Protein 3UB1 (pdb70)

Solvent-accessible surface area: 66032 Å² total

Secondary structure (DSSP, 8-state):
-HHHHHHHHHHHHHHHHT-B-TT-HHHHHHHHTTTS-HHHHH---S--EEEEEEEEEEEEEEETTEEEEEEEEEEEEEEEPTT---TT--EEEEEEEEEEEEEEE------B-S----PPP-PPP-------SEEP--HHHHHHHHHHHHHHHHHHHHS-HHHHHTTBPTT-------S--EEEEEEEEEEEEEETTEEEEEEEEEEEETTEEEEEEEEEEEEEETTEEEE---EE-SSS----/-HHHHHHHHHHHHHHHHHT-B-GGGHHHHHHHHTTTS-HHHHH---S--EEEEEEEEEEEEEEETTEEEEEEEEEEEEEEEPTT-TTS-GGG--EEEEEEEEEEEEEEE------B-S----PPP-PPP-------SEEP--HHHHHHHHHHHHHHHHHHHHS-HHHHHTTBPTT-------S--EEEEEEEEEEEEEETTEEEEEEEEEEEETTEEEEEEEEEEEEEETTEEEE---EE-SSS----/-HHHHHHHHHHHHHHHHT-B-GGGHHHHHHHHTTTS-HHHHH---S-EEEEEEEEEEEEEEEETTEEEEEEEEEEEEEEEPTT-TTS-GGG--EEEEEEEEEEEEEEE------B-S----PPP-PPP-------SEEP--HHHHHHHHHHHHHHHHHHHHS-HHHHHTTBPTT-------S-SEEEEEEEEEEEEEETTEEEEEEEEEEEETTEEEEEEEEEEEEEETTEEEE---EE-SSS----/-HHHHHHHHHHHHHHHHT-B-TT-THHHHHHHTTTS-HHHHH---S--EEEEEEEEEEEEEEETTEEEEEEEEEEEEEEEPTT-TTS-GGG--EEEEEEEEEEEEEEE------B-S----PPP-PPP-------SEE---HHHHHHHHHHHHHHHHHHHHS-HHHHHTTB-TT-------S--EEEEEEEEEEEE-SSSEEEEEEEEEEEETTEEEEEEEEEEEEEETTEEEE---EE-SSS------/-HHHHHHHHHHHHHHHHHT-B-TT-HHHHHHHHTTTS-HHHHH---S--EEEEEEEEEEEEEEETTEEEEEEEEEEEEEEEPTT-TTS-GGG--EEEEEEEEEEEEEEE------B-S----PPP-PPP-------SEE---HHHHHHHHHHHHHHHHHHHHS-HHHHHTTB-TT-------S--EEEEEEEEEEEEEETTEEEEEEEEEEEETTEEEEEEEEEEEEEETTEEEEEEEEE-SSS----/-HHHHHHHHHHHHHHHHT-B-TT-HHHHHHHHHTTS-HHHHH---S-EEEEEEEEEEEEEEEETTEEEEEEEEEEEEEEEPTT-TTS-GGG--EEEEEEEEEEEEEEE------B-S----PPP-PPP--------EE---HHHHHHHHHHHHHHHHHHHHS-HHHHHTTBPTT-------S--EEEEEEEEEEEEEETTEEEEEEEEEEEETTEEEEEEEEEEEEEETTEEEE---EE-SSS----

Organism: Clostridium perfringens (NCBI:txid1502)

B-factor: mean 24.68, std 10.39, range [9.15, 70.81]

Radius of gyration: 41.48 Å; Cα contacts (8 Å, |Δi|>4): 3274; chains: 6; bounding box: 149×89×86 Å

InterPro domains:
  IPR024735 Conjugative transposon protein TcpC [PF12642] (112-342)
  IPR035628 TcpC, C-terminal [cd16428] (247-342)

Nearest PDB structures (foldseek):
  3ub1-assembly2_F  TM=9.972E-01  e=3.181E-44  Clostridium perfringens
  3ub1-assembly1_A  TM=9.830E-01  e=9.923E-44  Clostridium perfringens
  7pkw-assembly1_A  TM=6.945E-01  e=3.559E-10  Streptococcus thermophilus
  4bl3-assembly2_B  TM=5.599E-01  e=5.205E-02  Staphylococcus aureus
  3zg0-assembly1_A  TM=5.448E-01  e=6.465E-02  Staphylococcus aureus subsp. aureus Mu50

Sequence (1483 aa):
SLETQAFSFAEEFAWDYFSRYPPSSDDTQDFVRRITKYTTEQLANENNGTYSDVIYTSAFYFEKYSENQVNVSVKARVRVYTPKAGQEQDQLQYDTNLVDYYLEVPIVFDKDNAVDALPVTAPPEKAYFKNKEFSGTSENDADKTKKITDSVSQFFKAYYEQNQTQIDYFLVDGADIKGAGQKKFSFNKIDRINIYKLSDKEFLAIVDLNVDSFGNAIKQGFNLTVVQEGDKFLVKTLEPRTSNIDLNSSLETQAFSFAEEFAWDYFSRYPSDTQDFVRRITTKYTTEQLANENNGTYSDVIYTSAFYFEKYSENQVNVSVKARVRVYTPKAGQEQTPQDQLQYDTNLVDYYLEVPIVFDKDNAVDALPVTAPPEKAYFKNKEFSGTSENDADKTKKITDSVSQFFKAYYEQNQTQIDYFLVDGADIKGAGQKFSFNKIDRINIYKLSDKEFLAIVDLNVDSFGNAIKQGFNLTVVQEGDDKFLVKTLEPRTSNIDLNSLETQQAFSSFAEEFAWDYFSRYPSDTQDFVRRITKYTTEQLANENNGTYSDVIYTSAFYFEKYSENQVNVSVKARVRVYTPKAGQEQTPQDQLQYDTNLVDYYLEVPIIVVFDKDNAVDALPVTAPPEKAYFKNKEFSGTSENDADKTKKITDSVSQFFKAYYEQNQTQIDYFLVDGADIKGAGQKFSSFNKIDRINIYKLSDKEFLAIVDLNVDSFGNAIKQGFNLTVVQEGDKFLVKTLEPRTSNIDLNSLETQAFSFAEEFAWDYFSRYPSDTQDFVRRITTKYTTEQLANENNGTYSDVIYTSAFYFEKYSENQVNVSVKARVRVYTPKAGQEQTPQDQLQYDTNLVDYYLEVPIVFDKDNAVDALPVTAPPEKAYFKNKEFSGTSENDADKTKKITDSVSQFFKAYYEQNQTQIDYFLVDGADIKGAGQKFSFNKIDRINIYKLSDKEFLAIVDDLNVDSFGNAIKQGFNLTVVQEGDKFLVKTLEPRTSNIDLNNKSSLETQQAFSFAEEFAWDYFSRYPSDTQDFVRRITKYTTEQLANENNGTYSDVIYTSAFYFEKYSENQVNVSVKARVRVYTPKAGQEQTPQDQLQYDTNLVDYYLEVPIVFDKDNAVDALPVTAPPEKAYFKNKEFSGTSENDADKTKKITDSVSQFFKAYYEQNQTQIDYFLVDGADIKGAGQKFSFNKIDRINIYKLSDKEFLAIVDLNVDSFGNAIKQGFNLTVVQEGDKFLVKTLEPRTSNIDLNSLETQAFSFAEEFAWDYFSRYPSDTQDFVRRITKYTTEQLANENNGTYSDVIYTSAFYFEKYSENQVNVSVKARVRVYTPKAGQEQTPQDQLQYDTNLVDYYLEVPIVFDKDNAVDALPVTAPPEKAYFKNKEFSGTSENDADKTKKITDSVSQFFKAYYEQNQTQQIDYFLVDGADIKGAGQKFSFNKIDRINIYKLSDKEFLAIVDLNVDSFGNAIKQGFNLTVVQEGDKFLVKTLEPRTSNIDLN

Structure (mmCIF, N/CA/C/O backbone):
data_3UB1
#
_entry.id   3UB1
#
_cell.length_a   121.495
_cell.length_b   121.842
_cell.length_c   125.526
_cell.angle_alpha   90.00
_cell.angle_beta   90.00
_cell.angle_gamma   90.00
#
_symmetry.space_group_name_H-M   'P 21 21 21'
#
loop_
_entity.id
_entity.type
_entity.pdbx_description
1 polymer 'ORF13-like protein'
2 non-polymer DI(HYDROXYETHYL)ETHER
3 water water
#
loop_
_atom_site.group_PDB
_atom_site.id
_atom_site.type_symbol
_atom_site.label_atom_id
_atom_site.label_alt_id
_atom_site.label_comp_id
_atom_site.label_asym_id
_atom_site.label_entity_id
_atom_site.label_seq_id
_atom_site.pdbx_PDB_ins_code
_atom_site.Cartn_x
_atom_site.Cartn_y
_atom_site.Cartn_z
_atom_site.occupancy
_atom_site.B_iso_or_equiv
_atom_site.auth_seq_id
_atom_site.auth_comp_id
_atom_site.auth_asym_id
_atom_site.auth_atom_id
_atom_site.pdbx_PDB_model_num
ATOM 1 N N . SER A 1 6 ? -1.573 71.464 -6.343 1.00 32.73 104 SER A N 1
ATOM 2 C CA . SER A 1 6 ? -1.502 72.499 -5.272 1.00 30.63 104 SER A CA 1
ATOM 3 C C . SER A 1 6 ? -0.084 72.620 -4.741 1.00 28.82 104 SER A C 1
ATOM 4 O O . SER A 1 6 ? 0.528 71.656 -4.234 1.00 26.82 104 SER A O 1
ATOM 7 N N . LEU A 1 7 ? 0.414 73.834 -4.866 1.00 27.03 105 LEU A N 1
ATOM 8 C CA . LEU A 1 7 ? 1.726 74.202 -4.387 1.00 25.60 105 LEU A CA 1
ATOM 9 C C . LEU A 1 7 ? 1.870 73.985 -2.868 1.00 23.98 105 LEU A C 1
ATOM 10 O O . LEU A 1 7 ? 2.840 73.373 -2.418 1.00 23.33 105 LEU A O 1
ATOM 15 N N . GLU A 1 8 ? 0.915 74.484 -2.083 1.00 23.14 106 GLU A N 1
ATOM 16 C CA . GLU A 1 8 ? 1.028 74.371 -0.619 1.00 21.56 106 GLU A CA 1
ATOM 17 C C . GLU A 1 8 ? 1.014 72.893 -0.210 1.00 20.12 106 GLU A C 1
ATOM 18 O O . GLU A 1 8 ? 1.801 72.487 0.631 1.00 18.99 106 GLU A O 1
ATOM 24 N N . THR A 1 9 ? 0.090 72.117 -0.779 1.00 18.91 107 THR A N 1
ATOM 25 C CA . THR A 1 9 ? -0.040 70.684 -0.476 1.00 18.59 107 THR A CA 1
ATOM 26 C C . THR A 1 9 ? 1.273 69.935 -0.729 1.00 18.27 107 THR A C 1
ATOM 27 O O . THR A 1 9 ? 1.737 69.139 0.128 1.00 16.94 107 THR A O 1
ATOM 31 N N . GLN A 1 10 ? 1.859 70.174 -1.896 1.00 17.50 108 GLN A N 1
ATOM 32 C CA . GLN A 1 10 ? 3.090 69.494 -2.234 1.00 18.93 108 GLN A CA 1
ATOM 33 C C . GLN A 1 10 ? 4.278 70.014 -1.457 1.00 17.36 108 GLN A C 1
ATOM 34 O O . GLN A 1 10 ? 5.145 69.211 -1.088 1.00 17.46 108 GLN A O 1
ATOM 40 N N . ALA A 1 11 ? 4.312 71.324 -1.210 1.00 16.62 109 ALA A N 1
ATOM 41 C CA . ALA A 1 11 ? 5.377 71.920 -0.390 1.00 16.21 109 ALA A CA 1
ATOM 42 C C . ALA A 1 11 ? 5.353 71.366 1.019 1.00 15.14 109 ALA A C 1
ATOM 43 O O . ALA A 1 11 ? 6.411 71.129 1.599 1.00 15.42 109 ALA A O 1
ATOM 45 N N . PHE A 1 12 ? 4.154 71.153 1.568 1.00 15.12 110 PHE A N 1
ATOM 46 C CA . PHE A 1 12 ? 4.029 70.594 2.914 1.00 14.53 110 PHE A CA 1
ATOM 47 C C . PHE A 1 12 ? 4.649 69.201 2.984 1.00 14.19 110 PHE A C 1
ATOM 48 O O . PHE A 1 12 ? 5.432 68.916 3.883 1.00 12.53 110 PHE A O 1
ATOM 56 N N . SER A 1 13 ? 4.323 68.339 2.009 1.00 14.76 111 SER A N 1
ATOM 57 C CA . SER A 1 13 ? 4.881 66.971 2.003 1.00 14.41 111 SER A CA 1
ATOM 58 C C . SER A 1 13 ? 6.395 66.984 1.826 1.00 13.98 111 SER A C 1
ATOM 59 O O . SER A 1 13 ? 7.113 66.271 2.521 1.00 14.09 111 SER A O 1
ATOM 62 N N . PHE A 1 14 ? 6.874 67.807 0.911 1.00 13.16 112 PHE A N 1
ATOM 63 C CA . PHE A 1 14 ? 8.325 67.953 0.707 1.00 13.22 112 PHE A CA 1
ATOM 64 C C . PHE A 1 14 ? 9.037 68.427 1.990 1.00 12.14 112 PHE A C 1
ATOM 65 O O . PHE A 1 14 ? 10.042 67.835 2.410 1.00 11.14 112 PHE A O 1
ATOM 73 N N . ALA A 1 15 ? 8.497 69.469 2.631 1.00 12.25 113 ALA A N 1
ATOM 74 C CA . ALA A 1 15 ? 9.129 69.980 3.853 1.00 11.99 113 ALA A CA 1
ATOM 75 C C . ALA A 1 15 ? 9.122 68.921 4.976 1.00 12.81 113 ALA A C 1
ATOM 76 O O . ALA A 1 15 ? 10.077 68.832 5.743 1.00 12.70 113 ALA A O 1
ATOM 78 N N . GLU A 1 16 ? 8.053 68.121 5.048 1.00 12.73 114 GLU A N 1
ATOM 79 C CA . GLU A 1 16 ? 7.937 67.061 6.054 1.00 13.55 114 GLU A CA 1
ATOM 80 C C . GLU A 1 16 ? 8.975 65.981 5.813 1.00 13.78 114 GLU A C 1
ATOM 81 O O . GLU A 1 16 ? 9.649 65.538 6.757 1.00 14.46 114 GLU A O 1
ATOM 87 N N . GLU A 1 17 ? 9.127 65.595 4.554 1.00 14.45 115 GLU A N 1
ATOM 88 C CA . GLU A 1 17 ? 10.126 64.584 4.174 1.00 14.02 115 GLU A CA 1
ATOM 89 C C . GLU A 1 17 ? 11.537 65.080 4.512 1.00 13.97 115 GLU A C 1
ATOM 90 O O . GLU A 1 17 ? 12.340 64.357 5.118 1.00 14.76 115 GLU A O 1
ATOM 96 N N . PHE A 1 18 ? 11.829 66.304 4.101 1.00 12.43 116 PHE A N 1
ATOM 97 C CA . PHE A 1 18 ? 13.118 66.913 4.355 1.00 12.32 116 PHE A CA 1
ATOM 98 C C . PHE A 1 18 ? 13.375 66.963 5.861 1.00 13.41 116 PHE A C 1
ATOM 99 O O . PHE A 1 18 ? 14.464 66.609 6.314 1.00 12.43 116 PHE A O 1
ATOM 107 N N . ALA A 1 19 ? 12.371 67.407 6.628 1.00 12.58 117 ALA A N 1
ATOM 108 C CA . ALA A 1 19 ? 12.542 67.536 8.084 1.00 13.72 117 ALA A CA 1
ATOM 109 C C . ALA A 1 19 ? 12.849 66.213 8.757 1.00 14.35 117 ALA A C 1
ATOM 110 O O . ALA A 1 19 ? 13.616 66.173 9.749 1.00 13.82 117 ALA A O 1
ATOM 112 N N . TRP A 1 20 ? 12.264 65.120 8.238 1.00 13.76 118 TRP A N 1
ATOM 113 C CA . TRP A 1 20 ? 12.539 63.795 8.758 1.00 14.56 118 TRP A CA 1
ATOM 114 C C . TRP A 1 20 ? 14.054 63.506 8.699 1.00 15.05 118 TRP A C 1
ATOM 115 O O . TRP A 1 20 ? 14.660 63.050 9.687 1.00 15.08 118 TRP A O 1
ATOM 126 N N . ASP A 1 21 ? 14.672 63.822 7.561 1.00 13.54 119 ASP A N 1
ATOM 127 C CA . ASP A 1 21 ? 16.101 63.612 7.425 1.00 13.50 119 ASP A CA 1
ATOM 128 C C . ASP A 1 21 ? 16.930 64.641 8.180 1.00 13.26 119 ASP A C 1
ATOM 129 O O . ASP A 1 21 ? 17.973 64.316 8.759 1.00 13.87 119 ASP A O 1
ATOM 134 N N . TYR A 1 22 ? 16.434 65.873 8.211 1.00 12.35 120 TYR A N 1
ATOM 135 C CA . TYR A 1 22 ? 17.151 66.961 8.900 1.00 12.36 120 TYR A CA 1
ATOM 136 C C . TYR A 1 22 ? 17.345 66.643 10.386 1.00 12.98 120 TYR A C 1
ATOM 137 O O . TYR A 1 22 ? 18.370 67.041 10.985 1.00 12.90 120 TYR A O 1
ATOM 146 N N . PHE A 1 23 ? 16.367 65.962 10.995 1.00 13.26 121 PHE A N 1
ATOM 147 C CA . PHE A 1 23 ? 16.460 65.646 12.430 1.00 13.89 121 PHE A CA 1
ATOM 148 C C . PHE A 1 23 ? 16.878 64.211 12.738 1.00 15.02 121 PHE A C 1
ATOM 149 O O . PHE A 1 23 ? 16.747 63.755 13.884 1.00 15.15 121 PHE A O 1
ATOM 157 N N . SER A 1 24 ? 17.344 63.498 11.712 1.00 14.94 122 SER A N 1
ATOM 158 C CA . SER A 1 24 ? 17.859 62.143 11.865 1.00 15.72 122 SER A CA 1
ATOM 159 C C . SER A 1 24 ? 19.360 62.244 11.721 1.00 15.80 122 SER A C 1
ATOM 160 O O . SER A 1 24 ? 19.862 62.439 10.610 1.00 15.18 122 SER A O 1
ATOM 163 N N . ARG A 1 25 ? 20.067 62.149 12.841 1.00 16.11 123 ARG A N 1
ATOM 164 C CA . ARG A 1 25 ? 21.508 62.448 12.870 1.00 16.68 123 ARG A CA 1
ATOM 165 C C . ARG A 1 25 ? 22.258 61.396 13.650 1.00 17.50 123 ARG A C 1
ATOM 166 O O . ARG A 1 25 ? 21.853 61.034 14.761 1.00 17.55 123 ARG A O 1
ATOM 174 N N . TYR A 1 26 ? 23.365 60.923 13.078 1.00 17.38 124 TYR A N 1
ATOM 175 C CA . TYR A 1 26 ? 24.152 59.848 13.684 1.00 20.33 124 TYR A CA 1
ATOM 176 C C . TYR A 1 26 ? 25.665 60.243 13.717 1.00 20.28 124 TYR A C 1
ATOM 177 O O . TYR A 1 26 ? 26.343 60.229 12.667 1.00 20.90 124 TYR A O 1
ATOM 186 N N A PRO A 1 27 ? 26.166 60.586 14.922 0.50 20.92 125 PRO A N 1
ATOM 187 N N B PRO A 1 27 ? 26.216 60.638 14.896 0.50 20.93 125 PRO A N 1
ATOM 188 C CA A PRO A 1 27 ? 27.578 60.810 15.097 0.50 21.50 125 PRO A CA 1
ATOM 189 C CA B PRO A 1 27 ? 27.498 61.397 14.950 0.50 21.05 125 PRO A CA 1
ATOM 190 C C A PRO A 1 27 ? 28.356 59.556 14.702 0.50 22.37 125 PRO A C 1
ATOM 191 C C B PRO A 1 27 ? 28.811 60.679 14.594 0.50 22.19 125 PRO A C 1
ATOM 192 O O A PRO A 1 27 ? 29.514 59.676 14.350 0.50 23.45 125 PRO A O 1
ATOM 193 O O B PRO A 1 27 ? 29.828 61.336 14.331 0.50 22.69 125 PRO A O 1
ATOM 200 N N A SER A 1 28 ? 27.729 58.372 14.705 0.50 22.86 126 SER A N 1
ATOM 201 N N B SER A 1 28 ? 28.800 59.355 14.598 0.50 23.21 126 SER A N 1
ATOM 202 C CA A SER A 1 28 ? 28.472 57.170 14.260 0.50 23.69 126 SER A CA 1
ATOM 203 C CA B SER A 1 28 ? 30.006 58.583 14.281 0.50 24.98 126 SER A CA 1
ATOM 204 C C A SER A 1 28 ? 28.813 57.242 12.769 0.50 23.79 126 SER A C 1
ATOM 205 C C B SER A 1 28 ? 30.177 58.388 12.770 0.50 24.47 126 SER A C 1
ATOM 206 O O A SER A 1 28 ? 29.587 56.428 12.271 0.50 24.32 126 SER A O 1
ATOM 207 O O B SER A 1 28 ? 31.215 57.905 12.312 0.50 25.01 126 SER A O 1
ATOM 212 N N A ASP A 1 29 ? 28.261 58.239 12.069 0.50 22.93 127 ASP A N 1
ATOM 213 N N B ASP A 1 29 ? 29.145 58.772 12.016 0.50 23.52 127 ASP A N 1
ATOM 214 C CA A ASP A 1 29 ? 28.663 58.519 10.673 0.50 23.18 127 ASP A CA 1
ATOM 215 C CA B ASP A 1 29 ? 29.072 58.607 10.544 0.50 23.45 127 ASP A CA 1
ATOM 216 C C A ASP A 1 29 ? 28.037 59.804 10.109 0.50 21.97 127 ASP A C 1
ATOM 217 C C B ASP A 1 29 ? 28.207 59.745 10.031 0.50 22.23 127 ASP A C 1
ATOM 218 O O A ASP A 1 29 ? 26.938 59.733 9.541 0.50 21.63 127 ASP A O 1
ATOM 219 O O B ASP A 1 29 ? 27.108 59.523 9.500 0.50 21.82 127 ASP A O 1
ATOM 228 N N . THR A 1 30 ? 28.715 60.955 10.209 1.00 22.04 128 THR A N 1
ATOM 229 C CA . THR A 1 30 ? 28.045 62.211 9.793 1.00 21.99 128 THR A CA 1
ATOM 230 C C . THR A 1 30 ? 27.799 62.286 8.291 1.00 20.41 128 THR A C 1
ATOM 231 O O . THR A 1 30 ? 26.892 62.979 7.871 1.00 18.57 128 THR A O 1
ATOM 235 N N . GLN A 1 31 ? 28.574 61.554 7.479 1.00 20.59 129 GLN A N 1
ATOM 236 C CA . GLN A 1 31 ? 28.268 61.481 6.031 1.00 20.62 129 GLN A CA 1
ATOM 237 C C . GLN A 1 31 ? 26.933 60.821 5.689 1.00 19.58 129 GLN A C 1
ATOM 238 O O . GLN A 1 31 ? 26.391 61.059 4.606 1.00 18.98 129 GLN A O 1
ATOM 244 N N . ASP A 1 32 ? 26.389 60.003 6.590 1.00 18.86 130 ASP A N 1
ATOM 245 C CA . ASP A 1 32 ? 25.074 59.429 6.334 1.00 19.31 130 ASP A CA 1
ATOM 246 C C . ASP A 1 32 ? 24.041 60.557 6.191 1.00 17.16 130 ASP A C 1
ATOM 247 O O . ASP A 1 32 ? 23.167 60.522 5.324 1.00 16.28 130 ASP A O 1
ATOM 252 N N . PHE A 1 33 ? 24.139 61.553 7.056 1.00 16.13 131 PHE A N 1
ATOM 253 C CA . PHE A 1 33 ? 23.229 62.710 6.965 1.00 14.73 131 PHE A CA 1
ATOM 254 C C . PHE A 1 33 ? 23.411 63.415 5.607 1.00 14.24 131 PHE A C 1
ATOM 255 O O . PHE A 1 33 ? 22.431 63.771 4.930 1.00 14.27 131 PHE A O 1
ATOM 263 N N . VAL A 1 34 ? 24.664 63.603 5.200 1.00 15.12 132 VAL A N 1
ATOM 264 C CA . VAL A 1 34 ? 24.940 64.257 3.924 1.00 15.61 132 VAL A CA 1
ATOM 265 C C . VAL A 1 34 ? 24.320 63.459 2.759 1.00 16.34 132 VAL A C 1
ATOM 266 O O . VAL A 1 34 ? 23.659 64.044 1.905 1.00 15.57 132 VAL A O 1
ATOM 270 N N . ARG A 1 35 ? 24.520 62.140 2.725 1.00 17.15 133 ARG A N 1
ATOM 271 C CA . ARG A 1 35 ? 23.858 61.305 1.691 1.00 18.08 133 ARG A CA 1
ATOM 272 C C . ARG A 1 35 ? 22.364 61.500 1.663 1.00 17.55 133 ARG A C 1
ATOM 273 O O . ARG A 1 35 ? 21.773 61.708 0.597 1.00 17.20 133 ARG A O 1
ATOM 281 N N . ARG A 1 36 ? 21.737 61.424 2.840 1.00 15.92 134 ARG A N 1
ATOM 282 C CA . ARG A 1 36 ? 20.287 61.516 2.900 1.00 15.78 134 ARG A CA 1
ATOM 283 C C . ARG A 1 36 ? 19.782 62.917 2.535 1.00 15.30 134 ARG A C 1
ATOM 284 O O . ARG A 1 36 ? 18.801 63.054 1.791 1.00 14.96 134 ARG A O 1
ATOM 292 N N . ILE A 1 37 ? 20.449 63.954 3.045 1.00 14.16 135 ILE A N 1
ATOM 293 C CA . ILE A 1 37 ? 19.973 65.345 2.846 1.00 14.86 135 ILE A CA 1
ATOM 294 C C . ILE A 1 37 ? 20.180 65.839 1.416 1.00 14.52 135 ILE A C 1
ATOM 295 O O . ILE A 1 37 ? 19.414 66.689 0.901 1.00 13.11 135 ILE A O 1
ATOM 300 N N . THR A 1 38 ? 21.174 65.250 0.742 1.00 14.41 136 THR A N 1
ATOM 301 C CA . THR A 1 38 ? 21.472 65.612 -0.649 1.00 16.16 136 THR A CA 1
ATOM 302 C C . THR A 1 38 ? 20.310 65.201 -1.584 1.00 16.26 136 THR A C 1
ATOM 303 O O . THR A 1 38 ? 20.239 65.659 -2.709 1.00 17.65 136 THR A O 1
ATOM 307 N N . LYS A 1 39 ? 19.392 64.364 -1.110 1.00 16.01 137 LYS A N 1
ATOM 308 C CA . LYS A 1 39 ? 18.175 64.069 -1.901 1.00 16.22 137 LYS A CA 1
ATOM 309 C C . LYS A 1 39 ? 17.311 65.331 -2.056 1.00 16.03 137 LYS A C 1
ATOM 310 O O . LYS A 1 39 ? 16.494 65.398 -2.972 1.00 16.64 137 LYS A O 1
ATOM 316 N N . TYR A 1 40 ? 17.546 66.337 -1.199 1.00 14.50 138 TYR A N 1
ATOM 317 C CA . TYR A 1 40 ? 16.672 67.535 -1.098 1.00 14.47 138 TYR A CA 1
ATOM 318 C C . TYR A 1 40 ? 17.355 68.842 -1.443 1.00 14.43 138 TYR A C 1
ATOM 319 O O . TYR A 1 40 ? 16.680 69.856 -1.685 1.00 14.32 138 TYR A O 1
ATOM 328 N N . THR A 1 41 ? 18.681 68.852 -1.405 1.00 15.48 139 THR A N 1
ATOM 329 C CA . THR A 1 41 ? 19.421 70.102 -1.492 1.00 16.15 139 THR A CA 1
ATOM 330 C C . THR A 1 41 ? 20.835 69.804 -2.035 1.00 17.66 139 THR A C 1
ATOM 331 O O . THR A 1 41 ? 21.173 68.646 -2.306 1.00 18.59 139 THR A O 1
ATOM 335 N N . THR A 1 42 ? 21.641 70.850 -2.185 1.00 17.65 140 THR A N 1
ATOM 336 C CA . THR A 1 42 ? 23.009 70.735 -2.708 1.00 18.70 140 THR A CA 1
ATOM 337 C C . THR A 1 42 ? 23.946 70.136 -1.655 1.00 18.89 140 THR A C 1
ATOM 338 O O . THR A 1 42 ? 23.668 70.188 -0.453 1.00 17.76 140 THR A O 1
ATOM 342 N N . GLU A 1 43 ? 25.065 69.589 -2.124 1.00 19.86 141 GLU A N 1
ATOM 343 C CA . GLU A 1 43 ? 26.132 69.101 -1.242 1.00 20.69 141 GLU A CA 1
ATOM 344 C C . GLU A 1 43 ? 26.623 70.178 -0.295 1.00 20.21 141 GLU A C 1
ATOM 345 O O . GLU A 1 43 ? 26.875 69.897 0.882 1.00 21.51 141 GLU A O 1
ATOM 347 N N . GLN A 1 44 ? 26.767 71.399 -0.816 1.00 20.08 142 GLN A N 1
ATOM 348 C CA . GLN A 1 44 ? 27.277 72.545 -0.070 1.00 19.70 142 GLN A CA 1
ATOM 349 C C . GLN A 1 44 ? 26.337 72.854 1.086 1.00 18.29 142 GLN A C 1
ATOM 350 O O . GLN A 1 44 ? 26.778 72.929 2.233 1.00 16.77 142 GLN A O 1
ATOM 354 N N . LEU A 1 45 ? 25.039 72.971 0.798 1.00 16.12 143 LEU A N 1
ATOM 355 C CA . LEU A 1 45 ? 24.063 73.185 1.886 1.00 15.82 143 LEU A CA 1
ATOM 356 C C . LEU A 1 45 ? 23.965 71.995 2.857 1.00 15.84 143 LEU A C 1
ATOM 357 O O . LEU A 1 45 ? 23.826 72.200 4.069 1.00 15.42 143 LEU A O 1
ATOM 362 N N . ALA A 1 46 ? 24.076 70.757 2.354 1.00 15.55 144 ALA A N 1
ATOM 363 C CA . ALA A 1 46 ? 23.974 69.567 3.217 1.00 16.41 144 ALA A CA 1
ATOM 364 C C . ALA A 1 46 ? 25.091 69.625 4.257 1.00 16.96 144 ALA A C 1
ATOM 365 O O . ALA A 1 46 ? 24.850 69.447 5.449 1.00 16.01 144 ALA A O 1
ATOM 367 N N . ASN A 1 47 ? 26.295 69.952 3.798 1.00 17.91 145 ASN A N 1
ATOM 368 C CA . ASN A 1 47 ? 27.432 70.097 4.699 1.00 19.82 145 ASN A CA 1
ATOM 369 C C . ASN A 1 47 ? 27.252 71.206 5.726 1.00 19.45 145 ASN A C 1
ATOM 370 O O . ASN A 1 47 ? 27.583 71.033 6.906 1.00 19.71 145 ASN A O 1
ATOM 375 N N . GLU A 1 48 ? 26.707 72.336 5.283 1.00 18.39 146 GLU A N 1
ATOM 376 C CA . GLU A 1 48 ? 26.501 73.457 6.188 1.00 18.44 146 GLU A CA 1
ATOM 377 C C .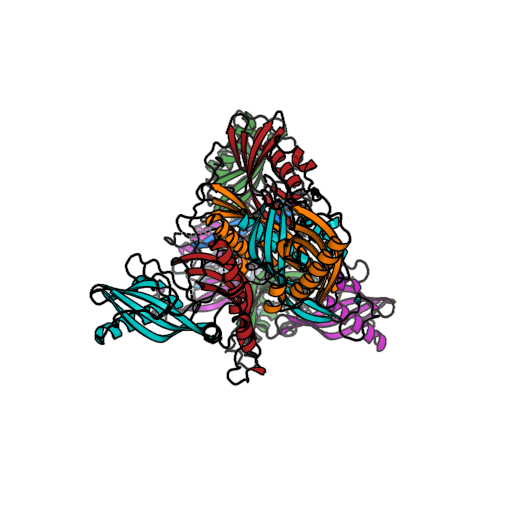 GLU A 1 48 ? 25.507 73.107 7.289 1.00 17.19 146 GLU A C 1
ATOM 378 O O . GLU A 1 48 ? 25.619 73.604 8.410 1.00 17.91 146 GLU A O 1
ATOM 392 N N . ASN A 1 50 ? 24.999 70.163 8.674 1.00 17.65 148 ASN A N 1
ATOM 393 C CA . ASN A 1 50 ? 25.356 69.010 9.485 1.00 18.40 148 ASN A CA 1
ATOM 394 C C . ASN A 1 50 ? 26.013 69.423 10.796 1.00 18.19 148 ASN A C 1
ATOM 395 O O . ASN A 1 50 ? 26.489 70.558 10.956 1.00 17.53 148 ASN A O 1
ATOM 400 N N . ASN A 1 51 ? 25.981 68.518 11.758 1.00 17.71 149 ASN A N 1
ATOM 401 C CA . ASN A 1 51 ? 26.595 68.786 13.055 1.00 18.01 149 ASN A CA 1
ATOM 402 C C . ASN A 1 51 ? 26.784 67.504 13.825 1.00 18.49 149 ASN A C 1
ATOM 403 O O . ASN A 1 51 ? 26.598 66.418 13.260 1.00 18.55 149 ASN A O 1
ATOM 408 N N . GLY A 1 52 ? 27.167 67.610 15.099 1.00 18.37 150 GLY A N 1
ATOM 409 C CA . GLY A 1 52 ? 27.491 66.425 15.888 1.00 18.76 150 GLY A CA 1
ATOM 410 C C . GLY A 1 52 ? 26.356 65.852 16.727 1.00 18.80 150 GLY A C 1
ATOM 411 O O . GLY A 1 52 ? 26.602 65.046 17.629 1.00 19.27 150 GLY A O 1
ATOM 412 N N . THR A 1 53 ? 25.123 66.274 16.448 1.00 17.04 151 THR A N 1
ATOM 413 C CA . THR A 1 53 ? 23.953 65.793 17.194 1.00 17.57 151 THR A CA 1
ATOM 414 C C . THR A 1 53 ? 23.632 64.325 16.926 1.00 17.36 151 THR A C 1
ATOM 415 O O . THR A 1 53 ? 23.898 63.826 15.846 1.00 17.35 151 THR A O 1
ATOM 419 N N . TYR A 1 54 ? 23.050 63.670 17.927 1.00 17.40 152 TYR A N 1
ATOM 420 C CA . TYR A 1 54 ? 22.513 62.327 17.810 1.00 18.64 152 TYR A CA 1
ATOM 421 C C . TYR A 1 54 ? 21.025 62.440 18.078 1.00 18.67 152 TYR A C 1
ATOM 422 O O . TYR A 1 54 ? 20.605 62.806 19.194 1.00 18.25 152 TYR A O 1
ATOM 431 N N . SER A 1 55 ? 20.230 62.188 17.039 1.00 18.35 153 SER A N 1
ATOM 432 C CA . SER A 1 55 ? 18.782 62.366 17.130 1.00 18.67 153 SER A CA 1
ATOM 433 C C . SER A 1 55 ? 18.025 61.498 16.133 1.00 18.36 153 SER A C 1
ATOM 434 O O . SER A 1 55 ? 18.541 61.154 15.057 1.00 18.29 153 SER A O 1
ATOM 437 N N . ASP A 1 56 ? 16.791 61.141 16.493 1.00 18.65 154 ASP A N 1
ATOM 438 C CA . ASP A 1 56 ? 15.890 60.464 15.555 1.00 18.75 154 ASP A CA 1
ATOM 439 C C . ASP A 1 56 ? 14.484 60.999 15.704 1.00 18.05 154 ASP A C 1
ATOM 440 O O . ASP A 1 56 ? 14.215 61.813 16.601 1.00 18.17 154 ASP A O 1
ATOM 445 N N . VAL A 1 57 ? 13.586 60.567 14.830 1.00 16.94 155 VAL A N 1
ATOM 446 C CA . VAL A 1 57 ? 12.349 61.324 14.614 1.00 16.43 155 VAL A CA 1
ATOM 447 C C . VAL A 1 57 ? 11.133 60.507 15.039 1.00 18.38 155 VAL A C 1
ATOM 448 O O . VAL A 1 57 ? 11.053 59.300 14.749 1.00 17.84 155 VAL A O 1
ATOM 452 N N . ILE A 1 58 ? 10.210 61.176 15.732 1.00 18.57 156 ILE A N 1
ATOM 453 C CA . ILE A 1 58 ? 8.896 60.618 16.071 1.00 19.80 156 ILE A CA 1
ATOM 454 C C . ILE A 1 58 ? 7.831 61.015 15.020 1.00 19.69 156 ILE A C 1
ATOM 455 O O . ILE A 1 58 ? 7.103 60.158 14.526 1.00 21.02 156 ILE A O 1
ATOM 460 N N . TYR A 1 59 ? 7.744 62.294 14.665 1.00 17.86 157 TYR A N 1
ATOM 461 C CA . TYR A 1 59 ? 6.913 62.757 13.539 1.00 18.20 157 TYR A CA 1
ATOM 462 C C . TYR A 1 59 ? 7.375 64.100 12.959 1.00 16.69 157 TYR A C 1
ATOM 463 O O . TYR A 1 59 ? 8.109 64.831 13.600 1.00 16.76 157 TYR A O 1
ATOM 472 N N . THR A 1 60 ? 6.976 64.399 11.733 1.00 16.17 158 THR A N 1
ATOM 473 C CA . THR A 1 60 ? 7.126 65.753 11.206 1.00 16.54 158 THR A CA 1
ATOM 474 C C . THR A 1 60 ? 5.797 66.177 10.631 1.00 17.22 158 THR A C 1
ATOM 475 O O . THR A 1 60 ? 5.096 65.382 9.983 1.00 19.02 158 THR A O 1
ATOM 479 N N . SER A 1 61 ? 5.443 67.430 10.860 1.00 15.93 159 SER A N 1
ATOM 480 C CA . SER A 1 61 ? 4.119 67.923 10.516 1.00 16.21 159 SER A CA 1
ATOM 481 C C . SER A 1 61 ? 4.226 69.361 10.079 1.00 15.76 159 SER A C 1
ATOM 482 O O . SER A 1 61 ? 4.550 70.246 10.887 1.00 15.67 159 SER A O 1
ATOM 485 N N . ALA A 1 62 ? 3.961 69.616 8.794 1.00 15.64 160 ALA A N 1
ATOM 486 C CA . ALA A 1 62 ? 4.015 70.985 8.281 1.00 15.31 160 ALA A CA 1
ATOM 487 C C . ALA A 1 62 ? 2.790 71.733 8.753 1.00 16.06 160 ALA A C 1
ATOM 488 O O . ALA A 1 62 ? 1.655 71.245 8.611 1.00 17.16 160 ALA A O 1
ATOM 490 N N . PHE A 1 63 ? 3.032 72.905 9.336 1.00 15.68 161 PHE A N 1
ATOM 491 C CA . PHE A 1 63 ? 1.949 73.657 9.959 1.00 16.56 161 PHE A CA 1
ATOM 492 C C . PHE A 1 63 ? 1.684 75.049 9.422 1.00 17.25 161 PHE A C 1
ATOM 493 O O . PHE A 1 63 ? 0.637 75.613 9.722 1.00 18.10 161 PHE A O 1
ATOM 501 N N . TYR A 1 64 ? 2.601 75.615 8.639 1.00 17.21 162 TYR A N 1
ATOM 502 C CA . TYR A 1 64 ? 2.411 76.984 8.181 1.00 18.87 162 TYR A CA 1
ATOM 503 C C . TYR A 1 64 ? 3.113 77.184 6.863 1.00 18.33 162 TYR A C 1
ATOM 504 O O . TYR A 1 64 ? 4.229 76.665 6.658 1.00 16.56 162 TYR A O 1
ATOM 513 N N . PHE A 1 65 ? 2.428 77.902 5.968 1.00 18.88 163 PHE A N 1
ATOM 514 C CA . PHE A 1 65 ? 2.893 78.197 4.605 1.00 19.11 163 PHE A CA 1
ATOM 515 C C . PHE A 1 65 ? 3.050 79.696 4.335 1.00 19.76 163 PHE A C 1
ATOM 516 O O . PHE A 1 65 ? 2.130 80.485 4.617 1.00 20.13 163 PHE A O 1
ATOM 524 N N . GLU A 1 66 ? 4.184 80.091 3.758 1.00 19.24 164 GLU A N 1
ATOM 525 C CA . GLU A 1 66 ? 4.414 81.479 3.327 1.00 20.71 164 GLU A CA 1
ATOM 526 C C . GLU A 1 66 ? 4.905 81.458 1.887 1.00 20.27 164 GLU A C 1
ATOM 527 O O . GLU A 1 66 ? 5.889 80.780 1.584 1.00 19.67 164 GLU A O 1
ATOM 533 N N . LYS A 1 67 ? 4.213 82.160 0.992 1.00 20.94 165 LYS A N 1
ATOM 534 C CA . LYS A 1 67 ? 4.735 82.357 -0.362 1.00 21.66 165 LYS A CA 1
ATOM 535 C C . LYS A 1 67 ? 5.790 83.480 -0.294 1.00 21.62 165 LYS A C 1
ATOM 536 O O . LYS A 1 67 ? 5.490 84.577 0.167 1.00 22.37 165 LYS A O 1
ATOM 542 N N . TYR A 1 68 ? 7.013 83.212 -0.752 1.00 19.25 166 TYR A N 1
ATOM 543 C CA . TYR A 1 68 ? 8.102 84.195 -0.622 1.00 18.38 166 TYR A CA 1
ATOM 544 C C . TYR A 1 68 ? 8.363 84.945 -1.928 1.00 19.29 166 TYR A C 1
ATOM 545 O O . TYR A 1 68 ? 8.588 86.160 -1.917 1.00 19.71 166 TYR A O 1
ATOM 554 N N . SER A 1 69 ? 8.339 84.236 -3.052 1.00 19.93 167 SER A N 1
ATOM 555 C CA . SER A 1 69 ? 8.443 84.854 -4.374 1.00 21.05 167 SER A CA 1
ATOM 556 C C . SER A 1 69 ? 7.662 83.998 -5.364 1.00 22.27 167 SER A C 1
ATOM 557 O O . SER A 1 69 ? 7.002 83.032 -4.957 1.00 22.08 167 SER A O 1
ATOM 560 N N . GLU A 1 70 ? 7.759 84.325 -6.659 1.00 22.41 168 GLU A N 1
ATOM 561 C CA . GLU A 1 70 ? 7.054 83.556 -7.688 1.00 23.55 168 GLU A CA 1
ATOM 562 C C . GLU A 1 70 ? 7.517 82.099 -7.754 1.00 22.44 168 GLU A C 1
ATOM 563 O O . GLU A 1 70 ? 6.739 81.241 -8.181 1.00 23.27 168 GLU A O 1
ATOM 566 N N . ASN A 1 71 ? 8.738 81.804 -7.296 1.00 20.82 169 ASN A N 1
ATOM 567 C CA . ASN A 1 71 ? 9.175 80.413 -7.254 1.00 20.33 169 ASN A CA 1
ATOM 568 C C . ASN A 1 71 ? 9.773 79.943 -5.917 1.00 18.35 169 ASN A C 1
ATOM 569 O O . ASN A 1 71 ? 10.536 78.967 -5.906 1.00 18.38 169 ASN A O 1
ATOM 574 N N . GLN A 1 72 ? 9.441 80.618 -4.806 1.00 16.99 170 GLN A N 1
ATOM 575 C CA . GLN A 1 72 ? 10.027 80.261 -3.507 1.00 15.60 170 GLN A CA 1
ATOM 576 C C . GLN A 1 72 ? 8.948 80.344 -2.437 1.00 15.20 170 GLN A C 1
ATOM 577 O O . GLN A 1 72 ? 8.099 81.224 -2.483 1.00 15.94 170 GLN A O 1
ATOM 583 N N . VAL A 1 73 ? 8.977 79.394 -1.507 1.00 14.87 171 VAL A N 1
ATOM 584 C CA . VAL A 1 73 ? 8.042 79.376 -0.380 1.00 14.30 171 VAL A CA 1
ATOM 585 C C . VAL A 1 73 ? 8.842 79.054 0.886 1.00 14.22 171 VAL A C 1
ATOM 586 O O . VAL A 1 73 ? 10.014 78.607 0.816 1.00 14.06 171 VAL A O 1
ATOM 590 N N . ASN A 1 74 ? 8.229 79.318 2.034 1.00 13.95 172 ASN A N 1
ATOM 591 C CA . ASN A 1 74 ? 8.785 78.891 3.306 1.00 14.30 172 ASN A CA 1
ATOM 592 C C . ASN A 1 74 ? 7.704 78.081 3.995 1.00 14.50 172 ASN A C 1
ATOM 593 O O . ASN A 1 74 ? 6.568 78.544 4.127 1.00 15.59 172 ASN A O 1
ATOM 598 N N . VAL A 1 75 ? 8.063 76.884 4.431 1.00 13.63 173 VAL A N 1
ATOM 599 C CA . VAL A 1 75 ? 7.103 76.000 5.097 1.00 14.05 173 VAL A CA 1
ATOM 600 C C . VAL A 1 75 ? 7.615 75.730 6.514 1.00 13.64 173 VAL A C 1
ATOM 601 O O . VAL A 1 75 ? 8.720 75.259 6.678 1.00 14.41 173 VAL A O 1
ATOM 605 N N . SER A 1 76 ? 6.814 76.023 7.533 1.00 13.78 174 SER A N 1
ATOM 606 C CA . SER A 1 76 ? 7.240 75.750 8.895 1.00 14.01 174 SER A CA 1
ATOM 607 C C . SER A 1 76 ? 6.727 74.376 9.301 1.00 14.01 174 SER A C 1
ATOM 608 O O . SER A 1 76 ? 5.598 74.031 8.995 1.00 14.50 174 SER A O 1
ATOM 611 N N . VAL A 1 77 ? 7.591 73.597 9.951 1.00 13.42 175 VAL A N 1
ATOM 612 C CA . VAL A 1 77 ? 7.333 72.178 10.215 1.00 13.03 175 VAL A CA 1
ATOM 613 C C . VAL A 1 77 ? 7.559 71.928 11.689 1.00 12.57 175 VAL A C 1
ATOM 614 O O . VAL A 1 77 ? 8.568 72.350 12.246 1.00 13.84 175 VAL A O 1
ATOM 618 N N . LYS A 1 78 ? 6.628 71.230 12.328 1.00 12.69 176 LYS A N 1
ATOM 619 C CA . LYS A 1 78 ? 6.820 70.828 13.697 1.00 13.43 176 LYS A CA 1
ATOM 620 C C . LYS A 1 78 ? 7.384 69.412 13.655 1.00 14.32 176 LYS A C 1
ATOM 621 O O . LYS A 1 78 ? 6.812 68.525 12.994 1.00 16.27 176 LYS A O 1
ATOM 627 N N . ALA A 1 79 ? 8.503 69.198 14.333 1.00 14.77 177 ALA A N 1
ATOM 628 C CA . ALA A 1 79 ? 9.099 67.867 14.415 1.00 15.15 177 ALA A CA 1
ATOM 629 C C . ALA A 1 79 ? 9.241 67.445 15.847 1.00 15.89 177 ALA A C 1
ATOM 630 O O . ALA A 1 79 ? 9.894 68.132 16.648 1.00 15.81 177 ALA A O 1
ATOM 632 N N . ARG A 1 80 ? 8.605 66.322 16.183 1.00 16.51 178 ARG A N 1
ATOM 633 C CA . ARG A 1 80 ? 8.822 65.680 17.465 1.00 17.23 178 ARG A CA 1
ATOM 634 C C . ARG A 1 80 ? 10.006 64.708 17.315 1.00 18.24 178 ARG A C 1
ATOM 635 O O . ARG A 1 80 ? 10.017 63.849 16.429 1.00 18.28 178 ARG A O 1
ATOM 643 N N . VAL A 1 81 ? 11.008 64.878 18.175 1.00 18.43 179 VAL A N 1
ATOM 644 C CA . VAL A 1 81 ? 12.322 64.304 17.984 1.00 20.22 179 VAL A CA 1
ATOM 645 C C . VAL A 1 81 ? 12.820 63.787 19.320 1.00 21.45 179 VAL A C 1
ATOM 646 O O . VAL A 1 81 ? 12.410 64.302 20.357 1.00 24.00 179 VAL A O 1
ATOM 650 N N . ARG A 1 82 ? 13.635 62.733 19.291 1.00 21.20 180 ARG A N 1
ATOM 651 C CA . ARG A 1 82 ? 14.441 62.328 20.439 1.00 22.33 180 ARG A CA 1
ATOM 652 C C . ARG A 1 82 ? 15.866 62.767 20.223 1.00 22.20 180 ARG A C 1
ATOM 653 O O . ARG A 1 82 ? 16.471 62.425 19.200 1.00 21.95 180 ARG A O 1
ATOM 661 N N . VAL A 1 83 ? 16.390 63.562 21.153 1.00 21.93 181 VAL A N 1
ATOM 662 C CA . VAL A 1 83 ? 17.776 64.011 21.095 1.00 21.90 181 VAL A CA 1
ATOM 663 C C . VAL A 1 83 ? 18.525 63.300 22.199 1.00 22.72 181 VAL A C 1
ATOM 664 O O . VAL A 1 83 ? 18.118 63.330 23.376 1.00 23.27 181 VAL A O 1
ATOM 668 N N . TYR A 1 84 ? 19.616 62.643 21.823 1.00 22.63 182 TYR A N 1
ATOM 669 C CA . TYR A 1 84 ? 20.396 61.847 22.771 1.00 24.62 182 TYR A CA 1
ATOM 670 C C . TYR A 1 84 ? 21.610 62.631 23.192 1.00 25.45 182 TYR A C 1
ATOM 671 O O . TYR A 1 84 ? 22.420 63.010 22.359 1.00 24.66 182 TYR A O 1
ATOM 680 N N . THR A 1 85 ? 21.724 62.881 24.489 1.00 26.95 183 THR A N 1
ATOM 681 C CA . THR A 1 85 ? 22.866 63.612 25.029 1.00 29.03 183 THR A CA 1
ATOM 682 C C . THR A 1 85 ? 23.701 62.668 25.873 1.00 31.46 183 THR A C 1
ATOM 683 O O . THR A 1 85 ? 23.151 61.858 26.622 1.00 31.69 183 THR A O 1
ATOM 687 N N . PRO A 1 86 ? 25.038 62.762 25.758 1.00 33.52 184 PRO A N 1
ATOM 688 C CA . PRO A 1 86 ? 25.887 61.856 26.511 1.00 35.91 184 PRO A CA 1
ATOM 689 C C . PRO A 1 86 ? 25.631 62.019 28.007 1.00 38.12 184 PRO A C 1
ATOM 690 O O . PRO A 1 86 ? 25.468 63.151 28.486 1.00 37.98 184 PRO A O 1
ATOM 694 N N . LYS A 1 87 ? 25.535 60.888 28.706 1.00 40.30 185 LYS A N 1
ATOM 695 C CA . LYS A 1 87 ? 25.438 60.861 30.168 1.00 43.07 185 LYS A CA 1
ATOM 696 C C . LYS A 1 87 ? 26.642 61.539 30.789 1.00 44.88 185 LYS A C 1
ATOM 697 O O . LYS A 1 87 ? 27.741 61.549 30.202 1.00 44.98 185 LYS A O 1
ATOM 703 N N . ALA A 1 88 ? 26.412 62.096 31.976 1.00 46.50 186 ALA A N 1
ATOM 704 C CA . ALA A 1 88 ? 27.406 62.834 32.743 1.00 48.73 186 ALA A CA 1
ATOM 705 C C . ALA A 1 88 ? 28.650 62.001 33.049 1.00 50.88 186 ALA A C 1
ATOM 706 O O . ALA A 1 88 ? 28.562 60.787 33.233 1.00 51.72 186 ALA A O 1
ATOM 708 N N . GLY A 1 89 ? 29.805 62.663 33.089 1.00 52.39 187 GLY A N 1
ATOM 709 C CA . GLY A 1 89 ? 31.041 62.041 33.582 1.00 55.13 187 GLY A CA 1
ATOM 710 C C . GLY A 1 89 ? 31.798 61.187 32.579 1.00 56.02 187 GLY A C 1
ATOM 711 O O . GLY A 1 89 ? 32.713 60.449 32.946 1.00 57.56 187 GLY A O 1
ATOM 712 N N . GLN A 1 90 ? 31.416 61.284 31.309 1.00 55.04 188 GLN A N 1
ATOM 713 C CA . GLN A 1 90 ? 32.125 60.587 30.241 1.00 55.78 188 GLN A CA 1
ATOM 714 C C . GLN A 1 90 ? 33.065 61.570 29.536 1.00 56.17 188 GLN A C 1
ATOM 715 O O . GLN A 1 90 ? 33.277 61.488 28.319 1.00 55.51 188 GLN A O 1
ATOM 721 N N . GLU A 1 91 ? 33.615 62.499 30.317 1.00 57.73 189 GLU A N 1
ATOM 722 C CA . GLU A 1 91 ? 34.529 63.521 29.819 1.00 58.07 189 GLU A CA 1
ATOM 723 C C . GLU A 1 91 ? 35.945 62.959 29.718 1.00 59.79 189 GLU A C 1
ATOM 724 O O . GLU A 1 91 ? 36.198 62.020 28.956 1.00 60.12 189 GLU A O 1
ATOM 726 N N . GLN A 1 95 ? 34.089 57.810 22.055 1.00 55.59 193 GLN A N 1
ATOM 727 C CA . GLN A 1 95 ? 32.889 58.236 21.330 1.00 53.82 193 GLN A CA 1
ATOM 728 C C . GLN A 1 95 ? 32.006 57.040 20.959 1.00 53.50 193 GLN A C 1
ATOM 729 O O . GLN A 1 95 ? 30.777 57.112 21.045 1.00 52.18 193 GLN A O 1
ATOM 731 N N . ASP A 1 96 ? 32.654 55.940 20.579 1.00 54.40 194 ASP A N 1
ATOM 732 C CA . ASP A 1 96 ? 31.981 54.701 20.187 1.00 54.22 194 ASP A CA 1
ATOM 733 C C . ASP A 1 96 ? 31.302 53.977 21.359 1.00 54.81 194 ASP A C 1
ATOM 734 O O . ASP A 1 96 ? 30.455 53.107 21.144 1.00 55.23 194 ASP A O 1
ATOM 736 N N . GLN A 1 97 ? 31.674 54.323 22.589 1.00 54.78 195 GLN A N 1
ATOM 737 C CA . GLN A 1 97 ? 31.137 53.630 23.763 1.00 54.99 195 GLN A CA 1
ATOM 738 C C . GLN A 1 97 ? 30.256 54.511 24.651 1.00 53.41 195 GLN A C 1
ATOM 739 O O . GLN A 1 97 ? 29.916 54.133 25.777 1.00 53.99 195 GLN A O 1
ATOM 745 N N . LEU A 1 98 ? 29.875 55.677 24.138 1.00 50.64 196 LEU A N 1
ATOM 746 C CA . LEU A 1 98 ? 29.096 56.620 24.919 1.00 48.92 196 LEU A CA 1
ATOM 747 C C . LEU A 1 98 ? 27.702 56.110 25.271 1.00 47.84 196 LEU A C 1
ATOM 748 O O . LEU A 1 98 ? 27.025 55.474 24.459 1.00 47.22 196 LEU A O 1
ATOM 753 N N . GLN A 1 99 ? 27.301 56.405 26.502 1.00 47.30 197 GLN A N 1
ATOM 754 C CA . GLN A 1 99 ? 25.961 56.137 27.009 1.00 46.18 197 GLN A CA 1
ATOM 755 C C . GLN A 1 99 ? 25.173 57.440 26.985 1.00 43.30 197 GLN A C 1
ATOM 756 O O . GLN A 1 99 ? 25.724 58.495 27.308 1.00 43.01 197 GLN A O 1
ATOM 762 N N . TYR A 1 100 ? 23.896 57.368 26.619 1.00 40.70 198 TYR A N 1
ATOM 763 C CA . TYR A 1 100 ? 23.097 58.572 26.396 1.00 38.15 198 TYR A CA 1
ATOM 764 C C . TYR A 1 100 ? 21.843 58.681 27.240 1.00 37.66 198 TYR A C 1
ATOM 765 O O . TYR A 1 100 ? 21.217 57.674 27.569 1.00 38.73 198 TYR A O 1
ATOM 774 N N . ASP A 1 101 ? 21.477 59.919 27.560 1.00 35.93 199 ASP A N 1
ATOM 775 C CA . ASP A 1 101 ? 20.143 60.247 28.028 1.00 34.78 199 ASP A CA 1
ATOM 776 C C . ASP A 1 101 ? 19.263 60.610 26.833 1.00 32.47 199 ASP A C 1
ATOM 777 O O . ASP A 1 101 ? 19.744 61.175 25.838 1.00 30.93 199 ASP A O 1
ATOM 782 N N . THR A 1 102 ? 17.980 60.280 26.932 1.00 31.31 200 THR A N 1
ATOM 783 C CA . THR A 1 102 ? 17.001 60.639 25.909 1.00 29.72 200 THR A CA 1
ATOM 784 C C . THR A 1 102 ? 16.227 61.914 26.275 1.00 28.96 200 THR A C 1
ATOM 785 O O . THR A 1 102 ? 15.607 61.991 27.340 1.00 29.37 200 THR A O 1
ATOM 789 N N . ASN A 1 103 ? 16.273 62.902 25.383 1.00 26.75 201 ASN A N 1
ATOM 790 C CA . ASN A 1 103 ? 15.487 64.125 25.512 1.00 26.77 201 ASN A CA 1
ATOM 791 C C . ASN A 1 103 ? 14.366 64.160 24.479 1.00 25.88 201 ASN A C 1
ATOM 792 O O . ASN A 1 103 ? 14.615 64.040 23.285 1.00 25.51 201 ASN A O 1
ATOM 797 N N . LEU A 1 104 ? 13.131 64.307 24.939 1.00 25.86 202 LEU A N 1
ATOM 798 C CA . LEU A 1 104 ? 12.001 64.455 24.031 1.00 24.75 202 LEU A CA 1
ATOM 799 C C . LEU A 1 104 ? 11.784 65.924 23.741 1.00 23.61 202 LEU A C 1
ATOM 800 O O . LEU A 1 104 ? 11.532 66.694 24.659 1.00 23.76 202 LEU A O 1
ATOM 805 N N . VAL A 1 105 ? 11.884 66.303 22.470 1.00 22.13 203 VAL A N 1
ATOM 806 C CA . VAL A 1 105 ? 11.874 67.704 22.025 1.00 22.05 203 VAL A CA 1
ATOM 807 C C . VAL A 1 105 ? 10.889 67.932 20.884 1.00 20.74 203 VAL A C 1
ATOM 808 O O . VAL A 1 105 ? 10.847 67.142 19.939 1.00 21.07 203 VAL A O 1
ATOM 812 N N . ASP A 1 106 ? 10.138 69.034 20.936 1.00 19.61 204 ASP A N 1
ATOM 813 C CA . ASP A 1 106 ? 9.410 69.502 19.762 1.00 18.47 204 ASP A CA 1
ATOM 814 C C . ASP A 1 106 ? 10.168 70.680 19.160 1.00 17.61 204 ASP A C 1
ATOM 815 O O . ASP A 1 106 ? 10.362 71.704 19.828 1.00 18.24 204 ASP A O 1
ATOM 820 N N . TYR A 1 107 ? 10.562 70.532 17.903 1.00 15.80 205 TYR A N 1
ATOM 821 C CA . TYR A 1 107 ? 11.239 71.604 17.176 1.00 15.78 205 TYR A CA 1
ATOM 822 C C . TYR A 1 107 ? 10.287 72.230 16.152 1.00 14.98 205 TYR A C 1
ATOM 823 O O . TYR A 1 107 ? 9.379 71.568 15.636 1.00 15.78 205 TYR A O 1
ATOM 832 N N . TYR A 1 108 ? 10.559 73.485 15.806 1.00 14.33 206 TYR A N 1
ATOM 833 C CA . TYR A 1 108 ? 9.757 74.230 14.823 1.00 13.80 206 TYR A CA 1
ATOM 834 C C . TYR A 1 108 ? 10.750 74.773 13.822 1.00 13.71 206 TYR A C 1
ATOM 835 O O . TYR A 1 108 ? 11.580 75.629 14.160 1.00 14.88 206 TYR A O 1
ATOM 844 N N . LEU A 1 109 ? 10.704 74.215 12.621 1.00 13.97 207 LEU A N 1
ATOM 845 C CA . LEU A 1 109 ? 11.775 74.406 11.640 1.00 13.48 207 LEU A CA 1
ATOM 846 C C . LEU A 1 109 ? 11.180 75.055 10.407 1.00 14.13 207 LEU A C 1
ATOM 847 O O . LEU A 1 109 ? 10.225 74.509 9.832 1.00 14.93 207 LEU A O 1
ATOM 852 N N . GLU A 1 110 ? 11.718 76.226 10.022 1.00 12.91 208 GLU A N 1
ATOM 853 C CA . GLU A 1 110 ? 11.252 76.925 8.822 1.00 12.97 208 GLU A CA 1
ATOM 854 C C . GLU A 1 110 ? 12.115 76.495 7.643 1.00 12.69 208 GLU A C 1
ATOM 855 O O . GLU A 1 110 ? 13.337 76.727 7.637 1.00 12.86 208 GLU A O 1
ATOM 861 N N . VAL A 1 111 ? 11.470 75.876 6.655 1.00 12.44 209 VAL A N 1
ATOM 862 C CA . VAL A 1 111 ? 12.157 75.231 5.509 1.00 12.63 209 VAL A CA 1
ATOM 863 C C . VAL A 1 111 ? 11.993 76.075 4.227 1.00 13.14 209 VAL A C 1
ATOM 864 O O . VAL A 1 111 ? 10.890 76.217 3.697 1.00 14.00 209 VAL A O 1
ATOM 868 N N . PRO A 1 112 ? 13.094 76.676 3.727 1.00 13.83 210 PRO A N 1
ATOM 869 C CA . PRO A 1 112 ? 13.029 77.449 2.498 1.00 14.20 210 PRO A CA 1
ATOM 870 C C . PRO A 1 112 ? 13.130 76.526 1.282 1.00 14.42 210 PRO A C 1
ATOM 871 O O . PRO A 1 112 ? 14.056 75.687 1.193 1.00 13.97 210 PRO A O 1
ATOM 875 N N . ILE A 1 113 ? 12.153 76.656 0.392 1.00 14.26 211 ILE A N 1
ATOM 876 C CA . ILE A 1 113 ? 11.988 75.762 -0.731 1.00 14.27 211 ILE A CA 1
ATOM 877 C C . ILE A 1 113 ? 11.869 76.571 -2.027 1.00 15.14 211 ILE A C 1
ATOM 878 O O . ILE A 1 113 ? 11.121 77.559 -2.089 1.00 14.75 211 ILE A O 1
ATOM 883 N N . VAL A 1 114 ? 12.634 76.158 -3.044 1.00 14.47 212 VAL A N 1
ATOM 884 C CA . VAL A 1 114 ? 12.524 76.705 -4.396 1.00 15.99 212 VAL A CA 1
ATOM 885 C C . VAL A 1 114 ? 11.864 75.665 -5.307 1.00 16.37 212 VAL A C 1
ATOM 886 O O . VAL A 1 114 ? 12.027 74.461 -5.109 1.00 15.30 212 VAL A O 1
ATOM 890 N N . PHE A 1 115 ? 11.113 76.119 -6.298 1.00 17.52 213 PHE A N 1
ATOM 891 C CA . PHE A 1 115 ? 10.534 75.169 -7.228 1.00 18.95 213 PHE A CA 1
ATOM 892 C C . PHE A 1 115 ? 10.750 75.643 -8.657 1.00 19.89 213 PHE A C 1
ATOM 893 O O . PHE A 1 115 ? 10.943 76.851 -8.898 1.00 20.41 213 PHE A O 1
ATOM 901 N N . ASP A 1 116 ? 10.782 74.702 -9.592 1.00 19.95 214 ASP A N 1
ATOM 902 C CA . ASP A 1 116 ? 10.922 75.036 -11.026 1.00 21.29 214 ASP A CA 1
ATOM 903 C C . ASP A 1 116 ? 9.573 74.957 -11.764 1.00 22.87 214 ASP A C 1
ATOM 904 O O . ASP A 1 116 ? 8.521 74.741 -11.138 1.00 22.51 214 ASP A O 1
ATOM 909 N N . LYS A 1 117 ? 9.602 75.156 -13.081 1.00 24.64 215 LYS A N 1
ATOM 910 C CA . LYS A 1 117 ? 8.379 75.195 -13.884 1.00 27.49 215 LYS A CA 1
ATOM 911 C C . LYS A 1 117 ? 7.640 73.854 -13.931 1.00 27.98 215 LYS A C 1
ATOM 912 O O . LYS A 1 117 ? 6.453 73.815 -14.281 1.00 28.91 215 LYS A O 1
ATOM 918 N N . ASP A 1 118 ? 8.345 72.766 -13.591 1.00 27.31 216 ASP A N 1
ATOM 919 C CA . ASP A 1 118 ? 7.749 71.423 -13.519 1.00 27.91 216 ASP A CA 1
ATOM 920 C C . ASP A 1 118 ? 7.331 71.021 -12.100 1.00 26.66 216 ASP A C 1
ATOM 921 O O . ASP A 1 118 ? 6.948 69.873 -11.854 1.00 26.14 216 ASP A O 1
ATOM 934 N N . ASN A 1 120 ? 9.269 70.657 -9.634 1.00 21.35 218 ASN A N 1
ATOM 935 C CA . ASN A 1 120 ? 10.361 69.997 -8.891 1.00 19.47 218 ASN A CA 1
ATOM 936 C C . ASN A 1 120 ? 10.800 70.947 -7.785 1.00 17.82 218 ASN A C 1
ATOM 937 O O . ASN A 1 120 ? 10.749 72.170 -7.963 1.00 17.45 218 ASN A O 1
ATOM 955 N N . ALA A 1 122 ? 13.550 71.995 -4.334 1.00 13.56 220 ALA A N 1
ATOM 956 C CA . ALA A 1 122 ? 14.781 71.817 -3.570 1.00 13.23 220 ALA A CA 1
ATOM 957 C C . ALA A 1 122 ? 14.732 72.754 -2.365 1.00 13.05 220 ALA A C 1
ATOM 958 O O . ALA A 1 122 ? 14.070 73.803 -2.391 1.00 14.24 220 ALA A O 1
ATOM 960 N N . VAL A 1 123 ? 15.404 72.364 -1.284 1.00 12.98 221 VAL A N 1
ATOM 961 C CA . VAL A 1 123 ? 15.641 73.293 -0.182 1.00 12.90 221 VAL A CA 1
ATOM 962 C C . VAL A 1 123 ? 16.758 74.221 -0.670 1.00 13.53 221 VAL A C 1
ATOM 963 O O . VAL A 1 123 ? 17.839 73.734 -1.048 1.00 14.67 221 VAL A O 1
ATOM 967 N N . ASP A 1 124 ? 16.496 75.542 -0.696 1.00 13.09 222 ASP A N 1
ATOM 968 C CA . ASP A 1 124 ? 17.441 76.484 -1.327 1.00 14.31 222 ASP A CA 1
ATOM 969 C C . ASP A 1 124 ? 18.261 77.336 -0.360 1.00 13.26 222 ASP A C 1
ATOM 970 O O . ASP A 1 124 ? 18.992 78.266 -0.778 1.00 14.72 222 ASP A O 1
ATOM 975 N N . ALA A 1 125 ? 18.160 77.028 0.932 1.00 13.56 223 ALA A N 1
ATOM 976 C CA . ALA A 1 125 ? 18.918 77.770 1.973 1.00 12.84 223 ALA A CA 1
ATOM 977 C C . ALA A 1 125 ? 18.906 76.975 3.283 1.00 11.97 223 ALA A C 1
ATOM 978 O O . ALA A 1 125 ? 18.194 75.989 3.411 1.00 13.27 223 ALA A O 1
ATOM 980 N N . LEU A 1 126 ? 19.678 77.426 4.264 1.00 11.71 224 LEU A N 1
ATOM 981 C CA . LEU A 1 126 ? 19.601 76.816 5.588 1.00 12.94 224 LEU A CA 1
ATOM 982 C C . LEU A 1 126 ? 18.198 76.982 6.164 1.00 12.70 224 LEU A C 1
ATOM 983 O O . LEU A 1 126 ? 17.650 78.091 6.149 1.00 12.99 224 LEU A O 1
ATOM 988 N N . PRO A 1 127 ? 17.626 75.886 6.689 1.00 12.53 225 PRO A N 1
ATOM 989 C CA . PRO A 1 127 ? 16.393 76.045 7.498 1.00 12.74 225 PRO A CA 1
ATOM 990 C C . PRO A 1 127 ? 16.757 76.677 8.837 1.00 13.25 225 PRO A C 1
ATOM 991 O O . PRO A 1 127 ? 17.924 76.574 9.273 1.00 13.67 225 PRO A O 1
ATOM 995 N N . VAL A 1 128 ? 15.792 77.360 9.459 1.00 13.38 226 VAL A N 1
ATOM 996 C CA . VAL A 1 128 ? 16.054 78.068 10.717 1.00 13.25 226 VAL A CA 1
ATOM 997 C C . VAL A 1 128 ? 14.988 77.672 11.731 1.00 13.32 226 VAL A C 1
ATOM 998 O O . VAL A 1 128 ? 13.868 77.265 11.367 1.00 14.26 226 VAL A O 1
ATOM 1010 N N . THR A 1 130 ? 12.146 78.470 14.199 1.00 13.70 228 THR A N 1
ATOM 1011 C CA . THR A 1 130 ? 11.129 79.498 14.060 1.00 14.52 228 THR A CA 1
ATOM 1012 C C . THR A 1 130 ? 10.112 79.405 15.221 1.00 15.21 228 THR A C 1
ATOM 1013 O O . THR A 1 130 ? 10.311 78.602 16.151 1.00 14.68 228 THR A O 1
ATOM 1017 N N . ALA A 1 131 ? 9.092 80.273 15.196 1.00 15.46 229 ALA A N 1
ATOM 1018 C CA . ALA A 1 131 ? 8.107 80.344 16.261 1.00 17.02 229 ALA A CA 1
ATOM 1019 C C . ALA A 1 131 ? 7.163 79.129 16.254 1.00 17.76 229 ALA A C 1
ATOM 1020 O O . ALA A 1 131 ? 6.771 78.651 15.202 1.00 17.24 229 ALA A O 1
ATOM 1022 N N . PRO A 1 132 ? 6.825 78.622 17.443 1.00 19.40 230 PRO A N 1
ATOM 1023 C CA . PRO A 1 132 ? 5.780 77.584 17.521 1.00 20.51 230 PRO A CA 1
ATOM 1024 C C . PRO A 1 132 ? 4.425 78.179 17.139 1.00 21.76 230 PRO A C 1
ATOM 1025 O O . PRO A 1 132 ? 4.273 79.393 17.180 1.00 22.40 230 PRO A O 1
ATOM 1029 N N . PRO A 1 133 ? 3.450 77.334 16.767 1.00 19.40 231 PRO A N 1
ATOM 1030 C CA . PRO A 1 133 ? 2.063 77.807 16.629 1.00 20.18 231 PRO A CA 1
ATOM 1031 C C . PRO A 1 133 ? 1.599 78.499 17.921 1.00 20.02 231 PRO A C 1
ATOM 1032 O O . PRO A 1 133 ? 2.118 78.192 19.002 1.00 19.98 231 PRO A O 1
ATOM 1036 N N . GLU A 1 134 ? 0.651 79.431 17.804 1.00 19.95 232 GLU A N 1
ATOM 1037 C CA . GLU A 1 134 ? 0.087 80.153 18.946 1.00 20.97 232 GLU A CA 1
ATOM 1038 C C . GLU A 1 134 ? -1.373 79.755 19.016 1.00 20.61 232 GLU A C 1
ATOM 1039 O O . GLU A 1 134 ? -2.036 79.717 17.984 1.00 20.40 232 GLU A O 1
ATOM 1041 N N . LYS A 1 135 ? -1.867 79.410 20.202 1.00 20.80 233 LYS A N 1
ATOM 1042 C CA . LYS A 1 135 ? -3.261 78.992 20.346 1.00 21.99 233 LYS A CA 1
ATOM 1043 C C . LYS A 1 135 ? -4.175 80.178 20.148 1.00 22.93 233 LYS A C 1
ATOM 1044 O O . LYS A 1 135 ? -3.880 81.265 20.665 1.00 24.60 233 LYS A O 1
ATOM 1050 N N . ALA A 1 136 ? -5.283 79.971 19.439 1.00 22.68 234 ALA A N 1
ATOM 1051 C CA . ALA A 1 136 ? -6.386 80.949 19.381 1.00 23.99 234 ALA A CA 1
ATOM 1052 C C . ALA A 1 136 ? -7.100 81.040 20.726 1.00 24.81 234 ALA A C 1
ATOM 1053 O O . ALA A 1 136 ? -7.225 80.042 21.424 1.00 24.53 234 ALA A O 1
ATOM 1055 N N . TYR A 1 137 ? -7.589 82.231 21.066 1.00 26.83 235 TYR A N 1
ATOM 1056 C CA . TYR A 1 137 ? -8.470 82.405 22.211 1.00 28.89 235 TYR A CA 1
ATOM 1057 C C . TYR A 1 137 ? -9.895 82.450 21.669 1.00 29.60 235 TYR A C 1
ATOM 1058 O O . TYR A 1 137 ? -10.116 82.930 20.560 1.00 30.28 235 TYR A O 1
ATOM 1067 N N . PHE A 1 138 ? -10.856 81.939 22.435 1.00 29.91 236 PHE A N 1
ATOM 1068 C CA . PHE A 1 138 ? -12.270 82.097 22.101 1.00 30.71 236 PHE A CA 1
ATOM 1069 C C . PHE A 1 138 ? -13.062 82.247 23.401 1.00 31.10 236 PHE A C 1
ATOM 1070 O O . PHE A 1 138 ? -12.743 81.600 24.397 1.00 29.74 236 PHE A O 1
ATOM 1078 N N . LYS A 1 139 ? -14.064 83.115 23.392 1.00 32.09 237 LYS A N 1
ATOM 1079 C CA . LYS A 1 139 ? -14.998 83.220 24.505 1.00 33.21 237 LYS A CA 1
ATOM 1080 C C . LYS A 1 139 ? -16.112 82.202 24.267 1.00 32.89 237 LYS A C 1
ATOM 1081 O O . LYS A 1 139 ? -16.720 82.179 23.199 1.00 33.13 237 LYS A O 1
ATOM 1084 N N . ASN A 1 140 ? -16.373 81.355 25.255 1.00 32.64 238 ASN A N 1
ATOM 1085 C CA . ASN A 1 140 ? -17.464 80.382 25.152 1.00 32.92 238 ASN A CA 1
ATOM 1086 C C . ASN A 1 140 ? -18.840 81.050 25.008 1.00 33.72 238 ASN A C 1
ATOM 1087 O O . ASN A 1 140 ? -19.128 82.057 25.678 1.00 34.39 238 ASN A O 1
ATOM 1092 N N . LYS A 1 141 ? -19.685 80.502 24.135 1.00 32.83 239 LYS A N 1
ATOM 1093 C CA . LYS A 1 141 ? -21.024 81.064 23.940 1.00 34.02 239 LYS A CA 1
ATOM 1094 C C . LYS A 1 141 ? -22.070 79.979 24.087 1.00 33.09 239 LYS A C 1
ATOM 1095 O O . LYS A 1 141 ? -22.277 79.187 23.165 1.00 32.03 239 LYS A O 1
ATOM 1101 N N . GLU A 1 142 ? -22.753 79.937 25.234 1.00 33.52 240 GLU A N 1
ATOM 1102 C CA . GLU A 1 142 ? -23.803 78.926 25.406 1.00 33.20 240 GLU A CA 1
ATOM 1103 C C . GLU A 1 142 ? -24.887 79.166 24.365 1.00 33.47 240 GLU A C 1
ATOM 1104 O O . GLU A 1 142 ? -25.074 80.296 23.905 1.00 33.79 240 GLU A O 1
ATOM 1110 N N . PHE A 1 143 ? -25.597 78.113 23.984 1.00 32.96 241 PHE A N 1
ATOM 1111 C CA . PHE A 1 143 ? -26.611 78.234 22.950 1.00 34.01 241 PHE A CA 1
ATOM 1112 C C . PHE A 1 143 ? -27.685 79.205 23.393 1.00 36.57 241 PHE A C 1
ATOM 1113 O O . PHE A 1 143 ? -28.184 79.102 24.504 1.00 36.66 241 PHE A O 1
ATOM 1121 N N . SER A 1 144 ? -28.013 80.149 22.519 1.00 38.72 242 SER A N 1
ATOM 1122 C CA . SER A 1 144 ? -29.074 81.102 22.788 1.00 41.97 242 SER A CA 1
ATOM 1123 C C . SER A 1 144 ? -30.301 80.627 22.027 1.00 43.58 242 SER A C 1
ATOM 1124 O O . SER A 1 144 ? -30.355 80.684 20.796 1.00 44.84 242 SER A O 1
ATOM 1127 N N . GLY A 1 145 ? -31.275 80.128 22.760 1.00 44.85 243 GLY A N 1
ATOM 1128 C CA . GLY A 1 145 ? -32.459 79.572 22.137 1.00 45.97 243 GLY A CA 1
ATOM 1129 C C . GLY A 1 145 ? -33.457 79.296 23.219 1.00 47.00 243 GLY A C 1
ATOM 1130 O O . GLY A 1 145 ? -33.156 79.433 24.407 1.00 47.31 243 GLY A O 1
ATOM 1131 N N . THR A 1 146 ? -34.651 78.907 22.808 1.00 47.92 244 THR A N 1
ATOM 1132 C CA . THR A 1 146 ? -35.725 78.698 23.744 1.00 48.71 244 THR A CA 1
ATOM 1133 C C . THR A 1 146 ? -35.788 77.243 24.143 1.00 47.40 244 THR A C 1
ATOM 1134 O O . THR A 1 146 ? -36.016 76.364 23.311 1.00 47.20 244 THR A O 1
ATOM 1138 N N . SER A 1 147 ? -35.590 77.009 25.431 1.00 46.99 245 SER A N 1
ATOM 1139 C CA . SER A 1 147 ? -35.694 75.690 26.027 1.00 46.83 245 SER A CA 1
ATOM 1140 C C . SER A 1 147 ? -37.063 75.094 25.748 1.00 48.01 245 SER A C 1
ATOM 1141 O O . SER A 1 147 ? -38.080 75.786 25.878 1.00 49.26 245 SER A O 1
ATOM 1144 N N . GLU A 1 148 ? -37.093 73.824 25.344 1.00 47.45 246 GLU A N 1
ATOM 1145 C CA . GLU A 1 148 ? -38.358 73.102 25.184 1.00 48.49 246 GLU A CA 1
ATOM 1146 C C . GLU A 1 148 ? -38.950 72.824 26.565 1.00 49.05 246 GLU A C 1
ATOM 1147 O O . GLU A 1 148 ? -38.286 72.265 27.436 1.00 48.65 246 GLU A O 1
ATOM 1153 N N . ASN A 1 149 ? -40.199 73.225 26.754 1.00 50.46 247 ASN A N 1
ATOM 1154 C CA . ASN A 1 149 ? -40.797 73.272 28.083 1.00 50.80 247 ASN A CA 1
ATOM 1155 C C . ASN A 1 149 ? -41.803 72.164 28.360 1.00 51.22 247 ASN A C 1
ATOM 1156 O O . ASN A 1 149 ? -42.150 71.921 29.515 1.00 52.19 247 ASN A O 1
ATOM 1158 N N . ASP A 1 150 ? -42.276 71.494 27.312 1.00 50.66 248 ASP A N 1
ATOM 1159 C CA . ASP A 1 150 ? -43.207 70.387 27.496 1.00 50.36 248 ASP A CA 1
ATOM 1160 C C . ASP A 1 150 ? -42.475 69.148 27.995 1.00 48.57 248 ASP A C 1
ATOM 1161 O O . ASP A 1 150 ? -41.531 68.687 27.355 1.00 46.87 248 ASP A O 1
ATOM 1166 N N . ALA A 1 151 ? -42.928 68.598 29.121 1.00 47.89 249 ALA A N 1
ATOM 1167 C CA . ALA A 1 151 ? -42.254 67.454 29.746 1.00 46.40 249 ALA A CA 1
ATOM 1168 C C . ALA A 1 151 ? -42.413 66.162 28.957 1.00 45.80 249 ALA A C 1
ATOM 1169 O O . ALA A 1 151 ? -41.482 65.348 28.899 1.00 44.72 249 ALA A O 1
ATOM 1171 N N . ASP A 1 152 ? -43.592 65.967 28.365 1.00 46.38 250 ASP A N 1
ATOM 1172 C CA . ASP A 1 152 ? -43.833 64.808 27.515 1.00 46.10 250 ASP A CA 1
ATOM 1173 C C . ASP A 1 152 ? -42.894 64.806 26.306 1.00 44.51 250 ASP A C 1
ATOM 1174 O O . ASP A 1 152 ? -42.252 63.792 26.028 1.00 44.08 250 ASP A O 1
ATOM 1176 N N . LYS A 1 153 ? -42.810 65.936 25.599 1.00 44.53 251 LYS A N 1
ATOM 1177 C CA . LYS A 1 153 ? -41.932 66.053 24.425 1.00 43.84 251 LYS A CA 1
ATOM 1178 C C . LYS A 1 153 ? -40.484 65.867 24.809 1.00 41.58 251 LYS A C 1
ATOM 1179 O O . LYS A 1 153 ? -39.740 65.187 24.109 1.00 40.48 251 LYS A O 1
ATOM 1185 N N . THR A 1 154 ? -40.085 66.482 25.919 1.00 41.16 252 THR A N 1
ATOM 1186 C CA . THR A 1 154 ? -38.693 66.393 26.382 1.00 39.57 252 THR A CA 1
ATOM 1187 C C . THR A 1 154 ? -38.252 64.946 26.606 1.00 38.89 252 THR A C 1
ATOM 1188 O O . THR A 1 154 ? -37.168 64.536 26.154 1.00 37.21 252 THR A O 1
ATOM 1192 N N . LYS A 1 155 ? -39.094 64.179 27.297 1.00 39.63 253 LYS A N 1
ATOM 1193 C CA . LYS A 1 155 ? -38.840 62.759 27.545 1.00 39.60 253 LYS A CA 1
ATOM 1194 C C . LYS A 1 155 ? -38.797 61.937 26.248 1.00 38.93 253 LYS A C 1
ATOM 1195 O O . LYS A 1 155 ? -37.920 61.082 26.082 1.00 37.88 253 LYS A O 1
ATOM 1201 N N . LYS A 1 156 ? -39.739 62.190 25.339 1.00 39.24 254 LYS A N 1
ATOM 1202 C CA . LYS A 1 156 ? -39.776 61.467 24.069 1.00 39.19 254 LYS A CA 1
ATOM 1203 C C . LYS A 1 156 ? -38.507 61.743 23.263 1.00 37.44 254 LYS A C 1
ATOM 1204 O O . LYS A 1 156 ? -37.864 60.803 22.772 1.00 36.91 254 LYS A O 1
ATOM 1208 N N . ILE A 1 157 ? -38.146 63.025 23.140 1.00 36.32 255 ILE A N 1
ATOM 1209 C CA . ILE A 1 157 ? -36.930 63.412 22.420 1.00 34.88 255 ILE A CA 1
ATOM 1210 C C . ILE A 1 157 ? -35.723 62.782 23.088 1.00 33.33 255 ILE A C 1
ATOM 1211 O O . ILE A 1 157 ? -34.854 62.242 22.403 1.00 32.87 255 ILE A O 1
ATOM 1216 N N . THR A 1 158 ? -35.673 62.828 24.421 1.00 32.59 256 THR A N 1
ATOM 1217 C CA . THR A 1 158 ? -34.535 62.274 25.165 1.00 31.68 256 THR A CA 1
ATOM 1218 C C . THR A 1 158 ? -34.353 60.771 24.920 1.00 31.80 256 THR A C 1
ATOM 1219 O O . THR A 1 158 ? -33.235 60.319 24.635 1.00 30.77 256 THR A O 1
ATOM 1223 N N . ASP A 1 159 ? -35.443 60.004 24.996 1.00 32.71 257 ASP A N 1
ATOM 1224 C CA . ASP A 1 159 ? -35.360 58.560 24.755 1.00 33.21 257 ASP A CA 1
ATOM 1225 C C . ASP A 1 159 ? -34.952 58.235 23.307 1.00 32.27 257 ASP A C 1
ATOM 1226 O O . ASP A 1 159 ? -34.198 57.289 23.080 1.00 32.13 257 ASP A O 1
ATOM 1231 N N . SER A 1 160 ? -35.447 59.020 22.349 1.00 31.61 258 SER A N 1
ATOM 1232 C CA . SER A 1 160 ? -35.090 58.875 20.939 1.00 31.07 258 SER A CA 1
ATOM 1233 C C . SER A 1 160 ? -33.597 59.135 20.702 1.00 29.97 258 SER A C 1
ATOM 1234 O O . SER A 1 160 ? -32.913 58.358 20.036 1.00 29.92 258 SER A O 1
ATOM 1237 N N . VAL A 1 161 ? -33.102 60.228 21.269 1.00 28.97 259 VAL A N 1
ATOM 1238 C CA . VAL A 1 161 ? -31.681 60.568 21.188 1.00 28.19 259 VAL A CA 1
ATOM 1239 C C . VAL A 1 161 ? -30.804 59.500 21.847 1.00 27.83 259 VAL A C 1
ATOM 1240 O O . VAL A 1 161 ? -29.761 59.116 21.297 1.00 26.57 259 VAL A O 1
ATOM 1244 N N . SER A 1 162 ? -31.236 59.004 23.005 1.00 28.29 260 SER A N 1
ATOM 1245 C CA . SER A 1 162 ? -30.509 57.946 23.716 1.00 28.88 260 SER A CA 1
ATOM 1246 C C . SER A 1 162 ? -30.428 56.647 22.908 1.00 29.01 260 SER A C 1
ATOM 1247 O O . SER A 1 162 ? -29.369 56.018 22.835 1.00 28.29 260 SER A O 1
ATOM 1250 N N . GLN A 1 163 ? -31.558 56.225 22.340 1.00 29.03 261 GLN A N 1
ATOM 1251 C CA . GLN A 1 163 ? -31.587 55.034 21.491 1.00 29.13 261 GLN A CA 1
ATOM 1252 C C . GLN A 1 163 ? -30.741 55.234 20.229 1.00 28.13 261 GLN A C 1
ATOM 1253 O O . GLN A 1 163 ? -29.989 54.338 19.813 1.00 27.62 261 GLN A O 1
ATOM 1256 N N . PHE A 1 164 ? -30.864 56.411 19.620 1.00 27.56 262 PHE A N 1
ATOM 1257 C CA . PHE A 1 164 ? -29.984 56.759 18.511 1.00 26.44 262 PHE A CA 1
ATOM 1258 C C . PHE A 1 164 ? -28.491 56.567 18.882 1.00 24.82 262 PHE A C 1
ATOM 1259 O O . PHE A 1 164 ? -27.744 55.936 18.136 1.00 24.12 262 PHE A O 1
ATOM 1267 N N . PHE A 1 165 ? -28.051 57.101 20.021 1.00 24.76 263 PHE A N 1
ATOM 1268 C CA . PHE A 1 165 ? -26.611 56.969 20.344 1.00 23.11 263 PHE A CA 1
ATOM 1269 C C . PHE A 1 165 ? -26.170 55.550 20.601 1.00 23.46 263 PHE A C 1
ATOM 1270 O O . PHE A 1 165 ? -25.053 55.186 20.248 1.00 22.18 263 PHE A O 1
ATOM 1278 N N . LYS A 1 166 ? -27.049 54.734 21.189 1.00 23.86 264 LYS A N 1
ATOM 1279 C CA . LYS A 1 166 ? -26.733 53.318 21.333 1.00 24.61 264 LYS A CA 1
ATOM 1280 C C . LYS A 1 166 ? -26.467 52.681 19.968 1.00 24.63 264 LYS A C 1
ATOM 1281 O O . LYS A 1 166 ? -25.504 51.924 19.803 1.00 24.88 264 LYS A O 1
ATOM 1287 N N . ALA A 1 167 ? -27.304 53.004 18.988 1.00 24.74 265 ALA A N 1
ATOM 1288 C CA . ALA A 1 167 ? -27.146 52.464 17.645 1.00 25.38 265 ALA A CA 1
ATOM 1289 C C . ALA A 1 167 ? -25.914 53.055 16.962 1.00 24.52 265 ALA A C 1
ATOM 1290 O O . ALA A 1 167 ? -25.148 52.323 16.351 1.00 24.96 265 ALA A O 1
ATOM 1292 N N . TYR A 1 168 ? -25.720 54.369 17.105 1.00 23.77 266 TYR A N 1
ATOM 1293 C CA . TYR A 1 168 ? -24.553 55.055 16.522 1.00 22.62 266 TYR A CA 1
ATOM 1294 C C . TYR A 1 168 ? -23.223 54.392 16.925 1.00 22.47 266 TYR A C 1
ATOM 1295 O O . TYR A 1 168 ? -22.339 54.161 16.093 1.00 21.91 266 TYR A O 1
ATOM 1304 N N . TYR A 1 169 ? -23.098 54.085 18.207 1.00 21.92 267 TYR A N 1
ATOM 1305 C CA . TYR A 1 169 ? -21.873 53.512 18.747 1.00 22.24 267 TYR A CA 1
ATOM 1306 C C . TYR A 1 169 ? -21.730 51.988 18.571 1.00 23.17 267 TYR A C 1
ATOM 1307 O O . TYR A 1 169 ? -20.604 51.472 18.481 1.00 22.74 267 TYR A O 1
ATOM 1316 N N . GLU A 1 170 ? -22.860 51.274 18.511 1.00 23.99 268 GLU A N 1
ATOM 1317 C CA . GLU A 1 170 ? -22.835 49.812 18.627 1.00 25.76 268 GLU A CA 1
ATOM 1318 C C . GLU A 1 170 ? -23.402 49.035 17.426 1.00 27.22 268 GLU A C 1
ATOM 1319 O O . GLU A 1 170 ? -23.103 47.847 17.260 1.00 28.55 268 GLU A O 1
ATOM 1325 N N . GLN A 1 171 ? -24.234 49.680 16.613 1.00 28.00 269 GLN A N 1
ATOM 1326 C CA . GLN A 1 171 ? -25.027 48.941 15.618 1.00 29.14 269 GLN A CA 1
ATOM 1327 C C . GLN A 1 171 ? -24.667 49.294 14.178 1.00 29.23 269 GLN A C 1
ATOM 1328 O O . GLN A 1 171 ? -23.945 50.256 13.938 1.00 28.20 269 GLN A O 1
ATOM 1334 N N . ASN A 1 172 ? -25.182 48.514 13.226 1.00 30.59 270 ASN A N 1
ATOM 1335 C CA . ASN A 1 172 ? -24.845 48.717 11.814 1.00 31.29 270 ASN A CA 1
ATOM 1336 C C . ASN A 1 172 ? -25.660 49.856 11.195 1.00 31.22 270 ASN A C 1
ATOM 1337 O O . ASN A 1 172 ? -26.581 50.372 11.833 1.00 30.89 270 ASN A O 1
ATOM 1342 N N . GLN A 1 173 ? -25.304 50.248 9.971 1.00 31.26 271 GLN A N 1
ATOM 1343 C CA . GLN A 1 173 ? -25.946 51.386 9.318 1.00 32.29 271 GLN A CA 1
ATOM 1344 C C . GLN A 1 173 ? -27.434 51.142 9.096 1.00 33.59 271 GLN A C 1
ATOM 1345 O O . GLN A 1 173 ? -28.248 52.054 9.269 1.00 33.80 271 GLN A O 1
ATOM 1351 N N . THR A 1 174 ? -27.783 49.910 8.738 1.00 35.21 272 THR A N 1
ATOM 1352 C CA . THR A 1 174 ? -29.189 49.541 8.555 1.00 37.07 272 THR A CA 1
ATOM 1353 C C . THR A 1 174 ? -30.018 49.876 9.794 1.00 36.98 272 THR A C 1
ATOM 1354 O O . THR A 1 174 ? -31.061 50.530 9.689 1.00 37.96 272 THR A O 1
ATOM 1358 N N . GLN A 1 175 ? -29.533 49.455 10.963 1.00 36.26 273 GLN A N 1
ATOM 1359 C CA . GLN A 1 175 ? -30.190 49.749 12.241 1.00 36.25 273 GLN A CA 1
ATOM 1360 C C . GLN A 1 175 ? -30.219 51.249 12.561 1.00 35.06 273 GLN A C 1
ATOM 1361 O O . GLN A 1 175 ? -31.234 51.776 13.044 1.00 34.54 273 GLN A O 1
ATOM 1367 N N . ILE A 1 176 ? -29.107 51.932 12.278 1.00 32.93 274 ILE A N 1
ATOM 1368 C CA . ILE A 1 176 ? -28.991 53.369 12.521 1.00 31.59 274 ILE A CA 1
ATOM 1369 C C . ILE A 1 176 ? -30.004 54.165 11.696 1.00 32.79 274 ILE A C 1
ATOM 1370 O O . ILE A 1 176 ? -30.629 55.085 12.213 1.00 32.59 274 ILE A O 1
ATOM 1375 N N . ASP A 1 177 ? -30.172 53.798 10.427 1.00 34.36 275 ASP A N 1
ATOM 1376 C CA . ASP A 1 177 ? -30.992 54.588 9.502 1.00 36.07 275 ASP A CA 1
ATOM 1377 C C . ASP A 1 177 ? -32.448 54.717 9.933 1.00 37.87 275 ASP A C 1
ATOM 1378 O O . ASP A 1 177 ? -33.125 55.668 9.531 1.00 38.65 275 ASP A O 1
ATOM 1383 N N . TYR A 1 178 ? -32.919 53.773 10.746 1.00 38.34 276 TYR A N 1
ATOM 1384 C CA . TYR A 1 178 ? -34.293 53.831 11.260 1.00 40.13 276 TYR A CA 1
ATOM 1385 C C . TYR A 1 178 ? -34.499 55.006 12.208 1.00 39.67 276 TYR A C 1
ATOM 1386 O O . TYR A 1 178 ? -35.633 55.422 12.423 1.00 39.93 276 TYR A O 1
ATOM 1395 N N . PHE A 1 179 ? -33.402 55.545 12.757 1.00 38.51 277 PHE A N 1
ATOM 1396 C CA . PHE A 1 179 ? -33.468 56.700 13.661 1.00 38.26 277 PHE A CA 1
ATOM 1397 C C . PHE A 1 179 ? -33.381 58.051 12.946 1.00 38.44 277 PHE A C 1
ATOM 1398 O O . PHE A 1 179 ? -33.578 59.095 13.579 1.00 38.54 277 PHE A O 1
ATOM 1406 N N . LEU A 1 180 ? -33.075 58.031 11.648 1.00 38.87 278 LEU A N 1
ATOM 1407 C CA . LEU A 1 180 ? -32.754 59.247 10.888 1.00 39.20 278 LEU A CA 1
ATOM 1408 C C . LEU A 1 180 ? -33.884 59.764 9.985 1.00 41.50 278 LEU A C 1
ATOM 1409 O O . LEU A 1 180 ? -34.741 58.994 9.540 1.00 42.33 278 LEU A O 1
ATOM 1414 N N . VAL A 1 181 ? -33.855 61.072 9.710 1.00 42.25 279 VAL A N 1
ATOM 1415 C CA . VAL A 1 181 ? -34.668 61.681 8.647 1.00 44.53 279 VAL A CA 1
ATOM 1416 C C . VAL A 1 181 ? -34.217 61.089 7.303 1.00 45.51 279 VAL A C 1
ATOM 1417 O O . VAL A 1 181 ? -33.070 60.671 7.171 1.00 43.85 279 VAL A O 1
ATOM 1421 N N . ASP A 1 182 ? -35.124 61.017 6.323 1.00 47.87 280 ASP A N 1
ATOM 1422 C CA . ASP A 1 182 ? -34.773 60.527 4.993 1.00 49.37 280 ASP A CA 1
ATOM 1423 C C . ASP A 1 182 ? -33.634 61.363 4.423 1.00 49.54 280 ASP A C 1
ATOM 1424 O O . ASP A 1 182 ? -33.685 62.596 4.449 1.00 49.90 280 ASP A O 1
ATOM 1426 N N . GLY A 1 183 ? -32.588 60.689 3.951 1.00 49.72 281 GLY A N 1
ATOM 1427 C CA . GLY A 1 183 ? -31.445 61.355 3.320 1.00 49.85 281 GLY A CA 1
ATOM 1428 C C . GLY A 1 183 ? -30.469 62.048 4.255 1.00 48.87 281 GLY A C 1
ATOM 1429 O O . GLY A 1 183 ? -29.514 62.692 3.792 1.00 49.12 281 GLY A O 1
ATOM 1430 N N . ALA A 1 184 ? -30.699 61.934 5.564 1.00 48.17 282 ALA A N 1
ATOM 1431 C CA . ALA A 1 184 ? -29.753 62.436 6.553 1.00 46.33 282 ALA A CA 1
ATOM 1432 C C . ALA A 1 184 ? -28.557 61.516 6.488 1.00 45.33 282 ALA A C 1
ATOM 1433 O O . ALA A 1 184 ? -28.663 60.317 6.747 1.00 46.10 282 ALA A O 1
ATOM 1435 N N . ASP A 1 185 ? -27.427 62.069 6.097 1.00 43.60 283 ASP A N 1
ATOM 1436 C CA . ASP A 1 185 ? -26.263 61.251 5.859 1.00 42.48 283 ASP A CA 1
ATOM 1437 C C . ASP A 1 185 ? -25.430 61.214 7.141 1.00 39.30 283 ASP A C 1
ATOM 1438 O O . ASP A 1 185 ? -24.500 62.001 7.318 1.00 40.10 283 ASP A O 1
ATOM 1443 N N . ILE A 1 186 ? -25.799 60.314 8.050 1.00 37.07 284 ILE A N 1
ATOM 1444 C CA . ILE A 1 186 ? -25.105 60.171 9.329 1.00 33.47 284 ILE A CA 1
ATOM 1445 C C . ILE A 1 186 ? -24.634 58.737 9.513 1.00 32.28 284 ILE A C 1
ATOM 1446 O O . ILE A 1 186 ? -25.417 57.858 9.879 1.00 32.92 284 ILE A O 1
ATOM 1451 N N . LYS A 1 187 ? -23.348 58.512 9.247 1.00 29.51 285 LYS A N 1
ATOM 1452 C CA . LYS A 1 187 ? -22.749 57.186 9.347 1.00 28.13 285 LYS A CA 1
ATOM 1453 C C . LYS A 1 187 ? -22.312 56.895 10.790 1.00 26.83 285 LYS A C 1
ATOM 1454 O O . LYS A 1 187 ? -21.807 57.792 11.480 1.00 25.91 285 LYS A O 1
ATOM 1457 N N . GLY A 1 188 ? -22.495 55.649 11.226 1.00 25.87 286 GLY A N 1
ATOM 1458 C CA . GLY A 1 188 ? -22.132 55.224 12.580 1.00 25.05 286 GLY A CA 1
ATOM 1459 C C . GLY A 1 188 ? -20.635 55.183 12.870 1.00 24.50 286 GLY A C 1
ATOM 1460 O O . GLY A 1 188 ? -19.797 55.274 11.958 1.00 23.33 286 GLY A O 1
ATOM 1461 N N . ALA A 1 189 ? -20.311 55.007 14.150 1.00 23.96 287 ALA A N 1
ATOM 1462 C CA . ALA A 1 189 ? -18.940 55.014 14.617 1.00 24.88 287 ALA A CA 1
ATOM 1463 C C . ALA A 1 189 ? -18.233 53.678 14.401 1.00 26.52 287 ALA A C 1
ATOM 1464 O O . ALA A 1 189 ? -17.180 53.448 14.980 1.00 28.15 287 ALA A O 1
ATOM 1466 N N . GLY A 1 190 ? -18.806 52.792 13.589 1.00 28.04 288 GLY A N 1
ATOM 1467 C CA . GLY A 1 190 ? -18.161 51.523 13.255 1.00 29.68 288 GLY A CA 1
ATOM 1468 C C . GLY A 1 190 ? -18.298 50.401 14.266 1.00 30.52 288 GLY A C 1
ATOM 1469 O O . GLY A 1 190 ? -17.472 49.486 14.281 1.00 31.55 288 GLY A O 1
ATOM 1470 N N . GLN A 1 191 ? -19.329 50.476 15.106 1.00 30.54 289 GLN A N 1
ATOM 1471 C CA . GLN A 1 191 ? -19.639 49.446 16.106 1.00 30.87 289 GLN A CA 1
ATOM 1472 C C . GLN A 1 191 ? -18.431 49.086 16.951 1.00 30.38 289 GLN A C 1
ATOM 1473 O O . GLN A 1 191 ? -18.144 47.914 17.134 1.00 32.63 289 GLN A O 1
ATOM 1479 N N . LYS A 1 192 ? -17.731 50.084 17.480 1.00 29.09 290 LYS A N 1
ATOM 1480 C CA A LYS A 1 192 ? -16.483 49.859 18.187 0.50 28.01 290 LYS A CA 1
ATOM 1481 C CA B LYS A 1 192 ? -16.516 49.792 18.224 0.50 28.21 290 LYS A CA 1
ATOM 1482 C C . LYS A 1 192 ? -16.504 50.387 19.626 1.00 27.19 290 LYS A C 1
ATOM 1483 O O . LYS A 1 192 ? -15.471 50.430 20.263 1.00 27.48 290 LYS A O 1
ATOM 1494 N N . PHE A 1 193 ? -17.668 50.808 20.127 1.00 26.62 291 PHE A N 1
ATOM 1495 C CA . PHE A 1 193 ? -17.720 51.392 21.474 1.00 25.04 291 PHE A CA 1
ATOM 1496 C C . PHE A 1 193 ? -18.942 50.893 22.205 1.00 25.86 291 PHE A C 1
ATOM 1497 O O . PHE A 1 193 ? -19.919 50.541 21.569 1.00 27.12 291 PHE A O 1
ATOM 1505 N N . SER A 1 194 ? -18.880 50.861 23.531 1.00 25.25 292 SER A N 1
ATOM 1506 C CA . SER A 1 194 ? -20.069 50.495 24.321 1.00 26.34 292 SER A CA 1
ATOM 1507 C C . SER A 1 194 ? -20.682 51.767 24.843 1.00 25.57 292 SER A C 1
ATOM 1508 O O . SER A 1 194 ? -20.011 52.518 25.549 1.00 25.09 292 SER A O 1
ATOM 1511 N N . PHE A 1 195 ? -21.939 52.033 24.492 1.00 25.80 293 PHE A N 1
ATOM 1512 C CA . PHE A 1 195 ? -22.551 53.299 24.900 1.00 26.37 293 PHE A CA 1
ATOM 1513 C C . PHE A 1 195 ? -22.942 53.172 26.360 1.00 27.37 293 PHE A C 1
ATOM 1514 O O . PHE A 1 195 ? -23.626 52.220 26.729 1.00 28.77 293 PHE A O 1
ATOM 1522 N N . ASN A 1 196 ? -22.485 54.106 27.193 1.00 27.57 294 ASN A N 1
ATOM 1523 C CA . ASN A 1 196 ? -22.864 54.101 28.612 1.00 28.20 294 ASN A CA 1
ATOM 1524 C C . ASN A 1 196 ? -24.176 54.843 28.868 1.00 28.76 294 ASN A C 1
ATOM 1525 O O . ASN A 1 196 ? -25.243 54.215 29.012 1.00 30.12 294 ASN A O 1
ATOM 1530 N N . LYS A 1 197 ? -24.124 56.168 28.895 1.00 28.00 295 LYS A N 1
ATOM 1531 C CA . LYS A 1 197 ? -25.346 56.943 29.036 1.00 28.71 295 LYS A CA 1
ATOM 1532 C C . LYS A 1 197 ? -25.160 58.388 28.610 1.00 27.71 295 LYS A C 1
ATOM 1533 O O . LYS A 1 197 ? -24.035 58.869 28.457 1.00 27.21 295 LYS A O 1
ATOM 1539 N N . ILE A 1 198 ? -26.290 59.069 28.442 1.00 27.73 296 ILE A N 1
ATOM 1540 C CA . ILE A 1 198 ? -26.304 60.516 28.377 1.00 27.31 296 ILE A CA 1
ATOM 1541 C C . ILE A 1 198 ? -26.064 61.035 29.790 1.00 27.65 296 ILE A C 1
ATOM 1542 O O . ILE A 1 198 ? -26.753 60.634 30.725 1.00 28.19 296 ILE A O 1
ATOM 1547 N N . ASP A 1 199 ? -25.095 61.932 29.936 1.00 27.68 297 ASP A N 1
ATOM 1548 C CA . ASP A 1 199 ? -24.813 62.583 31.221 1.00 28.34 297 ASP A CA 1
ATOM 1549 C C . ASP A 1 199 ? -25.549 63.915 31.392 1.00 28.76 297 ASP A C 1
ATOM 1550 O O . ASP A 1 199 ? -25.899 64.294 32.512 1.00 29.75 297 ASP A O 1
ATOM 1555 N N . ARG A 1 200 ? -25.774 64.625 30.290 1.00 28.22 298 ARG A N 1
ATOM 1556 C CA . ARG A 1 200 ? -26.440 65.923 30.328 1.00 28.44 298 ARG A CA 1
ATOM 1557 C C . ARG A 1 200 ? -27.161 66.112 29.005 1.00 27.91 298 ARG A C 1
ATOM 1558 O O . ARG A 1 200 ? -26.603 65.833 27.940 1.00 26.56 298 ARG A O 1
ATOM 1562 N N . ILE A 1 201 ? -28.411 66.563 29.061 1.00 27.57 299 ILE A N 1
ATOM 1563 C CA . ILE A 1 201 ? -29.117 66.886 27.833 1.00 28.31 299 ILE A CA 1
ATOM 1564 C C . ILE A 1 201 ? -29.952 68.154 27.988 1.00 29.80 299 ILE A C 1
ATOM 1565 O O . ILE A 1 201 ? -30.720 68.290 28.945 1.00 31.28 299 ILE A O 1
ATOM 1570 N N . ASN A 1 202 ? -29.792 69.094 27.064 1.00 29.47 300 ASN A N 1
ATOM 1571 C CA . ASN A 1 202 ? -30.704 70.241 27.037 1.00 31.22 300 ASN A CA 1
ATOM 1572 C C . ASN A 1 202 ? -31.363 70.372 25.681 1.00 31.45 300 ASN A C 1
ATOM 1573 O O . ASN A 1 202 ? -30.689 70.325 24.635 1.00 30.28 300 ASN A O 1
ATOM 1578 N N . ILE A 1 203 ? -32.689 70.515 25.699 1.00 31.80 301 ILE A N 1
ATOM 1579 C CA . ILE A 1 203 ? -33.471 70.523 24.472 1.00 32.97 301 ILE A CA 1
ATOM 1580 C C . ILE A 1 203 ? -34.081 71.900 24.216 1.00 34.21 301 ILE A C 1
ATOM 1581 O O . ILE A 1 203 ? -34.632 72.525 25.120 1.00 35.32 301 ILE A O 1
ATOM 1586 N N . TYR A 1 204 ? -33.961 72.361 22.973 1.00 34.49 302 TYR A N 1
ATOM 1587 C CA . TYR A 1 204 ? -34.476 73.663 22.546 1.00 35.93 302 TYR A CA 1
ATOM 1588 C C . TYR A 1 204 ? -35.431 73.485 21.373 1.00 37.03 302 TYR A C 1
ATOM 1589 O O . TYR A 1 204 ? -35.197 72.646 20.498 1.00 35.94 302 TYR A O 1
ATOM 1598 N N . LYS A 1 205 ? -36.509 74.270 21.366 1.00 38.93 303 LYS A N 1
ATOM 1599 C CA . LYS A 1 205 ? -37.441 74.289 20.241 1.00 40.60 303 LYS A CA 1
ATOM 1600 C C . LYS A 1 205 ? -36.948 75.291 19.209 1.00 41.36 303 LYS A C 1
ATOM 1601 O O . LYS A 1 205 ? -36.765 76.475 19.518 1.00 41.93 303 LYS A O 1
ATOM 1603 N N . LEU A 1 206 ? -36.732 74.817 17.988 1.00 41.55 304 LEU A N 1
ATOM 1604 C CA . LEU A 1 206 ? -36.219 75.668 16.914 1.00 42.55 304 LEU A CA 1
ATOM 1605 C C . LEU A 1 206 ? -37.363 76.250 16.102 1.00 45.26 304 LEU A C 1
ATOM 1606 O O . LEU A 1 206 ? -37.345 77.421 15.719 1.00 46.11 304 LEU A O 1
ATOM 1611 N N . SER A 1 207 ? -38.354 75.406 15.851 1.00 46.68 305 SER A N 1
ATOM 1612 C CA . SER A 1 207 ? -39.547 75.769 15.119 1.00 49.36 305 SER A CA 1
ATOM 1613 C C . SER A 1 207 ? -40.593 74.739 15.487 1.00 50.12 305 SER A C 1
ATOM 1614 O O . SER A 1 207 ? -40.318 73.826 16.265 1.00 49.25 305 SER A O 1
ATOM 1617 N N . ASP A 1 208 ? -41.786 74.887 14.920 1.00 52.36 306 ASP A N 1
ATOM 1618 C CA . ASP A 1 208 ? -42.911 73.992 15.175 1.00 53.67 306 ASP A CA 1
ATOM 1619 C C . ASP A 1 208 ? -42.520 72.509 15.300 1.00 51.87 306 ASP A C 1
ATOM 1620 O O . ASP A 1 208 ? -42.890 71.853 16.277 1.00 52.25 306 ASP A O 1
ATOM 1625 N N . LYS A 1 209 ? -41.772 71.990 14.330 1.00 50.11 307 LYS A N 1
ATOM 1626 C CA . LYS A 1 209 ? -41.465 70.560 14.305 1.00 48.18 307 LYS A CA 1
ATOM 1627 C C . LYS A 1 209 ? -39.990 70.212 14.548 1.00 45.51 307 LYS A C 1
ATOM 1628 O O . LYS A 1 209 ? -39.634 69.025 14.564 1.00 44.77 307 LYS A O 1
ATOM 1630 N N . GLU A 1 210 ? -39.139 71.224 14.729 1.00 43.55 308 GLU A N 1
ATOM 1631 C CA . GLU A 1 210 ? -37.695 70.976 14.869 1.00 40.60 308 GLU A CA 1
ATOM 1632 C C . GLU A 1 210 ? -37.125 71.439 16.205 1.00 38.88 308 GLU A C 1
ATOM 1633 O O . GLU A 1 210 ? -37.518 72.468 16.743 1.00 39.21 308 GLU A O 1
ATOM 1635 N N . PHE A 1 211 ? -36.172 70.659 16.710 1.00 36.95 309 PHE A N 1
ATOM 1636 C CA . PHE A 1 211 ? -35.623 70.814 18.050 1.00 35.19 309 PHE A CA 1
ATOM 1637 C C . PHE A 1 211 ? -34.119 70.624 17.984 1.00 33.13 309 PHE A C 1
ATOM 1638 O O . PHE A 1 211 ? -33.622 69.887 17.120 1.00 32.85 309 PHE A O 1
ATOM 1646 N N . LEU A 1 212 ? -33.402 71.273 18.895 1.00 31.70 310 LEU A N 1
ATOM 1647 C CA . LEU A 1 212 ? -31.971 71.002 19.075 1.00 30.46 310 LEU A CA 1
ATOM 1648 C C . LEU A 1 212 ? -31.731 70.333 20.420 1.00 29.93 310 LEU A C 1
ATOM 1649 O O . LEU A 1 212 ? -32.157 70.843 21.469 1.00 30.79 310 LEU A O 1
ATOM 1654 N N . ALA A 1 213 ? -31.063 69.183 20.379 1.00 28.45 311 ALA A N 1
ATOM 1655 C CA . ALA A 1 213 ? -30.654 68.491 21.583 1.00 28.02 311 ALA A CA 1
ATOM 1656 C C . ALA A 1 213 ? -29.151 68.705 21.747 1.00 26.87 311 ALA A C 1
ATOM 1657 O O . ALA A 1 213 ? -28.374 68.414 20.828 1.00 26.59 311 ALA A O 1
ATOM 1659 N N . ILE A 1 214 ? -28.761 69.261 22.889 1.00 26.52 312 ILE A N 1
ATOM 1660 C CA . ILE A 1 214 ? -27.336 69.456 23.216 1.00 25.94 312 ILE A CA 1
ATOM 1661 C C . ILE A 1 214 ? -26.988 68.440 24.287 1.00 25.51 312 ILE A C 1
ATOM 1662 O O . ILE A 1 214 ? -27.595 68.416 25.370 1.00 26.12 312 ILE A O 1
ATOM 1667 N N . VAL A 1 215 ? -26.010 67.593 23.975 1.00 24.85 313 VAL A N 1
ATOM 1668 C CA . VAL A 1 215 ? -25.820 66.342 24.705 1.00 25.16 313 VAL A CA 1
ATOM 1669 C C . VAL A 1 215 ? -24.374 66.101 25.094 1.00 24.55 313 VAL A C 1
ATOM 1670 O O . VAL A 1 215 ? -23.476 66.240 24.250 1.00 23.85 313 VAL A O 1
ATOM 1674 N N . ASP A 1 216 ? -24.177 65.760 26.368 1.00 24.35 314 ASP A N 1
ATOM 1675 C CA . ASP A 1 216 ? -22.918 65.206 26.880 1.00 23.65 314 ASP A CA 1
ATOM 1676 C C . ASP A 1 216 ? -23.153 63.769 27.276 1.00 23.19 314 ASP A C 1
ATOM 1677 O O . ASP A 1 216 ? -24.130 63.446 27.936 1.00 23.62 314 ASP A O 1
ATOM 1682 N N . LEU A 1 217 ? -22.253 62.893 26.865 1.00 22.06 315 LEU A N 1
ATOM 1683 C CA . LEU A 1 217 ? -22.444 61.467 27.081 1.00 21.59 315 LEU A CA 1
ATOM 1684 C C . LEU A 1 217 ? -21.080 60.840 27.232 1.00 21.89 315 LEU A C 1
ATOM 1685 O O . LEU A 1 217 ? -20.060 61.495 26.973 1.00 21.43 315 LEU A O 1
ATOM 1690 N N . ASN A 1 218 ? -21.034 59.591 27.673 1.00 21.96 316 ASN A N 1
ATOM 1691 C CA . ASN A 1 218 ? -19.757 58.887 27.678 1.00 22.24 316 ASN A CA 1
ATOM 1692 C C . ASN A 1 218 ? -19.928 57.489 27.134 1.00 22.18 316 ASN A C 1
ATOM 1693 O O . ASN A 1 218 ? -21.014 56.914 27.216 1.00 21.86 316 ASN A O 1
ATOM 1698 N N . VAL A 1 219 ? -18.861 56.982 26.510 1.00 21.13 317 VAL A N 1
ATOM 1699 C CA . VAL A 1 219 ? -18.829 55.627 25.978 1.00 21.97 317 VAL A CA 1
ATOM 1700 C C . VAL A 1 219 ? -17.573 54.931 26.489 1.00 22.59 317 VAL A C 1
ATOM 1701 O O . VAL A 1 219 ? -16.617 55.599 26.904 1.00 23.11 317 VAL A O 1
ATOM 1705 N N . ASP A 1 220 ? -17.575 53.602 26.471 1.00 23.06 318 ASP A N 1
ATOM 1706 C CA . ASP A 1 220 ? -16.393 52.849 26.841 1.00 24.36 318 ASP A CA 1
ATOM 1707 C C . ASP A 1 220 ? -15.600 52.369 25.617 1.00 23.68 318 ASP A C 1
ATOM 1708 O O . ASP A 1 220 ? -16.182 51.956 24.616 1.00 23.97 318 ASP A O 1
ATOM 1713 N N . SER A 1 221 ? -14.282 52.430 25.716 1.00 22.88 319 SER A N 1
ATOM 1714 C CA . SER A 1 221 ? -13.397 51.820 24.716 1.00 22.66 319 SER A CA 1
ATOM 1715 C C . SER A 1 221 ? -12.333 51.113 25.521 1.00 22.72 319 SER A C 1
ATOM 1716 O O . SER A 1 221 ? -11.648 51.738 26.338 1.00 22.92 319 SER A O 1
ATOM 1719 N N . PHE A 1 222 ? -12.226 49.802 25.325 1.00 22.99 320 PHE A N 1
ATOM 1720 C CA . PHE A 1 222 ? -11.206 48.994 25.994 1.00 23.57 320 PHE A CA 1
ATOM 1721 C C . PHE A 1 222 ? -11.175 49.219 27.511 1.00 24.12 320 PHE A C 1
ATOM 1722 O O . PHE A 1 222 ? -10.114 49.315 28.119 1.00 24.23 320 PHE A O 1
ATOM 1730 N N . GLY A 1 223 ? -12.366 49.307 28.115 1.00 24.95 321 GLY A N 1
ATOM 1731 C CA . GLY A 1 223 ? -12.477 49.376 29.579 1.00 25.76 321 GLY A CA 1
ATOM 1732 C C . GLY A 1 223 ? -12.391 50.749 30.216 1.00 25.96 321 GLY A C 1
ATOM 1733 O O . GLY A 1 223 ? -12.509 50.870 31.438 1.00 26.76 321 GLY A O 1
ATOM 1734 N N . ASN A 1 224 ? -12.179 51.794 29.412 1.00 23.92 322 ASN A N 1
ATOM 1735 C CA . ASN A 1 224 ? -12.152 53.159 29.956 1.00 23.61 322 ASN A CA 1
ATOM 1736 C C . ASN A 1 224 ? -13.187 54.071 29.324 1.00 22.63 322 ASN A C 1
ATOM 1737 O O . ASN A 1 224 ? -13.437 53.989 28.127 1.00 22.39 322 ASN A O 1
ATOM 1742 N N . ALA A 1 225 ? -13.754 54.963 30.134 1.00 22.40 323 ALA A N 1
ATOM 1743 C CA . ALA A 1 225 ? -14.766 55.902 29.640 1.00 22.21 323 ALA A CA 1
ATOM 1744 C C . ALA A 1 225 ? -14.145 57.101 28.952 1.00 21.79 323 ALA A C 1
ATOM 1745 O O . ALA A 1 225 ? -13.108 57.624 29.386 1.00 20.86 323 ALA A O 1
ATOM 1747 N N . ILE A 1 226 ? -14.799 57.507 27.862 1.00 21.64 324 ILE A N 1
ATOM 1748 C CA . ILE A 1 226 ? -14.397 58.639 27.053 1.00 23.52 324 ILE A CA 1
ATOM 1749 C C . ILE A 1 226 ? -15.614 59.536 26.978 1.00 22.51 324 ILE A C 1
ATOM 1750 O O . ILE A 1 226 ? -16.706 59.071 26.648 1.00 22.70 324 ILE A O 1
ATOM 1755 N N . LYS A 1 227 ? -15.429 60.804 27.328 1.00 21.84 325 LYS A N 1
ATOM 1756 C CA . LYS A 1 227 ? -16.483 61.813 27.226 1.00 21.65 325 LYS A CA 1
ATOM 1757 C C . LYS A 1 227 ? -16.686 62.273 25.790 1.00 20.22 325 LYS A C 1
ATOM 1758 O O . LYS A 1 227 ? -15.727 62.379 25.024 1.00 19.59 325 LYS A O 1
ATOM 1764 N N . GLN A 1 228 ? -17.937 62.576 25.435 1.00 19.64 326 GLN A N 1
ATOM 1765 C CA . GLN A 1 228 ? -18.269 63.046 24.089 1.00 18.12 326 GLN A CA 1
ATOM 1766 C C . GLN A 1 228 ? -19.284 64.167 24.265 1.00 19.40 326 GLN A C 1
ATOM 1767 O O . GLN A 1 228 ? -20.037 64.185 25.254 1.00 21.20 326 GLN A O 1
ATOM 1773 N N . GLY A 1 229 ? -19.328 65.075 23.304 1.00 18.78 327 GLY A N 1
ATOM 1774 C CA . GLY A 1 229 ? -20.322 66.158 23.305 1.00 19.07 327 GLY A CA 1
ATOM 1775 C C . GLY A 1 229 ? -20.818 66.423 21.901 1.00 19.60 327 GLY A C 1
ATOM 1776 O O . GLY A 1 229 ? -20.030 66.486 20.949 1.00 18.79 327 GLY A O 1
ATOM 1777 N N . PHE A 1 230 ? -22.131 66.549 21.758 1.00 20.03 328 PHE A N 1
ATOM 1778 C CA . PHE A 1 230 ? -22.747 66.710 20.435 1.00 20.45 328 PHE A CA 1
ATOM 1779 C C . PHE A 1 230 ? -23.913 67.683 20.511 1.00 21.75 328 PHE A C 1
ATOM 1780 O O . PHE A 1 230 ? -24.468 67.900 21.583 1.00 22.55 328 PHE A O 1
ATOM 1788 N N . ASN A 1 231 ? -24.308 68.230 19.363 1.00 21.88 329 ASN A N 1
ATOM 1789 C CA . ASN A 1 231 ? -25.647 68.804 19.212 1.00 23.53 329 ASN A CA 1
ATOM 1790 C C . ASN A 1 231 ? -26.299 68.114 18.029 1.00 24.42 329 ASN A C 1
ATOM 1791 O O . ASN A 1 231 ? -25.624 67.772 17.040 1.00 23.59 329 ASN A O 1
ATOM 1796 N N . LEU A 1 232 ? -27.602 67.888 18.139 1.00 25.23 330 LEU A N 1
ATOM 1797 C CA . LEU A 1 232 ? -28.355 67.202 17.097 1.00 26.60 330 LEU A CA 1
ATOM 1798 C C . LEU A 1 232 ? -29.636 67.962 16.809 1.00 28.07 330 LEU A C 1
ATOM 1799 O O . LEU A 1 232 ? -30.357 68.322 17.731 1.00 28.70 330 LEU A O 1
ATOM 1804 N N . THR A 1 233 ? -29.905 68.212 15.533 1.00 29.14 331 THR A N 1
ATOM 1805 C CA . THR A 1 233 ? -31.208 68.709 15.135 1.00 31.65 331 THR A CA 1
ATOM 1806 C C . THR A 1 233 ? -32.132 67.496 15.020 1.00 32.52 331 THR A C 1
ATOM 1807 O O . THR A 1 233 ? -31.803 66.520 14.354 1.00 31.99 331 THR A O 1
ATOM 1811 N N . VAL A 1 234 ? -33.282 67.576 15.687 1.00 34.28 332 VAL A N 1
ATOM 1812 C CA . VAL A 1 234 ? -34.236 66.474 15.766 1.00 36.08 332 VAL A CA 1
ATOM 1813 C C . VAL A 1 234 ? -35.577 66.962 15.192 1.00 38.32 332 VAL A C 1
ATOM 1814 O O . VAL A 1 234 ? -36.016 68.080 15.481 1.00 38.56 332 VAL A O 1
ATOM 1818 N N . VAL A 1 235 ? -36.202 66.132 14.359 1.00 40.05 333 VAL A N 1
ATOM 1819 C CA . VAL A 1 235 ? -37.438 66.516 13.667 1.00 43.23 333 VAL A CA 1
ATOM 1820 C C . VAL A 1 235 ? -38.606 65.660 14.154 1.00 44.98 333 VAL A C 1
ATOM 1821 O O . VAL A 1 235 ? -38.513 64.433 14.193 1.00 44.77 333 VAL A O 1
ATOM 1825 N N . GLN A 1 236 ? -39.693 66.316 14.549 1.00 47.02 334 GLN A N 1
ATOM 1826 C CA . GLN A 1 236 ? -40.912 65.597 14.900 1.00 49.37 334 GLN A CA 1
ATOM 1827 C C . GLN A 1 236 ? -41.622 65.182 13.615 1.00 51.61 334 GLN A C 1
ATOM 1828 O O . GLN A 1 236 ? -41.915 66.020 12.761 1.00 52.24 334 GLN A O 1
ATOM 1834 N N . GLU A 1 237 ? -41.858 63.881 13.481 1.00 52.84 335 GLU A N 1
ATOM 1835 C CA . GLU A 1 237 ? -42.611 63.330 12.368 1.00 55.79 335 GLU A CA 1
ATOM 1836 C C . GLU A 1 237 ? -43.542 62.258 12.919 1.00 56.82 335 GLU A C 1
ATOM 1837 O O . GLU A 1 237 ? -43.088 61.193 13.347 1.00 56.29 335 GLU A O 1
ATOM 1843 N N . GLY A 1 238 ? -44.839 62.554 12.919 1.00 59.00 336 GLY A N 1
ATOM 1844 C CA . GLY A 1 238 ? -45.836 61.666 13.501 1.00 60.17 336 GLY A CA 1
ATOM 1845 C C . GLY A 1 238 ? -45.583 61.481 14.985 1.00 59.17 336 GLY A C 1
ATOM 1846 O O . GLY A 1 238 ? -45.474 62.462 15.729 1.00 58.75 336 GLY A O 1
ATOM 1847 N N . ASP A 1 239 ? -45.477 60.220 15.407 1.00 58.78 337 ASP A N 1
ATOM 1848 C CA . ASP A 1 239 ? -45.213 59.874 16.805 1.00 57.49 337 ASP A CA 1
ATOM 1849 C C . ASP A 1 239 ? -43.707 59.836 17.094 1.00 55.35 337 ASP A C 1
ATOM 1850 O O . ASP A 1 239 ? -43.288 59.686 18.249 1.00 54.87 337 ASP A O 1
ATOM 1852 N N . LYS A 1 240 ? -42.905 60.002 16.041 1.00 53.87 338 LYS A N 1
ATOM 1853 C CA . LYS A 1 240 ? -41.460 59.846 16.124 1.00 51.22 338 LYS A CA 1
ATOM 1854 C C . LYS A 1 240 ? -40.686 61.170 16.149 1.00 49.58 338 LYS A C 1
ATOM 1855 O O . LYS A 1 240 ? -41.169 62.215 15.703 1.00 50.31 338 LYS A O 1
ATOM 1857 N N . PHE A 1 241 ? -39.480 61.105 16.696 1.00 46.93 339 PHE A N 1
ATOM 1858 C CA . PHE A 1 241 ? -38.525 62.203 16.631 1.00 45.00 339 PHE A CA 1
ATOM 1859 C C . PHE A 1 241 ? -37.279 61.657 15.966 1.00 42.90 339 PHE A C 1
ATOM 1860 O O . PHE A 1 241 ? -36.609 60.779 16.511 1.00 42.41 339 PHE A O 1
ATOM 1868 N N . LEU A 1 242 ? -36.992 62.150 14.768 1.00 41.87 340 LEU A N 1
ATOM 1869 C CA . LEU A 1 242 ? -35.912 61.588 13.961 1.00 40.05 340 LEU A CA 1
ATOM 1870 C C . LEU A 1 242 ? -34.701 62.509 13.917 1.00 38.20 340 LEU A C 1
ATOM 1871 O O . LEU A 1 242 ? -34.832 63.730 13.933 1.00 38.27 340 LEU A O 1
ATOM 1876 N N . VAL A 1 243 ? -33.518 61.914 13.862 1.00 36.45 341 VAL A N 1
ATOM 1877 C CA . VAL A 1 243 ? -32.288 62.701 13.890 1.00 34.37 341 VAL A CA 1
ATOM 1878 C C . VAL A 1 243 ? -31.985 63.259 12.501 1.00 34.32 341 VAL A C 1
ATOM 1879 O O . VAL A 1 243 ? -31.923 62.515 11.523 1.00 34.83 341 VAL A O 1
ATOM 1883 N N . LYS A 1 244 ? -31.814 64.574 12.423 1.00 34.08 342 LYS A N 1
ATOM 1884 C CA . LYS A 1 244 ? -31.533 65.246 11.156 1.00 34.47 342 LYS A CA 1
ATOM 1885 C C . LYS A 1 244 ? -30.045 65.546 10.975 1.00 32.95 342 LYS A C 1
ATOM 1886 O O . LYS A 1 244 ? -29.521 65.446 9.860 1.00 32.82 342 LYS A O 1
ATOM 1892 N N . THR A 1 245 ? -29.384 65.949 12.058 1.00 31.47 343 THR A N 1
ATOM 1893 C CA . THR A 1 245 ? -27.955 66.292 12.025 1.00 30.11 343 THR A CA 1
ATOM 1894 C C . THR A 1 245 ? -27.217 65.707 13.219 1.00 28.58 343 THR A C 1
ATOM 1895 O O . THR A 1 245 ? -27.815 65.448 14.273 1.00 29.12 343 THR A O 1
ATOM 1899 N N . LEU A 1 246 ? -25.911 65.526 13.070 1.00 26.69 344 LEU A N 1
ATOM 1900 C CA . LEU A 1 246 ? -25.074 65.171 14.202 1.00 25.67 344 LEU A CA 1
ATOM 1901 C C . LEU A 1 246 ? -23.744 65.921 14.128 1.00 24.72 344 LEU A C 1
ATOM 1902 O O . LEU A 1 246 ? -22.907 65.641 13.252 1.00 25.45 344 LEU A O 1
ATOM 1907 N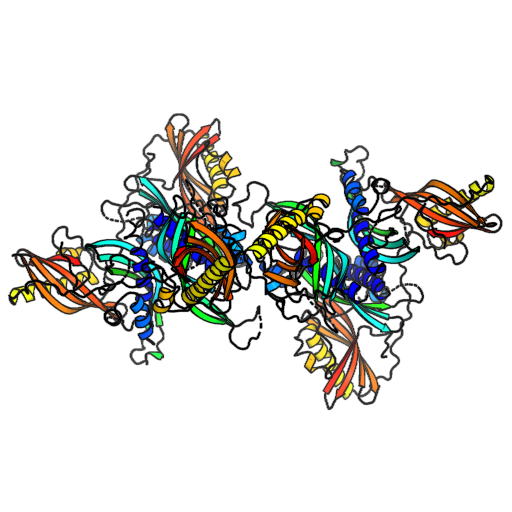 N . GLU A 1 247 ? -23.543 66.850 15.064 1.00 24.06 345 GLU A N 1
ATOM 1908 C CA . GLU A 1 247 ? -22.358 67.709 15.066 1.00 22.21 345 GLU A CA 1
ATOM 1909 C C . GLU A 1 247 ? -21.668 67.661 16.436 1.00 21.14 345 GLU A C 1
ATOM 1910 O O . GLU A 1 247 ? -22.324 67.488 17.469 1.00 20.73 345 GLU A O 1
ATOM 1916 N N . PRO A 1 248 ? -20.341 67.841 16.457 1.00 19.39 346 PRO A N 1
ATOM 1917 C CA . PRO A 1 248 ? -19.703 68.102 17.752 1.00 19.30 346 PRO A CA 1
ATOM 1918 C C . PRO A 1 248 ? -20.059 69.521 18.202 1.00 19.53 346 PRO A C 1
ATOM 1919 O O . PRO A 1 248 ? -20.716 70.258 17.440 1.00 19.36 346 PRO A O 1
ATOM 1923 N N . ARG A 1 249 ? -19.579 69.877 19.400 1.00 19.03 347 ARG A N 1
ATOM 1924 C CA . ARG A 1 249 ? -19.807 71.155 20.102 1.00 19.15 347 ARG A CA 1
ATOM 1925 C C . ARG A 1 249 ? -21.108 71.176 20.899 1.00 20.25 347 ARG A C 1
ATOM 1926 O O . ARG A 1 249 ? -22.149 70.715 20.435 1.00 20.92 347 ARG A O 1
ATOM 1934 N N . THR A 1 250 ? -21.018 71.707 22.106 1.00 20.98 348 THR A N 1
ATOM 1935 C CA . THR A 1 250 ? -22.206 71.865 22.964 1.00 21.72 348 THR A CA 1
ATOM 1936 C C . THR A 1 250 ? -22.397 73.345 23.323 1.00 22.71 348 THR A C 1
ATOM 1937 O O . THR A 1 250 ? -23.257 73.703 24.144 1.00 23.57 348 THR A O 1
ATOM 1941 N N . SER A 1 251 ? -21.565 74.186 22.715 1.00 22.91 349 SER A N 1
ATOM 1942 C CA . SER A 1 251 ? -21.633 75.652 22.805 1.00 23.73 349 SER A CA 1
ATOM 1943 C C . SER A 1 251 ? -20.901 76.176 21.579 1.00 23.79 349 SER A C 1
ATOM 1944 O O . SER A 1 251 ? -20.330 75.389 20.834 1.00 23.27 349 SER A O 1
ATOM 1947 N N . ASN A 1 252 ? -20.936 77.492 21.355 1.00 24.69 350 ASN A N 1
ATOM 1948 C CA . ASN A 1 252 ? -20.338 78.076 20.166 1.00 25.76 350 ASN A CA 1
ATOM 1949 C C . ASN A 1 252 ? -20.958 77.447 18.928 1.00 25.82 350 ASN A C 1
ATOM 1950 O O . ASN A 1 252 ? -20.280 77.128 17.946 1.00 25.56 350 ASN A O 1
ATOM 1955 N N . ILE A 1 253 ? -22.264 77.257 19.005 1.00 27.16 351 ILE A N 1
ATOM 1956 C CA . ILE A 1 253 ? -23.013 76.553 17.974 1.00 27.82 351 ILE A CA 1
ATOM 1957 C C . ILE A 1 253 ? -23.463 77.483 16.848 1.00 30.01 351 ILE A C 1
ATOM 1958 O O . ILE A 1 253 ? -23.798 78.641 17.089 1.00 30.76 351 ILE A O 1
ATOM 1963 N N . ASP A 1 254 ? -23.414 76.981 15.614 1.00 30.97 352 ASP A N 1
ATOM 1964 C CA . ASP A 1 254 ? -23.881 77.727 14.451 1.00 33.57 352 ASP A CA 1
ATOM 1965 C C . ASP A 1 254 ? -24.733 76.801 13.575 1.00 34.49 352 ASP A C 1
ATOM 1966 O O . ASP A 1 254 ? -24.230 75.848 12.980 1.00 33.71 352 ASP A O 1
ATOM 1971 N N . LEU A 1 255 ? -26.028 77.087 13.502 1.00 36.47 353 LEU A N 1
ATOM 1972 C CA . LEU A 1 255 ? -26.979 76.206 12.817 1.00 38.01 353 LEU A CA 1
ATOM 1973 C C . LEU A 1 255 ? -27.204 76.541 11.337 1.00 40.43 353 LEU A C 1
ATOM 1974 O O . LEU A 1 255 ? -27.956 75.844 10.657 1.00 41.33 353 LEU A O 1
ATOM 1979 N N . ASN A 1 256 ? -26.534 77.581 10.840 1.00 42.28 354 ASN A N 1
ATOM 1980 C CA . ASN A 1 256 ? -26.708 78.048 9.454 1.00 45.08 354 ASN A CA 1
ATOM 1981 C C . ASN A 1 256 ? -25.995 77.205 8.387 1.00 44.92 354 ASN A C 1
ATOM 1982 O O . ASN A 1 256 ? -25.041 76.463 8.681 1.00 44.31 354 ASN A O 1
ATOM 1987 N N . SER B 1 5 ? 65.067 65.452 12.823 1.00 32.66 103 SER B N 1
ATOM 1988 C CA . SER B 1 5 ? 66.191 64.429 12.788 1.00 33.13 103 SER B CA 1
ATOM 1989 C C . SER B 1 5 ? 65.542 63.057 12.910 1.00 32.21 103 SER B C 1
ATOM 1990 O O . SER B 1 5 ? 64.941 62.588 11.947 1.00 30.82 103 SER B O 1
ATOM 1992 N N . SER B 1 6 ? 65.607 62.441 14.096 1.00 31.37 104 SER B N 1
ATOM 1993 C CA . SER B 1 6 ? 64.655 61.378 14.402 1.00 29.76 104 SER B CA 1
ATOM 1994 C C . SER B 1 6 ? 63.218 61.929 14.310 1.00 26.75 104 SER B C 1
ATOM 1995 O O . SER B 1 6 ? 62.311 61.209 13.901 1.00 24.98 104 SER B O 1
ATOM 1998 N N . LEU B 1 7 ? 63.023 63.208 14.657 1.00 25.15 105 LEU B N 1
ATOM 1999 C CA . LEU B 1 7 ? 61.700 63.839 14.517 1.00 22.86 105 LEU B CA 1
ATOM 2000 C C . LEU B 1 7 ? 61.254 63.856 13.057 1.00 21.65 105 LEU B C 1
ATOM 2001 O O . LEU B 1 7 ? 60.151 63.434 12.743 1.00 20.02 105 LEU B O 1
ATOM 2006 N N . GLU B 1 8 ? 62.097 64.371 12.168 1.00 20.43 106 GLU B N 1
ATOM 2007 C CA . GLU B 1 8 ? 61.738 64.385 10.752 1.00 19.53 106 GLU B CA 1
ATOM 2008 C C . GLU B 1 8 ? 61.472 62.963 10.234 1.00 18.04 106 GLU B C 1
ATOM 2009 O O . GLU B 1 8 ? 60.450 62.706 9.563 1.00 16.32 106 GLU B O 1
ATOM 2015 N N . THR B 1 9 ? 62.378 62.037 10.556 1.00 17.91 107 THR B N 1
ATOM 2016 C CA . THR B 1 9 ? 62.242 60.662 10.093 1.00 17.67 107 THR B CA 1
ATOM 2017 C C . THR B 1 9 ? 60.907 60.053 10.541 1.00 17.32 107 THR B C 1
ATOM 2018 O O . THR B 1 9 ? 60.215 59.395 9.756 1.00 18.08 107 THR B O 1
ATOM 2022 N N . GLN B 1 10 ? 60.531 60.263 11.791 1.00 17.48 108 GLN B N 1
ATOM 2023 C CA . GLN B 1 10 ? 59.334 59.600 12.291 1.00 17.74 108 GLN B CA 1
ATOM 2024 C C . GLN B 1 10 ? 58.077 60.311 11.810 1.00 16.83 108 GLN B C 1
ATOM 2025 O O . GLN B 1 10 ? 57.038 59.674 11.553 1.00 15.93 108 GLN B O 1
ATOM 2031 N N . ALA B 1 11 ? 58.180 61.632 11.687 1.00 16.07 109 ALA B N 1
ATOM 2032 C CA . ALA B 1 11 ? 57.042 62.423 11.204 1.00 15.70 109 ALA B CA 1
ATOM 2033 C C . ALA B 1 11 ? 56.762 62.099 9.739 1.00 15.24 109 ALA B C 1
ATOM 2034 O O . ALA B 1 11 ? 55.610 62.110 9.300 1.00 14.90 109 ALA B O 1
ATOM 2036 N N . PHE B 1 12 ? 57.808 61.795 8.968 1.00 14.50 110 PHE B N 1
ATOM 2037 C CA . PHE B 1 12 ? 57.624 61.340 7.589 1.00 14.80 110 PHE B CA 1
ATOM 2038 C C . PHE B 1 12 ? 56.801 60.043 7.552 1.00 14.72 110 PHE B C 1
ATOM 2039 O O . PHE B 1 12 ? 55.829 59.943 6.798 1.00 13.26 110 PHE B O 1
ATOM 2047 N N . SER B 1 13 ? 57.181 59.049 8.365 1.00 15.06 111 SER B N 1
ATOM 2048 C CA . SER B 1 13 ? 56.411 57.805 8.382 1.00 15.25 111 SER B CA 1
ATOM 2049 C C . SER B 1 13 ? 54.975 57.998 8.833 1.00 14.56 111 SER B C 1
ATOM 2050 O O . SER B 1 13 ? 54.044 57.416 8.224 1.00 14.19 111 SER B O 1
ATOM 2053 N N . PHE B 1 14 ? 54.789 58.838 9.844 1.00 14.16 112 PHE B N 1
ATOM 2054 C CA . PHE B 1 14 ? 53.439 59.069 10.403 1.00 13.89 112 PHE B CA 1
ATOM 2055 C C . PHE B 1 14 ? 52.570 59.719 9.328 1.00 13.75 112 PHE B C 1
ATOM 2056 O O . PHE B 1 14 ? 51.434 59.284 9.062 1.00 12.72 112 PHE B O 1
ATOM 2064 N N . ALA B 1 15 ? 53.127 60.725 8.659 1.00 13.45 113 ALA B N 1
ATOM 2065 C CA . ALA B 1 15 ? 52.353 61.437 7.640 1.00 13.24 113 ALA B CA 1
ATOM 2066 C C . ALA B 1 15 ? 52.021 60.528 6.469 1.00 12.80 113 ALA B C 1
ATOM 2067 O O . ALA B 1 15 ? 50.929 60.657 5.888 1.00 13.10 113 ALA B O 1
ATOM 2069 N N . GLU B 1 16 ? 52.941 59.631 6.102 1.00 12.54 114 GLU B N 1
ATOM 2070 C CA . GLU B 1 16 ? 52.652 58.673 5.018 1.00 12.74 114 GLU B CA 1
ATOM 2071 C C . GLU B 1 16 ? 51.537 57.721 5.398 1.00 13.66 114 GLU B C 1
ATOM 2072 O O . GLU B 1 16 ? 50.688 57.418 4.560 1.00 13.31 114 GLU B O 1
ATOM 2078 N N . GLU B 1 17 ? 51.554 57.241 6.641 1.00 13.43 115 GLU B N 1
ATOM 2079 C CA . GLU B 1 17 ? 50.518 56.291 7.110 1.00 13.01 115 GLU B CA 1
ATOM 2080 C C . GLU B 1 17 ? 49.164 56.989 7.134 1.00 13.19 115 GLU B C 1
ATOM 2081 O O . GLU B 1 17 ? 48.159 56.442 6.662 1.00 13.38 115 GLU B O 1
ATOM 2087 N N . PHE B 1 18 ? 49.151 58.202 7.660 1.00 12.17 116 PHE B N 1
ATOM 2088 C CA . PHE B 1 18 ? 47.941 59.017 7.703 1.00 12.57 116 PHE B CA 1
ATOM 2089 C C . PHE B 1 18 ? 47.412 59.256 6.282 1.00 12.69 116 PHE B C 1
ATOM 2090 O O . PHE B 1 18 ? 46.231 59.064 6.038 1.00 12.35 116 PHE B O 1
ATOM 2098 N N . ALA B 1 19 ? 48.299 59.636 5.347 1.00 12.78 117 ALA B N 1
ATOM 2099 C CA . ALA B 1 19 ? 47.877 59.956 3.992 1.00 13.41 117 ALA B CA 1
ATOM 2100 C C . ALA B 1 19 ? 47.279 58.749 3.312 1.00 13.90 117 ALA B C 1
ATOM 2101 O O . ALA B 1 19 ? 46.353 58.880 2.509 1.00 13.39 117 ALA B O 1
ATOM 2103 N N . TRP B 1 20 ? 47.809 57.569 3.624 1.00 13.97 118 TRP B N 1
ATOM 2104 C CA . TRP B 1 20 ? 47.292 56.352 3.052 1.00 14.39 118 TRP B CA 1
ATOM 2105 C C . TRP B 1 20 ? 45.813 56.214 3.401 1.00 14.56 118 TRP B C 1
ATOM 2106 O O . TRP B 1 20 ? 44.973 55.947 2.525 1.00 14.39 118 TRP B O 1
ATOM 2117 N N . ASP B 1 21 ? 45.495 56.391 4.681 1.00 13.06 119 ASP B N 1
ATOM 2118 C CA . ASP B 1 21 ? 44.084 56.388 5.070 1.00 13.00 119 ASP B CA 1
ATOM 2119 C C . ASP B 1 21 ? 43.274 57.578 4.576 1.00 12.47 119 ASP B C 1
ATOM 2120 O O . ASP B 1 21 ? 42.113 57.431 4.218 1.00 12.56 119 ASP B O 1
ATOM 2125 N N . TYR B 1 22 ? 43.897 58.752 4.514 1.00 12.17 120 TYR B N 1
ATOM 2126 C CA . TYR B 1 22 ? 43.171 59.940 4.079 1.00 11.91 120 TYR B CA 1
ATOM 2127 C C . TYR B 1 22 ? 42.653 59.823 2.648 1.00 11.73 120 TYR B C 1
ATOM 2128 O O . TYR B 1 22 ? 41.585 60.362 2.325 1.00 11.45 120 TYR B O 1
ATOM 2137 N N . PHE B 1 23 ? 43.430 59.149 1.790 1.00 11.95 121 PHE B N 1
ATOM 2138 C CA . PHE B 1 23 ? 43.045 58.944 0.386 1.00 12.40 121 PHE B CA 1
ATOM 2139 C C . PHE B 1 23 ? 42.380 57.591 0.055 1.00 13.29 121 PHE B C 1
ATOM 2140 O O . PHE B 1 23 ? 42.158 57.271 -1.133 1.00 13.48 121 PHE B O 1
ATOM 2148 N N . SER B 1 24 ? 42.070 56.823 1.096 1.00 13.61 122 SER B N 1
ATOM 2149 C CA . SER B 1 24 ? 41.341 55.557 0.958 1.00 13.80 122 SER B CA 1
ATOM 2150 C C . SER B 1 24 ? 39.897 55.806 1.411 1.00 13.76 122 SER B C 1
ATOM 2151 O O . SER B 1 24 ? 39.638 55.968 2.601 1.00 12.54 122 SER B O 1
ATOM 2154 N N . ARG B 1 25 ? 38.972 55.902 0.452 1.00 14.14 123 ARG B N 1
ATOM 2155 C CA . ARG B 1 25 ? 37.594 56.302 0.755 1.00 14.19 123 ARG B CA 1
ATOM 2156 C C . ARG B 1 25 ? 36.609 55.460 -0.034 1.00 15.42 123 ARG B C 1
ATOM 2157 O O . ARG B 1 25 ? 36.806 55.260 -1.233 1.00 15.32 123 ARG B O 1
ATOM 2165 N N . TYR B 1 26 ? 35.549 54.994 0.632 1.00 16.54 124 TYR B N 1
ATOM 2166 C CA . TYR B 1 26 ? 34.537 54.092 0.031 1.00 18.87 124 TYR B CA 1
ATOM 2167 C C . TYR B 1 26 ? 33.186 54.671 0.380 1.00 18.78 124 TYR B C 1
ATOM 2168 O O . TYR B 1 26 ? 32.793 54.608 1.544 1.00 18.43 124 TYR B O 1
ATOM 2177 N N . PRO B 1 27 ? 32.477 55.254 -0.604 1.00 19.37 125 PRO B N 1
ATOM 2178 C CA . PRO B 1 27 ? 31.251 55.960 -0.242 1.00 20.81 125 PRO B CA 1
ATOM 2179 C C . PRO B 1 27 ? 30.151 55.043 0.272 1.00 22.03 125 PRO B C 1
ATOM 2180 O O . PRO B 1 27 ? 29.236 55.531 0.926 1.00 23.95 125 PRO B O 1
ATOM 2184 N N . SER B 1 28 ? 30.252 53.746 -0.012 1.00 22.93 126 SER B N 1
ATOM 2185 C CA . SER B 1 28 ? 29.317 52.719 0.510 1.00 24.43 126 SER B CA 1
ATOM 2186 C C . SER B 1 28 ? 29.560 52.380 1.977 1.00 23.93 126 SER B C 1
ATOM 2187 O O . SER B 1 28 ? 28.749 51.663 2.595 1.00 24.36 126 SER B O 1
ATOM 2190 N N . ASP B 1 29 ? 30.663 52.887 2.525 1.00 21.80 127 ASP B N 1
ATOM 2191 C CA . ASP B 1 29 ? 31.040 52.640 3.919 1.00 21.79 127 ASP B CA 1
ATOM 2192 C C . ASP B 1 29 ? 31.827 53.849 4.439 1.00 19.45 127 ASP B C 1
ATOM 2193 O O . ASP B 1 29 ? 33.022 53.788 4.688 1.00 18.39 127 ASP B O 1
ATOM 2198 N N . THR B 1 30 ? 31.129 54.976 4.606 1.00 18.31 128 THR B N 1
ATOM 2199 C CA . THR B 1 30 ? 31.808 56.187 5.047 1.00 16.82 128 THR B CA 1
ATOM 2200 C C . THR B 1 30 ? 32.225 56.099 6.501 1.00 16.78 128 THR B C 1
ATOM 2201 O O . THR B 1 30 ? 33.135 56.803 6.944 1.00 16.63 128 THR B O 1
ATOM 2205 N N . GLN B 1 31 ? 31.559 55.224 7.265 1.00 16.95 129 GLN B N 1
ATOM 2206 C CA . GLN B 1 31 ? 31.938 55.032 8.651 1.00 17.20 129 GLN B CA 1
ATOM 2207 C C . GLN B 1 31 ? 33.343 54.412 8.764 1.00 16.52 129 GLN B C 1
ATOM 2208 O O . GLN B 1 31 ? 34.062 54.673 9.738 1.00 17.02 129 GLN B O 1
ATOM 2214 N N . ASP B 1 32 ? 33.763 53.653 7.753 1.00 16.14 130 ASP B N 1
ATOM 2215 C CA . ASP B 1 32 ? 35.075 52.954 7.800 1.00 17.53 130 ASP B CA 1
ATOM 2216 C C . ASP B 1 32 ? 36.206 54.003 7.803 1.00 16.36 130 ASP B C 1
ATOM 2217 O O . ASP B 1 32 ? 37.257 53.854 8.475 1.00 15.09 130 ASP B O 1
ATOM 2222 N N . PHE B 1 33 ? 36.007 55.054 7.005 1.00 15.39 131 PHE B N 1
ATOM 2223 C CA . PHE B 1 33 ? 36.992 56.158 6.947 1.00 14.69 131 PHE B CA 1
ATOM 2224 C C . PHE B 1 33 ? 37.142 56.779 8.327 1.00 14.78 131 PHE B C 1
ATOM 2225 O O . PHE B 1 33 ? 38.262 57.038 8.786 1.00 13.56 131 PHE B O 1
ATOM 2233 N N . VAL B 1 34 ? 36.004 57.067 8.981 1.00 14.90 132 VAL B N 1
ATOM 2234 C CA . VAL B 1 34 ? 36.067 57.631 10.320 1.00 15.47 132 VAL B CA 1
ATOM 2235 C C . VAL B 1 34 ? 36.823 56.712 11.298 1.00 15.53 132 VAL B C 1
ATOM 2236 O O . VAL B 1 34 ? 37.677 57.169 12.050 1.00 15.42 132 VAL B O 1
ATOM 2240 N N . ARG B 1 35 ? 36.528 55.414 11.279 1.00 15.57 133 ARG B N 1
ATOM 2241 C CA . ARG B 1 35 ? 37.227 54.465 12.140 1.00 16.56 133 ARG B CA 1
ATOM 2242 C C . ARG B 1 35 ? 38.751 54.484 11.885 1.00 15.46 133 ARG B C 1
ATOM 2243 O O . ARG B 1 35 ? 39.558 54.542 12.821 1.00 16.62 133 ARG B O 1
ATOM 2251 N N . ARG B 1 36 ? 39.138 54.453 10.622 1.00 14.02 134 ARG B N 1
ATOM 2252 C CA . ARG B 1 36 ? 40.575 54.410 10.284 1.00 13.56 134 ARG B CA 1
ATOM 2253 C C . ARG B 1 36 ? 41.264 55.724 10.629 1.00 13.24 134 ARG B C 1
ATOM 2254 O O . ARG B 1 36 ? 42.381 55.725 11.162 1.00 14.16 134 ARG B O 1
ATOM 2262 N N . ILE B 1 37 ? 40.588 56.843 10.359 1.00 12.49 135 ILE B N 1
ATOM 2263 C CA . ILE B 1 37 ? 41.242 58.162 10.567 1.00 13.67 135 ILE B CA 1
ATOM 2264 C C . ILE B 1 37 ? 41.351 58.537 12.040 1.00 13.76 135 ILE B C 1
ATOM 2265 O O . ILE B 1 37 ? 42.292 59.274 12.452 1.00 13.87 135 ILE B O 1
ATOM 2270 N N . THR B 1 38 ? 40.414 58.054 12.845 1.00 14.04 136 THR B N 1
ATOM 2271 C CA A THR B 1 38 ? 40.492 58.345 14.285 0.50 15.49 136 THR B CA 1
ATOM 2272 C CA B THR B 1 38 ? 40.453 58.306 14.291 0.50 15.58 136 THR B CA 1
ATOM 2273 C C . THR B 1 38 ? 41.691 57.654 14.938 1.00 15.52 136 THR B C 1
ATOM 2274 O O . THR B 1 38 ? 42.041 57.949 16.084 1.00 16.53 136 THR B O 1
ATOM 2281 N N . LYS B 1 39 ? 42.360 56.772 14.200 1.00 15.77 137 LYS B N 1
ATOM 2282 C CA . LYS B 1 39 ? 43.644 56.244 14.695 1.00 16.30 137 LYS B CA 1
ATOM 2283 C C . LYS B 1 39 ? 44.689 57.362 14.799 1.00 16.82 137 LYS B C 1
ATOM 2284 O O . LYS B 1 39 ? 45.643 57.219 15.563 1.00 17.54 137 LYS B O 1
ATOM 2290 N N . TYR B 1 40 ? 44.491 58.461 14.059 1.00 15.66 138 TYR B N 1
ATOM 2291 C CA . TYR B 1 40 ? 45.489 59.564 13.958 1.00 15.54 138 TYR B CA 1
ATOM 2292 C C . TYR B 1 40 ? 45.041 60.883 14.546 1.00 16.14 138 TYR B C 1
ATOM 2293 O O . TYR B 1 40 ? 45.873 61.793 14.769 1.00 16.73 138 TYR B O 1
ATOM 2302 N N . THR B 1 41 ? 43.732 61.028 14.749 1.00 15.56 139 THR B N 1
ATOM 2303 C CA . THR B 1 41 ? 43.159 62.334 15.086 1.00 15.88 139 THR B CA 1
ATOM 2304 C C . THR B 1 41 ? 41.833 62.183 15.868 1.00 16.68 139 THR B C 1
ATOM 2305 O O . THR B 1 41 ? 41.390 61.067 16.169 1.00 16.71 139 THR B O 1
ATOM 2309 N N . THR B 1 42 ? 41.187 63.303 16.186 1.00 18.27 140 THR B N 1
ATOM 2310 C CA . THR B 1 42 ? 39.957 63.270 16.959 1.00 19.21 140 THR B CA 1
ATOM 2311 C C . THR B 1 42 ? 38.806 62.828 16.058 1.00 19.57 140 THR B C 1
ATOM 2312 O O . THR B 1 42 ? 38.871 62.947 14.825 1.00 16.62 140 THR B O 1
ATOM 2316 N N . GLU B 1 43 ? 37.732 62.328 16.665 1.00 21.69 141 GLU B N 1
ATOM 2317 C CA . GLU B 1 43 ? 36.566 61.964 15.871 1.00 23.00 141 GLU B CA 1
ATOM 2318 C C . GLU B 1 43 ? 35.976 63.168 15.150 1.00 21.90 141 GLU B C 1
ATOM 2319 O O . GLU B 1 43 ? 35.521 63.036 14.020 1.00 22.01 141 GLU B O 1
ATOM 2325 N N . GLN B 1 44 ? 35.990 64.332 15.796 1.00 21.91 142 GLN B N 1
ATOM 2326 C CA . GLN B 1 44 ? 35.481 65.578 15.182 1.00 20.73 142 GLN B CA 1
ATOM 2327 C C . GLN B 1 44 ? 36.260 65.883 13.888 1.00 19.75 142 GLN B C 1
ATOM 2328 O O . GLN B 1 44 ? 35.645 66.129 12.830 1.00 18.39 142 GLN B O 1
ATOM 2331 N N . LEU B 1 45 ? 37.591 65.844 13.977 1.00 17.57 143 LEU B N 1
ATOM 2332 C CA . LEU B 1 45 ? 38.422 66.084 12.787 1.00 17.47 143 LEU B CA 1
ATOM 2333 C C . LEU B 1 45 ? 38.239 64.998 11.736 1.00 15.76 143 LEU B C 1
ATOM 2334 O O . LEU B 1 45 ? 38.169 65.309 10.536 1.00 14.73 143 LEU B O 1
ATOM 2339 N N . ALA B 1 46 ? 38.151 63.729 12.165 1.00 15.62 144 ALA B N 1
ATOM 2340 C CA . ALA B 1 46 ? 37.952 62.639 11.194 1.00 15.28 144 ALA B CA 1
ATOM 2341 C C . ALA B 1 46 ? 36.660 62.861 10.398 1.00 15.77 144 ALA B C 1
ATOM 2342 O O . ALA B 1 46 ? 36.630 62.735 9.173 1.00 13.89 144 ALA B O 1
ATOM 2344 N N . ASN B 1 47 ? 35.594 63.220 11.093 1.00 15.92 145 ASN B N 1
ATOM 2345 C CA . ASN B 1 47 ? 34.333 63.508 10.376 1.00 16.34 145 ASN B CA 1
ATOM 2346 C C . ASN B 1 47 ? 34.453 64.698 9.425 1.00 15.84 145 ASN B C 1
ATOM 2347 O O . ASN B 1 47 ? 33.938 64.658 8.293 1.00 15.56 145 ASN B O 1
ATOM 2352 N N . GLU B 1 48 ? 35.177 65.731 9.844 1.00 15.24 146 GLU B N 1
ATOM 2353 C CA . GLU B 1 48 ? 35.342 66.929 9.026 1.00 16.24 146 GLU B CA 1
ATOM 2354 C C . GLU B 1 48 ? 36.069 66.614 7.729 1.00 15.37 146 GLU B C 1
ATOM 2355 O O . GLU B 1 48 ? 35.813 67.239 6.704 1.00 15.90 146 GLU B O 1
ATOM 2369 N N . ASN B 1 50 ? 35.949 63.769 6.053 1.00 12.97 148 ASN B N 1
ATOM 2370 C CA . ASN B 1 50 ? 35.268 62.765 5.239 1.00 13.22 148 ASN B CA 1
ATOM 2371 C C . ASN B 1 50 ? 34.417 63.420 4.142 1.00 13.64 148 ASN B C 1
ATOM 2372 O O . ASN B 1 50 ? 34.058 64.610 4.243 1.00 14.45 148 ASN B O 1
ATOM 2377 N N . ASN B 1 51 ? 34.113 62.667 3.094 1.00 13.34 149 ASN B N 1
ATOM 2378 C CA . ASN B 1 51 ? 33.215 63.135 2.036 1.00 14.11 149 ASN B CA 1
ATOM 2379 C C . ASN B 1 51 ? 32.728 61.952 1.218 1.00 14.85 149 ASN B C 1
ATOM 2380 O O . ASN B 1 51 ? 32.870 60.821 1.660 1.00 13.92 149 ASN B O 1
ATOM 2385 N N . GLY B 1 52 ? 32.165 62.216 0.034 1.00 15.21 150 GLY B N 1
ATOM 2386 C CA . GLY B 1 52 ? 31.582 61.154 -0.769 1.00 15.80 150 GLY B CA 1
ATOM 2387 C C . GLY B 1 52 ? 32.508 60.571 -1.837 1.00 16.02 150 GLY B C 1
ATOM 2388 O O . GLY B 1 52 ? 32.042 59.857 -2.722 1.00 15.74 150 GLY B O 1
ATOM 2389 N N . THR B 1 53 ? 33.810 60.853 -1.752 1.00 14.71 151 THR B N 1
ATOM 2390 C CA . THR B 1 53 ? 34.791 60.373 -2.754 1.00 14.90 151 THR B CA 1
ATOM 2391 C C . THR B 1 53 ? 34.971 58.853 -2.709 1.00 15.85 151 THR B C 1
ATOM 2392 O O . THR B 1 53 ? 34.904 58.239 -1.642 1.00 15.95 151 THR B O 1
ATOM 2396 N N . TYR B 1 54 ? 35.194 58.257 -3.877 1.00 15.38 152 TYR B N 1
ATOM 2397 C CA . TYR B 1 54 ? 35.643 56.871 -3.970 1.00 16.02 152 TYR B CA 1
ATOM 2398 C C . TYR B 1 54 ? 37.089 56.906 -4.456 1.00 16.34 152 TYR B C 1
ATOM 2399 O O . TYR B 1 54 ? 37.353 57.334 -5.567 1.00 15.76 152 TYR B O 1
ATOM 2408 N N . SER B 1 55 ? 38.048 56.542 -3.609 1.00 15.91 153 SER B N 1
ATOM 2409 C CA . SER B 1 55 ? 39.455 56.569 -4.049 1.00 15.97 153 SER B CA 1
ATOM 2410 C C . SER B 1 55 ? 40.267 55.509 -3.355 1.00 15.20 153 SER B C 1
ATOM 2411 O O . SER B 1 55 ? 39.903 55.035 -2.269 1.00 15.08 153 SER B O 1
ATOM 2414 N N . ASP B 1 56 ? 41.364 55.103 -3.992 1.00 15.33 154 ASP B N 1
ATOM 2415 C CA . ASP B 1 56 ? 42.314 54.238 -3.299 1.00 16.03 154 ASP B CA 1
ATOM 2416 C C . ASP B 1 56 ? 43.758 54.611 -3.636 1.00 15.72 154 ASP B C 1
ATOM 2417 O O . ASP B 1 56 ? 43.983 55.496 -4.445 1.00 15.72 154 ASP B O 1
ATOM 2422 N N . VAL B 1 57 ? 44.724 53.956 -2.996 1.00 15.12 155 VAL B N 1
ATOM 2423 C CA . VAL B 1 57 ? 46.073 54.483 -2.950 1.00 14.53 155 VAL B CA 1
ATOM 2424 C C . VAL B 1 57 ? 47.080 53.570 -3.641 1.00 16.40 155 VAL B C 1
ATOM 2425 O O . VAL B 1 57 ? 47.035 52.345 -3.477 1.00 16.04 155 VAL B O 1
ATOM 2429 N N . ILE B 1 58 ? 47.975 54.194 -4.413 1.00 17.42 156 ILE B N 1
ATOM 2430 C CA . ILE B 1 58 ? 49.100 53.488 -5.051 1.00 18.27 156 ILE B CA 1
ATOM 2431 C C . ILE B 1 58 ? 50.365 53.660 -4.229 1.00 18.45 156 ILE B C 1
ATOM 2432 O O . ILE B 1 58 ? 51.047 52.664 -3.936 1.00 19.51 156 ILE B O 1
ATOM 2437 N N . TYR B 1 59 ? 50.708 54.903 -3.875 1.00 17.44 157 TYR B N 1
ATOM 2438 C CA . TYR B 1 59 ? 51.769 55.145 -2.907 1.00 18.21 157 TYR B CA 1
ATOM 2439 C C . TYR B 1 59 ? 51.606 56.447 -2.141 1.00 17.45 157 TYR B C 1
ATOM 2440 O O . TYR B 1 59 ? 50.843 57.337 -2.562 1.00 16.10 157 TYR B O 1
ATOM 2449 N N . THR B 1 60 ? 52.283 56.532 -0.998 1.00 16.51 158 THR B N 1
ATOM 2450 C CA . THR B 1 60 ? 52.425 57.806 -0.289 1.00 16.19 158 THR B CA 1
ATOM 2451 C C . THR B 1 60 ? 53.867 57.987 0.087 1.00 16.73 158 THR B C 1
ATOM 2452 O O . THR B 1 60 ? 54.569 57.018 0.502 1.00 18.87 158 THR B O 1
ATOM 2456 N N . SER B 1 61 ? 54.327 59.212 -0.041 1.00 14.73 159 SER B N 1
ATOM 2457 C CA . SER B 1 61 ? 55.748 59.510 0.104 1.00 14.65 159 SER B CA 1
ATOM 2458 C C . SER B 1 61 ? 55.919 60.911 0.666 1.00 14.29 159 SER B C 1
ATOM 2459 O O . SER B 1 61 ? 55.603 61.894 0.019 1.00 14.58 159 SER B O 1
ATOM 2462 N N . ALA B 1 62 ? 56.430 61.005 1.897 1.00 14.92 160 ALA B N 1
ATOM 2463 C CA . ALA B 1 62 ? 56.692 62.304 2.499 1.00 14.55 160 ALA B CA 1
ATOM 2464 C C . ALA B 1 62 ? 57.888 62.951 1.826 1.00 15.41 160 ALA B C 1
ATOM 2465 O O . ALA B 1 62 ? 58.937 62.310 1.653 1.00 16.54 160 ALA B O 1
ATOM 2467 N N . PHE B 1 63 ? 57.750 64.212 1.431 1.00 14.84 161 PHE B N 1
ATOM 2468 C CA . PHE B 1 63 ? 58.857 64.866 0.686 1.00 16.21 161 PHE B CA 1
ATOM 2469 C C . PHE B 1 63 ? 59.407 66.148 1.297 1.00 16.69 161 PHE B C 1
ATOM 2470 O O . PHE B 1 63 ? 60.504 66.576 0.937 1.00 18.21 161 PHE B O 1
ATOM 2478 N N . TYR B 1 64 ? 58.673 66.768 2.221 1.00 16.42 162 TYR B N 1
ATOM 2479 C CA . TYR B 1 64 ? 59.115 68.050 2.763 1.00 17.99 162 TYR B CA 1
ATOM 2480 C C . TYR B 1 64 ? 58.689 68.203 4.228 1.00 17.73 162 TYR B C 1
ATOM 2481 O O . TYR B 1 64 ? 57.587 67.781 4.612 1.00 15.71 162 TYR B O 1
ATOM 2490 N N . PHE B 1 65 ? 59.594 68.770 5.027 1.00 18.04 163 PHE B N 1
ATOM 2491 C CA . PHE B 1 65 ? 59.406 68.958 6.481 1.00 18.46 163 PHE B CA 1
ATOM 2492 C C . PHE B 1 65 ? 59.522 70.416 6.890 1.00 19.38 163 PHE B C 1
ATOM 2493 O O . PHE B 1 65 ? 60.483 71.093 6.493 1.00 19.61 163 PHE B O 1
ATOM 2501 N N . GLU B 1 66 ? 58.589 70.889 7.732 1.00 19.27 164 GLU B N 1
ATOM 2502 C CA . GLU B 1 66 ? 58.642 72.262 8.298 1.00 20.99 164 GLU B CA 1
ATOM 2503 C C . GLU B 1 66 ? 58.410 72.179 9.811 1.00 20.86 164 GLU B C 1
ATOM 2504 O O . GLU B 1 66 ? 57.427 71.597 10.235 1.00 20.57 164 GLU B O 1
ATOM 2510 N N . LYS B 1 67 ? 59.307 72.729 10.636 1.00 20.83 165 LYS B N 1
ATOM 2511 C CA . LYS B 1 67 ? 59.016 72.814 12.064 1.00 21.46 165 LYS B CA 1
ATOM 2512 C C . LYS B 1 67 ? 58.195 74.086 12.283 1.00 21.29 165 LYS B C 1
ATOM 2513 O O . LYS B 1 67 ? 58.654 75.173 11.960 1.00 21.71 165 LYS B O 1
ATOM 2519 N N . TYR B 1 68 ? 56.976 73.940 12.802 1.00 19.86 166 TYR B N 1
ATOM 2520 C CA . TYR B 1 68 ? 56.045 75.068 12.956 1.00 20.19 166 TYR B CA 1
ATOM 2521 C C . TYR B 1 68 ? 56.133 75.716 14.341 1.00 21.17 166 TYR B C 1
ATOM 2522 O O . TYR B 1 68 ? 56.136 76.948 14.461 1.00 23.06 166 TYR B O 1
ATOM 2531 N N . SER B 1 69 ? 56.213 74.893 15.377 1.00 21.62 167 SER B N 1
ATOM 2532 C CA . SER B 1 69 ? 56.405 75.361 16.754 1.00 23.15 167 SER B CA 1
ATOM 2533 C C . SER B 1 69 ? 57.159 74.278 17.518 1.00 23.32 167 SER B C 1
ATOM 2534 O O . SER B 1 69 ? 57.571 73.277 16.935 1.00 23.14 167 SER B O 1
ATOM 2537 N N . GLU B 1 70 ? 57.303 74.486 18.828 1.00 24.13 168 GLU B N 1
ATOM 2538 C CA . GLU B 1 70 ? 57.986 73.557 19.734 1.00 24.33 168 GLU B CA 1
ATOM 2539 C C . GLU B 1 70 ? 57.421 72.153 19.668 1.00 23.19 168 GLU B C 1
ATOM 2540 O O . GLU B 1 70 ? 58.157 71.181 19.803 1.00 23.42 168 GLU B O 1
ATOM 2542 N N . ASN B 1 71 ? 56.114 72.051 19.440 1.00 21.83 169 ASN B N 1
ATOM 2543 C CA . ASN B 1 71 ? 55.443 70.751 19.387 1.00 20.55 169 ASN B CA 1
ATOM 2544 C C . ASN B 1 71 ? 54.659 70.449 18.093 1.00 19.19 169 ASN B C 1
ATOM 2545 O O . ASN B 1 71 ? 53.845 69.533 18.079 1.00 19.15 169 ASN B O 1
ATOM 2550 N N . GLN B 1 72 ? 54.883 71.217 17.035 1.00 17.55 170 GLN B N 1
ATOM 2551 C CA . GLN B 1 72 ? 54.085 71.067 15.811 1.00 16.88 170 GLN B CA 1
ATOM 2552 C C . GLN B 1 72 ? 54.969 71.086 14.584 1.00 16.53 170 GLN B C 1
ATOM 2553 O O . GLN B 1 72 ? 55.897 71.886 14.490 1.00 17.55 170 GLN B O 1
ATOM 2559 N N . VAL B 1 73 ? 54.666 70.199 13.642 1.00 15.19 171 VAL B N 1
ATOM 2560 C CA . VAL B 1 73 ? 55.362 70.163 12.370 1.00 15.31 171 VAL B CA 1
ATOM 2561 C C . VAL B 1 73 ? 54.331 70.069 11.255 1.00 15.19 171 VAL B C 1
ATOM 2562 O O . VAL B 1 73 ? 53.157 69.748 11.493 1.00 15.59 171 VAL B O 1
ATOM 2566 N N . ASN B 1 74 ? 54.777 70.389 10.047 1.00 15.16 172 ASN B N 1
ATOM 2567 C CA . ASN B 1 74 ? 53.971 70.215 8.856 1.00 14.45 172 ASN B CA 1
ATOM 2568 C C . ASN B 1 74 ? 54.783 69.353 7.897 1.00 13.92 172 ASN B C 1
ATOM 2569 O O . ASN B 1 74 ? 55.909 69.691 7.600 1.00 14.91 172 ASN B O 1
ATOM 2574 N N . VAL B 1 75 ? 54.219 68.218 7.474 1.00 13.62 173 VAL B N 1
ATOM 2575 C CA . VAL B 1 75 ? 54.892 67.303 6.550 1.00 13.12 173 VAL B CA 1
ATOM 2576 C C . VAL B 1 75 ? 54.071 67.249 5.272 1.00 13.78 173 VAL B C 1
ATOM 2577 O O . VAL B 1 75 ? 52.876 66.944 5.307 1.00 13.49 173 VAL B O 1
ATOM 2581 N N . SER B 1 76 ? 54.727 67.538 4.151 1.00 13.43 174 SER B N 1
ATOM 2582 C CA . SER B 1 76 ? 54.098 67.460 2.832 1.00 14.09 174 SER B CA 1
ATOM 2583 C C . SER B 1 76 ? 54.342 66.084 2.243 1.00 14.55 174 SER B C 1
ATOM 2584 O O . SER B 1 76 ? 55.480 65.583 2.250 1.00 15.58 174 SER B O 1
ATOM 2587 N N . VAL B 1 77 ? 53.257 65.487 1.746 1.00 13.47 175 VAL B N 1
ATOM 2588 C CA . VAL B 1 77 ? 53.253 64.097 1.289 1.00 12.85 175 VAL B CA 1
ATOM 2589 C C . VAL B 1 77 ? 52.775 64.060 -0.133 1.00 13.53 175 VAL B C 1
ATOM 2590 O O . VAL B 1 77 ? 51.726 64.633 -0.471 1.00 13.75 175 VAL B O 1
ATOM 2594 N N . LYS B 1 78 ? 53.517 63.345 -0.968 1.00 13.29 176 LYS B N 1
ATOM 2595 C CA . LYS B 1 78 ? 53.040 63.054 -2.314 1.00 14.04 176 LYS B CA 1
ATOM 2596 C C . LYS B 1 78 ? 52.266 61.740 -2.301 1.00 14.77 176 LYS B C 1
ATOM 2597 O O . LYS B 1 78 ? 52.785 60.704 -1.847 1.00 15.81 176 LYS B O 1
ATOM 2603 N N . ALA B 1 79 ? 51.011 61.784 -2.752 1.00 14.53 177 ALA B N 1
ATOM 2604 C CA . ALA B 1 79 ? 50.186 60.575 -2.801 1.00 14.63 177 ALA B CA 1
ATOM 2605 C C . ALA B 1 79 ? 49.716 60.300 -4.195 1.00 14.61 177 ALA B C 1
ATOM 2606 O O . ALA B 1 79 ? 49.051 61.120 -4.796 1.00 15.14 177 ALA B O 1
ATOM 2608 N N . ARG B 1 80 ? 50.078 59.135 -4.722 1.00 15.04 178 ARG B N 1
ATOM 2609 C CA . ARG B 1 80 ? 49.572 58.722 -6.014 1.00 16.11 178 ARG B CA 1
ATOM 2610 C C . ARG B 1 80 ? 48.329 57.879 -5.766 1.00 15.76 178 ARG B C 1
ATOM 2611 O O . ARG B 1 80 ? 48.396 56.897 -5.022 1.00 16.46 178 ARG B O 1
ATOM 2619 N N . VAL B 1 81 ? 47.201 58.307 -6.338 1.00 15.27 179 VAL B N 1
ATOM 2620 C CA . VAL B 1 81 ? 45.857 57.844 -5.966 1.00 16.81 179 VAL B CA 1
ATOM 2621 C C . VAL B 1 81 ? 45.029 57.521 -7.195 1.00 17.69 179 VAL B C 1
ATOM 2622 O O . VAL B 1 81 ? 45.230 58.132 -8.232 1.00 20.17 179 VAL B O 1
ATOM 2626 N N . ARG B 1 82 ? 44.098 56.577 -7.080 1.00 16.88 180 ARG B N 1
ATOM 2627 C CA . ARG B 1 82 ? 43.072 56.386 -8.078 1.00 16.96 180 ARG B CA 1
ATOM 2628 C C . ARG B 1 82 ? 41.804 57.012 -7.564 1.00 16.86 180 ARG B C 1
ATOM 2629 O O . ARG B 1 82 ? 41.342 56.673 -6.472 1.00 17.19 180 ARG B O 1
ATOM 2637 N N . VAL B 1 83 ? 41.233 57.916 -8.338 1.00 16.88 181 VAL B N 1
ATOM 2638 C CA . VAL B 1 83 ? 39.962 58.524 -7.940 1.00 16.38 181 VAL B CA 1
ATOM 2639 C C . VAL B 1 83 ? 38.941 58.062 -8.960 1.00 17.73 181 VAL B C 1
ATOM 2640 O O . VAL B 1 83 ? 39.148 58.213 -10.189 1.00 17.46 181 VAL B O 1
ATOM 2644 N N . TYR B 1 84 ? 37.875 57.457 -8.452 1.00 17.46 182 TYR B N 1
ATOM 2645 C CA . TYR B 1 84 ? 36.852 56.837 -9.317 1.00 19.54 182 TYR B CA 1
ATOM 2646 C C . TYR B 1 84 ? 35.678 57.776 -9.481 1.00 19.88 182 TYR B C 1
ATOM 2647 O O . TYR B 1 84 ? 35.012 58.123 -8.509 1.00 19.68 182 TYR B O 1
ATOM 2656 N N . THR B 1 85 ? 35.418 58.199 -10.711 1.00 19.93 183 THR B N 1
ATOM 2657 C CA . THR B 1 85 ? 34.304 59.114 -10.957 1.00 20.12 183 THR B CA 1
ATOM 2658 C C . THR B 1 85 ? 33.206 58.376 -11.728 1.00 21.97 183 THR B C 1
ATOM 2659 O O . THR B 1 85 ? 33.520 57.584 -12.620 1.00 21.97 183 THR B O 1
ATOM 2663 N N . PRO B 1 86 ? 31.927 58.604 -11.369 1.00 22.75 184 PRO B N 1
ATOM 2664 C CA . PRO B 1 86 ? 30.846 57.938 -12.106 1.00 24.10 184 PRO B CA 1
ATOM 2665 C C . PRO B 1 86 ? 30.890 58.269 -13.600 1.00 25.52 184 PRO B C 1
ATOM 2666 O O . PRO B 1 86 ? 31.129 59.418 -13.984 1.00 25.47 184 PRO B O 1
ATOM 2670 N N . LYS B 1 87 ? 30.693 57.255 -14.431 1.00 26.42 185 LYS B N 1
ATOM 2671 C CA . LYS B 1 87 ? 30.508 57.452 -15.863 1.00 27.80 185 LYS B CA 1
ATOM 2672 C C . LYS B 1 87 ? 29.295 58.355 -16.130 1.00 28.49 185 LYS B C 1
ATOM 2673 O O . LYS B 1 87 ? 28.426 58.502 -15.277 1.00 27.24 185 LYS B O 1
ATOM 2679 N N . ALA B 1 88 ? 29.250 58.958 -17.315 1.00 29.10 186 ALA B N 1
ATOM 2680 C CA . ALA B 1 88 ? 28.139 59.809 -17.705 1.00 30.14 186 ALA B CA 1
ATOM 2681 C C . ALA B 1 88 ? 26.821 59.056 -17.562 1.00 30.89 186 ALA B C 1
ATOM 2682 O O . ALA B 1 88 ? 26.790 57.835 -17.684 1.00 31.85 186 ALA B O 1
ATOM 2684 N N . GLY B 1 89 ? 25.743 59.780 -17.279 1.00 31.00 187 GLY B N 1
ATOM 2685 C CA . GLY B 1 89 ? 24.406 59.187 -17.262 1.00 32.65 187 GLY B CA 1
ATOM 2686 C C . GLY B 1 89 ? 24.006 58.520 -15.957 1.00 33.33 187 GLY B C 1
ATOM 2687 O O . GLY B 1 89 ? 22.932 57.917 -15.867 1.00 33.70 187 GLY B O 1
ATOM 2688 N N . GLN B 1 90 ? 24.860 58.630 -14.939 1.00 33.07 188 GLN B N 1
ATOM 2689 C CA . GLN B 1 90 ? 24.587 57.954 -13.672 1.00 34.10 188 GLN B CA 1
ATOM 2690 C C . GLN B 1 90 ? 24.238 58.815 -12.471 1.00 34.03 188 GLN B C 1
ATOM 2691 O O . GLN B 1 90 ? 24.359 58.355 -11.330 1.00 33.48 188 GLN B O 1
ATOM 2697 N N . GLU B 1 91 ? 23.769 60.038 -12.723 1.00 35.08 189 GLU B N 1
ATOM 2698 C CA . GLU B 1 91 ? 23.462 61.009 -11.662 1.00 35.35 189 GLU B CA 1
ATOM 2699 C C . GLU B 1 91 ? 22.349 60.534 -10.729 1.00 35.62 189 GLU B C 1
ATOM 2700 O O . GLU B 1 91 ? 22.319 60.911 -9.556 1.00 35.62 189 GLU B O 1
ATOM 2706 N N . GLN B 1 92 ? 21.451 59.701 -11.250 1.00 35.65 190 GLN B N 1
ATOM 2707 C CA . GLN B 1 92 ? 20.357 59.148 -10.452 1.00 35.71 190 GLN B CA 1
ATOM 2708 C C . GLN B 1 92 ? 20.503 57.656 -10.164 1.00 34.23 190 GLN B C 1
ATOM 2709 O O . GLN B 1 92 ? 19.571 57.035 -9.692 1.00 35.70 190 GLN B O 1
ATOM 2715 N N . THR B 1 93 ? 21.668 57.085 -10.453 1.00 32.15 191 THR B N 1
ATOM 2716 C CA . THR B 1 93 ? 21.922 55.655 -10.257 1.00 30.17 191 THR B CA 1
ATOM 2717 C C . THR B 1 93 ? 22.305 55.356 -8.815 1.00 29.47 191 THR B C 1
ATOM 2718 O O . THR B 1 93 ? 23.131 56.072 -8.250 1.00 28.42 191 THR B O 1
ATOM 2722 N N . PRO B 1 94 ? 21.707 54.303 -8.208 1.00 29.96 192 PRO B N 1
ATOM 2723 C CA . PRO B 1 94 ? 22.047 53.898 -6.839 1.00 29.33 192 PRO B CA 1
ATOM 2724 C C . PRO B 1 94 ? 23.523 53.628 -6.687 1.00 29.42 192 PRO B C 1
ATOM 2725 O O . PRO B 1 94 ? 24.131 52.983 -7.543 1.00 28.18 192 PRO B O 1
ATOM 2729 N N . GLN B 1 95 ? 24.075 54.089 -5.568 1.00 29.38 193 GLN B N 1
ATOM 2730 C CA . GLN B 1 95 ? 25.490 53.936 -5.282 1.00 30.38 193 GLN B CA 1
ATOM 2731 C C . GLN B 1 95 ? 26.026 52.536 -5.621 1.00 30.60 193 GLN B C 1
ATOM 2732 O O . GLN B 1 95 ? 27.050 52.417 -6.278 1.00 30.77 193 GLN B O 1
ATOM 2738 N N . ASP B 1 96 ? 25.331 51.481 -5.203 1.00 31.44 194 ASP B N 1
ATOM 2739 C CA . ASP B 1 96 ? 25.868 50.125 -5.354 1.00 32.13 194 ASP B CA 1
ATOM 2740 C C . ASP B 1 96 ? 25.829 49.591 -6.788 1.00 32.32 194 ASP B C 1
ATOM 2741 O O . ASP B 1 96 ? 26.273 48.468 -7.063 1.00 33.55 194 ASP B O 1
ATOM 2746 N N . GLN B 1 97 ? 25.313 50.397 -7.705 1.00 30.85 195 GLN B N 1
ATOM 2747 C CA . GLN B 1 97 ? 25.303 50.020 -9.115 1.00 30.20 195 GLN B CA 1
ATOM 2748 C C . GLN B 1 97 ? 26.151 50.913 -10.010 1.00 29.14 195 GLN B C 1
ATOM 2749 O O . GLN B 1 97 ? 26.227 50.702 -11.219 1.00 29.26 195 GLN B O 1
ATOM 2755 N N . LEU B 1 98 ? 26.788 51.918 -9.422 1.00 27.93 196 LEU B N 1
ATOM 2756 C CA . LEU B 1 98 ? 27.570 52.877 -10.200 1.00 26.90 196 LEU B CA 1
ATOM 2757 C C . LEU B 1 98 ? 28.728 52.249 -10.965 1.00 27.72 196 LEU B C 1
ATOM 2758 O O . LEU B 1 98 ? 29.452 51.408 -10.432 1.00 28.06 196 LEU B O 1
ATOM 2763 N N . GLN B 1 99 ? 28.888 52.668 -12.221 1.00 28.14 197 GLN B N 1
ATOM 2764 C CA . GLN B 1 99 ? 30.034 52.289 -13.035 1.00 28.92 197 GLN B CA 1
ATOM 2765 C C . GLN B 1 99 ? 30.996 53.454 -13.026 1.00 27.27 197 GLN B C 1
ATOM 2766 O O . GLN B 1 99 ? 30.562 54.606 -13.113 1.00 26.79 197 GLN B O 1
ATOM 2772 N N . TYR B 1 100 ? 32.289 53.165 -12.919 1.00 26.12 198 TYR B N 1
ATOM 2773 C CA . TYR B 1 100 ? 33.276 54.235 -12.711 1.00 25.29 198 TYR B CA 1
ATOM 2774 C C . TYR B 1 100 ? 34.338 54.320 -13.795 1.00 25.16 198 TYR B C 1
ATOM 2775 O O . TYR B 1 100 ? 34.725 53.307 -14.378 1.00 25.84 198 TYR B O 1
ATOM 2784 N N . ASP B 1 101 ? 34.802 55.543 -14.051 1.00 24.45 199 ASP B N 1
ATOM 2785 C CA . ASP B 1 101 ? 36.067 55.771 -14.741 1.00 25.20 199 ASP B CA 1
ATOM 2786 C C . ASP B 1 101 ? 37.163 55.924 -13.705 1.00 23.92 199 ASP B C 1
ATOM 2787 O O . ASP B 1 101 ? 36.921 56.457 -12.621 1.00 24.09 199 ASP B O 1
ATOM 2792 N N . THR B 1 102 ? 38.364 55.447 -14.021 1.00 23.75 200 THR B N 1
ATOM 2793 C CA . THR B 1 102 ? 39.498 55.610 -13.127 1.00 23.37 200 THR B CA 1
ATOM 2794 C C . THR B 1 102 ? 40.309 56.840 -13.511 1.00 22.93 200 THR B C 1
ATOM 2795 O O . THR B 1 102 ? 40.722 56.974 -14.667 1.00 23.47 200 THR B O 1
ATOM 2799 N N . ASN B 1 103 ? 40.527 57.733 -12.548 1.00 21.38 201 ASN B N 1
ATOM 2800 C CA . ASN B 1 103 ? 41.439 58.860 -12.721 1.00 22.06 201 ASN B CA 1
ATOM 2801 C C . ASN B 1 103 ? 42.720 58.694 -11.908 1.00 22.29 201 ASN B C 1
ATOM 2802 O O . ASN B 1 103 ? 42.671 58.536 -10.685 1.00 21.97 201 ASN B O 1
ATOM 2807 N N . LEU B 1 104 ? 43.865 58.725 -12.590 1.00 22.04 202 LEU B N 1
ATOM 2808 C CA . LEU B 1 104 ? 45.142 58.615 -11.900 1.00 21.70 202 LEU B CA 1
ATOM 2809 C C . LEU B 1 104 ? 45.618 60.021 -11.541 1.00 21.24 202 LEU B C 1
ATOM 2810 O O . LEU B 1 104 ? 45.713 60.892 -12.401 1.00 21.15 202 LEU B O 1
ATOM 2815 N N . VAL B 1 105 ? 45.887 60.242 -10.252 1.00 19.85 203 VAL B N 1
ATOM 2816 C CA . VAL B 1 105 ? 46.165 61.575 -9.737 1.00 19.66 203 VAL B CA 1
ATOM 2817 C C . VAL B 1 105 ? 47.339 61.553 -8.764 1.00 17.83 203 VAL B C 1
ATOM 2818 O O . VAL B 1 105 ? 47.429 60.665 -7.908 1.00 16.87 203 VAL B O 1
ATOM 2822 N N . ASP B 1 106 ? 48.234 62.530 -8.898 1.00 16.25 204 ASP B N 1
ATOM 2823 C CA . ASP B 1 106 ? 49.200 62.801 -7.852 1.00 16.46 204 ASP B CA 1
ATOM 2824 C C . ASP B 1 106 ? 48.695 63.955 -7.012 1.00 15.81 204 ASP B C 1
ATOM 2825 O O . ASP B 1 106 ? 48.510 65.059 -7.545 1.00 15.37 204 ASP B O 1
ATOM 2830 N N . TYR B 1 107 ? 48.486 63.702 -5.719 1.00 15.26 205 TYR B N 1
ATOM 2831 C CA . TYR B 1 107 ? 48.099 64.761 -4.784 1.00 14.41 205 TYR B CA 1
ATOM 2832 C C . TYR B 1 107 ? 49.297 65.176 -3.930 1.00 14.19 205 TYR B C 1
ATOM 2833 O O . TYR B 1 107 ? 50.205 64.373 -3.699 1.00 14.89 205 TYR B O 1
ATOM 2842 N N . TYR B 1 108 ? 49.261 66.407 -3.420 1.00 12.95 206 TYR B N 1
ATOM 2843 C CA . TYR B 1 108 ? 50.325 66.916 -2.538 1.00 12.38 206 TYR B CA 1
ATOM 2844 C C . TYR B 1 108 ? 49.636 67.456 -1.308 1.00 12.71 206 TYR B C 1
ATOM 2845 O O . TYR B 1 108 ? 48.898 68.432 -1.380 1.00 11.76 206 TYR B O 1
ATOM 2854 N N . LEU B 1 109 ? 49.854 66.774 -0.195 1.00 12.52 207 LEU B N 1
ATOM 2855 C CA . LEU B 1 109 ? 49.033 66.961 0.996 1.00 11.73 207 LEU B CA 1
ATOM 2856 C C . LEU B 1 109 ? 49.907 67.405 2.133 1.00 12.82 207 LEU B C 1
ATOM 2857 O O . LEU B 1 109 ? 50.848 66.683 2.500 1.00 13.60 207 LEU B O 1
ATOM 2862 N N . GLU B 1 110 ? 49.595 68.590 2.681 1.00 11.67 208 GLU B N 1
ATOM 2863 C CA . GLU B 1 110 ? 50.366 69.099 3.811 1.00 12.70 208 GLU B CA 1
ATOM 2864 C C . GLU B 1 110 ? 49.682 68.617 5.094 1.00 12.94 208 GLU B C 1
ATOM 2865 O O . GLU B 1 110 ? 48.518 68.964 5.345 1.00 13.00 208 GLU B O 1
ATOM 2871 N N . VAL B 1 111 ? 50.389 67.813 5.878 1.00 12.27 209 VAL B N 1
ATOM 2872 C CA . VAL B 1 111 ? 49.829 67.186 7.090 1.00 13.08 209 VAL B CA 1
ATOM 2873 C C . VAL B 1 111 ? 50.332 67.863 8.355 1.00 13.32 209 VAL B C 1
ATOM 2874 O O . VAL B 1 111 ? 51.514 67.808 8.660 1.00 14.35 209 VAL B O 1
ATOM 2878 N N . PRO B 1 112 ? 49.434 68.509 9.121 1.00 13.28 210 PRO B N 1
ATOM 2879 C CA . PRO B 1 112 ? 49.842 69.146 10.372 1.00 13.19 210 PRO B CA 1
ATOM 2880 C C . PRO B 1 112 ? 49.836 68.132 11.497 1.00 13.45 210 PRO B C 1
ATOM 2881 O O . PRO B 1 112 ? 48.835 67.445 11.731 1.00 13.24 210 PRO B O 1
ATOM 2885 N N . ILE B 1 113 ? 50.963 68.050 12.186 1.00 14.26 211 ILE B N 1
ATOM 2886 C CA . ILE B 1 113 ? 51.198 67.020 13.185 1.00 14.03 211 ILE B CA 1
ATOM 2887 C C . ILE B 1 113 ? 51.630 67.678 14.485 1.00 15.38 211 ILE B C 1
ATOM 2888 O O . ILE B 1 113 ? 52.536 68.534 14.496 1.00 16.28 211 ILE B O 1
ATOM 2893 N N . VAL B 1 114 ? 50.978 67.269 15.568 1.00 15.83 212 VAL B N 1
ATOM 2894 C CA . VAL B 1 114 ? 51.424 67.614 16.920 1.00 17.07 212 VAL B CA 1
ATOM 2895 C C . VAL B 1 114 ? 52.225 66.431 17.486 1.00 17.56 212 VAL B C 1
ATOM 2896 O O . VAL B 1 114 ? 51.908 65.268 17.223 1.00 16.42 212 VAL B O 1
ATOM 2900 N N . PHE B 1 115 ? 53.275 66.722 18.253 1.00 17.94 213 PHE B N 1
ATOM 2901 C CA . PHE B 1 115 ? 54.033 65.634 18.877 1.00 19.28 213 PHE B CA 1
ATOM 2902 C C . PHE B 1 115 ? 54.340 65.965 20.340 1.00 20.46 213 PHE B C 1
ATOM 2903 O O . PHE B 1 115 ? 54.352 67.133 20.733 1.00 20.44 213 PHE B O 1
ATOM 2911 N N . ASP B 1 116 ? 54.580 64.934 21.137 1.00 20.63 214 ASP B N 1
ATOM 2912 C CA . ASP B 1 116 ? 54.818 65.149 22.567 1.00 22.05 214 ASP B CA 1
ATOM 2913 C C . ASP B 1 116 ? 56.225 64.746 23.005 1.00 23.52 214 ASP B C 1
ATOM 2914 O O . ASP B 1 116 ? 57.073 64.395 22.160 1.00 22.41 214 ASP B O 1
ATOM 2919 N N . LYS B 1 117 ? 56.500 64.857 24.303 1.00 25.15 215 LYS B N 1
ATOM 2920 C CA . LYS B 1 117 ? 57.844 64.539 24.807 1.00 28.04 215 LYS B CA 1
ATOM 2921 C C . LYS B 1 117 ? 58.291 63.108 24.455 1.00 28.20 215 LYS B C 1
ATOM 2922 O O . LYS B 1 117 ? 59.490 62.859 24.238 1.00 29.29 215 LYS B O 1
ATOM 2928 N N . ASP B 1 118 ? 57.335 62.176 24.391 1.00 28.09 216 ASP B N 1
ATOM 2929 C CA . ASP B 1 118 ? 57.624 60.782 24.029 1.00 28.30 216 ASP B CA 1
ATOM 2930 C C . ASP B 1 118 ? 57.584 60.562 22.521 1.00 27.46 216 ASP B C 1
ATOM 2931 O O . ASP B 1 118 ? 57.738 59.442 22.050 1.00 27.52 216 ASP B O 1
ATOM 2944 N N . ASN B 1 120 ? 55.077 60.731 20.656 1.00 22.44 218 ASN B N 1
ATOM 2945 C CA . ASN B 1 120 ? 53.749 60.335 20.174 1.00 20.94 218 ASN B CA 1
ATOM 2946 C C . ASN B 1 120 ? 53.231 61.440 19.267 1.00 19.92 218 ASN B C 1
ATOM 2947 O O . ASN B 1 120 ? 53.544 62.609 19.494 1.00 19.22 218 ASN B O 1
ATOM 2965 N N . ALA B 1 122 ? 49.878 63.077 16.632 1.00 15.64 220 ALA B N 1
ATOM 2966 C CA . ALA B 1 122 ? 48.490 63.132 16.171 1.00 15.55 220 ALA B CA 1
ATOM 2967 C C . ALA B 1 122 ? 48.430 64.177 15.076 1.00 14.64 220 ALA B C 1
ATOM 2968 O O . ALA B 1 122 ? 49.261 65.100 15.021 1.00 15.44 220 ALA B O 1
ATOM 2970 N N . VAL B 1 123 ? 47.448 64.039 14.197 1.00 13.99 221 VAL B N 1
ATOM 2971 C CA . VAL B 1 123 ? 47.167 65.083 13.216 1.00 13.61 221 VAL B CA 1
ATOM 2972 C C . VAL B 1 123 ? 46.253 66.077 13.929 1.00 15.02 221 VAL B C 1
ATOM 2973 O O . VAL B 1 123 ? 45.180 65.682 14.418 1.00 16.49 221 VAL B O 1
ATOM 2977 N N . ASP B 1 124 ? 46.689 67.336 14.038 1.00 14.53 222 ASP B N 1
ATOM 2978 C CA . ASP B 1 124 ? 45.993 68.282 14.915 1.00 15.01 222 ASP B CA 1
ATOM 2979 C C . ASP B 1 124 ? 45.139 69.296 14.177 1.00 14.55 222 ASP B C 1
ATOM 2980 O O . ASP B 1 124 ? 44.543 70.191 14.802 1.00 16.34 222 ASP B O 1
ATOM 2985 N N . ALA B 1 125 ? 45.035 69.170 12.856 1.00 13.89 223 ALA B N 1
ATOM 2986 C CA . ALA B 1 125 ? 44.217 70.110 12.055 1.00 14.05 223 ALA B CA 1
ATOM 2987 C C . ALA B 1 125 ? 43.884 69.464 10.721 1.00 13.09 223 ALA B C 1
ATOM 2988 O O . ALA B 1 125 ? 44.426 68.429 10.384 1.00 13.03 223 ALA B O 1
ATOM 2990 N N . LEU B 1 126 ? 42.999 70.080 9.950 1.00 13.05 224 LEU B N 1
ATOM 2991 C CA . LEU B 1 126 ? 42.729 69.575 8.614 1.00 13.28 224 LEU B CA 1
ATOM 2992 C C . LEU B 1 126 ? 44.008 69.671 7.785 1.00 12.75 224 LEU B C 1
ATOM 2993 O O . LEU B 1 126 ? 44.644 70.732 7.728 1.00 12.91 224 LEU B O 1
ATOM 2998 N N . PRO B 1 127 ? 44.375 68.579 7.123 1.00 13.38 225 PRO B N 1
ATOM 2999 C CA . PRO B 1 127 ? 45.456 68.687 6.138 1.00 13.34 225 PRO B CA 1
ATOM 3000 C C . PRO B 1 127 ? 44.972 69.462 4.891 1.00 13.78 225 PRO B C 1
ATOM 3001 O O . PRO B 1 127 ? 43.746 69.581 4.656 1.00 14.72 225 PRO B O 1
ATOM 3005 N N . VAL B 1 128 ? 45.900 70.047 4.154 1.00 13.04 226 VAL B N 1
ATOM 3006 C CA . VAL B 1 128 ? 45.500 70.918 3.035 1.00 13.16 226 VAL B CA 1
ATOM 3007 C C . VAL B 1 128 ? 46.298 70.553 1.804 1.00 13.75 226 VAL B C 1
ATOM 3008 O O . VAL B 1 128 ? 47.409 70.011 1.898 1.00 13.96 226 VAL B O 1
ATOM 3020 N N . THR B 1 130 ? 48.724 71.319 -1.147 1.00 13.67 228 THR B N 1
ATOM 3021 C CA . THR B 1 130 ? 49.897 72.185 -1.063 1.00 14.73 228 THR B CA 1
ATOM 3022 C C . THR B 1 130 ? 50.697 72.111 -2.354 1.00 15.63 228 THR B C 1
ATOM 3023 O O . THR B 1 130 ? 50.297 71.409 -3.262 1.00 16.47 228 THR B O 1
ATOM 3027 N N . ALA B 1 131 ? 51.788 72.873 -2.434 1.00 16.08 229 ALA B N 1
ATOM 3028 C CA . ALA B 1 131 ? 52.616 72.905 -3.640 1.00 18.37 229 ALA B CA 1
ATOM 3029 C C . ALA B 1 131 ? 53.371 71.599 -3.885 1.00 18.78 229 ALA B C 1
ATOM 3030 O O . ALA B 1 131 ? 53.827 70.954 -2.944 1.00 19.50 229 ALA B O 1
ATOM 3032 N N . PRO B 1 132 ? 53.505 71.200 -5.161 1.00 20.64 230 PRO B N 1
ATOM 3033 C CA . PRO B 1 132 ? 54.361 70.044 -5.453 1.00 21.09 230 PRO B CA 1
ATOM 3034 C C . PRO B 1 132 ? 55.855 70.376 -5.256 1.00 21.90 230 PRO B C 1
ATOM 3035 O O . PRO B 1 132 ? 56.207 71.559 -5.149 1.00 23.37 230 PRO B O 1
ATOM 3039 N N . PRO B 1 133 ? 56.735 69.355 -5.232 1.00 22.39 231 PRO B N 1
ATOM 3040 C CA . PRO B 1 133 ? 58.174 69.661 -5.237 1.00 22.79 231 PRO B CA 1
ATOM 3041 C C . PRO B 1 133 ? 58.550 70.482 -6.467 1.00 22.85 231 PRO B C 1
ATOM 3042 O O . PRO B 1 133 ? 57.844 70.431 -7.484 1.00 22.47 231 PRO B O 1
ATOM 3046 N N . GLU B 1 134 ? 59.640 71.246 -6.366 1.00 24.96 232 GLU B N 1
ATOM 3047 C CA . GLU B 1 134 ? 60.091 72.084 -7.461 1.00 25.33 232 GLU B CA 1
ATOM 3048 C C . GLU B 1 134 ? 61.481 71.564 -7.845 1.00 23.21 232 GLU B C 1
ATOM 3049 O O . GLU B 1 134 ? 62.313 71.370 -6.972 1.00 22.95 232 GLU B O 1
ATOM 3055 N N . LYS B 1 135 ? 61.717 71.296 -9.126 1.00 21.53 233 LYS B N 1
ATOM 3056 C CA . LYS B 1 135 ? 62.992 70.714 -9.545 1.00 21.01 233 LYS B CA 1
ATOM 3057 C C . LYS B 1 135 ? 64.138 71.692 -9.330 1.00 21.02 233 LYS B C 1
ATOM 3058 O O . LYS B 1 135 ? 63.988 72.889 -9.590 1.00 20.79 233 LYS B O 1
ATOM 3064 N N . ALA B 1 136 ? 65.286 71.186 -8.877 1.00 20.19 234 ALA B N 1
ATOM 3065 C CA . ALA B 1 136 ? 66.517 71.975 -8.862 1.00 22.20 234 ALA B CA 1
ATOM 3066 C C . ALA B 1 136 ? 66.969 72.181 -10.305 1.00 23.25 234 ALA B C 1
ATOM 3067 O O . ALA B 1 136 ? 66.767 71.321 -11.161 1.00 23.00 234 ALA B O 1
ATOM 3069 N N . TYR B 1 137 ? 67.539 73.348 -10.589 1.00 26.29 235 TYR B N 1
ATOM 3070 C CA . TYR B 1 137 ? 68.007 73.660 -11.937 1.00 28.09 235 TYR B CA 1
ATOM 3071 C C . TYR B 1 137 ? 69.497 73.381 -12.000 1.00 28.58 235 TYR B C 1
ATOM 3072 O O . TYR B 1 137 ? 70.231 73.761 -11.105 1.00 30.19 235 TYR B O 1
ATOM 3081 N N . PHE B 1 138 ? 69.938 72.712 -13.056 1.00 27.63 236 PHE B N 1
ATOM 3082 C CA . PHE B 1 138 ? 71.350 72.390 -13.244 1.00 27.67 236 PHE B CA 1
ATOM 3083 C C . PHE B 1 138 ? 71.660 72.446 -14.734 1.00 27.63 236 PHE B C 1
ATOM 3084 O O . PHE B 1 138 ? 70.777 72.204 -15.552 1.00 26.68 236 PHE B O 1
ATOM 3092 N N . LYS B 1 139 ? 72.890 72.835 -15.076 1.00 27.65 237 LYS B N 1
ATOM 3093 C CA . LYS B 1 139 ? 73.405 72.764 -16.442 1.00 26.98 237 LYS B CA 1
ATOM 3094 C C . LYS B 1 139 ? 74.693 71.928 -16.393 1.00 25.63 237 LYS B C 1
ATOM 3095 O O . LYS B 1 139 ? 75.492 72.082 -15.473 1.00 24.81 237 LYS B O 1
ATOM 3099 N N . ASN B 1 140 ? 74.882 71.029 -17.351 1.00 24.12 238 ASN B N 1
ATOM 3100 C CA . ASN B 1 140 ? 76.058 70.149 -17.332 1.00 23.69 238 ASN B CA 1
ATOM 3101 C C . ASN B 1 140 ? 77.351 70.925 -17.446 1.00 23.84 238 ASN B C 1
ATOM 3102 O O . ASN B 1 140 ? 77.447 71.839 -18.257 1.00 24.12 238 ASN B O 1
ATOM 3107 N N . LYS B 1 141 ? 78.327 70.563 -16.617 1.00 23.31 239 LYS B N 1
ATOM 3108 C CA . LYS B 1 141 ? 79.687 71.096 -16.701 1.00 24.13 239 LYS B CA 1
ATOM 3109 C C . LYS B 1 141 ? 80.549 69.913 -17.116 1.00 23.62 239 LYS B C 1
ATOM 3110 O O . LYS B 1 141 ? 80.671 68.922 -16.374 1.00 21.71 239 LYS B O 1
ATOM 3114 N N . GLU B 1 142 ? 81.130 69.996 -18.305 1.00 23.85 240 GLU B N 1
ATOM 3115 C CA . GLU B 1 142 ? 81.944 68.862 -18.770 1.00 23.96 240 GLU B CA 1
ATOM 3116 C C . GLU B 1 142 ? 83.211 68.806 -17.972 1.00 22.70 240 GLU B C 1
ATOM 3117 O O . GLU B 1 142 ? 83.704 69.823 -17.506 1.00 21.52 240 GLU B O 1
ATOM 3123 N N . PHE B 1 143 ? 83.766 67.611 -17.829 1.00 21.75 241 PHE B N 1
ATOM 3124 C CA . PHE B 1 143 ? 84.975 67.452 -17.053 1.00 21.90 241 PHE B CA 1
ATOM 3125 C C . PHE B 1 143 ? 86.111 68.287 -17.668 1.00 23.56 241 PHE B C 1
ATOM 3126 O O . PHE B 1 143 ? 86.339 68.242 -18.864 1.00 24.12 241 PHE B O 1
ATOM 3134 N N . SER B 1 144 ? 86.815 69.034 -16.843 1.00 25.43 242 SER B N 1
ATOM 3135 C CA . SER B 1 144 ? 87.788 70.011 -17.361 1.00 28.58 242 SER B CA 1
ATOM 3136 C C . SER B 1 144 ? 89.261 69.566 -17.316 1.00 29.27 242 SER B C 1
ATOM 3137 O O . SER B 1 144 ? 90.169 70.399 -17.402 1.00 31.32 242 SER B O 1
ATOM 3140 N N . GLY B 1 145 ? 89.503 68.269 -17.211 1.00 29.35 243 GLY B N 1
ATOM 3141 C CA . GLY B 1 145 ? 90.871 67.758 -17.155 1.00 29.25 243 GLY B CA 1
ATOM 3142 C C . GLY B 1 145 ? 91.506 67.664 -18.529 1.00 29.66 243 GLY B C 1
ATOM 3143 O O . GLY B 1 145 ? 90.923 68.089 -19.531 1.00 30.20 243 GLY B O 1
ATOM 3144 N N . THR B 1 146 ? 92.703 67.091 -18.574 1.00 28.98 244 THR B N 1
ATOM 3145 C CA . THR B 1 146 ? 93.472 66.950 -19.806 1.00 29.06 244 THR B CA 1
ATOM 3146 C C . THR B 1 146 ? 93.266 65.586 -20.464 1.00 27.97 244 THR B C 1
ATOM 3147 O O . THR B 1 146 ? 93.502 64.563 -19.828 1.00 26.08 244 THR B O 1
ATOM 3151 N N . SER B 1 147 ? 92.874 65.570 -21.736 1.00 27.60 245 SER B N 1
ATOM 3152 C CA . SER B 1 147 ? 92.698 64.304 -22.460 1.00 28.19 245 SER B CA 1
ATOM 3153 C C . SER B 1 147 ? 94.001 63.547 -22.583 1.00 28.51 245 SER B C 1
ATOM 3154 O O . SER B 1 147 ? 95.046 64.155 -22.776 1.00 28.11 245 SER B O 1
ATOM 3157 N N . GLU B 1 148 ? 93.934 62.228 -22.436 1.00 28.41 246 GLU B N 1
ATOM 3158 C CA . GLU B 1 148 ? 95.080 61.361 -22.663 1.00 29.97 246 GLU B CA 1
ATOM 3159 C C . GLU B 1 148 ? 95.388 61.320 -24.159 1.00 31.56 246 GLU B C 1
ATOM 3160 O O . GLU B 1 148 ? 94.506 61.071 -24.980 1.00 32.02 246 GLU B O 1
ATOM 3166 N N . ASN B 1 149 ? 96.660 61.572 -24.458 1.00 33.61 247 ASN B N 1
ATOM 3167 C CA . ASN B 1 149 ? 97.180 61.803 -25.804 1.00 34.85 247 ASN B CA 1
ATOM 3168 C C . ASN B 1 149 ? 97.550 60.522 -26.569 1.00 35.09 247 ASN B C 1
ATOM 3169 O O . ASN B 1 149 ? 97.330 60.412 -27.785 1.00 36.36 247 ASN B O 1
ATOM 3171 N N . ASP B 1 150 ? 98.102 59.562 -25.841 1.00 33.72 248 ASP B N 1
ATOM 3172 C CA . ASP B 1 150 ? 98.697 58.362 -26.399 1.00 32.71 248 ASP B CA 1
ATOM 3173 C C . ASP B 1 150 ? 97.610 57.376 -26.840 1.00 31.49 248 ASP B C 1
ATOM 3174 O O . ASP B 1 150 ? 96.871 56.851 -26.000 1.00 29.81 248 ASP B O 1
ATOM 3179 N N . ALA B 1 151 ? 97.510 57.128 -28.149 1.00 30.75 249 ALA B N 1
ATOM 3180 C CA . ALA B 1 151 ? 96.472 56.230 -28.698 1.00 30.23 249 ALA B CA 1
ATOM 3181 C C . ALA B 1 151 ? 96.600 54.788 -28.207 1.00 29.99 249 ALA B C 1
ATOM 3182 O O . ALA B 1 151 ? 95.596 54.105 -28.007 1.00 28.79 249 ALA B O 1
ATOM 3184 N N . ASP B 1 152 ? 97.836 54.324 -28.015 1.00 30.45 250 ASP B N 1
ATOM 3185 C CA . ASP B 1 152 ? 98.054 52.974 -27.513 1.00 30.83 250 ASP B CA 1
ATOM 3186 C C . ASP B 1 152 ? 97.502 52.809 -26.102 1.00 29.26 250 ASP B C 1
ATOM 3187 O O . ASP B 1 152 ? 96.829 51.825 -25.803 1.00 27.97 250 ASP B O 1
ATOM 3192 N N . LYS B 1 153 ? 97.804 53.781 -25.247 1.00 28.64 251 LYS B N 1
ATOM 3193 C CA . LYS B 1 153 ? 97.320 53.794 -23.887 1.00 28.60 251 LYS B CA 1
ATOM 3194 C C . LYS B 1 153 ? 95.808 53.908 -23.873 1.00 26.91 251 LYS B C 1
ATOM 3195 O O . LYS B 1 153 ? 95.131 53.229 -23.104 1.00 27.03 251 LYS B O 1
ATOM 3201 N N . THR B 1 154 ? 95.273 54.774 -24.721 1.00 25.94 252 THR B N 1
ATOM 3202 C CA . THR B 1 154 ? 93.832 54.953 -24.804 1.00 25.24 252 THR B CA 1
ATOM 3203 C C . THR B 1 154 ? 93.148 53.629 -25.134 1.00 23.50 252 THR B C 1
ATOM 3204 O O . THR B 1 154 ? 92.154 53.268 -24.510 1.00 22.81 252 THR B O 1
ATOM 3208 N N . LYS B 1 155 ? 93.679 52.914 -26.122 1.00 22.71 253 LYS B N 1
ATOM 3209 C CA . LYS B 1 155 ? 93.116 51.618 -26.527 1.00 21.96 253 LYS B CA 1
ATOM 3210 C C . LYS B 1 155 ? 93.165 50.588 -25.385 1.00 20.47 253 LYS B C 1
ATOM 3211 O O . LYS B 1 155 ? 92.203 49.862 -25.140 1.00 19.65 253 LYS B O 1
ATOM 3214 N N . LYS B 1 156 ? 94.290 50.523 -24.691 1.00 20.06 254 LYS B N 1
ATOM 3215 C CA . LYS B 1 156 ? 94.448 49.545 -23.623 1.00 20.24 254 LYS B CA 1
ATOM 3216 C C . LYS B 1 156 ? 93.511 49.854 -22.465 1.00 19.29 254 LYS B C 1
ATOM 3217 O O . LYS B 1 156 ? 92.896 48.950 -21.896 1.00 19.32 254 LYS B O 1
ATOM 3223 N N . ILE B 1 157 ? 93.390 51.133 -22.138 1.00 18.49 255 ILE B N 1
ATOM 3224 C CA . ILE B 1 157 ? 92.464 51.571 -21.067 1.00 18.73 255 ILE B CA 1
ATOM 3225 C C . ILE B 1 157 ? 91.026 51.221 -21.450 1.00 17.50 255 ILE B C 1
ATOM 3226 O O . ILE B 1 157 ? 90.251 50.689 -20.631 1.00 17.51 255 ILE B O 1
ATOM 3231 N N . THR B 1 158 ? 90.666 51.505 -22.696 1.00 17.03 256 THR B N 1
ATOM 3232 C CA . THR B 1 158 ? 89.320 51.197 -23.180 1.00 16.88 256 THR B CA 1
ATOM 3233 C C . THR B 1 158 ? 88.999 49.704 -23.077 1.00 17.52 256 THR B C 1
ATOM 3234 O O . THR B 1 158 ? 87.922 49.306 -22.600 1.00 17.76 256 THR B O 1
ATOM 3238 N N . ASP B 1 159 ? 89.945 48.877 -23.508 1.00 18.35 257 ASP B N 1
ATOM 3239 C CA . ASP B 1 159 ? 89.792 47.428 -23.418 1.00 19.76 257 ASP B CA 1
ATOM 3240 C C . ASP B 1 159 ? 89.648 46.946 -21.978 1.00 18.63 257 ASP B C 1
ATOM 3241 O O . ASP B 1 159 ? 88.801 46.115 -21.708 1.00 18.64 257 ASP B O 1
ATOM 3246 N N . SER B 1 160 ? 90.440 47.491 -21.057 1.00 17.53 258 SER B N 1
ATOM 3247 C CA . SER B 1 160 ? 90.332 47.150 -19.633 1.00 17.88 258 SER B CA 1
ATOM 3248 C C . SER B 1 160 ? 88.975 47.559 -19.080 1.00 16.46 258 SER B C 1
ATOM 3249 O O . SER B 1 160 ? 88.353 46.815 -18.319 1.00 15.71 258 SER B O 1
ATOM 3252 N N . VAL B 1 161 ? 88.508 48.745 -19.476 1.00 15.86 259 VAL B N 1
ATOM 3253 C CA . VAL B 1 161 ? 87.233 49.248 -18.958 1.00 15.76 259 VAL B CA 1
ATOM 3254 C C . VAL B 1 161 ? 86.078 48.397 -19.501 1.00 15.82 259 VAL B C 1
ATOM 3255 O O . VAL B 1 161 ? 85.151 48.041 -18.752 1.00 14.73 259 VAL B O 1
ATOM 3259 N N . SER B 1 162 ? 86.162 48.051 -20.782 1.00 16.50 260 SER B N 1
ATOM 3260 C CA . SER B 1 162 ? 85.165 47.192 -21.414 1.00 17.78 260 SER B CA 1
ATOM 3261 C C . SER B 1 162 ? 85.125 45.823 -20.722 1.00 17.43 260 SER B C 1
ATOM 3262 O O . SER B 1 162 ? 84.042 45.299 -20.409 1.00 16.07 260 SER B O 1
ATOM 3265 N N . GLN B 1 163 ? 86.298 45.242 -20.476 1.00 17.42 261 GLN B N 1
ATOM 3266 C CA . GLN B 1 163 ? 86.365 43.941 -19.771 1.00 17.79 261 GLN B CA 1
ATOM 3267 C C . GLN B 1 163 ? 85.816 44.021 -18.351 1.00 16.63 261 GLN B C 1
ATOM 3268 O O . GLN B 1 163 ? 85.109 43.095 -17.900 1.00 16.23 261 GLN B O 1
ATOM 3274 N N . PHE B 1 164 ? 86.121 45.132 -17.669 1.00 15.04 262 PHE B N 1
ATOM 3275 C CA . PHE B 1 164 ? 85.598 45.383 -16.332 1.00 13.97 262 PHE B CA 1
ATOM 3276 C C . PHE B 1 164 ? 84.082 45.422 -16.363 1.00 13.75 262 PHE B C 1
ATOM 3277 O O . PHE B 1 164 ? 83.422 44.778 -15.529 1.00 13.58 262 PHE B O 1
ATOM 3285 N N . PHE B 1 165 ? 83.508 46.173 -17.297 1.00 12.75 263 PHE B N 1
ATOM 3286 C CA . PHE B 1 165 ? 82.038 46.261 -17.298 1.00 13.26 263 PHE B CA 1
ATOM 3287 C C . PHE B 1 165 ? 81.336 44.960 -17.637 1.00 12.97 263 PHE B C 1
ATOM 3288 O O . PHE B 1 165 ? 80.269 44.682 -17.088 1.00 12.24 263 PHE B O 1
ATOM 3296 N N . LYS B 1 166 ? 81.931 44.145 -18.504 1.00 12.95 264 LYS B N 1
ATOM 3297 C CA . LYS B 1 166 ? 81.320 42.840 -18.783 1.00 13.94 264 LYS B CA 1
ATOM 3298 C C . LYS B 1 166 ? 81.224 42.040 -17.468 1.00 14.75 264 LYS B C 1
ATOM 3299 O O . LYS B 1 166 ? 80.200 41.395 -17.176 1.00 14.90 264 LYS B O 1
ATOM 3305 N N . ALA B 1 167 ? 82.294 42.088 -16.676 1.00 14.30 265 ALA B N 1
ATOM 3306 C CA . ALA B 1 167 ? 82.321 41.384 -15.400 1.00 14.23 265 ALA B CA 1
ATOM 3307 C C . ALA B 1 167 ? 81.359 41.992 -14.366 1.00 13.59 265 ALA B C 1
ATOM 3308 O O . ALA B 1 167 ? 80.622 41.266 -13.695 1.00 13.31 265 ALA B O 1
ATOM 3310 N N . TYR B 1 168 ? 81.348 43.323 -14.286 1.00 12.17 266 TYR B N 1
ATOM 3311 C CA . TYR B 1 168 ? 80.478 44.057 -13.364 1.00 12.46 266 TYR B CA 1
ATOM 3312 C C . TYR B 1 168 ? 79.021 43.648 -13.567 1.00 12.62 266 TYR B C 1
ATOM 3313 O O . TYR B 1 168 ? 78.272 43.449 -12.596 1.00 12.43 266 TYR B O 1
ATOM 3322 N N . TYR B 1 169 ? 78.631 43.503 -14.833 1.00 12.84 267 TYR B N 1
ATOM 3323 C CA . TYR B 1 169 ? 77.234 43.205 -15.159 1.00 12.73 267 TYR B CA 1
ATOM 3324 C C . TYR B 1 169 ? 76.899 41.720 -15.160 1.00 13.20 267 TYR B C 1
ATOM 3325 O O . TYR B 1 169 ? 75.769 41.332 -14.816 1.00 12.90 267 TYR B O 1
ATOM 3334 N N . GLU B 1 170 ? 77.875 40.894 -15.522 1.00 13.72 268 GLU B N 1
ATOM 3335 C CA . GLU B 1 170 ? 77.606 39.480 -15.795 1.00 13.94 268 GLU B CA 1
ATOM 3336 C C . GLU B 1 170 ? 78.251 38.479 -14.835 1.00 14.28 268 GLU B C 1
ATOM 3337 O O . GLU B 1 170 ? 77.818 37.325 -14.759 1.00 15.82 268 GLU B O 1
ATOM 3343 N N . GLN B 1 171 ? 79.302 38.881 -14.141 1.00 14.89 269 GLN B N 1
ATOM 3344 C CA . GLN B 1 171 ? 80.164 37.877 -13.480 1.00 16.19 269 GLN B CA 1
ATOM 3345 C C . GLN B 1 171 ? 80.138 37.981 -11.963 1.00 16.39 269 GLN B C 1
ATOM 3346 O O . GLN B 1 171 ? 79.623 38.945 -11.422 1.00 14.74 269 GLN B O 1
ATOM 3352 N N . ASN B 1 172 ? 80.691 36.975 -11.284 1.00 16.52 270 ASN B N 1
ATOM 3353 C CA . ASN B 1 172 ? 80.684 36.997 -9.811 1.00 17.57 270 ASN B CA 1
ATOM 3354 C C . ASN B 1 172 ? 81.803 37.869 -9.279 1.00 17.12 270 ASN B C 1
ATOM 3355 O O . ASN B 1 172 ? 82.646 38.356 -10.055 1.00 16.87 270 ASN B O 1
ATOM 3360 N N . GLN B 1 173 ? 81.799 38.089 -7.962 1.00 17.17 271 GLN B N 1
ATOM 3361 C CA . GLN B 1 173 ? 82.733 39.043 -7.358 1.00 18.06 271 GLN B CA 1
ATOM 3362 C C . GLN B 1 173 ? 84.178 38.559 -7.475 1.00 18.36 271 GLN B C 1
ATOM 3363 O O . GLN B 1 173 ? 85.110 39.367 -7.630 1.00 17.99 271 GLN B O 1
ATOM 3369 N N . THR B 1 174 ? 84.362 37.245 -7.453 1.00 18.64 272 THR B N 1
ATOM 3370 C CA . THR B 1 174 ? 85.692 36.685 -7.604 1.00 19.66 272 THR B CA 1
ATOM 3371 C C . THR B 1 174 ? 86.282 37.091 -8.948 1.00 19.39 272 THR B C 1
ATOM 3372 O O . THR B 1 174 ? 87.459 37.472 -9.019 1.00 19.54 272 THR B O 1
ATOM 3376 N N . GLN B 1 175 ? 85.452 37.088 -9.993 1.00 18.17 273 GLN B N 1
ATOM 3377 C CA . GLN B 1 175 ? 85.903 37.459 -11.335 1.00 18.61 273 GLN B CA 1
ATOM 3378 C C . GLN B 1 175 ? 86.102 38.945 -11.427 1.00 16.80 273 GLN B C 1
ATOM 3379 O O . GLN B 1 175 ? 87.068 39.420 -12.025 1.00 16.87 273 GLN B O 1
ATOM 3385 N N . ILE B 1 176 ? 85.173 39.695 -10.830 1.00 14.81 274 ILE B N 1
ATOM 3386 C CA . ILE B 1 176 ? 85.265 41.163 -10.861 1.00 14.74 274 ILE B CA 1
ATOM 3387 C C . ILE B 1 176 ? 86.543 41.660 -10.175 1.00 15.40 274 ILE B C 1
ATOM 3388 O O . ILE B 1 176 ? 87.196 42.586 -10.673 1.00 15.85 274 ILE B O 1
ATOM 3393 N N . ASP B 1 177 ? 86.894 41.040 -9.053 1.00 16.19 275 ASP B N 1
ATOM 3394 C CA . ASP B 1 177 ? 88.033 41.506 -8.233 1.00 17.57 275 ASP B CA 1
ATOM 3395 C C . ASP B 1 177 ? 89.351 41.542 -8.995 1.00 17.88 275 ASP B C 1
ATOM 3396 O O . ASP B 1 177 ? 90.232 42.372 -8.671 1.00 18.18 275 ASP B O 1
ATOM 3401 N N . TYR B 1 178 ? 89.495 40.664 -9.991 1.00 18.34 276 TYR B N 1
ATOM 3402 C CA . TYR B 1 178 ? 90.686 40.671 -10.882 1.00 19.47 276 TYR B CA 1
ATOM 3403 C C . TYR B 1 178 ? 90.959 42.033 -11.521 1.00 18.63 276 TYR B C 1
ATOM 3404 O O . TYR B 1 178 ? 92.125 42.394 -11.764 1.00 17.57 276 TYR B O 1
ATOM 3413 N N . PHE B 1 179 ? 89.882 42.779 -11.796 1.00 17.79 277 PHE B N 1
ATOM 3414 C CA . PHE B 1 179 ? 89.978 44.021 -12.552 1.00 18.31 277 PHE B CA 1
ATOM 3415 C C . PHE B 1 179 ? 90.151 45.219 -11.614 1.00 17.48 277 PHE B C 1
ATOM 3416 O O . PHE B 1 179 ? 90.285 46.352 -12.084 1.00 17.91 277 PHE B O 1
ATOM 3424 N N . LEU B 1 180 ? 90.099 44.990 -10.304 1.00 17.29 278 LEU B N 1
ATOM 3425 C CA . LEU B 1 180 ? 90.081 46.098 -9.335 1.00 17.21 278 LEU B CA 1
ATOM 3426 C C . LEU B 1 180 ? 91.434 46.323 -8.695 1.00 19.11 278 LEU B C 1
ATOM 3427 O O . LEU B 1 180 ? 92.150 45.365 -8.431 1.00 19.13 278 LEU B O 1
ATOM 3432 N N . VAL B 1 181 ? 91.749 47.578 -8.373 1.00 19.37 279 VAL B N 1
ATOM 3433 C CA . VAL B 1 181 ? 92.838 47.835 -7.404 1.00 21.12 279 VAL B CA 1
ATOM 3434 C C . VAL B 1 181 ? 92.496 47.147 -6.091 1.00 21.63 279 VAL B C 1
ATOM 3435 O O . VAL B 1 181 ? 91.366 47.267 -5.589 1.00 20.40 279 VAL B O 1
ATOM 3439 N N . ASP B 1 182 ? 93.470 46.423 -5.535 1.00 23.01 280 ASP B N 1
ATOM 3440 C CA . ASP B 1 182 ? 93.258 45.716 -4.279 1.00 25.03 280 ASP B CA 1
ATOM 3441 C C . ASP B 1 182 ? 92.586 46.601 -3.223 1.00 24.35 280 ASP B C 1
ATOM 3442 O O . ASP B 1 182 ? 93.016 47.708 -2.978 1.00 24.30 280 ASP B O 1
ATOM 3447 N N . GLY B 1 183 ? 91.500 46.116 -2.641 1.00 25.33 281 GLY B N 1
ATOM 3448 C CA . GLY B 1 183 ? 90.765 46.857 -1.619 1.00 26.68 281 GLY B CA 1
ATOM 3449 C C . GLY B 1 183 ? 89.764 47.899 -2.100 1.00 27.04 281 GLY B C 1
ATOM 3450 O O . GLY B 1 183 ? 89.062 48.504 -1.270 1.00 28.62 281 GLY B O 1
ATOM 3451 N N . ALA B 1 184 ? 89.679 48.120 -3.415 1.00 25.71 282 ALA B N 1
ATOM 3452 C CA . ALA B 1 184 ? 88.671 49.017 -3.979 1.00 25.27 282 ALA B CA 1
ATOM 3453 C C . ALA B 1 184 ? 87.284 48.520 -3.576 1.00 25.46 282 ALA B C 1
ATOM 3454 O O . ALA B 1 184 ? 86.977 47.341 -3.690 1.00 25.58 282 ALA B O 1
ATOM 3456 N N . ASP B 1 185 ? 86.439 49.393 -3.069 1.00 26.81 283 ASP B N 1
ATOM 3457 C CA . ASP B 1 185 ? 85.172 48.853 -2.583 1.00 28.37 283 ASP B CA 1
ATOM 3458 C C . ASP B 1 185 ? 84.139 48.866 -3.720 1.00 26.03 283 ASP B C 1
ATOM 3459 O O . ASP B 1 185 ? 83.266 49.739 -3.762 1.00 28.43 283 ASP B O 1
ATOM 3464 N N . ILE B 1 186 ? 84.258 47.942 -4.675 1.00 23.62 284 ILE B N 1
ATOM 3465 C CA . ILE B 1 186 ? 83.347 47.980 -5.850 1.00 21.31 284 ILE B CA 1
ATOM 3466 C C . ILE B 1 186 ? 82.656 46.629 -6.073 1.00 20.97 284 ILE B C 1
ATOM 3467 O O . ILE B 1 186 ? 83.288 45.688 -6.545 1.00 22.52 284 ILE B O 1
ATOM 3472 N N . LYS B 1 187 ? 81.379 46.529 -5.722 1.00 19.05 285 LYS B N 1
ATOM 3473 C CA . LYS B 1 187 ? 80.636 45.255 -5.867 1.00 18.87 285 LYS B CA 1
ATOM 3474 C C . LYS B 1 187 ? 79.843 45.256 -7.163 1.00 17.62 285 LYS B C 1
ATOM 3475 O O . LYS B 1 187 ? 79.363 46.312 -7.598 1.00 17.29 285 LYS B O 1
ATOM 3479 N N . GLY B 1 188 ? 79.680 44.076 -7.759 1.00 17.93 286 GLY B N 1
ATOM 3480 C CA . GLY B 1 188 ? 79.016 43.976 -9.049 1.00 16.21 286 GLY B CA 1
ATOM 3481 C C . GLY B 1 188 ? 77.507 44.083 -8.976 1.00 15.99 286 GLY B C 1
ATOM 3482 O O . GLY B 1 188 ? 76.908 44.123 -7.872 1.00 14.70 286 GLY B O 1
ATOM 3483 N N . ALA B 1 189 ? 76.893 44.083 -10.158 1.00 15.26 287 ALA B N 1
ATOM 3484 C CA . ALA B 1 189 ? 75.458 44.310 -10.286 1.00 15.89 287 ALA B CA 1
ATOM 3485 C C . ALA B 1 189 ? 74.637 43.031 -10.100 1.00 16.84 287 ALA B C 1
ATOM 3486 O O . ALA B 1 189 ? 73.437 43.025 -10.373 1.00 17.86 287 ALA B O 1
ATOM 3488 N N . GLY B 1 190 ? 75.274 41.954 -9.649 1.00 16.01 288 GLY B N 1
ATOM 3489 C CA . GLY B 1 190 ? 74.530 40.731 -9.294 1.00 16.94 288 GLY B CA 1
ATOM 3490 C C . GLY B 1 190 ? 74.238 39.792 -10.449 1.00 16.69 288 GLY B C 1
ATOM 3491 O O . GLY B 1 190 ? 73.340 38.943 -10.346 1.00 15.43 288 GLY B O 1
ATOM 3492 N N . GLN B 1 191 ? 75.009 39.925 -11.539 1.00 16.30 289 GLN B N 1
ATOM 3493 C CA . GLN B 1 191 ? 74.924 38.998 -12.683 1.00 16.72 289 GLN B CA 1
ATOM 3494 C C . GLN B 1 191 ? 73.560 38.975 -13.352 1.00 17.89 289 GLN B C 1
ATOM 3495 O O . GLN B 1 191 ? 73.154 37.958 -13.889 1.00 18.79 289 GLN B O 1
ATOM 3501 N N . LYS B 1 192 ? 72.865 40.105 -13.338 1.00 17.63 290 LYS B N 1
ATOM 3502 C CA . LYS B 1 192 ? 71.492 40.134 -13.824 1.00 18.95 290 LYS B CA 1
ATOM 3503 C C . LYS B 1 192 ? 71.310 40.778 -15.203 1.00 18.57 290 LYS B C 1
ATOM 3504 O O . LYS B 1 192 ? 70.171 40.891 -15.695 1.00 19.59 290 LYS B O 1
ATOM 3510 N N . PHE B 1 193 ? 72.416 41.206 -15.829 1.00 17.46 291 PHE B N 1
ATOM 3511 C CA . PHE B 1 193 ? 72.351 41.954 -17.078 1.00 16.93 291 PHE B CA 1
ATOM 3512 C C . PHE B 1 193 ? 73.305 41.394 -18.104 1.00 16.89 291 PHE B C 1
ATOM 3513 O O . PHE B 1 193 ? 74.257 40.700 -17.745 1.00 17.26 291 PHE B O 1
ATOM 3521 N N . SER B 1 194 ? 73.001 41.642 -19.377 1.00 16.64 292 SER B N 1
ATOM 3522 C CA . SER B 1 194 ? 73.933 41.305 -20.447 1.00 17.26 292 SER B CA 1
ATOM 3523 C C . SER B 1 194 ? 74.589 42.593 -20.880 1.00 16.24 292 SER B C 1
ATOM 3524 O O . SER B 1 194 ? 73.909 43.531 -21.313 1.00 16.26 292 SER B O 1
ATOM 3527 N N . PHE B 1 195 ? 75.900 42.656 -20.772 1.00 15.56 293 PHE B N 1
ATOM 3528 C CA . PHE B 1 195 ? 76.606 43.867 -21.158 1.00 14.38 293 PHE B CA 1
ATOM 3529 C C . PHE B 1 195 ? 76.638 43.928 -22.676 1.00 15.39 293 PHE B C 1
ATOM 3530 O O . PHE B 1 195 ? 77.060 42.981 -23.315 1.00 15.90 293 PHE B O 1
ATOM 3538 N N . ASN B 1 196 ? 76.170 45.036 -23.249 1.00 14.88 294 ASN B N 1
ATOM 3539 C CA . ASN B 1 196 ? 76.221 45.218 -24.699 1.00 15.98 294 ASN B CA 1
ATOM 3540 C C . ASN B 1 196 ? 77.528 45.819 -25.151 1.00 16.51 294 ASN B C 1
ATOM 3541 O O . ASN B 1 196 ? 78.421 45.081 -25.590 1.00 17.44 294 ASN B O 1
ATOM 3546 N N . LYS B 1 197 ? 77.699 47.123 -24.964 1.00 16.10 295 LYS B N 1
ATOM 3547 C CA . LYS B 1 197 ? 78.966 47.748 -25.322 1.00 16.00 295 LYS B CA 1
ATOM 3548 C C . LYS B 1 197 ? 79.087 49.146 -24.747 1.00 15.74 295 LYS B C 1
ATOM 3549 O O . LYS B 1 197 ? 78.104 49.750 -24.282 1.00 15.27 295 LYS B O 1
ATOM 3555 N N . ILE B 1 198 ? 80.318 49.646 -24.784 1.00 16.53 296 ILE B N 1
ATOM 3556 C CA . ILE B 1 198 ? 80.611 51.048 -24.531 1.00 15.97 296 ILE B CA 1
ATOM 3557 C C . ILE B 1 198 ? 80.177 51.834 -25.766 1.00 16.65 296 ILE B C 1
ATOM 3558 O O . ILE B 1 198 ? 80.591 51.511 -26.891 1.00 17.30 296 ILE B O 1
ATOM 3563 N N . ASP B 1 199 ? 79.357 52.856 -25.544 1.00 15.94 297 ASP B N 1
ATOM 3564 C CA . ASP B 1 199 ? 78.868 53.739 -26.603 1.00 17.14 297 ASP B CA 1
ATOM 3565 C C . ASP B 1 199 ? 79.715 55.013 -26.764 1.00 17.42 297 ASP B C 1
ATOM 3566 O O . ASP B 1 199 ? 79.818 55.566 -27.864 1.00 18.69 297 ASP B O 1
ATOM 3571 N N . ARG B 1 200 ? 80.316 55.472 -25.671 1.00 16.71 298 ARG B N 1
ATOM 3572 C CA . ARG B 1 200 ? 81.183 56.663 -25.708 1.00 16.73 298 ARG B CA 1
ATOM 3573 C C . ARG B 1 200 ? 82.169 56.539 -24.575 1.00 16.00 298 ARG B C 1
ATOM 3574 O O . ARG B 1 200 ? 81.792 56.156 -23.462 1.00 15.25 298 ARG B O 1
ATOM 3578 N N . ILE B 1 201 ? 83.435 56.841 -24.855 1.00 15.55 299 ILE B N 1
ATOM 3579 C CA . ILE B 1 201 ? 84.440 56.875 -23.787 1.00 15.24 299 ILE B CA 1
ATOM 3580 C C . ILE B 1 201 ? 85.417 58.007 -24.020 1.00 16.22 299 ILE B C 1
ATOM 3581 O O . ILE B 1 201 ? 85.938 58.161 -25.127 1.00 16.78 299 ILE B O 1
ATOM 3586 N N . ASN B 1 202 ? 85.650 58.806 -22.985 1.00 16.47 300 ASN B N 1
ATOM 3587 C CA . ASN B 1 202 ? 86.713 59.815 -23.026 1.00 17.05 300 ASN B CA 1
ATOM 3588 C C . ASN B 1 202 ? 87.623 59.605 -21.844 1.00 17.11 300 ASN B C 1
ATOM 3589 O O . ASN B 1 202 ? 87.158 59.444 -20.718 1.00 17.11 300 ASN B O 1
ATOM 3594 N N . ILE B 1 203 ? 88.926 59.630 -22.105 1.00 16.77 301 ILE B N 1
ATOM 3595 C CA . ILE B 1 203 ? 89.910 59.317 -21.077 1.00 17.30 301 ILE B CA 1
ATOM 3596 C C . ILE B 1 203 ? 90.778 60.555 -20.812 1.00 17.12 301 ILE B C 1
ATOM 3597 O O . ILE B 1 203 ? 91.250 61.208 -21.754 1.00 18.64 301 ILE B O 1
ATOM 3602 N N . TYR B 1 204 ? 90.971 60.864 -19.530 1.00 16.50 302 TYR B N 1
ATOM 3603 C CA . TYR B 1 204 ? 91.766 62.002 -19.100 1.00 17.05 302 TYR B CA 1
ATOM 3604 C C . TYR B 1 204 ? 92.923 61.525 -18.252 1.00 16.97 302 TYR B C 1
ATOM 3605 O O . TYR B 1 204 ? 92.803 60.534 -17.535 1.00 17.21 302 TYR B O 1
ATOM 3614 N N . LYS B 1 205 ? 94.051 62.212 -18.362 1.00 17.47 303 LYS B N 1
ATOM 3615 C CA . LYS B 1 205 ? 95.175 61.915 -17.489 1.00 18.07 303 LYS B CA 1
ATOM 3616 C C . LYS B 1 205 ? 95.127 62.794 -16.255 1.00 18.32 303 LYS B C 1
ATOM 3617 O O . LYS B 1 205 ? 95.247 64.026 -16.363 1.00 20.97 303 LYS B O 1
ATOM 3623 N N . LEU B 1 206 ? 94.954 62.176 -15.090 1.00 17.84 304 LEU B N 1
ATOM 3624 C CA . LEU B 1 206 ? 94.865 62.900 -13.807 1.00 17.85 304 LEU B CA 1
ATOM 3625 C C . LEU B 1 206 ? 96.254 63.183 -13.246 1.00 19.43 304 LEU B C 1
ATOM 3626 O O . LEU B 1 206 ? 96.519 64.272 -12.738 1.00 20.05 304 LEU B O 1
ATOM 3631 N N . SER B 1 207 ? 97.129 62.191 -13.343 1.00 19.79 305 SER B N 1
ATOM 3632 C CA . SER B 1 207 ? 98.521 62.293 -12.889 1.00 20.44 305 SER B CA 1
ATOM 3633 C C . SER B 1 207 ? 99.285 61.151 -13.553 1.00 20.86 305 SER B C 1
ATOM 3634 O O . SER B 1 207 ? 98.737 60.438 -14.381 1.00 19.01 305 SER B O 1
ATOM 3637 N N . ASP B 1 208 ? 100.556 60.994 -13.213 1.00 21.53 306 ASP B N 1
ATOM 3638 C CA . ASP B 1 208 ? 101.333 59.875 -13.748 1.00 22.72 306 ASP B CA 1
ATOM 3639 C C . ASP B 1 208 ? 100.595 58.547 -13.460 1.00 22.29 306 ASP B C 1
ATOM 3640 O O . ASP B 1 208 ? 100.238 58.256 -12.321 1.00 22.99 306 ASP B O 1
ATOM 3645 N N . LYS B 1 209 ? 100.305 57.770 -14.493 1.00 22.00 307 LYS B N 1
ATOM 3646 C CA . LYS B 1 209 ? 99.671 56.447 -14.274 1.00 20.34 307 LYS B CA 1
ATOM 3647 C C . LYS B 1 209 ? 98.300 56.464 -13.583 1.00 19.98 307 LYS B C 1
ATOM 3648 O O . LYS B 1 209 ? 97.856 55.442 -13.076 1.00 18.68 307 LYS B O 1
ATOM 3654 N N . GLU B 1 210 ? 97.633 57.612 -13.585 1.00 19.59 308 GLU B N 1
ATOM 3655 C CA . GLU B 1 210 ? 96.280 57.706 -13.039 1.00 18.70 308 GLU B CA 1
ATOM 3656 C C . GLU B 1 210 ? 95.360 58.413 -14.034 1.00 17.39 308 GLU B C 1
ATOM 3657 O O . GLU B 1 210 ? 95.662 59.515 -14.528 1.00 17.64 308 GLU B O 1
ATOM 3663 N N . PHE B 1 211 ? 94.257 57.753 -14.362 1.00 14.98 309 PHE B N 1
ATOM 3664 C CA . PHE B 1 211 ? 93.387 58.212 -15.433 1.00 15.87 309 PHE B CA 1
ATOM 3665 C C . PHE B 1 211 ? 91.938 58.273 -14.994 1.00 14.90 309 PHE B C 1
ATOM 3666 O O . PHE B 1 211 ? 91.526 57.538 -14.089 1.00 15.69 309 PHE B O 1
ATOM 3674 N N . LEU B 1 212 ? 91.165 59.144 -15.641 1.00 15.50 310 LEU B N 1
ATOM 3675 C CA . LEU B 1 212 ? 89.710 59.114 -15.481 1.00 14.64 310 LEU B CA 1
ATOM 3676 C C . LEU B 1 212 ? 89.098 58.658 -16.814 1.00 15.34 310 LEU B C 1
ATOM 3677 O O . LEU B 1 212 ? 89.387 59.246 -17.868 1.00 15.46 310 LEU B O 1
ATOM 3682 N N . ALA B 1 213 ? 88.272 57.609 -16.768 1.00 13.51 311 ALA B N 1
ATOM 3683 C CA . ALA B 1 213 ? 87.483 57.194 -17.937 1.00 13.22 311 ALA B CA 1
ATOM 3684 C C . ALA B 1 213 ? 86.031 57.611 -17.729 1.00 13.56 311 ALA B C 1
ATOM 3685 O O . ALA B 1 213 ? 85.432 57.285 -16.711 1.00 14.72 311 ALA B O 1
ATOM 3687 N N . ILE B 1 214 ? 85.479 58.348 -18.674 1.00 13.09 312 ILE B N 1
ATOM 3688 C CA . ILE B 1 214 ? 84.082 58.784 -18.601 1.00 13.46 312 ILE B CA 1
ATOM 3689 C C . ILE B 1 214 ? 83.349 58.035 -19.689 1.00 13.97 312 ILE B C 1
ATOM 3690 O O . ILE B 1 214 ? 83.715 58.112 -20.852 1.00 13.58 312 ILE B O 1
ATOM 3695 N N . VAL B 1 215 ? 82.320 57.274 -19.297 1.00 13.97 313 VAL B N 1
ATOM 3696 C CA . VAL B 1 215 ? 81.789 56.222 -20.161 1.00 13.52 313 VAL B CA 1
ATOM 3697 C C . VAL B 1 215 ? 80.269 56.231 -20.226 1.00 12.89 313 VAL B C 1
ATOM 3698 O O . VAL B 1 215 ? 79.591 56.262 -19.180 1.00 12.22 313 VAL B O 1
ATOM 3702 N N . ASP B 1 216 ? 79.749 56.212 -21.450 1.00 13.04 314 ASP B N 1
ATOM 3703 C CA . ASP B 1 216 ? 78.349 55.840 -21.688 1.00 13.66 314 ASP B CA 1
ATOM 3704 C C . ASP B 1 216 ? 78.326 54.425 -22.248 1.00 12.79 314 ASP B C 1
ATOM 3705 O O . ASP B 1 216 ? 79.130 54.072 -23.119 1.00 12.54 314 ASP B O 1
ATOM 3710 N N . LEU B 1 217 ? 77.376 53.611 -21.790 1.00 12.39 315 LEU B N 1
ATOM 3711 C CA . LEU B 1 217 ? 77.293 52.241 -22.273 1.00 11.26 315 LEU B CA 1
ATOM 3712 C C . LEU B 1 217 ? 75.841 51.790 -22.139 1.00 11.82 315 LEU B C 1
ATOM 3713 O O . LEU B 1 217 ? 75.000 52.512 -21.591 1.00 11.53 315 LEU B O 1
ATOM 3718 N N . ASN B 1 218 ? 75.527 50.612 -22.657 1.00 11.44 316 ASN B N 1
ATOM 3719 C CA . ASN B 1 218 ? 74.175 50.084 -22.471 1.00 12.11 316 ASN B CA 1
ATOM 3720 C C . ASN B 1 218 ? 74.221 48.578 -22.211 1.00 11.52 316 ASN B C 1
ATOM 3721 O O . ASN B 1 218 ? 75.173 47.882 -22.625 1.00 12.15 316 ASN B O 1
ATOM 3726 N N . VAL B 1 219 ? 73.241 48.105 -21.449 1.00 12.41 317 VAL B N 1
ATOM 3727 C CA . VAL B 1 219 ? 73.119 46.665 -21.126 1.00 13.09 317 VAL B CA 1
ATOM 3728 C C . VAL B 1 219 ? 71.704 46.213 -21.373 1.00 14.53 317 VAL B C 1
ATOM 3729 O O . VAL B 1 219 ? 70.789 47.029 -21.448 1.00 14.51 317 VAL B O 1
ATOM 3733 N N . ASP B 1 220 ? 71.515 44.906 -21.462 1.00 15.45 318 ASP B N 1
ATOM 3734 C CA . ASP B 1 220 ? 70.188 44.375 -21.646 1.00 16.69 318 ASP B CA 1
ATOM 3735 C C . ASP B 1 220 ? 69.637 43.801 -20.358 1.00 16.26 318 ASP B C 1
ATOM 3736 O O . ASP B 1 220 ? 70.354 43.139 -19.610 1.00 15.04 318 ASP B O 1
ATOM 3741 N N . SER B 1 221 ? 68.339 44.023 -20.152 1.00 15.59 319 SER B N 1
ATOM 3742 C CA . SER B 1 221 ? 67.574 43.342 -19.110 1.00 15.62 319 SER B CA 1
ATOM 3743 C C . SER B 1 221 ? 66.260 42.930 -19.757 1.00 15.51 319 SER B C 1
ATOM 3744 O O . SER B 1 221 ? 65.562 43.769 -20.330 1.00 14.77 319 SER B O 1
ATOM 3747 N N . PHE B 1 222 ? 65.928 41.639 -19.700 1.00 16.06 320 PHE B N 1
ATOM 3748 C CA . PHE B 1 222 ? 64.694 41.136 -20.323 1.00 17.16 320 PHE B CA 1
ATOM 3749 C C . PHE B 1 222 ? 64.475 41.591 -21.785 1.00 17.41 320 PHE B C 1
ATOM 3750 O O . PHE B 1 222 ? 63.359 41.978 -22.174 1.00 17.89 320 PHE B O 1
ATOM 3758 N N . GLY B 1 223 ? 65.550 41.552 -22.581 1.00 16.54 321 GLY B N 1
ATOM 3759 C CA . GLY B 1 223 ? 65.429 41.836 -23.988 1.00 17.51 321 GLY B CA 1
ATOM 3760 C C . GLY B 1 223 ? 65.326 43.297 -24.396 1.00 17.37 321 GLY B C 1
ATOM 3761 O O . GLY B 1 223 ? 65.082 43.587 -25.572 1.00 18.22 321 GLY B O 1
ATOM 3762 N N . ASN B 1 224 ? 65.509 44.216 -23.452 1.00 15.60 322 ASN B N 1
ATOM 3763 C CA . ASN B 1 224 ? 65.575 45.625 -23.797 1.00 15.81 322 ASN B CA 1
ATOM 3764 C C . ASN B 1 224 ? 66.822 46.290 -23.272 1.00 15.07 322 ASN B C 1
ATOM 3765 O O . ASN B 1 224 ? 67.266 45.992 -22.175 1.00 14.67 322 ASN B O 1
ATOM 3770 N N . ALA B 1 225 ? 67.382 47.192 -24.074 1.00 14.88 323 ALA B N 1
ATOM 3771 C CA . ALA B 1 225 ? 68.606 47.883 -23.676 1.00 14.38 323 ALA B CA 1
ATOM 3772 C C . ALA B 1 225 ? 68.314 49.086 -22.801 1.00 14.05 323 ALA B C 1
ATOM 3773 O O . ALA B 1 225 ? 67.331 49.804 -23.028 1.00 12.96 323 ALA B O 1
ATOM 3775 N N . ILE B 1 226 ? 69.154 49.276 -21.782 1.00 13.32 324 ILE B N 1
ATOM 3776 C CA . ILE B 1 226 ? 69.048 50.457 -20.918 1.00 14.38 324 ILE B CA 1
ATOM 3777 C C . ILE B 1 226 ? 70.387 51.167 -20.898 1.00 13.96 324 ILE B C 1
ATOM 3778 O O . ILE B 1 226 ? 71.424 50.526 -20.774 1.00 14.06 324 ILE B O 1
ATOM 3783 N N . LYS B 1 227 ? 70.354 52.487 -21.037 1.00 13.28 325 LYS B N 1
ATOM 3784 C CA . LYS B 1 227 ? 71.581 53.301 -21.015 1.00 12.32 325 LYS B CA 1
ATOM 3785 C C . LYS B 1 227 ? 72.090 53.504 -19.595 1.00 10.87 325 LYS B C 1
ATOM 3786 O O . LYS B 1 227 ? 71.308 53.576 -18.636 1.00 10.52 325 LYS B O 1
ATOM 3792 N N . GLN B 1 228 ? 73.406 53.568 -19.492 1.00 10.34 326 GLN B N 1
ATOM 3793 C CA . GLN B 1 228 ? 74.109 53.754 -18.208 1.00 9.25 326 GLN B CA 1
ATOM 3794 C C . GLN B 1 228 ? 75.243 54.766 -18.454 1.00 10.24 326 GLN B C 1
ATOM 3795 O O . GLN B 1 228 ? 75.772 54.875 -19.561 1.00 12.62 326 GLN B O 1
ATOM 3801 N N . GLY B 1 229 ? 75.663 55.446 -17.400 1.00 10.50 327 GLY B N 1
ATOM 3802 C CA . GLY B 1 229 ? 76.790 56.412 -17.543 1.00 10.46 327 GLY B CA 1
ATOM 3803 C C . GLY B 1 229 ? 77.610 56.335 -16.275 1.00 10.28 327 GLY B C 1
ATOM 3804 O O . GLY B 1 229 ? 77.027 56.317 -15.177 1.00 11.19 327 GLY B O 1
ATOM 3805 N N . PHE B 1 230 ? 78.942 56.266 -16.404 1.00 10.58 328 PHE B N 1
ATOM 3806 C CA . PHE B 1 230 ? 79.815 56.223 -15.236 1.00 10.86 328 PHE B CA 1
ATOM 3807 C C . PHE B 1 230 ? 81.054 57.073 -15.441 1.00 10.42 328 PHE B C 1
ATOM 3808 O O . PHE B 1 230 ? 81.449 57.350 -16.592 1.00 11.54 328 PHE B O 1
ATOM 3816 N N . ASN B 1 231 ? 81.733 57.384 -14.340 1.00 11.65 329 ASN B N 1
ATOM 3817 C CA . ASN B 1 231 ? 83.148 57.758 -14.422 1.00 11.82 329 ASN B CA 1
ATOM 3818 C C . ASN B 1 231 ? 83.938 56.809 -13.517 1.00 12.54 329 ASN B C 1
ATOM 3819 O O . ASN B 1 231 ? 83.432 56.394 -12.474 1.00 12.17 329 ASN B O 1
ATOM 3824 N N . LEU B 1 232 ? 85.151 56.455 -13.948 1.00 12.88 330 LEU B N 1
ATOM 3825 C CA . LEU B 1 232 ? 85.987 55.485 -13.211 1.00 14.02 330 LEU B CA 1
ATOM 3826 C C . LEU B 1 232 ? 87.409 55.993 -13.182 1.00 14.02 330 LEU B C 1
ATOM 3827 O O . LEU B 1 232 ? 87.928 56.402 -14.216 1.00 14.78 330 LEU B O 1
ATOM 3832 N N . THR B 1 233 ? 88.025 55.982 -12.009 1.00 13.57 331 THR B N 1
ATOM 3833 C CA . THR B 1 233 ? 89.478 56.230 -11.915 1.00 14.78 331 THR B CA 1
ATOM 3834 C C . THR B 1 233 ? 90.147 54.897 -12.216 1.00 15.21 331 THR B C 1
ATOM 3835 O O . THR B 1 233 ? 89.788 53.873 -11.658 1.00 14.96 331 THR B O 1
ATOM 3839 N N . VAL B 1 234 ? 91.117 54.933 -13.119 1.00 15.83 332 VAL B N 1
ATOM 3840 C CA . VAL B 1 234 ? 91.815 53.743 -13.596 1.00 16.89 332 VAL B CA 1
ATOM 3841 C C . VAL B 1 234 ? 93.282 54.016 -13.341 1.00 17.74 332 VAL B C 1
ATOM 3842 O O . VAL B 1 234 ? 93.775 55.120 -13.648 1.00 18.70 332 VAL B O 1
ATOM 3846 N N . VAL B 1 235 ? 93.980 53.026 -12.780 1.00 17.23 333 VAL B N 1
ATOM 3847 C CA . VAL B 1 235 ? 95.399 53.206 -12.464 1.00 18.88 333 VAL B CA 1
ATOM 3848 C C . VAL B 1 235 ? 96.258 52.192 -13.215 1.00 18.50 333 VAL B C 1
ATOM 3849 O O . VAL B 1 235 ? 95.860 51.030 -13.394 1.00 18.43 333 VAL B O 1
ATOM 3853 N N . GLN B 1 236 ? 97.420 52.626 -13.678 1.00 18.40 334 GLN B N 1
ATOM 3854 C CA . GLN B 1 236 ? 98.272 51.721 -14.395 1.00 19.51 334 GLN B CA 1
ATOM 3855 C C . GLN B 1 236 ? 99.119 50.935 -13.403 1.00 20.56 334 GLN B C 1
ATOM 3856 O O . GLN B 1 236 ? 99.708 51.542 -12.510 1.00 21.30 334 GLN B O 1
ATOM 3862 N N . GLU B 1 237 ? 99.189 49.611 -13.575 1.00 20.57 335 GLU B N 1
ATOM 3863 C CA . GLU B 1 237 ? 100.091 48.747 -12.774 1.00 22.87 335 GLU B CA 1
ATOM 3864 C C . GLU B 1 237 ? 100.844 47.861 -13.745 1.00 22.73 335 GLU B C 1
ATOM 3865 O O . GLU B 1 237 ? 100.274 46.909 -14.293 1.00 22.40 335 GLU B O 1
ATOM 3871 N N . GLY B 1 238 ? 102.116 48.179 -13.974 1.00 24.01 336 GLY B N 1
ATOM 3872 C CA . GLY B 1 238 ? 102.888 47.482 -15.012 1.00 25.79 336 GLY B CA 1
ATOM 3873 C C . GLY B 1 238 ? 102.202 47.707 -16.348 1.00 26.75 336 GLY B C 1
ATOM 3874 O O . GLY B 1 238 ? 101.997 48.849 -16.753 1.00 26.54 336 GLY B O 1
ATOM 3875 N N . ASP B 1 239 ? 101.787 46.626 -16.997 1.00 28.33 337 ASP B N 1
ATOM 3876 C CA A ASP B 1 239 ? 101.145 46.730 -18.309 0.50 29.05 337 ASP B CA 1
ATOM 3877 C CA B ASP B 1 239 ? 101.141 46.700 -18.309 0.50 28.96 337 ASP B CA 1
ATOM 3878 C C . ASP B 1 239 ? 99.620 46.681 -18.215 1.00 28.34 337 ASP B C 1
ATOM 3879 O O . ASP B 1 239 ? 98.940 46.699 -19.239 1.00 29.56 337 ASP B O 1
ATOM 3888 N N . LYS B 1 240 ? 99.097 46.624 -16.987 1.00 26.68 338 LYS B N 1
ATOM 3889 C CA . LYS B 1 240 ? 97.657 46.496 -16.752 1.00 25.28 338 LYS B CA 1
ATOM 3890 C C . LYS B 1 240 ? 97.069 47.833 -16.345 1.00 23.32 338 LYS B C 1
ATOM 3891 O O . LYS B 1 240 ? 97.804 48.739 -15.955 1.00 23.24 338 LYS B O 1
ATOM 3897 N N . PHE B 1 241 ? 95.749 47.953 -16.473 1.00 21.19 339 PHE B N 1
ATOM 3898 C CA . PHE B 1 241 ? 95.021 49.139 -16.013 1.00 20.21 339 PHE B CA 1
ATOM 3899 C C . PHE B 1 241 ? 93.892 48.624 -15.137 1.00 20.07 339 PHE B C 1
ATOM 3900 O O . PHE B 1 241 ? 93.072 47.827 -15.597 1.00 20.68 339 PHE B O 1
ATOM 3908 N N . LEU B 1 242 ? 93.895 49.038 -13.875 1.00 18.98 340 LEU B N 1
ATOM 3909 C CA . LEU B 1 242 ? 92.980 48.495 -12.887 1.00 18.06 340 LEU B CA 1
ATOM 3910 C C . LEU B 1 242 ? 91.988 49.552 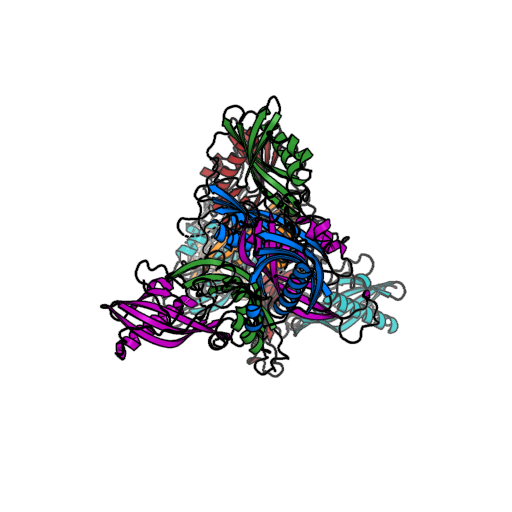-12.488 1.00 17.12 340 LEU B C 1
ATOM 3911 O O . LEU B 1 242 ? 92.297 50.734 -12.481 1.00 17.25 340 LEU B O 1
ATOM 3916 N N . VAL B 1 243 ? 90.806 49.109 -12.106 1.00 15.52 341 VAL B N 1
ATOM 3917 C CA . VAL B 1 243 ? 89.735 50.047 -11.693 1.00 15.28 341 VAL B CA 1
ATOM 3918 C C . VAL B 1 243 ? 89.830 50.392 -10.203 1.00 16.12 341 VAL B C 1
ATOM 3919 O O . VAL B 1 243 ? 89.824 49.506 -9.356 1.00 16.83 341 VAL B O 1
ATOM 3923 N N . LYS B 1 244 ? 89.901 51.691 -9.893 1.00 15.63 342 LYS B N 1
ATOM 3924 C CA . LYS B 1 244 ? 90.026 52.143 -8.517 1.00 17.22 342 LYS B CA 1
ATOM 3925 C C . LYS B 1 244 ? 88.735 52.736 -7.947 1.00 17.08 342 LYS B C 1
ATOM 3926 O O . LYS B 1 244 ? 88.490 52.610 -6.736 1.00 17.26 342 LYS B O 1
ATOM 3932 N N . THR B 1 245 ? 87.915 53.364 -8.793 1.00 16.69 343 THR B N 1
ATOM 3933 C CA . THR B 1 245 ? 86.646 53.961 -8.344 1.00 17.02 343 THR B CA 1
ATOM 3934 C C . THR B 1 245 ? 85.577 53.708 -9.409 1.00 16.78 343 THR B C 1
ATOM 3935 O O . THR B 1 245 ? 85.895 53.493 -10.588 1.00 17.68 343 THR B O 1
ATOM 3939 N N . LEU B 1 246 ? 84.307 53.723 -9.006 1.00 15.74 344 LEU B N 1
ATOM 3940 C CA . LEU B 1 246 ? 83.230 53.657 -9.980 1.00 14.57 344 LEU B CA 1
ATOM 3941 C C . LEU B 1 246 ? 82.090 54.513 -9.468 1.00 14.71 344 LEU B C 1
ATOM 3942 O O . LEU B 1 246 ? 81.583 54.283 -8.345 1.00 16.63 344 LEU B O 1
ATOM 3947 N N . GLU B 1 247 ? 81.695 55.505 -10.242 1.00 12.44 345 GLU B N 1
ATOM 3948 C CA . GLU B 1 247 ? 80.634 56.418 -9.775 1.00 11.52 345 GLU B CA 1
ATOM 3949 C C . GLU B 1 247 ? 79.727 56.671 -10.958 1.00 10.70 345 GLU B C 1
ATOM 3950 O O . GLU B 1 247 ? 80.165 56.639 -12.104 1.00 10.33 345 GLU B O 1
ATOM 3956 N N . PRO B 1 248 ? 78.462 56.987 -10.696 1.00 10.96 346 PRO B N 1
ATOM 3957 C CA . PRO B 1 248 ? 77.626 57.520 -11.788 1.00 10.92 346 PRO B CA 1
ATOM 3958 C C . PRO B 1 248 ? 78.033 58.962 -12.138 1.00 11.56 346 PRO B C 1
ATOM 3959 O O . PRO B 1 248 ? 78.920 59.519 -11.463 1.00 11.44 346 PRO B O 1
ATOM 3963 N N . ARG B 1 249 ? 77.387 59.532 -13.170 1.00 11.88 347 ARG B N 1
ATOM 3964 C CA . ARG B 1 249 ? 77.642 60.891 -13.719 1.00 12.32 347 ARG B CA 1
ATOM 3965 C C . ARG B 1 249 ? 78.747 60.873 -14.772 1.00 12.92 347 ARG B C 1
ATOM 3966 O O . ARG B 1 249 ? 79.811 60.256 -14.567 1.00 13.06 347 ARG B O 1
ATOM 3974 N N . THR B 1 250 ? 78.510 61.593 -15.866 1.00 12.33 348 THR B N 1
ATOM 3975 C CA . THR B 1 250 ? 79.529 61.733 -16.925 1.00 13.28 348 THR B CA 1
ATOM 3976 C C . THR B 1 250 ? 79.874 63.214 -17.104 1.00 14.52 348 THR B C 1
ATOM 3977 O O . THR B 1 250 ? 80.631 63.601 -18.012 1.00 15.47 348 THR B O 1
ATOM 3981 N N . SER B 1 251 ? 79.290 64.047 -16.249 1.00 15.11 349 SER B N 1
ATOM 3982 C CA . SER B 1 251 ? 79.619 65.467 -16.170 1.00 16.80 349 SER B CA 1
ATOM 3983 C C . SER B 1 251 ? 79.247 65.907 -14.751 1.00 17.01 349 SER B C 1
ATOM 3984 O O . SER B 1 251 ? 78.666 65.111 -13.993 1.00 15.50 349 SER B O 1
ATOM 3987 N N . ASN B 1 252 ? 79.607 67.137 -14.390 1.00 16.06 350 ASN B N 1
ATOM 3988 C CA . ASN B 1 252 ? 79.402 67.664 -13.041 1.00 17.34 350 ASN B CA 1
ATOM 3989 C C . ASN B 1 252 ? 80.134 66.732 -12.072 1.00 16.50 350 ASN B C 1
ATOM 3990 O O . ASN B 1 252 ? 79.598 66.344 -11.040 1.00 15.91 350 ASN B O 1
ATOM 3995 N N . ILE B 1 253 ? 81.348 66.362 -12.455 1.00 16.30 351 ILE B N 1
ATOM 3996 C CA . ILE B 1 253 ? 82.139 65.405 -11.705 1.00 17.30 351 ILE B CA 1
ATOM 3997 C C . ILE B 1 253 ? 82.931 66.106 -10.604 1.00 18.42 351 ILE B C 1
ATOM 3998 O O . ILE B 1 253 ? 83.359 67.247 -10.775 1.00 19.16 351 ILE B O 1
ATOM 4003 N N . ASP B 1 254 ? 83.057 65.433 -9.460 1.00 18.55 352 ASP B N 1
ATOM 4004 C CA . ASP B 1 254 ? 83.849 65.915 -8.318 1.00 19.64 352 ASP B CA 1
ATOM 4005 C C . ASP B 1 254 ? 84.659 64.735 -7.831 1.00 20.26 352 ASP B C 1
ATOM 4006 O O . ASP B 1 254 ? 84.098 63.764 -7.302 1.00 20.82 352 ASP B O 1
ATOM 4011 N N . LEU B 1 255 ? 85.967 64.792 -8.027 1.00 20.52 353 LEU B N 1
ATOM 4012 C CA . LEU B 1 255 ? 86.816 63.655 -7.663 1.00 22.14 353 LEU B CA 1
ATOM 4013 C C . LEU B 1 255 ? 87.298 63.761 -6.211 1.00 24.79 353 LEU B C 1
ATOM 4014 O O . LEU B 1 255 ? 87.978 62.864 -5.717 1.00 25.31 353 LEU B O 1
ATOM 4019 N N . ASN B 1 256 ? 86.932 64.864 -5.556 1.00 27.37 354 ASN B N 1
ATOM 4020 C CA . ASN B 1 256 ? 87.165 65.089 -4.123 1.00 29.92 354 ASN B CA 1
ATOM 4021 C C . ASN B 1 256 ? 88.629 64.947 -3.749 1.00 31.68 354 ASN B C 1
ATOM 4022 O O . ASN B 1 256 ? 89.007 63.979 -3.083 1.00 33.53 354 ASN B O 1
ATOM 4024 N N . SER C 1 6 ? -11.098 69.805 -0.851 1.00 30.70 104 SER C N 1
ATOM 4025 C CA . SER C 1 6 ? -10.092 69.572 -1.951 1.00 28.19 104 SER C CA 1
ATOM 4026 C C . SER C 1 6 ? -9.872 68.083 -2.211 1.00 26.99 104 SER C C 1
ATOM 4027 O O . SER C 1 6 ? -9.505 67.294 -1.301 1.00 25.95 104 SER C O 1
ATOM 4030 N N . LEU C 1 7 ? -10.119 67.716 -3.467 1.00 24.47 105 LEU C N 1
ATOM 4031 C CA . LEU C 1 7 ? -9.847 66.367 -3.958 1.00 22.87 105 LEU C CA 1
ATOM 4032 C C . LEU C 1 7 ? -8.394 65.938 -3.740 1.00 20.82 105 LEU C C 1
ATOM 4033 O O . LEU C 1 7 ? -8.162 64.834 -3.239 1.00 19.61 105 LEU C O 1
ATOM 4038 N N . GLU C 1 8 ? -7.429 66.782 -4.133 1.00 18.79 106 GLU C N 1
ATOM 4039 C CA . GLU C 1 8 ? -5.996 66.436 -3.974 1.00 18.12 106 GLU C CA 1
ATOM 4040 C C . GLU C 1 8 ? -5.621 66.205 -2.496 1.00 17.29 106 GLU C C 1
ATOM 4041 O O . GLU C 1 8 ? -4.902 65.264 -2.171 1.00 15.96 106 GLU C O 1
ATOM 4047 N N . THR C 1 9 ? -6.082 67.100 -1.624 1.00 16.73 107 THR C N 1
ATOM 4048 C CA . THR C 1 9 ? -5.759 67.014 -0.181 1.00 16.83 107 THR C CA 1
ATOM 4049 C C . THR C 1 9 ? -6.275 65.695 0.412 1.00 16.22 107 THR C C 1
ATOM 4050 O O . THR C 1 9 ? -5.556 64.989 1.125 1.00 15.96 107 THR C O 1
ATOM 4054 N N . GLN C 1 10 ? -7.516 65.367 0.071 1.00 15.59 108 GLN C N 1
ATOM 4055 C CA A GLN C 1 10 ? -8.184 64.131 0.515 0.50 15.88 108 GLN C CA 1
ATOM 4056 C CA B GLN C 1 10 ? -8.113 64.168 0.593 0.50 16.38 108 GLN C CA 1
ATOM 4057 C C . GLN C 1 10 ? -7.532 62.896 -0.091 1.00 15.29 108 GLN C C 1
ATOM 4058 O O . GLN C 1 10 ? -7.291 61.895 0.596 1.00 15.52 108 GLN C O 1
ATOM 4069 N N . ALA C 1 11 ? -7.239 62.964 -1.395 1.00 14.13 109 ALA C N 1
ATOM 4070 C CA . ALA C 1 11 ? -6.619 61.816 -2.080 1.00 14.24 109 ALA C CA 1
ATOM 4071 C C . ALA C 1 11 ? -5.230 61.573 -1.502 1.00 12.82 109 ALA C C 1
ATOM 4072 O O . ALA C 1 11 ? -4.812 60.424 -1.373 1.00 12.17 109 ALA C O 1
ATOM 4074 N N . PHE C 1 12 ? -4.521 62.647 -1.143 1.00 12.66 110 PHE C N 1
ATOM 4075 C CA . PHE C 1 12 ? -3.189 62.507 -0.515 1.00 12.96 110 PHE C CA 1
ATOM 4076 C C . PHE C 1 12 ? -3.248 61.732 0.783 1.00 13.58 110 PHE C C 1
ATOM 4077 O O . PHE C 1 12 ? -2.501 60.781 0.975 1.00 12.51 110 PHE C O 1
ATOM 4085 N N A SER C 1 13 ? -4.168 62.126 1.656 0.50 13.83 111 SER C N 1
ATOM 4086 N N B SER C 1 13 ? -4.144 62.115 1.684 0.50 13.33 111 SER C N 1
ATOM 4087 C CA A SER C 1 13 ? -4.359 61.419 2.924 0.50 14.48 111 SER C CA 1
ATOM 4088 C CA B SER C 1 13 ? -4.256 61.362 2.941 0.50 13.23 111 SER C CA 1
ATOM 4089 C C A SER C 1 13 ? -4.720 59.947 2.718 0.50 13.20 111 SER C C 1
ATOM 4090 C C B SER C 1 13 ? -4.728 59.919 2.736 0.50 12.58 111 SER C C 1
ATOM 4091 O O A SER C 1 13 ? -4.155 59.071 3.369 0.50 12.66 111 SER C O 1
ATOM 4092 O O B SER C 1 13 ? -4.240 59.023 3.413 0.50 12.08 111 SER C O 1
ATOM 4097 N N . PHE C 1 14 ? -5.634 59.687 1.787 1.00 13.05 112 PHE C N 1
ATOM 4098 C CA . PHE C 1 14 ? -6.083 58.324 1.496 1.00 12.01 112 PHE C CA 1
ATOM 4099 C C . PHE C 1 14 ? -4.924 57.460 1.007 1.00 11.67 112 PHE C C 1
ATOM 4100 O O . PHE C 1 14 ? -4.737 56.329 1.474 1.00 12.11 112 PHE C O 1
ATOM 4108 N N . ALA C 1 15 ? -4.148 58.016 0.080 1.00 10.66 113 ALA C N 1
ATOM 4109 C CA . ALA C 1 15 ? -3.005 57.292 -0.481 1.00 11.56 113 ALA C CA 1
ATOM 4110 C C . ALA C 1 15 ? -1.981 56.971 0.599 1.00 11.68 113 ALA C C 1
ATOM 4111 O O . ALA C 1 15 ? -1.390 55.887 0.577 1.00 13.03 113 ALA C O 1
ATOM 4113 N N . GLU C 1 16 ? -1.724 57.939 1.481 1.00 11.23 114 GLU C N 1
ATOM 4114 C CA . GLU C 1 16 ? -0.784 57.726 2.609 1.00 10.62 114 GLU C CA 1
ATOM 4115 C C . GLU C 1 16 ? -1.227 56.586 3.533 1.00 11.56 114 GLU C C 1
ATOM 4116 O O . GLU C 1 16 ? -0.431 55.695 3.872 1.00 11.22 114 GLU C O 1
ATOM 4122 N N . GLU C 1 17 ? -2.510 56.597 3.895 1.00 11.64 115 GLU C N 1
ATOM 4123 C CA . GLU C 1 17 ? -3.087 55.572 4.784 1.00 12.78 115 GLU C CA 1
ATOM 4124 C C . GLU C 1 17 ? -2.966 54.207 4.117 1.00 12.92 115 GLU C C 1
ATOM 4125 O O . GLU C 1 17 ? -2.512 53.246 4.725 1.00 12.39 115 GLU C O 1
ATOM 4131 N N . PHE C 1 18 ? -3.379 54.132 2.853 1.00 11.40 116 PHE C N 1
ATOM 4132 C CA . PHE C 1 18 ? -3.279 52.891 2.099 1.00 11.39 116 PHE C CA 1
ATOM 4133 C C . PHE C 1 18 ? -1.826 52.406 2.020 1.00 12.27 116 PHE C C 1
ATOM 4134 O O . PHE C 1 18 ? -1.561 51.218 2.274 1.00 11.75 116 PHE C O 1
ATOM 4142 N N . ALA C 1 19 ? -0.885 53.319 1.707 1.00 11.08 117 ALA C N 1
ATOM 4143 C CA . ALA C 1 19 ? 0.525 52.915 1.559 1.00 11.96 117 ALA C CA 1
ATOM 4144 C C . ALA C 1 19 ? 1.071 52.383 2.864 1.00 11.53 117 ALA C C 1
ATOM 4145 O O . ALA C 1 19 ? 1.926 51.499 2.861 1.00 11.58 117 ALA C O 1
ATOM 4147 N N . TRP C 1 20 ? 0.569 52.902 3.980 1.00 12.05 118 TRP C N 1
ATOM 4148 C CA . TRP C 1 20 ? 1.018 52.404 5.286 1.00 13.00 118 TRP C CA 1
ATOM 4149 C C . TRP C 1 20 ? 0.695 50.896 5.401 1.00 13.27 118 TRP C C 1
ATOM 4150 O O . TRP C 1 20 ? 1.542 50.069 5.805 1.00 13.38 118 TRP C O 1
ATOM 4161 N N . ASP C 1 21 ? -0.528 50.539 5.038 1.00 11.25 119 ASP C N 1
ATOM 4162 C CA . ASP C 1 21 ? -0.891 49.127 5.053 1.00 11.11 119 ASP C CA 1
ATOM 4163 C C . ASP C 1 21 ? -0.221 48.338 3.958 1.00 10.44 119 ASP C C 1
ATOM 4164 O O . ASP C 1 21 ? 0.174 47.199 4.172 1.00 10.50 119 ASP C O 1
ATOM 4169 N N . TYR C 1 22 ? -0.052 48.945 2.778 1.00 10.58 120 TYR C N 1
ATOM 4170 C CA . TYR C 1 22 ? 0.559 48.221 1.657 1.00 11.18 120 TYR C CA 1
ATOM 4171 C C . TYR C 1 22 ? 1.985 47.770 1.937 1.00 11.23 120 TYR C C 1
ATOM 4172 O O . TYR C 1 22 ? 2.406 46.724 1.447 1.00 10.41 120 TYR C O 1
ATOM 4181 N N . PHE C 1 23 ? 2.716 48.568 2.725 1.00 10.43 121 PHE C N 1
ATOM 4182 C CA . PHE C 1 23 ? 4.087 48.202 3.082 1.00 11.83 121 PHE C CA 1
ATOM 4183 C C . PHE C 1 23 ? 4.245 47.595 4.476 1.00 12.45 121 PHE C C 1
ATOM 4184 O O . PHE C 1 23 ? 5.374 47.381 4.943 1.00 13.20 121 PHE C O 1
ATOM 4192 N N . SER C 1 24 ? 3.126 47.234 5.102 1.00 12.95 122 SER C N 1
ATOM 4193 C CA . SER C 1 24 ? 3.162 46.489 6.389 1.00 12.00 122 SER C CA 1
ATOM 4194 C C . SER C 1 24 ? 2.789 45.039 6.110 1.00 12.30 122 SER C C 1
ATOM 4195 O O . SER C 1 24 ? 1.633 44.741 5.853 1.00 11.34 122 SER C O 1
ATOM 4198 N N . ARG C 1 25 ? 3.786 44.147 6.133 1.00 12.57 123 ARG C N 1
ATOM 4199 C CA . ARG C 1 25 ? 3.574 42.755 5.716 1.00 13.45 123 ARG C CA 1
ATOM 4200 C C . ARG C 1 25 ? 4.241 41.787 6.672 1.00 14.32 123 ARG C C 1
ATOM 4201 O O . ARG C 1 25 ? 5.382 41.993 7.062 1.00 13.52 123 ARG C O 1
ATOM 4209 N N . TYR C 1 26 ? 3.527 40.710 7.029 1.00 15.99 124 TYR C N 1
ATOM 4210 C CA . TYR C 1 26 ? 4.009 39.735 7.997 1.00 16.83 124 TYR C CA 1
ATOM 4211 C C . TYR C 1 26 ? 3.790 38.352 7.395 1.00 17.35 124 TYR C C 1
ATOM 4212 O O . TYR C 1 26 ? 2.652 37.893 7.317 1.00 16.76 124 TYR C O 1
ATOM 4221 N N . PRO C 1 27 ? 4.874 37.693 6.922 1.00 17.52 125 PRO C N 1
ATOM 4222 C CA . PRO C 1 27 ? 4.705 36.418 6.192 1.00 18.62 125 PRO C CA 1
ATOM 4223 C C . PRO C 1 27 ? 4.161 35.276 7.059 1.00 19.20 125 PRO C C 1
ATOM 4224 O O . PRO C 1 27 ? 3.628 34.312 6.519 1.00 20.62 125 PRO C O 1
ATOM 4228 N N . SER C 1 28 ? 4.262 35.399 8.380 1.00 19.33 126 SER C N 1
ATOM 4229 C CA . SER C 1 28 ? 3.638 34.392 9.258 1.00 20.88 126 SER C CA 1
ATOM 4230 C C . SER C 1 28 ? 2.140 34.610 9.423 1.00 20.37 126 SER C C 1
ATOM 4231 O O . SER C 1 28 ? 1.453 33.796 10.056 1.00 20.03 126 SER C O 1
ATOM 4234 N N . ASP C 1 29 ? 1.624 35.709 8.871 1.00 18.00 127 ASP C N 1
ATOM 4235 C CA . ASP C 1 29 ? 0.196 35.986 8.971 1.00 18.97 127 ASP C CA 1
ATOM 4236 C C . ASP C 1 29 ? -0.229 36.777 7.745 1.00 16.83 127 ASP C C 1
ATOM 4237 O O . ASP C 1 29 ? -0.555 37.966 7.840 1.00 16.07 127 ASP C O 1
ATOM 4242 N N . THR C 1 30 ? -0.206 36.110 6.591 1.00 16.06 128 THR C N 1
ATOM 4243 C CA . THR C 1 30 ? -0.500 36.786 5.311 1.00 15.04 128 THR C CA 1
ATOM 4244 C C . THR C 1 30 ? -1.945 37.255 5.205 1.00 15.50 128 THR C C 1
ATOM 4245 O O . THR C 1 30 ? -2.236 38.237 4.520 1.00 14.24 128 THR C O 1
ATOM 4249 N N . GLN C 1 31 ? -2.853 36.562 5.895 1.00 16.25 129 GLN C N 1
ATOM 4250 C CA . GLN C 1 31 ? -4.248 36.978 5.931 1.00 16.86 129 GLN C CA 1
ATOM 4251 C C . GLN C 1 31 ? -4.454 38.337 6.606 1.00 16.38 129 GLN C C 1
ATOM 4252 O O . GLN C 1 31 ? -5.425 39.017 6.302 1.00 16.05 129 GLN C O 1
ATOM 4258 N N . ASP C 1 32 ? -3.535 38.731 7.505 1.00 15.83 130 ASP C N 1
ATOM 4259 C CA . ASP C 1 32 ? -3.607 40.029 8.157 1.00 16.21 130 ASP C CA 1
ATOM 4260 C C . ASP C 1 32 ? -3.535 41.166 7.128 1.00 14.67 130 ASP C C 1
ATOM 4261 O O . ASP C 1 32 ? -4.288 42.135 7.202 1.00 14.42 130 ASP C O 1
ATOM 4266 N N . PHE C 1 33 ? -2.634 41.032 6.164 1.00 13.02 131 PHE C N 1
ATOM 4267 C CA . PHE C 1 33 ? -2.505 42.006 5.107 1.00 13.06 131 PHE C CA 1
ATOM 4268 C C . PHE C 1 33 ? -3.806 42.073 4.323 1.00 12.11 131 PHE C C 1
ATOM 4269 O O . PHE C 1 33 ? -4.285 43.144 4.033 1.00 11.11 131 PHE C O 1
ATOM 4277 N N . VAL C 1 34 ? -4.400 40.926 4.010 1.00 11.81 132 VAL C N 1
ATOM 4278 C CA . VAL C 1 34 ? -5.641 40.930 3.226 1.00 11.96 132 VAL C CA 1
ATOM 4279 C C . VAL C 1 34 ? -6.718 41.668 4.010 1.00 12.45 132 VAL C C 1
ATOM 4280 O O . VAL C 1 34 ? -7.448 42.514 3.450 1.00 12.69 132 VAL C O 1
ATOM 4284 N N . ARG C 1 35 ? -6.809 41.375 5.300 1.00 12.88 133 ARG C N 1
ATOM 4285 C CA . ARG C 1 35 ? -7.824 42.020 6.140 1.00 14.71 133 ARG C CA 1
ATOM 4286 C C . ARG C 1 35 ? -7.660 43.539 6.105 1.00 14.62 133 ARG C C 1
ATOM 4287 O O . ARG C 1 35 ? -8.632 44.301 5.885 1.00 15.90 133 ARG C O 1
ATOM 4295 N N . ARG C 1 36 ? -6.430 43.990 6.344 1.00 13.56 134 ARG C N 1
ATOM 4296 C CA . ARG C 1 36 ? -6.180 45.427 6.370 1.00 12.64 134 ARG C CA 1
ATOM 4297 C C . ARG C 1 36 ? -6.390 46.092 5.028 1.00 12.26 134 ARG C C 1
ATOM 4298 O O . ARG C 1 36 ? -6.974 47.179 4.953 1.00 12.03 134 ARG C O 1
ATOM 4306 N N . ILE C 1 37 ? -5.946 45.430 3.957 1.00 11.39 135 ILE C N 1
ATOM 4307 C CA . ILE C 1 37 ? -5.971 46.075 2.648 1.00 12.21 135 ILE C CA 1
ATOM 4308 C C . ILE C 1 37 ? -7.404 46.084 2.080 1.00 13.31 135 ILE C C 1
ATOM 4309 O O . ILE C 1 37 ? -7.774 46.986 1.307 1.00 12.69 135 ILE C O 1
ATOM 4314 N N . THR C 1 38 ? -8.217 45.105 2.495 1.00 13.51 136 THR C N 1
ATOM 4315 C CA . THR C 1 38 ? -9.650 45.095 2.117 1.00 14.46 136 THR C CA 1
ATOM 4316 C C . THR C 1 38 ? -10.436 46.330 2.635 1.00 15.10 136 THR C C 1
ATOM 4317 O O . THR C 1 38 ? -11.512 46.638 2.131 1.00 15.89 136 THR C O 1
ATOM 4321 N N . LYS C 1 39 ? -9.862 47.060 3.589 1.00 14.90 137 LYS C N 1
ATOM 4322 C CA . LYS C 1 39 ? -10.437 48.347 4.018 1.00 15.27 137 LYS C CA 1
ATOM 4323 C C . LYS C 1 39 ? -10.427 49.405 2.891 1.00 15.13 137 LYS C C 1
ATOM 4324 O O . LYS C 1 39 ? -11.223 50.359 2.927 1.00 16.14 137 LYS C O 1
ATOM 4330 N N . TYR C 1 40 ? -9.532 49.225 1.912 1.00 14.67 138 TYR C N 1
ATOM 4331 C CA . TYR C 1 40 ? -9.332 50.156 0.792 1.00 14.26 138 TYR C CA 1
ATOM 4332 C C . TYR C 1 40 ? -9.766 49.631 -0.583 1.00 14.80 138 TYR C C 1
ATOM 4333 O O . TYR C 1 40 ? -9.957 50.426 -1.502 1.00 14.68 138 TYR C O 1
ATOM 4342 N N . THR C 1 41 ? -9.897 48.311 -0.737 1.00 14.12 139 THR C N 1
ATOM 4343 C CA . THR C 1 41 ? -10.057 47.732 -2.056 1.00 14.70 139 THR C CA 1
ATOM 4344 C C . THR C 1 41 ? -10.785 46.398 -1.937 1.00 15.52 139 THR C C 1
ATOM 4345 O O . THR C 1 41 ? -11.186 46.032 -0.837 1.00 15.54 139 THR C O 1
ATOM 4349 N N . THR C 1 42 ? -10.986 45.713 -3.063 1.00 15.47 140 THR C N 1
ATOM 4350 C CA . THR C 1 42 ? -11.658 44.400 -3.026 1.00 16.73 140 THR C CA 1
ATOM 4351 C C . THR C 1 42 ? -10.731 43.354 -2.423 1.00 17.06 140 THR C C 1
ATOM 4352 O O . THR C 1 42 ? -9.502 43.473 -2.491 1.00 16.27 140 THR C O 1
ATOM 4356 N N . GLU C 1 43 ? -11.334 42.334 -1.809 1.00 17.41 141 GLU C N 1
ATOM 4357 C CA . GLU C 1 43 ? -10.545 41.214 -1.296 1.00 17.67 141 GLU C CA 1
ATOM 4358 C C . GLU C 1 43 ? -9.708 40.569 -2.411 1.00 17.04 141 GLU C C 1
ATOM 4359 O O . GLU C 1 43 ? -8.593 40.131 -2.153 1.00 15.91 141 GLU C O 1
ATOM 4365 N N . GLN C 1 44 ? -10.238 40.496 -3.642 1.00 16.70 142 GLN C N 1
ATOM 4366 C CA . GLN C 1 44 ? -9.462 39.937 -4.753 1.00 17.13 142 GLN C CA 1
ATOM 4367 C C . GLN C 1 44 ? -8.217 40.762 -5.039 1.00 16.36 142 GLN C C 1
ATOM 4368 O O . GLN C 1 44 ? -7.121 40.212 -5.240 1.00 16.06 142 GLN C O 1
ATOM 4370 N N . LEU C 1 45 ? -8.379 42.080 -5.129 1.00 14.75 143 LEU C N 1
ATOM 4371 C CA . LEU C 1 45 ? -7.198 42.906 -5.371 1.00 14.07 143 LEU C CA 1
ATOM 4372 C C . LEU C 1 45 ? -6.242 42.903 -4.187 1.00 12.58 143 LEU C C 1
ATOM 4373 O O . LEU C 1 45 ? -5.028 42.962 -4.376 1.00 12.85 143 LEU C O 1
ATOM 4378 N N . ALA C 1 46 ? -6.780 42.825 -2.967 1.00 12.09 144 ALA C N 1
ATOM 4379 C CA . ALA C 1 46 ? -5.908 42.784 -1.764 1.00 10.78 144 ALA C CA 1
ATOM 4380 C C . ALA C 1 46 ? -4.981 41.542 -1.865 1.00 11.15 144 ALA C C 1
ATOM 4381 O O . ALA C 1 46 ? -3.771 41.610 -1.612 1.00 11.19 144 ALA C O 1
ATOM 4383 N N . ASN C 1 47 ? -5.558 40.412 -2.288 1.00 12.24 145 ASN C N 1
ATOM 4384 C CA . ASN C 1 47 ? -4.761 39.201 -2.455 1.00 12.87 145 ASN C CA 1
ATOM 4385 C C . ASN C 1 47 ? -3.738 39.351 -3.559 1.00 13.71 145 ASN C C 1
ATOM 4386 O O . ASN C 1 47 ? -2.590 38.879 -3.438 1.00 14.19 145 ASN C O 1
ATOM 4391 N N . GLU C 1 48 ? -4.129 40.007 -4.650 1.00 13.20 146 GLU C N 1
ATOM 4392 C CA . GLU C 1 48 ? -3.189 40.202 -5.764 1.00 14.04 146 GLU C CA 1
ATOM 4393 C C . GLU C 1 48 ? -1.986 41.030 -5.355 1.00 14.01 146 GLU C C 1
ATOM 4394 O O . GLU C 1 48 ? -0.890 40.824 -5.893 1.00 15.30 146 GLU C O 1
ATOM 4408 N N . ASN C 1 50 ? -0.661 41.008 -2.373 1.00 12.20 148 ASN C N 1
ATOM 4409 C CA . ASN C 1 50 ? 0.087 40.327 -1.287 1.00 12.24 148 ASN C CA 1
ATOM 4410 C C . ASN C 1 50 ? 1.284 39.526 -1.806 1.00 13.00 148 ASN C C 1
ATOM 4411 O O . ASN C 1 50 ? 1.342 39.172 -2.989 1.00 13.81 148 ASN C O 1
ATOM 4416 N N . ASN C 1 51 ? 2.243 39.254 -0.930 1.00 13.35 149 ASN C N 1
ATOM 4417 C CA . ASN C 1 51 ? 3.371 38.360 -1.260 1.00 12.99 149 ASN C CA 1
ATOM 4418 C C . ASN C 1 51 ? 4.031 37.905 0.047 1.00 13.12 149 ASN C C 1
ATOM 4419 O O . ASN C 1 51 ? 3.441 38.072 1.106 1.00 13.51 149 ASN C O 1
ATOM 4424 N N . GLY C 1 52 ? 5.237 37.329 -0.025 1.00 13.40 150 GLY C N 1
ATOM 4425 C CA . GLY C 1 52 ? 5.895 36.817 1.177 1.00 14.12 150 GLY C CA 1
ATOM 4426 C C . GLY C 1 52 ? 6.867 37.758 1.878 1.00 14.31 150 GLY C C 1
ATOM 4427 O O . GLY C 1 52 ? 7.650 37.309 2.737 1.00 14.97 150 GLY C O 1
ATOM 4428 N N . THR C 1 53 ? 6.807 39.050 1.539 1.00 13.58 151 THR C N 1
ATOM 4429 C CA . THR C 1 53 ? 7.685 40.061 2.171 1.00 13.93 151 THR C CA 1
ATOM 4430 C C . THR C 1 53 ? 7.401 40.249 3.674 1.00 14.07 151 THR C C 1
ATOM 4431 O O . THR C 1 53 ? 6.247 40.150 4.110 1.00 15.26 151 THR C O 1
ATOM 4435 N N . TYR C 1 54 ? 8.453 40.528 4.433 1.00 13.42 152 TYR C N 1
ATOM 4436 C CA . TYR C 1 54 ? 8.341 40.987 5.807 1.00 13.42 152 TYR C CA 1
ATOM 4437 C C . TYR C 1 54 ? 8.808 42.436 5.822 1.00 13.20 152 TYR C C 1
ATOM 4438 O O . TYR C 1 54 ? 9.966 42.705 5.494 1.00 12.18 152 TYR C O 1
ATOM 4447 N N . SER C 1 55 ? 7.914 43.363 6.153 1.00 12.26 153 SER C N 1
ATOM 4448 C CA . SER C 1 55 ? 8.266 44.790 6.095 1.00 12.46 153 SER C CA 1
ATOM 4449 C C . SER C 1 55 ? 7.395 45.594 7.025 1.00 11.93 153 SER C C 1
ATOM 4450 O O . SER C 1 55 ? 6.283 45.181 7.344 1.00 12.64 153 SER C O 1
ATOM 4453 N N . ASP C 1 56 ? 7.911 46.726 7.507 1.00 12.95 154 ASP C N 1
ATOM 4454 C CA . ASP C 1 56 ? 7.077 47.640 8.286 1.00 13.35 154 ASP C CA 1
ATOM 4455 C C . ASP C 1 56 ? 7.461 49.067 7.934 1.00 12.88 154 ASP C C 1
ATOM 4456 O O . ASP C 1 56 ? 8.390 49.287 7.153 1.00 12.88 154 ASP C O 1
ATOM 4461 N N . VAL C 1 57 ? 6.695 50.021 8.433 1.00 12.60 155 VAL C N 1
ATOM 4462 C CA . VAL C 1 57 ? 6.712 51.379 7.883 1.00 12.19 155 VAL C CA 1
ATOM 4463 C C . VAL C 1 57 ? 7.208 52.412 8.888 1.00 13.28 155 VAL C C 1
ATOM 4464 O O . VAL C 1 57 ? 6.844 52.377 10.087 1.00 13.26 155 VAL C O 1
ATOM 4468 N N . ILE C 1 58 ? 8.025 53.342 8.368 1.00 12.54 156 ILE C N 1
ATOM 4469 C CA . ILE C 1 58 ? 8.507 54.525 9.113 1.00 12.90 156 ILE C CA 1
ATOM 4470 C C . ILE C 1 58 ? 7.671 55.758 8.815 1.00 12.87 156 ILE C C 1
ATOM 4471 O O . ILE C 1 58 ? 7.224 56.447 9.776 1.00 13.38 156 ILE C O 1
ATOM 4476 N N . TYR C 1 59 ? 7.459 56.072 7.525 1.00 12.02 157 TYR C N 1
ATOM 4477 C CA . TYR C 1 59 ? 6.532 57.133 7.149 1.00 12.74 157 TYR C CA 1
ATOM 4478 C C . TYR C 1 59 ? 5.928 56.909 5.773 1.00 12.24 157 TYR C C 1
ATOM 4479 O O . TYR C 1 59 ? 6.496 56.159 4.981 1.00 13.21 157 TYR C O 1
ATOM 4488 N N . THR C 1 60 ? 4.800 57.548 5.498 1.00 12.07 158 THR C N 1
ATOM 4489 C CA . THR C 1 60 ? 4.318 57.612 4.122 1.00 12.67 158 THR C CA 1
ATOM 4490 C C . THR C 1 60 ? 3.951 59.076 3.848 1.00 13.43 158 THR C C 1
ATOM 4491 O O . THR C 1 60 ? 3.386 59.761 4.726 1.00 14.38 158 THR C O 1
ATOM 4495 N N . SER C 1 61 ? 4.228 59.524 2.637 1.00 11.96 159 SER C N 1
ATOM 4496 C CA . SER C 1 61 ? 4.161 60.954 2.286 1.00 11.76 159 SER C CA 1
ATOM 4497 C C . SER C 1 61 ? 3.806 61.100 0.822 1.00 11.68 159 SER C C 1
ATOM 4498 O O . SER C 1 61 ? 4.624 60.794 -0.071 1.00 11.71 159 SER C O 1
ATOM 4501 N N . ALA C 1 62 ? 2.591 61.589 0.568 1.00 12.79 160 ALA C N 1
ATOM 4502 C CA . ALA C 1 62 ? 2.153 61.752 -0.828 1.00 12.54 160 ALA C CA 1
ATOM 4503 C C . ALA C 1 62 ? 2.845 62.959 -1.454 1.00 13.24 160 ALA C C 1
ATOM 4504 O O . ALA C 1 62 ? 2.929 63.988 -0.820 1.00 13.27 160 ALA C O 1
ATOM 4506 N N . PHE C 1 63 ? 3.342 62.840 -2.685 1.00 13.56 161 PHE C N 1
ATOM 4507 C CA . PHE C 1 63 ? 4.130 63.925 -3.279 1.00 14.53 161 PHE C CA 1
ATOM 4508 C C . PHE C 1 63 ? 3.681 64.385 -4.658 1.00 15.23 161 PHE C C 1
ATOM 4509 O O . PHE C 1 63 ? 4.158 65.408 -5.156 1.00 15.82 161 PHE C O 1
ATOM 4517 N N . TYR C 1 64 ? 2.824 63.612 -5.320 1.00 13.79 162 TYR C N 1
ATOM 4518 C CA . TYR C 1 64 ? 2.422 63.997 -6.660 1.00 15.96 162 TYR C CA 1
ATOM 4519 C C . TYR C 1 64 ? 0.982 63.562 -6.931 1.00 16.05 162 TYR C C 1
ATOM 4520 O O . TYR C 1 64 ? 0.573 62.463 -6.534 1.00 15.31 162 TYR C O 1
ATOM 4529 N N . PHE C 1 65 ? 0.238 64.426 -7.623 1.00 16.29 163 PHE C N 1
ATOM 4530 C CA . PHE C 1 65 ? -1.175 64.211 -7.928 1.00 17.04 163 PHE C CA 1
ATOM 4531 C C . PHE C 1 65 ? -1.414 64.275 -9.431 1.00 17.46 163 PHE C C 1
ATOM 4532 O O . PHE C 1 65 ? -0.924 65.195 -10.119 1.00 18.53 163 PHE C O 1
ATOM 4540 N N . GLU C 1 66 ? -2.161 63.308 -9.949 1.00 17.00 164 GLU C N 1
ATOM 4541 C CA . GLU C 1 66 ? -2.576 63.317 -11.361 1.00 18.37 164 GLU C CA 1
ATOM 4542 C C . GLU C 1 66 ? -4.075 63.027 -11.435 1.00 18.25 164 GLU C C 1
ATOM 4543 O O . GLU C 1 66 ? -4.518 61.994 -10.952 1.00 18.07 164 GLU C O 1
ATOM 4549 N N . LYS C 1 67 ? -4.856 63.926 -12.041 1.00 18.25 165 LYS C N 1
ATOM 4550 C CA . LYS C 1 67 ? -6.246 63.573 -12.384 1.00 19.13 165 LYS C CA 1
ATOM 4551 C C . LYS C 1 67 ? -6.272 62.679 -13.615 1.00 18.43 165 LYS C C 1
ATOM 4552 O O . LYS C 1 67 ? -5.726 63.032 -14.655 1.00 20.14 165 LYS C O 1
ATOM 4558 N N . TYR C 1 68 ? -6.890 61.506 -13.516 1.00 16.63 166 TYR C N 1
ATOM 4559 C CA . TYR C 1 68 ? -6.856 60.552 -14.622 1.00 16.12 166 TYR C CA 1
ATOM 4560 C C . TYR C 1 68 ? -8.159 60.556 -15.417 1.00 16.96 166 TYR C C 1
ATOM 4561 O O . TYR C 1 68 ? -8.155 60.447 -16.648 1.00 16.58 166 TYR C O 1
ATOM 4570 N N . SER C 1 69 ? -9.278 60.662 -14.711 1.00 16.93 167 SER C N 1
ATOM 4571 C CA . SER C 1 69 ? -10.578 60.744 -15.375 1.00 17.56 167 SER C CA 1
ATOM 4572 C C . SER C 1 69 ? -11.550 61.492 -14.453 1.00 18.72 167 SER C C 1
ATOM 4573 O O . SER C 1 69 ? -11.158 61.961 -13.371 1.00 17.01 167 SER C O 1
ATOM 4576 N N . GLU C 1 70 ? -12.817 61.565 -14.861 1.00 18.74 168 GLU C N 1
ATOM 4577 C CA . GLU C 1 70 ? -13.833 62.212 -14.028 1.00 21.04 168 GLU C CA 1
ATOM 4578 C C . GLU C 1 70 ? -14.078 61.503 -12.675 1.00 20.48 168 GLU C C 1
ATOM 4579 O O . GLU C 1 70 ? -14.694 62.066 -11.763 1.00 22.02 168 GLU C O 1
ATOM 4583 N N . ASN C 1 71 ? -13.577 60.276 -12.511 1.00 18.99 169 ASN C N 1
ATOM 4584 C CA . ASN C 1 71 ? -13.740 59.601 -11.228 1.00 17.15 169 ASN C CA 1
ATOM 4585 C C . ASN C 1 71 ? -12.467 58.913 -10.757 1.00 16.04 169 ASN C C 1
ATOM 4586 O O . ASN C 1 71 ? -12.527 58.120 -9.834 1.00 15.43 169 ASN C O 1
ATOM 4591 N N . GLN C 1 72 ? -11.322 59.247 -11.361 1.00 14.22 170 GLN C N 1
ATOM 4592 C CA . GLN C 1 72 ? -10.076 58.536 -11.015 1.00 13.54 170 GLN C CA 1
ATOM 4593 C C . GLN C 1 72 ? -8.896 59.491 -10.906 1.00 13.16 170 GLN C C 1
ATOM 4594 O O . GLN C 1 72 ? -8.749 60.424 -11.710 1.00 13.96 170 GLN C O 1
ATOM 4600 N N . VAL C 1 73 ? -8.046 59.221 -9.926 1.00 13.04 171 VAL C N 1
ATOM 4601 C CA . VAL C 1 73 ? -6.794 59.989 -9.756 1.00 12.65 171 VAL C CA 1
ATOM 4602 C C . VAL C 1 73 ? -5.655 59.000 -9.525 1.00 13.17 171 VAL C C 1
ATOM 4603 O O . VAL C 1 73 ? -5.904 57.825 -9.210 1.00 12.36 171 VAL C O 1
ATOM 4607 N N . ASN C 1 74 ? -4.415 59.465 -9.695 1.00 12.58 172 ASN C N 1
ATOM 4608 C CA . ASN C 1 74 ? -3.260 58.664 -9.317 1.00 12.74 172 ASN C CA 1
ATOM 4609 C C . ASN C 1 74 ? -2.432 59.513 -8.362 1.00 12.89 172 ASN C C 1
ATOM 4610 O O . ASN C 1 74 ? -2.082 60.657 -8.693 1.00 13.43 172 ASN C O 1
ATOM 4615 N N . VAL C 1 75 ? -2.099 58.952 -7.200 1.00 12.23 173 VAL C N 1
ATOM 4616 C CA . VAL C 1 75 ? -1.312 59.701 -6.208 1.00 11.27 173 VAL C CA 1
ATOM 4617 C C . VAL C 1 75 ? -0.011 58.944 -5.983 1.00 11.78 173 VAL C C 1
ATOM 4618 O O . VAL C 1 75 ? -0.031 57.753 -5.683 1.00 12.08 173 VAL C O 1
ATOM 4622 N N . SER C 1 76 ? 1.114 59.636 -6.130 1.00 11.29 174 SER C N 1
ATOM 4623 C CA . SER C 1 76 ? 2.424 59.004 -5.865 1.00 11.79 174 SER C CA 1
ATOM 4624 C C . SER C 1 76 ? 2.857 59.287 -4.424 1.00 10.91 174 SER C C 1
ATOM 4625 O O . SER C 1 76 ? 2.744 60.419 -3.952 1.00 11.32 174 SER C O 1
ATOM 4628 N N . VAL C 1 77 ? 3.325 58.243 -3.738 1.00 10.77 175 VAL C N 1
ATOM 4629 C CA . VAL C 1 77 ? 3.583 58.291 -2.295 1.00 10.62 175 VAL C CA 1
ATOM 4630 C C . VAL C 1 77 ? 5.006 57.809 -2.077 1.00 10.89 175 VAL C C 1
ATOM 4631 O O . VAL C 1 77 ? 5.407 56.766 -2.623 1.00 11.44 175 VAL C O 1
ATOM 4635 N N . LYS C 1 78 ? 5.780 58.570 -1.299 1.00 10.21 176 LYS C N 1
ATOM 4636 C CA . LYS C 1 78 ? 7.098 58.131 -0.862 1.00 10.62 176 LYS C CA 1
ATOM 4637 C C . LYS C 1 78 ? 6.919 57.402 0.473 1.00 11.78 176 LYS C C 1
ATOM 4638 O O . LYS C 1 78 ? 6.317 57.961 1.392 1.00 12.97 176 LYS C O 1
ATOM 4644 N N . ALA C 1 79 ? 7.388 56.147 0.569 1.00 11.46 177 ALA C N 1
ATOM 4645 C CA . ALA C 1 79 ? 7.250 55.396 1.812 1.00 11.39 177 ALA C CA 1
ATOM 4646 C C . ALA C 1 79 ? 8.617 54.983 2.268 1.00 12.30 177 ALA C C 1
ATOM 4647 O O . ALA C 1 79 ? 9.348 54.303 1.533 1.00 12.35 177 ALA C O 1
ATOM 4649 N N . ARG C 1 80 ? 8.975 55.416 3.476 1.00 12.51 178 ARG C N 1
ATOM 4650 C CA . ARG C 1 80 ? 10.195 54.929 4.098 1.00 12.32 178 ARG C CA 1
ATOM 4651 C C . ARG C 1 80 ? 9.859 53.704 4.953 1.00 12.98 178 ARG C C 1
ATOM 4652 O O . ARG C 1 80 ? 8.969 53.754 5.794 1.00 12.91 178 ARG C O 1
ATOM 4660 N N . VAL C 1 81 ? 10.542 52.595 4.672 1.00 12.75 179 VAL C N 1
ATOM 4661 C CA . VAL C 1 81 ? 10.121 51.259 5.081 1.00 14.26 179 VAL C CA 1
ATOM 4662 C C . VAL C 1 81 ? 11.349 50.499 5.558 1.00 14.86 179 VAL C C 1
ATOM 4663 O O . VAL C 1 81 ? 12.464 50.821 5.141 1.00 16.01 179 VAL C O 1
ATOM 4667 N N . ARG C 1 82 ? 11.145 49.509 6.421 1.00 14.69 180 ARG C N 1
ATOM 4668 C CA . ARG C 1 82 ? 12.182 48.523 6.722 1.00 14.77 180 ARG C CA 1
ATOM 4669 C C . ARG C 1 82 ? 11.758 47.228 6.075 1.00 14.60 180 ARG C C 1
ATOM 4670 O O . ARG C 1 82 ? 10.629 46.770 6.282 1.00 14.16 180 ARG C O 1
ATOM 4678 N N . VAL C 1 83 ? 12.648 46.649 5.269 1.00 13.95 181 VAL C N 1
ATOM 4679 C CA . VAL C 1 83 ? 12.383 45.329 4.684 1.00 14.37 181 VAL C CA 1
ATOM 4680 C C . VAL C 1 83 ? 13.342 44.342 5.326 1.00 15.12 181 VAL C C 1
ATOM 4681 O O . VAL C 1 83 ? 14.550 44.557 5.338 1.00 15.69 181 VAL C O 1
ATOM 4685 N N . TYR C 1 84 ? 12.785 43.265 5.863 1.00 14.74 182 TYR C N 1
ATOM 4686 C CA . TYR C 1 84 ? 13.587 42.288 6.616 1.00 16.08 182 TYR C CA 1
ATOM 4687 C C . TYR C 1 84 ? 13.842 41.099 5.737 1.00 16.65 182 TYR C C 1
ATOM 4688 O O . TYR C 1 84 ? 12.890 40.447 5.290 1.00 17.38 182 TYR C O 1
ATOM 4697 N N . THR C 1 85 ? 15.114 40.803 5.476 1.00 16.94 183 THR C N 1
ATOM 4698 C CA . THR C 1 85 ? 15.463 39.697 4.614 1.00 17.02 183 THR C CA 1
ATOM 4699 C C . THR C 1 85 ? 16.135 38.620 5.440 1.00 19.10 183 THR C C 1
ATOM 4700 O O . THR C 1 85 ? 16.925 38.939 6.339 1.00 19.02 183 THR C O 1
ATOM 4704 N N . PRO C 1 86 ? 15.818 37.339 5.164 1.00 20.06 184 PRO C N 1
ATOM 4705 C CA . PRO C 1 86 ? 16.452 36.279 5.974 1.00 21.49 184 PRO C CA 1
ATOM 4706 C C . PRO C 1 86 ? 17.962 36.293 5.829 1.00 22.62 184 PRO C C 1
ATOM 4707 O O . PRO C 1 86 ? 18.476 36.521 4.734 1.00 22.63 184 PRO C O 1
ATOM 4711 N N . LYS C 1 87 ? 18.661 36.087 6.942 1.00 23.90 185 LYS C N 1
ATOM 4712 C CA . LYS C 1 87 ? 20.103 35.871 6.933 1.00 25.71 185 LYS C CA 1
ATOM 4713 C C . LYS C 1 87 ? 20.395 34.585 6.168 1.00 26.60 185 LYS C C 1
ATOM 4714 O O . LYS C 1 87 ? 19.522 33.749 6.031 1.00 25.58 185 LYS C O 1
ATOM 4720 N N . ALA C 1 88 ? 21.622 34.451 5.659 1.00 28.43 186 ALA C N 1
ATOM 4721 C CA . ALA C 1 88 ? 22.092 33.241 4.964 1.00 29.92 186 ALA C CA 1
ATOM 4722 C C . ALA C 1 88 ? 21.859 31.916 5.701 1.00 31.03 186 ALA C C 1
ATOM 4723 O O . ALA C 1 88 ? 21.873 31.878 6.939 1.00 31.48 186 ALA C O 1
ATOM 4725 N N . GLY C 1 89 ? 21.638 30.845 4.928 1.00 30.96 187 GLY C N 1
ATOM 4726 C CA . GLY C 1 89 ? 21.628 29.460 5.449 1.00 31.45 187 GLY C CA 1
ATOM 4727 C C . GLY C 1 89 ? 20.262 28.959 5.900 1.00 30.90 187 GLY C C 1
ATOM 4728 O O . GLY C 1 89 ? 20.126 27.830 6.377 1.00 31.00 187 GLY C O 1
ATOM 4729 N N . GLN C 1 90 ? 19.247 29.795 5.714 1.00 29.57 188 GLN C N 1
ATOM 4730 C CA . GLN C 1 90 ? 17.922 29.533 6.252 1.00 29.63 188 GLN C CA 1
ATOM 4731 C C . GLN C 1 90 ? 16.869 29.169 5.200 1.00 29.43 188 GLN C C 1
ATOM 4732 O O . GLN C 1 90 ? 15.656 29.303 5.454 1.00 29.31 188 GLN C O 1
ATOM 4738 N N . GLU C 1 91 ? 17.314 28.704 4.030 1.00 30.40 189 GLU C N 1
ATOM 4739 C CA . GLU C 1 91 ? 16.390 28.413 2.910 1.00 30.75 189 GLU C CA 1
ATOM 4740 C C . GLU C 1 91 ? 15.314 27.416 3.305 1.00 30.58 189 GLU C C 1
ATOM 4741 O O . GLU C 1 91 ? 14.151 27.550 2.896 1.00 30.47 189 GLU C O 1
ATOM 4747 N N . GLN C 1 92 ? 15.703 26.438 4.117 1.00 29.88 190 GLN C N 1
ATOM 4748 C CA . GLN C 1 92 ? 14.777 25.399 4.568 1.00 29.69 190 GLN C CA 1
ATOM 4749 C C . GLN C 1 92 ? 14.381 25.540 6.052 1.00 28.58 190 GLN C C 1
ATOM 4750 O O . GLN C 1 92 ? 13.811 24.641 6.621 1.00 28.90 190 GLN C O 1
ATOM 4753 N N . THR C 1 93 ? 14.683 26.677 6.670 1.00 27.50 191 THR C N 1
ATOM 4754 C CA . THR C 1 93 ? 14.326 26.934 8.072 1.00 26.55 191 THR C CA 1
ATOM 4755 C C . THR C 1 93 ? 12.859 27.364 8.185 1.00 26.51 191 THR C C 1
ATOM 4756 O O . THR C 1 93 ? 12.404 28.193 7.394 1.00 25.82 191 THR C O 1
ATOM 4760 N N . PRO C 1 94 ? 12.117 26.798 9.158 1.00 26.66 192 PRO C N 1
ATOM 4761 C CA . PRO C 1 94 ? 10.709 27.168 9.391 1.00 26.42 192 PRO C CA 1
ATOM 4762 C C . PRO C 1 94 ? 10.546 28.676 9.574 1.00 26.73 192 PRO C C 1
ATOM 4763 O O . PRO C 1 94 ? 11.372 29.322 10.230 1.00 24.85 192 PRO C O 1
ATOM 4767 N N . GLN C 1 95 ? 9.478 29.219 8.983 1.00 27.11 193 GLN C N 1
ATOM 4768 C CA . GLN C 1 95 ? 9.222 30.660 9.023 1.00 28.60 193 GLN C CA 1
ATOM 4769 C C . GLN C 1 95 ? 9.435 31.248 10.413 1.00 27.99 193 GLN C C 1
ATOM 4770 O O . GLN C 1 95 ? 10.115 32.259 10.558 1.00 28.16 193 GLN C O 1
ATOM 4776 N N . ASP C 1 96 ? 8.865 30.605 11.427 1.00 28.29 194 ASP C N 1
ATOM 4777 C CA . ASP C 1 96 ? 8.844 31.169 12.773 1.00 28.49 194 ASP C CA 1
ATOM 4778 C C . ASP C 1 96 ? 10.184 31.093 13.504 1.00 28.02 194 ASP C C 1
ATOM 4779 O O . ASP C 1 96 ? 10.298 31.511 14.660 1.00 28.38 194 ASP C O 1
ATOM 4784 N N . GLN C 1 97 ? 11.194 30.543 12.839 1.00 27.13 195 GLN C N 1
ATOM 4785 C CA . GLN C 1 97 ? 12.530 30.494 13.421 1.00 26.54 195 GLN C CA 1
ATOM 4786 C C . GLN C 1 97 ? 13.520 31.375 12.667 1.00 25.96 195 GLN C C 1
ATOM 4787 O O . GLN C 1 97 ? 14.693 31.466 13.037 1.00 25.58 195 GLN C O 1
ATOM 4793 N N . LEU C 1 98 ? 13.038 32.046 11.623 1.00 25.30 196 LEU C N 1
ATOM 4794 C CA . LEU C 1 98 ? 13.916 32.849 10.766 1.00 25.14 196 LEU C CA 1
ATOM 4795 C C . LEU C 1 98 ? 14.553 34.042 11.473 1.00 25.31 196 LEU C C 1
ATOM 4796 O O . LEU C 1 98 ? 13.866 34.773 12.196 1.00 25.53 196 LEU C O 1
ATOM 4801 N N . GLN C 1 99 ? 15.850 34.241 11.227 1.00 25.34 197 GLN C N 1
ATOM 4802 C CA . GLN C 1 99 ? 16.605 35.434 11.658 1.00 25.45 197 GLN C CA 1
ATOM 4803 C C . GLN C 1 99 ? 16.781 36.376 10.470 1.00 23.44 197 GLN C C 1
ATOM 4804 O O . GLN C 1 99 ? 17.068 35.919 9.358 1.00 22.14 197 GLN C O 1
ATOM 4810 N N . TYR C 1 100 ? 16.636 37.683 10.714 1.00 22.22 198 TYR C N 1
ATOM 4811 C CA . TYR C 1 100 ? 16.585 38.660 9.627 1.00 21.41 198 TYR C CA 1
ATOM 4812 C C . TYR C 1 100 ? 17.625 39.759 9.714 1.00 22.09 198 TYR C C 1
ATOM 4813 O O . TYR C 1 100 ? 18.072 40.139 10.806 1.00 22.75 198 TYR C O 1
ATOM 4822 N N . ASP C 1 101 ? 17.978 40.265 8.536 1.00 21.80 199 ASP C N 1
ATOM 4823 C CA . ASP C 1 101 ? 18.727 41.500 8.388 1.00 21.92 199 ASP C CA 1
ATOM 4824 C C . ASP C 1 101 ? 17.727 42.609 8.077 1.00 21.36 199 ASP C C 1
ATOM 4825 O O . ASP C 1 101 ? 16.666 42.351 7.472 1.00 20.63 199 ASP C O 1
ATOM 4830 N N . THR C 1 102 ? 18.057 43.831 8.495 1.00 20.98 200 THR C N 1
ATOM 4831 C CA . THR C 1 102 ? 17.170 44.981 8.268 1.00 20.18 200 THR C CA 1
ATOM 4832 C C . THR C 1 102 ? 17.687 45.807 7.116 1.00 19.91 200 THR C C 1
ATOM 4833 O O . THR C 1 102 ? 18.866 46.189 7.100 1.00 19.66 200 THR C O 1
ATOM 4837 N N . ASN C 1 103 ? 16.809 46.078 6.148 1.00 17.67 201 ASN C N 1
ATOM 4838 C CA . ASN C 1 103 ? 17.130 46.912 4.993 1.00 18.51 201 ASN C CA 1
ATOM 4839 C C . ASN C 1 103 ? 16.274 48.181 5.047 1.00 18.31 201 ASN C C 1
ATOM 4840 O O . ASN C 1 103 ? 15.045 48.113 5.093 1.00 18.02 201 ASN C O 1
ATOM 4845 N N . LEU C 1 104 ? 16.926 49.337 5.034 1.00 17.97 202 LEU C N 1
ATOM 4846 C CA . LEU C 1 104 ? 16.213 50.606 5.085 1.00 17.80 202 LEU C CA 1
ATOM 4847 C C . LEU C 1 104 ? 15.999 51.050 3.656 1.00 16.69 202 LEU C C 1
ATOM 4848 O O . LEU C 1 104 ? 16.955 51.128 2.892 1.00 17.67 202 LEU C O 1
ATOM 4853 N N . VAL C 1 105 ? 14.756 51.313 3.274 1.00 15.71 203 VAL C N 1
ATOM 4854 C CA . VAL C 1 105 ? 14.406 51.481 1.850 1.00 15.12 203 VAL C CA 1
ATOM 4855 C C . VAL C 1 105 ? 13.422 52.623 1.711 1.00 14.20 203 VAL C C 1
ATOM 4856 O O . VAL C 1 105 ? 12.498 52.723 2.527 1.00 13.68 203 VAL C O 1
ATOM 4860 N N . ASP C 1 106 ? 13.603 53.486 0.695 1.00 12.43 204 ASP C N 1
ATOM 4861 C CA . ASP C 1 106 ? 12.528 54.425 0.338 1.00 12.78 204 ASP C CA 1
ATOM 4862 C C . ASP C 1 106 ? 11.889 53.910 -0.938 1.00 12.62 204 ASP C C 1
ATOM 4863 O O . ASP C 1 106 ? 12.591 53.669 -1.950 1.00 13.18 204 ASP C O 1
ATOM 4868 N N . TYR C 1 107 ? 10.581 53.726 -0.873 1.00 10.73 205 TYR C N 1
ATOM 4869 C CA . TYR C 1 107 ? 9.787 53.301 -2.029 1.00 11.06 205 TYR C CA 1
ATOM 4870 C C . TYR C 1 107 ? 8.961 54.448 -2.580 1.00 10.88 205 TYR C C 1
ATOM 4871 O O . TYR C 1 107 ? 8.572 55.350 -1.829 1.00 12.06 205 TYR C O 1
ATOM 4880 N N . TYR C 1 108 ? 8.671 54.398 -3.896 1.00 9.70 206 TYR C N 1
ATOM 4881 C CA . TYR C 1 108 ? 7.837 55.418 -4.544 1.00 10.25 206 TYR C CA 1
ATOM 4882 C C . TYR C 1 108 ? 6.713 54.659 -5.248 1.00 10.67 206 TYR C C 1
ATOM 4883 O O . TYR C 1 108 ? 6.960 53.897 -6.205 1.00 10.35 206 TYR C O 1
ATOM 4892 N N . LEU C 1 109 ? 5.508 54.829 -4.700 1.00 10.30 207 LEU C N 1
ATOM 4893 C CA . LEU C 1 109 ? 4.354 53.998 -5.020 1.00 9.87 207 LEU C CA 1
ATOM 4894 C C . LEU C 1 109 ? 3.286 54.866 -5.666 1.00 10.06 207 LEU C C 1
ATOM 4895 O O . LEU C 1 109 ? 2.798 55.843 -5.058 1.00 11.69 207 LEU C O 1
ATOM 4900 N N . GLU C 1 110 ? 2.884 54.495 -6.871 1.00 10.25 208 GLU C N 1
ATOM 4901 C CA . GLU C 1 110 ? 1.792 55.238 -7.529 1.00 9.96 208 GLU C CA 1
ATOM 4902 C C . GLU C 1 110 ? 0.484 54.515 -7.230 1.00 11.32 208 GLU C C 1
ATOM 4903 O O . GLU C 1 110 ? 0.293 53.341 -7.623 1.00 11.16 208 GLU C O 1
ATOM 4909 N N . VAL C 1 111 ? -0.414 55.216 -6.539 1.00 10.66 209 VAL C N 1
ATOM 4910 C CA . VAL C 1 111 ? -1.660 54.596 -6.021 1.00 10.58 209 VAL C CA 1
ATOM 4911 C C . VAL C 1 111 ? -2.859 55.040 -6.896 1.00 11.24 209 VAL C C 1
ATOM 4912 O O . VAL C 1 111 ? -3.199 56.224 -6.920 1.00 11.03 209 VAL C O 1
ATOM 4916 N N . PRO C 1 112 ? -3.528 54.083 -7.577 1.00 11.63 210 PRO C N 1
ATOM 4917 C CA . PRO C 1 112 ? -4.695 54.460 -8.385 1.00 11.71 210 PRO C CA 1
ATOM 4918 C C . PRO C 1 112 ? -5.923 54.483 -7.491 1.00 11.91 210 PRO C C 1
ATOM 4919 O O . PRO C 1 112 ? -6.207 53.495 -6.818 1.00 11.93 210 PRO C O 1
ATOM 4923 N N A ILE C 1 113 ? -6.629 55.609 -7.489 0.50 11.87 211 ILE C N 1
ATOM 4924 N N B ILE C 1 113 ? -6.652 55.597 -7.499 0.50 11.78 211 ILE C N 1
ATOM 4925 C CA A ILE C 1 113 ? -7.768 55.823 -6.605 0.50 12.03 211 ILE C CA 1
ATOM 4926 C CA B ILE C 1 113 ? -7.755 55.828 -6.562 0.50 11.79 211 ILE C CA 1
ATOM 4927 C C A ILE C 1 113 ? -8.986 56.146 -7.442 0.50 12.36 211 ILE C C 1
ATOM 4928 C C B ILE C 1 113 ? -9.000 56.251 -7.322 0.50 12.22 211 ILE C C 1
ATOM 4929 O O A ILE C 1 113 ? -8.917 56.904 -8.402 0.50 12.46 211 ILE C O 1
ATOM 4930 O O B ILE C 1 113 ? -8.955 57.190 -8.112 0.50 12.16 211 ILE C O 1
ATOM 4939 N N . VAL C 1 114 ? -10.106 55.557 -7.068 1.00 12.34 212 VAL C N 1
ATOM 4940 C CA A VAL C 1 114 ? -11.390 55.938 -7.634 0.50 14.43 212 VAL C CA 1
ATOM 4941 C CA B VAL C 1 114 ? -11.394 55.898 -7.653 0.50 13.75 212 VAL C CA 1
ATOM 4942 C C . VAL C 1 114 ? -12.142 56.706 -6.582 1.00 14.83 212 VAL C C 1
ATOM 4943 O O . VAL C 1 114 ? -11.991 56.425 -5.391 1.00 14.38 212 VAL C O 1
ATOM 4950 N N . PHE C 1 115 ? -12.941 57.689 -7.004 1.00 16.40 213 PHE C N 1
ATOM 4951 C CA . PHE C 1 115 ? -13.783 58.455 -6.071 1.00 18.21 213 PHE C CA 1
ATOM 4952 C C . PHE C 1 115 ? -15.199 58.547 -6.602 1.00 20.00 213 PHE C C 1
ATOM 4953 O O . PHE C 1 115 ? -15.412 58.562 -7.829 1.00 20.00 213 PHE C O 1
ATOM 4961 N N . ASP C 1 116 ? -16.171 58.568 -5.685 1.00 20.41 214 ASP C N 1
ATOM 4962 C CA . ASP C 1 116 ? -17.577 58.637 -6.098 1.00 21.38 214 ASP C CA 1
ATOM 4963 C C . ASP C 1 116 ? -18.134 60.038 -5.876 1.00 22.05 214 ASP C C 1
ATOM 4964 O O . ASP C 1 116 ? -17.416 60.960 -5.450 1.00 21.74 214 ASP C O 1
ATOM 4969 N N . LYS C 1 117 ? -19.422 60.212 -6.171 1.00 23.91 215 LYS C N 1
ATOM 4970 C CA . LYS C 1 117 ? -20.024 61.539 -6.099 1.00 25.87 215 LYS C CA 1
ATOM 4971 C C . LYS C 1 117 ? -20.062 62.092 -4.687 1.00 26.40 215 LYS C C 1
ATOM 4972 O O . LYS C 1 117 ? -20.264 63.293 -4.496 1.00 27.24 215 LYS C O 1
ATOM 4978 N N . ASP C 1 118 ? -19.874 61.220 -3.701 1.00 26.23 216 ASP C N 1
ATOM 4979 C CA . ASP C 1 118 ? -19.877 61.637 -2.292 1.00 27.40 216 ASP C CA 1
ATOM 4980 C C . ASP C 1 118 ? -18.465 61.717 -1.737 1.00 26.70 216 ASP C C 1
ATOM 4981 O O . ASP C 1 118 ? -18.270 61.826 -0.523 1.00 27.35 216 ASP C O 1
ATOM 4999 N N . ASN C 1 120 ? -16.288 59.447 -1.547 1.00 20.89 218 ASN C N 1
ATOM 5000 C CA . ASN C 1 120 ? -15.756 58.203 -0.968 1.00 19.50 218 ASN C CA 1
ATOM 5001 C C . ASN C 1 120 ? -14.670 57.729 -1.910 1.00 17.54 218 ASN C C 1
ATOM 5002 O O . ASN C 1 120 ? -14.730 58.046 -3.108 1.00 17.47 218 ASN C O 1
ATOM 5020 N N . ALA C 1 122 ? -11.676 54.490 -3.157 1.00 12.09 220 ALA C N 1
ATOM 5021 C CA . ALA C 1 122 ? -11.149 53.142 -3.068 1.00 12.28 220 ALA C CA 1
ATOM 5022 C C . ALA C 1 122 ? -9.881 53.058 -3.912 1.00 11.01 220 ALA C C 1
ATOM 5023 O O . ALA C 1 122 ? -9.688 53.868 -4.811 1.00 12.60 220 ALA C O 1
ATOM 5025 N N . VAL C 1 123 ? -9.031 52.076 -3.645 1.00 11.02 221 VAL C N 1
ATOM 5026 C CA . VAL C 1 123 ? -7.928 51.773 -4.586 1.00 10.99 221 VAL C CA 1
ATOM 5027 C C . VAL C 1 123 ? -8.500 50.816 -5.657 1.00 11.42 221 VAL C C 1
ATOM 5028 O O . VAL C 1 123 ? -8.987 49.718 -5.306 1.00 12.17 221 VAL C O 1
ATOM 5032 N N . ASP C 1 124 ? -8.488 51.235 -6.930 1.00 11.48 222 ASP C N 1
ATOM 5033 C CA . ASP C 1 124 ? -9.198 50.491 -7.981 1.00 11.98 222 ASP C CA 1
ATOM 5034 C C . ASP C 1 124 ? -8.318 49.624 -8.879 1.00 12.35 222 ASP C C 1
ATOM 5035 O O . ASP C 1 124 ? -8.811 49.008 -9.838 1.00 12.81 222 ASP C O 1
ATOM 5040 N N . ALA C 1 125 ? -7.019 49.571 -8.572 1.00 11.81 223 ALA C N 1
ATOM 5041 C CA . ALA C 1 125 ? -6.083 48.818 -9.410 1.00 12.27 223 ALA C CA 1
ATOM 5042 C C . ALA C 1 125 ? -4.829 48.559 -8.625 1.00 11.91 223 ALA C C 1
ATOM 5043 O O . ALA C 1 125 ? -4.600 49.160 -7.563 1.00 12.44 223 ALA C O 1
ATOM 5045 N N . LEU C 1 126 ? -3.985 47.671 -9.132 1.00 12.25 224 LEU C N 1
ATOM 5046 C CA . LEU C 1 126 ? -2.710 47.450 -8.473 1.00 10.86 224 LEU C CA 1
ATOM 5047 C C . LEU C 1 126 ? -1.890 48.736 -8.482 1.00 11.46 224 LEU C C 1
ATOM 5048 O O . LEU C 1 126 ? -1.730 49.344 -9.530 1.00 12.04 224 LEU C O 1
ATOM 5053 N N . PRO C 1 127 ? -1.324 49.112 -7.328 1.00 11.64 225 PRO C N 1
ATOM 5054 C CA . PRO C 1 127 ? -0.387 50.234 -7.355 1.00 12.06 225 PRO C CA 1
ATOM 5055 C C . PRO C 1 127 ? 0.921 49.775 -8.002 1.00 12.11 225 PRO C C 1
ATOM 5056 O O . PRO C 1 127 ? 1.188 48.571 -8.054 1.00 13.64 225 PRO C O 1
ATOM 5060 N N . VAL C 1 128 ? 1.733 50.717 -8.456 1.00 12.66 226 VAL C N 1
ATOM 5061 C CA . VAL C 1 128 ? 2.939 50.372 -9.187 1.00 10.46 226 VAL C CA 1
ATOM 5062 C C . VAL C 1 128 ? 4.100 51.196 -8.675 1.00 11.74 226 VAL C C 1
ATOM 5063 O O . VAL C 1 128 ? 3.921 52.284 -8.136 1.00 10.74 226 VAL C O 1
ATOM 5080 N N . THR C 1 130 ? 6.968 53.690 -9.064 1.00 11.68 228 THR C N 1
ATOM 5081 C CA . THR C 1 130 ? 7.056 54.826 -9.970 1.00 12.26 228 THR C CA 1
ATOM 5082 C C . THR C 1 130 ? 8.356 55.609 -9.780 1.00 12.70 228 THR C C 1
ATOM 5083 O O . THR C 1 130 ? 9.206 55.228 -8.950 1.00 12.37 228 THR C O 1
ATOM 5087 N N . ALA C 1 131 ? 8.499 56.689 -10.538 1.00 13.39 229 ALA C N 1
ATOM 5088 C CA . ALA C 1 131 ? 9.721 57.528 -10.472 1.00 15.35 229 ALA C CA 1
ATOM 5089 C C . ALA C 1 131 ? 9.790 58.315 -9.168 1.00 15.88 229 ALA C C 1
ATOM 5090 O O . ALA C 1 131 ? 8.776 58.828 -8.699 1.00 16.16 229 ALA C O 1
ATOM 5092 N N . PRO C 1 132 ? 10.991 58.393 -8.571 1.00 17.78 230 PRO C N 1
ATOM 5093 C CA . PRO C 1 132 ? 11.157 59.264 -7.397 1.00 18.96 230 PRO C CA 1
ATOM 5094 C C . PRO C 1 132 ? 11.083 60.753 -7.796 1.00 19.92 230 PRO C C 1
ATOM 5095 O O . PRO C 1 132 ? 11.274 61.071 -8.990 1.00 20.50 230 PRO C O 1
ATOM 5099 N N . PRO C 1 133 ? 10.820 61.647 -6.825 1.00 19.77 231 PRO C N 1
ATOM 5100 C CA . PRO C 1 133 ? 10.934 63.084 -7.152 1.00 19.97 231 PRO C CA 1
ATOM 5101 C C . PRO C 1 133 ? 12.338 63.418 -7.660 1.00 19.34 231 PRO C C 1
ATOM 5102 O O . PRO C 1 133 ? 13.286 62.659 -7.409 1.00 18.29 231 PRO C O 1
ATOM 5106 N N . GLU C 1 134 ? 12.454 64.550 -8.357 1.00 18.74 232 GLU C N 1
ATOM 5107 C CA . GLU C 1 134 ? 13.729 65.049 -8.826 1.00 19.84 232 GLU C CA 1
ATOM 5108 C C . GLU C 1 134 ? 13.916 66.460 -8.273 1.00 18.75 232 GLU C C 1
ATOM 5109 O O . GLU C 1 134 ? 12.963 67.230 -8.231 1.00 18.20 232 GLU C O 1
ATOM 5112 N N . LYS C 1 135 ? 15.134 66.790 -7.840 1.00 19.50 233 LYS C N 1
ATOM 5113 C CA . LYS C 1 135 ? 15.402 68.112 -7.274 1.00 19.64 233 LYS C CA 1
ATOM 5114 C C . LYS C 1 135 ? 15.315 69.199 -8.323 1.00 20.37 233 LYS C C 1
ATOM 5115 O O . LYS C 1 135 ? 15.729 68.989 -9.458 1.00 20.60 233 LYS C O 1
ATOM 5121 N N . ALA C 1 136 ? 14.805 70.367 -7.935 1.00 19.29 234 ALA C N 1
ATOM 5122 C CA . ALA C 1 136 ? 14.978 71.592 -8.710 1.00 19.91 234 ALA C CA 1
ATOM 5123 C C . ALA C 1 136 ? 16.426 72.043 -8.665 1.00 20.83 234 ALA C C 1
ATOM 5124 O O . ALA C 1 136 ? 17.084 71.933 -7.624 1.00 20.03 234 ALA C O 1
ATOM 5126 N N . TYR C 1 137 ? 16.926 72.533 -9.798 1.00 21.43 235 TYR C N 1
ATOM 5127 C CA . TYR C 1 137 ? 18.232 73.155 -9.842 1.00 23.75 235 TYR C CA 1
ATOM 5128 C C . TYR C 1 137 ? 17.993 74.653 -9.698 1.00 24.98 235 TYR C C 1
ATOM 5129 O O . TYR C 1 137 ? 16.953 75.165 -10.157 1.00 25.42 235 TYR C O 1
ATOM 5138 N N . PHE C 1 138 ? 18.913 75.347 -9.036 1.00 25.26 236 PHE C N 1
ATOM 5139 C CA . PHE C 1 138 ? 18.859 76.816 -8.970 1.00 26.98 236 PHE C CA 1
ATOM 5140 C C . PHE C 1 138 ? 20.274 77.405 -9.040 1.00 27.20 236 PHE C C 1
ATOM 5141 O O . PHE C 1 138 ? 21.218 76.823 -8.499 1.00 26.90 236 PHE C O 1
ATOM 5149 N N . LYS C 1 139 ? 20.431 78.541 -9.722 1.00 27.99 237 LYS C N 1
ATOM 5150 C CA . LYS C 1 139 ? 21.707 79.252 -9.700 1.00 27.87 237 LYS C CA 1
ATOM 5151 C C . LYS C 1 139 ? 21.642 80.247 -8.543 1.00 27.38 237 LYS C C 1
ATOM 5152 O O . LYS C 1 139 ? 20.705 81.043 -8.449 1.00 26.52 237 LYS C O 1
ATOM 5155 N N . ASN C 1 140 ? 22.622 80.178 -7.650 1.00 26.48 238 ASN C N 1
ATOM 5156 C CA . ASN C 1 140 ? 22.664 81.094 -6.522 1.00 26.61 238 ASN C CA 1
ATOM 5157 C C . ASN C 1 140 ? 22.883 82.533 -6.986 1.00 26.30 238 ASN C C 1
ATOM 5158 O O . ASN C 1 140 ? 23.738 82.776 -7.853 1.00 25.57 238 ASN C O 1
ATOM 5163 N N . LYS C 1 141 ? 22.091 83.468 -6.440 1.00 25.17 239 LYS C N 1
ATOM 5164 C CA . LYS C 1 141 ? 22.201 84.897 -6.744 1.00 25.36 239 LYS C CA 1
ATOM 5165 C C . LYS C 1 141 ? 22.509 85.669 -5.465 1.00 24.66 239 LYS C C 1
ATOM 5166 O O . LYS C 1 141 ? 21.663 85.771 -4.564 1.00 22.73 239 LYS C O 1
ATOM 5172 N N . GLU C 1 142 ? 23.713 86.215 -5.379 1.00 25.38 240 GLU C N 1
ATOM 5173 C CA . GLU C 1 142 ? 24.038 87.065 -4.227 1.00 26.98 240 GLU C CA 1
ATOM 5174 C C . GLU C 1 142 ? 23.202 88.341 -4.266 1.00 27.09 240 GLU C C 1
ATOM 5175 O O . GLU C 1 142 ? 22.801 88.796 -5.348 1.00 26.90 240 GLU C O 1
ATOM 5181 N N . PHE C 1 143 ? 22.899 88.901 -3.094 1.00 26.43 241 PHE C N 1
ATOM 5182 C CA . PHE C 1 143 ? 22.034 90.074 -3.052 1.00 26.99 241 PHE C CA 1
ATOM 5183 C C . PHE C 1 143 ? 22.671 91.242 -3.823 1.00 29.07 241 PHE C C 1
ATOM 5184 O O . PHE C 1 143 ? 23.860 91.509 -3.677 1.00 28.04 241 PHE C O 1
ATOM 5192 N N . SER C 1 144 ? 21.837 91.930 -4.599 1.00 30.72 242 SER C N 1
ATOM 5193 C CA . SER C 1 144 ? 22.261 92.883 -5.629 1.00 34.08 242 SER C CA 1
ATOM 5194 C C . SER C 1 144 ? 22.408 94.338 -5.175 1.00 35.35 242 SER C C 1
ATOM 5195 O O . SER C 1 144 ? 22.849 95.189 -5.950 1.00 37.52 242 SER C O 1
ATOM 5198 N N . GLY C 1 145 ? 22.050 94.641 -3.935 1.00 36.37 243 GLY C N 1
ATOM 5199 C CA . GLY C 1 145 ? 22.053 96.031 -3.456 1.00 37.07 243 GLY C CA 1
ATOM 5200 C C . GLY C 1 145 ? 23.386 96.702 -3.169 1.00 38.33 243 GLY C C 1
ATOM 5201 O O . GLY C 1 145 ? 24.451 96.143 -3.440 1.00 39.55 243 GLY C O 1
ATOM 5202 N N . THR C 1 146 ? 23.317 97.924 -2.639 1.00 38.06 244 THR C N 1
ATOM 5203 C CA . THR C 1 146 ? 24.494 98.730 -2.324 1.00 38.21 244 THR C CA 1
ATOM 5204 C C . THR C 1 146 ? 24.906 98.564 -0.879 1.00 37.55 244 THR C C 1
ATOM 5205 O O . THR C 1 146 ? 24.103 98.815 0.024 1.00 37.01 244 THR C O 1
ATOM 5209 N N . SER C 1 147 ? 26.163 98.189 -0.662 1.00 36.73 245 SER C N 1
ATOM 5210 C CA . SER C 1 147 ? 26.722 98.072 0.688 1.00 37.29 245 SER C CA 1
ATOM 5211 C C . SER C 1 147 ? 26.652 99.362 1.481 1.00 38.12 245 SER C C 1
ATOM 5212 O O . SER C 1 147 ? 26.901 100.458 0.946 1.00 38.45 245 SER C O 1
ATOM 5215 N N . GLU C 1 148 ? 26.333 99.236 2.762 1.00 38.24 246 GLU C N 1
ATOM 5216 C CA . GLU C 1 148 ? 26.523 100.332 3.704 1.00 39.78 246 GLU C CA 1
ATOM 5217 C C . GLU C 1 148 ? 27.933 100.210 4.257 1.00 40.98 246 GLU C C 1
ATOM 5218 O O . GLU C 1 148 ? 28.286 99.146 4.773 1.00 42.22 246 GLU C O 1
ATOM 5224 N N . ASN C 1 149 ? 28.713 101.285 4.173 1.00 42.93 247 ASN C N 1
ATOM 5225 C CA . ASN C 1 149 ? 30.135 101.276 4.560 1.00 43.84 247 ASN C CA 1
ATOM 5226 C C . ASN C 1 149 ? 30.527 102.087 5.809 1.00 44.84 247 ASN C C 1
ATOM 5227 O O . ASN C 1 149 ? 31.613 101.863 6.368 1.00 45.59 247 ASN C O 1
ATOM 5229 N N . ASP C 1 150 ? 29.673 103.034 6.220 1.00 44.81 248 ASP C N 1
ATOM 5230 C CA . ASP C 1 150 ? 29.890 103.864 7.418 1.00 44.82 248 ASP C CA 1
ATOM 5231 C C . ASP C 1 150 ? 30.162 102.988 8.646 1.00 44.05 248 ASP C C 1
ATOM 5232 O O . ASP C 1 150 ? 29.322 102.162 9.028 1.00 42.56 248 ASP C O 1
ATOM 5237 N N . ALA C 1 151 ? 31.335 103.169 9.256 1.00 43.96 249 ALA C N 1
ATOM 5238 C CA . ALA C 1 151 ? 31.783 102.336 10.387 1.00 43.73 249 ALA C CA 1
ATOM 5239 C C . ALA C 1 151 ? 30.844 102.378 11.594 1.00 43.35 249 ALA C C 1
ATOM 5240 O O . ALA C 1 151 ? 30.383 101.338 12.069 1.00 42.71 249 ALA C O 1
ATOM 5242 N N . ASP C 1 152 ? 30.570 103.586 12.074 1.00 43.83 250 ASP C N 1
ATOM 5243 C CA . ASP C 1 152 ? 29.658 103.818 13.184 1.00 43.95 250 ASP C CA 1
ATOM 5244 C C . ASP C 1 152 ? 28.297 103.162 12.935 1.00 41.98 250 ASP C C 1
ATOM 5245 O O . ASP C 1 152 ? 27.745 102.511 13.812 1.00 40.98 250 ASP C O 1
ATOM 5250 N N . LYS C 1 153 ? 27.759 103.357 11.741 1.00 40.81 251 LYS C N 1
ATOM 5251 C CA . LYS C 1 153 ? 26.434 102.876 11.423 1.00 40.31 251 LYS C CA 1
ATOM 5252 C C . LYS C 1 153 ? 26.418 101.353 11.298 1.00 38.68 251 LYS C C 1
ATOM 5253 O O . LYS C 1 153 ? 25.552 100.705 11.864 1.00 36.87 251 LYS C O 1
ATOM 5259 N N . THR C 1 154 ? 27.389 100.783 10.583 1.00 24.96 252 THR C N 1
ATOM 5260 C CA . THR C 1 154 ? 27.474 99.311 10.518 1.00 24.54 252 THR C CA 1
ATOM 5261 C C . THR C 1 154 ? 27.691 98.689 11.902 1.00 24.32 252 THR C C 1
ATOM 5262 O O . THR C 1 154 ? 27.141 97.629 12.193 1.00 23.34 252 THR C O 1
ATOM 5266 N N . LYS C 1 155 ? 28.488 99.327 12.760 1.00 25.39 253 LYS C N 1
ATOM 5267 C CA . LYS C 1 155 ? 28.682 98.805 14.118 1.00 26.22 253 LYS C CA 1
ATOM 5268 C C . LYS C 1 155 ? 27.364 98.815 14.896 1.00 25.41 253 LYS C C 1
ATOM 5269 O O . LYS C 1 155 ? 26.980 97.811 15.490 1.00 25.93 253 LYS C O 1
ATOM 5275 N N . LYS C 1 156 ? 26.679 99.956 14.885 1.00 25.35 254 LYS C N 1
ATOM 5276 C CA . LYS C 1 156 ? 25.370 100.068 15.548 1.00 25.33 254 LYS C CA 1
ATOM 5277 C C . LYS C 1 156 ? 24.337 99.059 15.049 1.00 23.80 254 LYS C C 1
ATOM 5278 O O . LYS C 1 156 ? 23.655 98.438 15.871 1.00 23.56 254 LYS C O 1
ATOM 5284 N N . ILE C 1 157 ? 24.235 98.894 13.727 1.00 22.72 255 ILE C N 1
ATOM 5285 C CA . ILE C 1 157 ? 23.304 97.906 13.123 1.00 21.88 255 ILE C CA 1
ATOM 5286 C C . ILE C 1 157 ? 23.680 96.505 13.589 1.00 21.70 255 ILE C C 1
ATOM 5287 O O . ILE C 1 157 ? 22.805 95.738 13.994 1.00 20.57 255 ILE C O 1
ATOM 5292 N N . THR C 1 158 ? 24.974 96.189 13.538 1.00 21.68 256 THR C N 1
ATOM 5293 C CA . THR C 1 158 ? 25.476 94.864 13.927 1.00 22.08 256 THR C CA 1
ATOM 5294 C C . THR C 1 158 ? 25.128 94.571 15.385 1.00 22.53 256 THR C C 1
ATOM 5295 O O . THR C 1 158 ? 24.628 93.488 15.704 1.00 22.84 256 THR C O 1
ATOM 5299 N N . ASP C 1 159 ? 25.360 95.543 16.257 1.00 23.63 257 ASP C N 1
ATOM 5300 C CA . ASP C 1 159 ? 25.089 95.385 17.678 1.00 24.16 257 ASP C CA 1
ATOM 5301 C C . ASP C 1 159 ? 23.590 95.210 17.940 1.00 22.30 257 ASP C C 1
ATOM 5302 O O . ASP C 1 159 ? 23.205 94.346 18.717 1.00 21.54 257 ASP C O 1
ATOM 5307 N N . SER C 1 160 ? 22.758 95.987 17.249 1.00 21.24 258 SER C N 1
ATOM 5308 C CA . SER C 1 160 ? 21.310 95.853 17.365 1.00 21.02 258 SER C CA 1
ATOM 5309 C C . SER C 1 160 ? 20.833 94.478 16.894 1.00 19.82 258 SER C C 1
ATOM 5310 O O . SER C 1 160 ? 20.017 93.869 17.556 1.00 18.73 258 SER C O 1
ATOM 5313 N N . VAL C 1 161 ? 21.358 93.999 15.759 1.00 19.47 259 VAL C N 1
ATOM 5314 C CA . VAL C 1 161 ? 21.001 92.670 15.236 1.00 18.99 259 VAL C CA 1
ATOM 5315 C C . VAL C 1 161 ? 21.440 91.542 16.180 1.00 18.76 259 VAL C C 1
ATOM 5316 O O . VAL C 1 161 ? 20.672 90.612 16.424 1.00 17.60 259 VAL C O 1
ATOM 5320 N N . SER C 1 162 ? 22.647 91.657 16.744 1.00 18.98 260 SER C N 1
ATOM 5321 C CA . SER C 1 162 ? 23.141 90.668 17.699 1.00 19.57 260 SER C CA 1
ATOM 5322 C C . SER C 1 162 ? 22.237 90.610 18.947 1.00 19.70 260 SER C C 1
ATOM 5323 O O . SER C 1 162 ? 21.825 89.527 19.376 1.00 18.83 260 SER C O 1
ATOM 5326 N N . GLN C 1 163 ? 21.903 91.774 19.498 1.00 18.97 261 GLN C N 1
ATOM 5327 C CA . GLN C 1 163 ? 20.991 91.823 20.665 1.00 19.26 261 GLN C CA 1
ATOM 5328 C C . GLN C 1 163 ? 19.614 91.247 20.320 1.00 18.50 261 GLN C C 1
ATOM 5329 O O . GLN C 1 163 ? 18.997 90.516 21.136 1.00 18.05 261 GLN C O 1
ATOM 5332 N N . PHE C 1 164 ? 19.134 91.567 19.118 1.00 17.55 262 PHE C N 1
ATOM 5333 C CA . PHE C 1 164 ? 17.858 91.020 18.669 1.00 16.87 262 PHE C CA 1
ATOM 5334 C C . PHE C 1 164 ? 17.893 89.492 18.653 1.00 16.45 262 PHE C C 1
ATOM 5335 O O . PHE C 1 164 ? 16.969 88.835 19.128 1.00 15.88 262 PHE C O 1
ATOM 5343 N N . PHE C 1 165 ? 18.954 88.920 18.088 1.00 15.91 263 PHE C N 1
ATOM 5344 C CA . PHE C 1 165 ? 18.987 87.465 17.960 1.00 16.04 263 PHE C CA 1
ATOM 5345 C C . PHE C 1 165 ? 19.160 86.780 19.312 1.00 16.42 263 PHE C C 1
ATOM 5346 O O . PHE C 1 165 ? 18.584 85.736 19.544 1.00 15.91 263 PHE C O 1
ATOM 5354 N N . LYS C 1 166 ? 19.919 87.389 20.221 1.00 17.61 264 LYS C N 1
ATOM 5355 C CA . LYS C 1 166 ? 19.989 86.844 21.574 1.00 17.85 264 LYS C CA 1
ATOM 5356 C C . LYS C 1 166 ? 18.589 86.753 22.197 1.00 18.11 264 LYS C C 1
ATOM 5357 O O . LYS C 1 166 ? 18.225 85.716 22.779 1.00 17.61 264 LYS C O 1
ATOM 5363 N N . ALA C 1 167 ? 17.789 87.805 22.044 1.00 17.47 265 ALA C N 1
ATOM 5364 C CA . ALA C 1 167 ? 16.393 87.763 22.533 1.00 17.34 265 ALA C CA 1
ATOM 5365 C C . ALA C 1 167 ? 15.507 86.784 21.742 1.00 16.49 265 ALA C C 1
ATOM 5366 O O . ALA C 1 167 ? 14.679 86.075 22.304 1.00 17.25 265 ALA C O 1
ATOM 5368 N N . TYR C 1 168 ? 15.683 86.749 20.427 1.00 15.89 266 TYR C N 1
ATOM 5369 C CA . TYR C 1 168 ? 14.882 85.883 19.564 1.00 15.26 266 TYR C CA 1
ATOM 5370 C C . TYR C 1 168 ? 15.026 84.423 20.012 1.00 15.61 266 TYR C C 1
ATOM 5371 O O . TYR C 1 168 ? 14.052 83.666 20.066 1.00 14.29 266 TYR C O 1
ATOM 5380 N N . TYR C 1 169 ? 16.253 84.036 20.355 1.00 16.01 267 TYR C N 1
ATOM 5381 C CA . TYR C 1 169 ? 16.504 82.643 20.708 1.00 16.28 267 TYR C CA 1
ATOM 5382 C C . TYR C 1 169 ? 16.273 82.308 22.185 1.00 16.69 267 TYR C C 1
ATOM 5383 O O . TYR C 1 169 ? 15.918 81.183 22.493 1.00 16.35 267 TYR C O 1
ATOM 5392 N N . GLU C 1 170 ? 16.504 83.281 23.072 1.00 16.65 268 GLU C N 1
ATOM 5393 C CA . GLU C 1 170 ? 16.567 83.024 24.519 1.00 17.81 268 GLU C CA 1
ATOM 5394 C C . GLU C 1 170 ? 15.461 83.655 25.358 1.00 18.02 268 GLU C C 1
ATOM 5395 O O . GLU C 1 170 ? 15.208 83.194 26.483 1.00 19.09 268 GLU C O 1
ATOM 5401 N N . GLN C 1 171 ? 14.833 84.708 24.838 1.00 17.94 269 GLN C N 1
ATOM 5402 C CA . GLN C 1 171 ? 13.984 85.561 25.684 1.00 18.35 269 GLN C CA 1
ATOM 5403 C C . GLN C 1 171 ? 12.506 85.523 25.317 1.00 18.87 269 GLN C C 1
ATOM 5404 O O . GLN C 1 171 ? 12.127 84.983 24.279 1.00 17.92 269 GLN C O 1
ATOM 5410 N N . ASN C 1 172 ? 11.668 86.084 26.198 1.00 18.69 270 ASN C N 1
ATOM 5411 C CA . ASN C 1 172 ? 10.216 86.062 25.976 1.00 20.09 270 ASN C CA 1
ATOM 5412 C C . ASN C 1 172 ? 9.780 87.188 25.024 1.00 19.14 270 ASN C C 1
ATOM 5413 O O . ASN C 1 172 ? 10.583 88.047 24.656 1.00 18.37 270 ASN C O 1
ATOM 5418 N N . GLN C 1 173 ? 8.533 87.136 24.571 1.00 19.66 271 GLN C N 1
ATOM 5419 C CA . GLN C 1 173 ? 8.075 88.081 23.565 1.00 20.08 271 GLN C CA 1
ATOM 5420 C C . GLN C 1 173 ? 8.128 89.515 24.064 1.00 20.85 271 GLN C C 1
ATOM 5421 O O . GLN C 1 173 ? 8.386 90.435 23.271 1.00 19.73 271 GLN C O 1
ATOM 5427 N N . THR C 1 174 ? 7.877 89.714 25.358 1.00 22.01 272 THR C N 1
ATOM 5428 C CA . THR C 1 174 ? 7.925 91.073 25.913 1.00 23.06 272 THR C CA 1
ATOM 5429 C C . THR C 1 174 ? 9.304 91.670 25.687 1.00 22.51 272 THR C C 1
ATOM 5430 O O . THR C 1 174 ? 9.440 92.832 25.270 1.00 23.11 272 THR C O 1
ATOM 5434 N N . GLN C 1 175 ? 10.334 90.863 25.921 1.00 21.78 273 GLN C N 1
ATOM 5435 C CA . GLN C 1 175 ? 11.709 91.306 25.686 1.00 21.82 273 GLN C CA 1
ATOM 5436 C C . GLN C 1 175 ? 12.045 91.509 24.217 1.00 20.55 273 GLN C C 1
ATOM 5437 O O . GLN C 1 175 ? 12.719 92.482 23.845 1.00 21.18 273 GLN C O 1
ATOM 5443 N N . ILE C 1 176 ? 11.609 90.579 23.378 1.00 19.84 274 ILE C N 1
ATOM 5444 C CA . ILE C 1 176 ? 11.868 90.691 21.932 1.00 17.98 274 ILE C CA 1
ATOM 5445 C C . ILE C 1 176 ? 11.239 91.955 21.342 1.00 18.47 274 ILE C C 1
ATOM 5446 O O . ILE C 1 176 ? 11.836 92.621 20.487 1.00 17.83 274 ILE C O 1
ATOM 5451 N N . ASP C 1 177 ? 10.045 92.290 21.820 1.00 18.60 275 ASP C N 1
ATOM 5452 C CA . ASP C 1 177 ? 9.287 93.403 21.268 1.00 20.20 275 ASP C CA 1
ATOM 5453 C C . ASP C 1 177 ? 10.038 94.721 21.340 1.00 20.30 275 ASP C C 1
ATOM 5454 O O . ASP C 1 177 ? 9.790 95.610 20.525 1.00 20.80 275 ASP C O 1
ATOM 5459 N N . TYR C 1 178 ? 10.953 94.851 22.300 1.00 20.36 276 TYR C N 1
ATOM 5460 C CA . TYR C 1 178 ? 11.767 96.075 22.401 1.00 20.86 276 TYR C CA 1
ATOM 5461 C C . TYR C 1 178 ? 12.636 96.328 21.167 1.00 20.49 276 TYR C C 1
ATOM 5462 O O . TYR C 1 178 ? 12.981 97.472 20.864 1.00 21.41 276 TYR C O 1
ATOM 5471 N N . PHE C 1 179 ? 12.994 95.256 20.472 1.00 19.24 277 PHE C N 1
ATOM 5472 C CA . PHE C 1 179 ? 13.878 95.341 19.333 1.00 19.48 277 PHE C CA 1
ATOM 5473 C C . PHE C 1 179 ? 13.140 95.472 18.013 1.00 19.03 277 PHE C C 1
ATOM 5474 O O . PHE C 1 179 ? 13.773 95.611 16.971 1.00 19.41 277 PHE C O 1
ATOM 5482 N N . LEU C 1 180 ? 11.814 95.364 18.040 1.00 18.43 278 LEU C N 1
ATOM 5483 C CA . LEU C 1 180 ? 11.028 95.385 16.802 1.00 19.41 278 LEU C CA 1
ATOM 5484 C C . LEU C 1 180 ? 10.418 96.735 16.494 1.00 21.00 278 LEU C C 1
ATOM 5485 O O . LEU C 1 180 ? 10.014 97.448 17.409 1.00 22.58 278 LEU C O 1
ATOM 5490 N N . VAL C 1 181 ? 10.250 97.036 15.211 1.00 21.28 279 VAL C N 1
ATOM 5491 C CA . VAL C 1 181 ? 9.327 98.096 14.809 1.00 23.10 279 VAL C CA 1
ATOM 5492 C C . VAL C 1 181 ? 7.942 97.712 15.347 1.00 24.26 279 VAL C C 1
ATOM 5493 O O . VAL C 1 181 ? 7.518 96.559 15.230 1.00 22.87 279 VAL C O 1
ATOM 5497 N N . ASP C 1 182 ? 7.263 98.676 15.977 1.00 25.46 280 ASP C N 1
ATOM 5498 C CA . ASP C 1 182 ? 5.918 98.484 16.482 1.00 27.19 280 ASP C CA 1
ATOM 5499 C C . ASP C 1 182 ? 5.041 97.846 15.411 1.00 27.21 280 ASP C C 1
ATOM 5500 O O . ASP C 1 182 ? 4.929 98.360 14.310 1.00 27.15 280 ASP C O 1
ATOM 5505 N N . GLY C 1 183 ? 4.432 96.713 15.723 1.00 27.60 281 GLY C N 1
ATOM 5506 C CA . GLY C 1 183 ? 3.545 96.064 14.771 1.00 28.43 281 GLY C CA 1
ATOM 5507 C C . GLY C 1 183 ? 4.165 94.944 13.959 1.00 28.22 281 GLY C C 1
ATOM 5508 O O . GLY C 1 183 ? 3.421 94.136 13.395 1.00 29.66 281 GLY C O 1
ATOM 5509 N N . ALA C 1 184 ? 5.500 94.882 13.878 1.00 27.40 282 ALA C N 1
ATOM 5510 C CA . ALA C 1 184 ? 6.190 93.823 13.117 1.00 26.79 282 ALA C CA 1
ATOM 5511 C C . ALA C 1 184 ? 5.713 92.454 13.598 1.00 27.60 282 ALA C C 1
ATOM 5512 O O . ALA C 1 184 ? 5.622 92.182 14.801 1.00 27.16 282 ALA C O 1
ATOM 5514 N N . ASP C 1 185 ? 5.379 91.578 12.680 1.00 28.33 283 ASP C N 1
ATOM 5515 C CA . ASP C 1 185 ? 4.790 90.339 13.180 1.00 29.96 283 ASP C CA 1
ATOM 5516 C C . ASP C 1 185 ? 5.913 89.316 13.335 1.00 27.81 283 ASP C C 1
ATOM 5517 O O . ASP C 1 185 ? 6.054 88.428 12.494 1.00 30.03 283 ASP C O 1
ATOM 5522 N N . ILE C 1 186 ? 6.763 89.487 14.355 1.00 25.43 284 ILE C N 1
ATOM 5523 C CA . ILE C 1 186 ? 7.935 88.615 14.514 1.00 22.61 284 ILE C CA 1
ATOM 5524 C C . ILE C 1 186 ? 7.960 87.918 15.864 1.00 22.29 284 ILE C C 1
ATOM 5525 O O . ILE C 1 186 ? 8.258 88.549 16.880 1.00 23.25 284 ILE C O 1
ATOM 5530 N N . LYS C 1 187 ? 7.679 86.612 15.879 1.00 20.07 285 LYS C N 1
ATOM 5531 C CA . LYS C 1 187 ? 7.618 85.884 17.150 1.00 19.73 285 LYS C CA 1
ATOM 5532 C C . LYS C 1 187 ? 8.922 85.123 17.412 1.00 18.26 285 LYS C C 1
ATOM 5533 O O . LYS C 1 187 ? 9.565 84.665 16.473 1.00 17.86 285 LYS C O 1
ATOM 5536 N N . GLY C 1 188 ? 9.292 85.006 18.685 1.00 17.69 286 GLY C N 1
ATOM 5537 C CA . GLY C 1 188 ? 10.544 84.379 19.063 1.00 16.79 286 GLY C CA 1
ATOM 5538 C C . GLY C 1 188 ? 10.537 82.861 18.903 1.00 17.30 286 GLY C C 1
ATOM 5539 O O . GLY C 1 188 ? 9.473 82.222 18.729 1.00 17.78 286 GLY C O 1
ATOM 5540 N N . ALA C 1 189 ? 11.722 82.278 19.019 1.00 16.67 287 ALA C N 1
ATOM 5541 C CA . ALA C 1 189 ? 11.904 80.833 18.807 1.00 16.47 287 ALA C CA 1
ATOM 5542 C C . ALA C 1 189 ? 11.573 79.956 20.031 1.00 18.48 287 ALA C C 1
ATOM 5543 O O . ALA C 1 189 ? 11.932 78.773 20.058 1.00 18.83 287 ALA C O 1
ATOM 5545 N N . GLY C 1 190 ? 10.902 80.529 21.031 1.00 19.22 288 GLY C N 1
ATOM 5546 C CA . GLY C 1 190 ? 10.447 79.774 22.200 1.00 20.47 288 GLY C CA 1
ATOM 5547 C C . GLY C 1 190 ? 11.442 79.529 23.326 1.00 20.75 288 GLY C C 1
ATOM 5548 O O . GLY C 1 190 ? 11.242 78.619 24.144 1.00 20.44 288 GLY C O 1
ATOM 5549 N N . GLN C 1 191 ? 12.519 80.319 23.363 1.00 20.04 289 GLN C N 1
ATOM 5550 C CA . GLN C 1 191 ? 13.488 80.286 24.461 1.00 20.61 289 GLN C CA 1
ATOM 5551 C C . GLN C 1 191 ? 14.137 78.922 24.614 1.00 21.27 289 GLN C C 1
ATOM 5552 O O . GLN C 1 191 ? 14.378 78.462 25.720 1.00 22.45 289 GLN C O 1
ATOM 5558 N N . LYS C 1 192 ? 14.426 78.251 23.503 1.00 21.01 290 LYS C N 1
ATOM 5559 C CA . LYS C 1 192 ? 14.942 76.909 23.638 1.00 22.38 290 LYS C CA 1
ATOM 5560 C C . LYS C 1 192 ? 16.324 76.725 23.046 1.00 21.41 290 LYS C C 1
ATOM 5561 O O . LYS C 1 192 ? 16.792 75.606 22.901 1.00 21.20 290 LYS C O 1
ATOM 5567 N N . PHE C 1 193 ? 16.996 77.831 22.741 1.00 20.23 291 PHE C N 1
ATOM 5568 C CA . PHE C 1 193 ? 18.344 77.759 22.200 1.00 19.66 291 PHE C CA 1
ATOM 5569 C C . PHE C 1 193 ? 19.225 78.753 22.890 1.00 19.56 291 PHE C C 1
ATOM 5570 O O . PHE C 1 193 ? 18.742 79.725 23.463 1.00 19.92 291 PHE C O 1
ATOM 5578 N N . SER C 1 194 ? 20.521 78.487 22.848 1.00 18.87 292 SER C N 1
ATOM 5579 C CA A SER C 1 194 ? 21.501 79.430 23.364 0.50 19.53 292 SER C CA 1
ATOM 5580 C CA B SER C 1 194 ? 21.505 79.436 23.359 0.50 19.12 292 SER C CA 1
ATOM 5581 C C . SER C 1 194 ? 22.160 80.127 22.182 1.00 18.62 292 SER C C 1
ATOM 5582 O O . SER C 1 194 ? 22.788 79.468 21.358 1.00 18.44 292 SER C O 1
ATOM 5587 N N . PHE C 1 195 ? 22.033 81.454 22.105 1.00 18.93 293 PHE C N 1
ATOM 5588 C CA . PHE C 1 195 ? 22.609 82.206 20.997 1.00 18.66 293 PHE C CA 1
ATOM 5589 C C . PHE C 1 195 ? 24.116 82.302 21.188 1.00 20.16 293 PHE C C 1
ATOM 5590 O O . PHE C 1 195 ? 24.575 82.750 22.235 1.00 21.37 293 PHE C O 1
ATOM 5598 N N . ASN C 1 196 ? 24.876 81.880 20.174 1.00 20.31 294 ASN C N 1
ATOM 5599 C CA . ASN C 1 196 ? 26.320 81.923 20.232 1.00 21.68 294 ASN C CA 1
ATOM 5600 C C . ASN C 1 196 ? 26.858 83.248 19.715 1.00 21.84 294 ASN C C 1
ATOM 5601 O O . ASN C 1 196 ? 27.206 84.127 20.507 1.00 23.06 294 ASN C O 1
ATOM 5606 N N . LYS C 1 197 ? 26.887 83.415 18.401 1.00 20.57 295 LYS C N 1
ATOM 5607 C CA . LYS C 1 197 ? 27.333 84.669 17.813 1.00 21.82 295 LYS C CA 1
ATOM 5608 C C . LYS C 1 197 ? 26.907 84.749 16.361 1.00 20.55 295 LYS C C 1
ATOM 5609 O O . LYS C 1 197 ? 26.551 83.733 15.747 1.00 20.76 295 LYS C O 1
ATOM 5615 N N . ILE C 1 198 ? 26.963 85.965 15.819 1.00 20.38 296 ILE C N 1
ATOM 5616 C CA . ILE C 1 198 ? 26.922 86.190 14.388 1.00 20.60 296 ILE C CA 1
ATOM 5617 C C . ILE C 1 198 ? 28.275 85.783 13.796 1.00 20.69 296 ILE C C 1
ATOM 5618 O O . ILE C 1 198 ? 29.328 86.217 14.277 1.00 22.71 296 ILE C O 1
ATOM 5623 N N . ASP C 1 199 ? 28.243 84.971 12.749 1.00 20.26 297 ASP C N 1
ATOM 5624 C CA . ASP C 1 199 ? 29.460 84.509 12.075 1.00 21.86 297 ASP C CA 1
ATOM 5625 C C . ASP C 1 199 ? 29.819 85.362 10.847 1.00 22.23 297 ASP C C 1
ATOM 5626 O O . ASP C 1 199 ? 31.004 85.498 10.490 1.00 23.41 297 ASP C O 1
ATOM 5631 N N . ARG C 1 200 ? 28.798 85.918 10.197 1.00 20.53 298 ARG C N 1
ATOM 5632 C CA . ARG C 1 200 ? 28.971 86.734 9.012 1.00 20.84 298 ARG C CA 1
ATOM 5633 C C . ARG C 1 200 ? 27.810 87.706 8.971 1.00 19.86 298 ARG C C 1
ATOM 5634 O O . ARG C 1 200 ? 26.658 87.326 9.226 1.00 18.55 298 ARG C O 1
ATOM 5638 N N . ILE C 1 201 ? 28.116 88.966 8.695 1.00 19.90 299 ILE C N 1
ATOM 5639 C CA . ILE C 1 201 ? 27.053 89.965 8.506 1.00 19.20 299 ILE C CA 1
ATOM 5640 C C . ILE C 1 201 ? 27.442 90.927 7.389 1.00 20.28 299 ILE C C 1
ATOM 5641 O O . ILE C 1 201 ? 28.527 91.516 7.428 1.00 20.83 299 ILE C O 1
ATOM 5646 N N . ASN C 1 202 ? 26.586 91.032 6.376 1.00 19.07 300 ASN C N 1
ATOM 5647 C CA . ASN C 1 202 ? 26.734 92.065 5.368 1.00 20.16 300 ASN C CA 1
ATOM 5648 C C . ASN C 1 202 ? 25.539 92.972 5.382 1.00 19.94 300 ASN C C 1
ATOM 5649 O O . ASN C 1 202 ? 24.401 92.501 5.425 1.00 19.71 300 ASN C O 1
ATOM 5654 N N . ILE C 1 203 ? 25.803 94.279 5.348 1.00 19.70 301 ILE C N 1
ATOM 5655 C CA . ILE C 1 203 ? 24.735 95.257 5.488 1.00 19.94 301 ILE C CA 1
ATOM 5656 C C . ILE C 1 203 ? 24.606 96.106 4.220 1.00 21.03 301 ILE C C 1
ATOM 5657 O O . ILE C 1 203 ? 25.620 96.557 3.652 1.00 21.99 301 ILE C O 1
ATOM 5662 N N . TYR C 1 204 ? 23.366 96.303 3.780 1.00 20.62 302 TYR C N 1
ATOM 5663 C CA . TYR C 1 204 ? 23.072 97.049 2.553 1.00 21.93 302 TYR C CA 1
ATOM 5664 C C . TYR C 1 204 ? 22.106 98.180 2.818 1.00 21.80 302 TYR C C 1
ATOM 5665 O O . TYR C 1 204 ? 21.195 98.053 3.639 1.00 21.88 302 TYR C O 1
ATOM 5674 N N . LYS C 1 205 ? 22.298 99.301 2.130 1.00 22.99 303 LYS C N 1
ATOM 5675 C CA . LYS C 1 205 ? 21.370 100.419 2.301 1.00 23.86 303 LYS C CA 1
ATOM 5676 C C . LYS C 1 205 ? 20.267 100.309 1.271 1.00 24.53 303 LYS C C 1
ATOM 5677 O O . LYS C 1 205 ? 20.533 100.323 0.060 1.00 25.43 303 LYS C O 1
ATOM 5683 N N . LEU C 1 206 ? 19.034 100.194 1.752 1.00 23.84 304 LEU C N 1
ATOM 5684 C CA . LEU C 1 206 ? 17.865 100.082 0.871 1.00 24.63 304 LEU C CA 1
ATOM 5685 C C . LEU C 1 206 ? 17.286 101.442 0.500 1.00 25.83 304 LEU C C 1
ATOM 5686 O O . LEU C 1 206 ? 16.796 101.653 -0.624 1.00 26.93 304 LEU C O 1
ATOM 5691 N N . SER C 1 207 ? 17.303 102.348 1.475 1.00 26.21 305 SER C N 1
ATOM 5692 C CA . SER C 1 207 ? 16.840 103.719 1.325 1.00 26.44 305 SER C CA 1
ATOM 5693 C C . SER C 1 207 ? 17.346 104.514 2.529 1.00 26.48 305 SER C C 1
ATOM 5694 O O . SER C 1 207 ? 18.064 103.978 3.357 1.00 25.12 305 SER C O 1
ATOM 5697 N N . ASP C 1 208 ? 16.968 105.786 2.642 1.00 26.59 306 ASP C N 1
ATOM 5698 C CA . ASP C 1 208 ? 17.317 106.555 3.836 1.00 27.39 306 ASP C CA 1
ATOM 5699 C C . ASP C 1 208 ? 16.855 105.794 5.099 1.00 26.30 306 ASP C C 1
ATOM 5700 O O . ASP C 1 208 ? 15.721 105.381 5.195 1.00 25.56 306 ASP C O 1
ATOM 5705 N N . LYS C 1 209 ? 17.745 105.577 6.052 1.00 26.70 307 LYS C N 1
ATOM 5706 C CA . LYS C 1 209 ? 17.346 104.921 7.323 1.00 24.78 307 LYS C CA 1
ATOM 5707 C C . LYS C 1 209 ? 16.714 103.516 7.224 1.00 23.82 307 LYS C C 1
ATOM 5708 O O . LYS C 1 209 ? 16.096 103.058 8.167 1.00 22.11 307 LYS C O 1
ATOM 5714 N N . GLU C 1 210 ? 16.832 102.860 6.075 1.00 23.84 308 GLU C N 1
ATOM 5715 C CA . GLU C 1 210 ? 16.361 101.479 5.928 1.00 23.19 308 GLU C CA 1
ATOM 5716 C C . GLU C 1 210 ? 17.453 100.603 5.341 1.00 21.90 308 GLU C C 1
ATOM 5717 O O . GLU C 1 210 ? 18.045 100.952 4.337 1.00 22.79 308 GLU C O 1
ATOM 5723 N N . PHE C 1 211 ? 17.710 99.460 5.976 1.00 19.63 309 PHE C N 1
ATOM 5724 C CA . PHE C 1 211 ? 18.851 98.640 5.649 1.00 19.21 309 PHE C CA 1
ATOM 5725 C C . PHE C 1 211 ? 18.435 97.181 5.606 1.00 18.57 309 PHE C C 1
ATOM 5726 O O . PHE C 1 211 ? 17.429 96.799 6.222 1.00 18.56 309 PHE C O 1
ATOM 5734 N N . LEU C 1 212 ? 19.219 96.381 4.885 1.00 19.02 310 LEU C N 1
ATOM 5735 C CA . LEU C 1 212 ? 19.095 94.929 4.924 1.00 18.39 310 LEU C CA 1
ATOM 5736 C C . LEU C 1 212 ? 20.358 94.358 5.548 1.00 19.19 310 LEU C C 1
ATOM 5737 O O . LEU C 1 212 ? 21.476 94.623 5.073 1.00 19.95 310 LEU C O 1
ATOM 5742 N N . ALA C 1 213 ? 20.179 93.571 6.601 1.00 17.89 311 ALA C N 1
ATOM 5743 C CA . ALA C 1 213 ? 21.277 92.797 7.172 1.00 17.21 311 ALA C CA 1
ATOM 5744 C C . ALA C 1 213 ? 21.135 91.340 6.749 1.00 17.07 311 ALA C C 1
ATOM 5745 O O . ALA C 1 213 ? 20.082 90.718 6.949 1.00 16.57 311 ALA C O 1
ATOM 5747 N N . ILE C 1 214 ? 22.184 90.827 6.120 1.00 15.86 312 ILE C N 1
ATOM 5748 C CA . ILE C 1 214 ? 22.262 89.431 5.731 1.00 16.11 312 ILE C CA 1
ATOM 5749 C C . ILE C 1 214 ? 23.237 88.734 6.675 1.00 16.55 312 ILE C C 1
ATOM 5750 O O . ILE C 1 214 ? 24.404 89.107 6.769 1.00 16.88 312 ILE C O 1
ATOM 5755 N N . VAL C 1 215 ? 22.743 87.709 7.369 1.00 15.59 313 VAL C N 1
ATOM 5756 C CA . VAL C 1 215 ? 23.412 87.226 8.592 1.00 16.00 313 VAL C CA 1
ATOM 5757 C C . VAL C 1 215 ? 23.544 85.714 8.609 1.00 16.29 313 VAL C C 1
ATOM 5758 O O . VAL C 1 215 ? 22.557 84.996 8.384 1.00 16.61 313 VAL C O 1
ATOM 5762 N N . ASP C 1 216 ? 24.755 85.245 8.888 1.00 16.42 314 ASP C N 1
ATOM 5763 C CA . ASP C 1 216 ? 24.970 83.846 9.275 1.00 17.19 314 ASP C CA 1
ATOM 5764 C C . ASP C 1 216 ? 25.332 83.820 10.744 1.00 16.91 314 ASP C C 1
ATOM 5765 O O . ASP C 1 216 ? 26.127 84.635 11.210 1.00 16.76 314 ASP C O 1
ATOM 5770 N N . LEU C 1 217 ? 24.711 82.904 11.477 1.00 15.88 315 LEU C N 1
ATOM 5771 C CA . LEU C 1 217 ? 24.928 82.827 12.912 1.00 16.51 315 LEU C CA 1
ATOM 5772 C C . LEU C 1 217 ? 24.817 81.382 13.361 1.00 16.75 315 LEU C C 1
ATOM 5773 O O . LEU C 1 217 ? 24.420 80.508 12.585 1.00 17.31 315 LEU C O 1
ATOM 5778 N N . ASN C 1 218 ? 25.185 81.104 14.602 1.00 17.53 316 ASN C N 1
ATOM 5779 C CA . ASN C 1 218 ? 24.942 79.783 15.127 1.00 17.90 316 ASN C CA 1
ATOM 5780 C C . ASN C 1 218 ? 24.415 79.819 16.556 1.00 17.31 316 ASN C C 1
ATOM 5781 O O . ASN C 1 218 ? 24.655 80.776 17.288 1.00 17.55 316 ASN C O 1
ATOM 5786 N N . VAL C 1 219 ? 23.640 78.801 16.913 1.00 16.69 317 VAL C N 1
ATOM 5787 C CA . VAL C 1 219 ? 23.059 78.681 18.252 1.00 17.30 317 VAL C CA 1
ATOM 5788 C C . VAL C 1 219 ? 23.269 77.270 18.755 1.00 18.76 317 VAL C C 1
ATOM 5789 O O . VAL C 1 219 ? 23.541 76.368 17.965 1.00 18.79 317 VAL C O 1
ATOM 5793 N N . ASP C 1 220 ? 23.139 77.073 20.062 1.00 19.54 318 ASP C N 1
ATOM 5794 C CA . ASP C 1 220 ? 23.274 75.749 20.639 1.00 22.22 318 ASP C CA 1
ATOM 5795 C C . ASP C 1 220 ? 21.916 75.152 21.025 1.00 22.60 318 ASP C C 1
ATOM 5796 O O . ASP C 1 220 ? 21.030 75.863 21.513 1.00 22.60 318 ASP C O 1
ATOM 5801 N N . SER C 1 221 ? 21.749 73.860 20.737 1.00 22.70 319 SER C N 1
ATOM 5802 C CA . SER C 1 221 ? 20.631 73.053 21.242 1.00 23.59 319 SER C CA 1
ATOM 5803 C C . SER C 1 221 ? 21.251 71.775 21.800 1.00 24.20 319 SER C C 1
ATOM 5804 O O . SER C 1 221 ? 22.009 71.099 21.098 1.00 22.84 319 SER C O 1
ATOM 5807 N N . PHE C 1 222 ? 20.991 71.493 23.083 1.00 24.81 320 PHE C N 1
ATOM 5808 C CA . PHE C 1 222 ? 21.515 70.297 23.749 1.00 25.58 320 PHE C CA 1
ATOM 5809 C C . PHE C 1 222 ? 23.009 70.037 23.500 1.00 26.14 320 PHE C C 1
ATOM 5810 O O . PHE C 1 222 ? 23.416 68.900 23.216 1.00 26.78 320 PHE C O 1
ATOM 5818 N N . GLY C 1 223 ? 23.829 71.086 23.611 1.00 25.80 321 GLY C N 1
ATOM 5819 C CA . GLY C 1 223 ? 25.279 70.901 23.558 1.00 25.57 321 GLY C CA 1
ATOM 5820 C C . GLY C 1 223 ? 25.938 70.864 22.187 1.00 24.85 321 GLY C C 1
ATOM 5821 O O . GLY C 1 223 ? 27.143 70.638 22.101 1.00 25.87 321 GLY C O 1
ATOM 5822 N N . ASN C 1 224 ? 25.159 71.054 21.119 1.00 22.77 322 ASN C N 1
ATOM 5823 C CA . ASN C 1 224 ? 25.703 71.098 19.750 1.00 21.66 322 ASN C CA 1
ATOM 5824 C C . ASN C 1 224 ? 25.270 72.338 18.993 1.00 21.24 322 ASN C C 1
ATOM 5825 O O . ASN C 1 224 ? 24.140 72.795 19.160 1.00 20.00 322 ASN C O 1
ATOM 5830 N N . ALA C 1 225 ? 26.169 72.867 18.157 1.00 20.86 323 ALA C N 1
ATOM 5831 C CA . ALA C 1 225 ? 25.923 74.102 17.441 1.00 20.79 323 ALA C CA 1
ATOM 5832 C C . ALA C 1 225 ? 25.209 73.809 16.134 1.00 20.86 323 ALA C C 1
ATOM 5833 O O . ALA C 1 225 ? 25.525 72.836 15.434 1.00 21.14 323 ALA C O 1
ATOM 5835 N N . ILE C 1 226 ? 24.269 74.668 15.789 1.00 20.54 324 ILE C N 1
ATOM 5836 C CA . ILE C 1 226 ? 23.604 74.562 14.485 1.00 21.76 324 ILE C CA 1
ATOM 5837 C C . ILE C 1 226 ? 23.604 75.907 13.785 1.00 20.79 324 ILE C C 1
ATOM 5838 O O . ILE C 1 226 ? 23.344 76.947 14.395 1.00 21.29 324 ILE C O 1
ATOM 5843 N N . LYS C 1 227 ? 23.902 75.892 12.495 1.00 20.34 325 LYS C N 1
ATOM 5844 C CA . LYS C 1 227 ? 24.018 77.142 11.744 1.00 19.60 325 LYS C CA 1
ATOM 5845 C C . LYS C 1 227 ? 22.639 77.606 11.300 1.00 17.95 325 LYS C C 1
ATOM 5846 O O . LYS C 1 227 ? 21.756 76.786 11.036 1.00 16.90 325 LYS C O 1
ATOM 5852 N N . GLN C 1 228 ? 22.489 78.921 11.195 1.00 16.30 326 GLN C N 1
ATOM 5853 C CA . GLN C 1 228 ? 21.249 79.556 10.779 1.00 16.12 326 GLN C CA 1
ATOM 5854 C C . GLN C 1 228 ? 21.628 80.678 9.832 1.00 15.97 326 GLN C C 1
ATOM 5855 O O . GLN C 1 228 ? 22.716 81.268 9.965 1.00 17.05 326 GLN C O 1
ATOM 5861 N N . GLY C 1 229 ? 20.726 81.008 8.916 1.00 15.71 327 GLY C N 1
ATOM 5862 C CA . GLY C 1 229 ? 20.956 82.123 7.981 1.00 15.41 327 GLY C CA 1
ATOM 5863 C C . GLY C 1 229 ? 19.671 82.935 7.890 1.00 14.42 327 GLY C C 1
ATOM 5864 O O . GLY C 1 229 ? 18.598 82.376 7.739 1.00 13.78 327 GLY C O 1
ATOM 5865 N N . PHE C 1 230 ? 19.786 84.257 7.928 1.00 14.01 328 PHE C N 1
ATOM 5866 C CA . PHE C 1 230 ? 18.615 85.131 7.807 1.00 13.96 328 PHE C CA 1
ATOM 5867 C C . PHE C 1 230 ? 18.920 86.382 6.990 1.00 14.05 328 PHE C C 1
ATOM 5868 O O . PHE C 1 230 ? 20.082 86.787 6.863 1.00 14.25 328 PHE C O 1
ATOM 5876 N N . ASN C 1 231 ? 17.876 87.028 6.478 1.00 14.12 329 ASN C N 1
ATOM 5877 C CA . ASN C 1 231 ? 18.001 88.440 6.127 1.00 13.82 329 ASN C CA 1
ATOM 5878 C C . ASN C 1 231 ? 16.935 89.217 6.911 1.00 14.79 329 ASN C C 1
ATOM 5879 O O . ASN C 1 231 ? 15.820 88.685 7.136 1.00 13.46 329 ASN C O 1
ATOM 5884 N N . LEU C 1 232 ? 17.306 90.417 7.380 1.00 14.14 330 LEU C N 1
ATOM 5885 C CA . LEU C 1 232 ? 16.412 91.262 8.181 1.00 16.24 330 LEU C CA 1
ATOM 5886 C C . LEU C 1 232 ? 16.413 92.680 7.642 1.00 16.81 330 LEU C C 1
ATOM 5887 O O . LEU C 1 232 ? 17.487 93.261 7.413 1.00 17.70 330 LEU C O 1
ATOM 5892 N N . THR C 1 233 ? 15.224 93.254 7.470 1.00 17.83 331 THR C N 1
ATOM 5893 C CA . THR C 1 233 ? 15.134 94.703 7.235 1.00 18.68 331 THR C CA 1
ATOM 5894 C C . THR C 1 233 ? 15.180 95.397 8.584 1.00 18.54 331 THR C C 1
ATOM 5895 O O . THR C 1 233 ? 14.438 95.050 9.507 1.00 17.59 331 THR C O 1
ATOM 5899 N N . VAL C 1 234 ? 16.069 96.390 8.677 1.00 19.34 332 VAL C N 1
ATOM 5900 C CA . VAL C 1 234 ? 16.386 97.096 9.917 1.00 20.54 332 VAL C CA 1
ATOM 5901 C C . VAL C 1 234 ? 16.167 98.573 9.620 1.00 21.91 332 VAL C C 1
ATOM 5902 O O . VAL C 1 234 ? 16.589 99.066 8.559 1.00 21.65 332 VAL C O 1
ATOM 5906 N N . VAL C 1 235 ? 15.475 99.271 10.519 1.00 21.15 333 VAL C N 1
ATOM 5907 C CA . VAL C 1 235 ? 15.171 100.688 10.274 1.00 23.28 333 VAL C CA 1
ATOM 5908 C C . VAL C 1 235 ? 15.742 101.582 11.361 1.00 23.48 333 VAL C C 1
ATOM 5909 O O . VAL C 1 235 ? 15.750 101.229 12.547 1.00 23.10 333 VAL C O 1
ATOM 5913 N N . GLN C 1 236 ? 16.214 102.753 10.966 1.00 24.71 334 GLN C N 1
ATOM 5914 C CA . GLN C 1 236 ? 16.788 103.642 11.943 1.00 25.90 334 GLN C CA 1
ATOM 5915 C C . GLN C 1 236 ? 15.660 104.427 12.591 1.00 27.43 334 GLN C C 1
ATOM 5916 O O . GLN C 1 236 ? 14.838 105.002 11.892 1.00 28.52 334 GLN C O 1
ATOM 5922 N N . GLU C 1 237 ? 15.614 104.447 13.916 1.00 27.94 335 GLU C N 1
ATOM 5923 C CA . GLU C 1 237 ? 14.747 105.399 14.631 1.00 29.37 335 GLU C CA 1
ATOM 5924 C C . GLU C 1 237 ? 15.601 106.125 15.654 1.00 28.92 335 GLU C C 1
ATOM 5925 O O . GLU C 1 237 ? 16.027 105.539 16.643 1.00 28.15 335 GLU C O 1
ATOM 5931 N N . GLY C 1 238 ? 15.858 107.403 15.404 1.00 29.51 336 GLY C N 1
ATOM 5932 C CA . GLY C 1 238 ? 16.745 108.158 16.285 1.00 29.83 336 GLY C CA 1
ATOM 5933 C C . GLY C 1 238 ? 18.105 107.490 16.246 1.00 29.98 336 GLY C C 1
ATOM 5934 O O . GLY C 1 238 ? 18.684 107.318 15.171 1.00 28.45 336 GLY C O 1
ATOM 5935 N N . ASP C 1 239 ? 18.595 107.096 17.416 1.00 30.71 337 ASP C N 1
ATOM 5936 C CA . ASP C 1 239 ? 19.917 106.472 17.528 1.00 31.57 337 ASP C CA 1
ATOM 5937 C C . ASP C 1 239 ? 19.823 104.953 17.545 1.00 31.37 337 ASP C C 1
ATOM 5938 O O . ASP C 1 239 ? 20.846 104.262 17.579 1.00 32.41 337 ASP C O 1
ATOM 5940 N N . LYS C 1 240 ? 18.602 104.430 17.464 1.00 30.32 338 LYS C N 1
ATOM 5941 C CA . LYS C 1 240 ? 18.397 102.974 17.502 1.00 29.20 338 LYS C CA 1
ATOM 5942 C C . LYS C 1 240 ? 18.196 102.401 16.110 1.00 27.34 338 LYS C C 1
ATOM 5943 O O . LYS C 1 240 ? 17.863 103.133 15.164 1.00 27.14 338 LYS C O 1
ATOM 5949 N N . PHE C 1 241 ? 18.399 101.089 15.980 1.00 25.13 339 PHE C N 1
ATOM 5950 C CA . PHE C 1 241 ? 18.020 100.385 14.772 1.00 23.64 339 PHE C CA 1
ATOM 5951 C C . PHE C 1 241 ? 17.058 99.276 15.160 1.00 23.65 339 PHE C C 1
ATOM 5952 O O . PHE C 1 241 ? 17.397 98.452 15.994 1.00 24.20 339 PHE C O 1
ATOM 5960 N N . LEU C 1 242 ? 15.866 99.279 14.575 1.00 22.69 340 LEU C N 1
ATOM 5961 C CA . LEU C 1 242 ? 14.832 98.304 14.941 1.00 22.33 340 LEU C CA 1
ATOM 5962 C C . LEU C 1 242 ? 14.602 97.293 13.837 1.00 21.85 340 LEU C C 1
ATOM 5963 O O . LEU C 1 242 ? 14.798 97.590 12.655 1.00 21.53 340 LEU C O 1
ATOM 5968 N N . VAL C 1 243 ? 14.198 96.084 14.228 1.00 20.10 341 VAL C N 1
ATOM 5969 C CA . VAL C 1 243 ? 13.982 95.009 13.255 1.00 20.03 341 VAL C CA 1
ATOM 5970 C C . VAL C 1 243 ? 12.557 95.093 12.690 1.00 19.81 341 VAL C C 1
ATOM 5971 O O . VAL C 1 243 ? 11.580 95.112 13.459 1.00 19.73 341 VAL C O 1
ATOM 5975 N N . LYS C 1 244 ? 12.442 95.111 11.359 1.00 19.06 342 LYS C N 1
ATOM 5976 C CA . LYS C 1 244 ? 11.141 95.221 10.681 1.00 20.09 342 LYS C CA 1
ATOM 5977 C C . LYS C 1 244 ? 10.659 93.888 10.058 1.00 19.62 342 LYS C C 1
ATOM 5978 O O . LYS C 1 244 ? 9.464 93.605 10.022 1.00 19.83 342 LYS C O 1
ATOM 5982 N N . THR C 1 245 ? 11.594 93.079 9.563 1.00 18.76 343 THR C N 1
ATOM 5983 C CA . THR C 1 245 ? 11.278 91.796 8.936 1.00 19.12 343 THR C CA 1
ATOM 5984 C C . THR C 1 245 ? 12.329 90.795 9.356 1.00 18.42 343 THR C C 1
ATOM 5985 O O . THR C 1 245 ? 13.457 91.164 9.729 1.00 18.72 343 THR C O 1
ATOM 5989 N N . LEU C 1 246 ? 11.968 89.524 9.317 1.00 17.70 344 LEU C N 1
ATOM 5990 C CA . LEU C 1 246 ? 12.930 88.463 9.582 1.00 17.26 344 LEU C CA 1
ATOM 5991 C C . LEU C 1 246 ? 12.594 87.288 8.677 1.00 17.46 344 LEU C C 1
ATOM 5992 O O . LEU C 1 246 ? 11.503 86.723 8.780 1.00 18.48 344 LEU C O 1
ATOM 5997 N N . GLU C 1 247 ? 13.506 86.934 7.768 1.00 16.70 345 GLU C N 1
ATOM 5998 C CA . GLU C 1 247 ? 13.229 85.881 6.790 1.00 15.21 345 GLU C CA 1
ATOM 5999 C C . GLU C 1 247 ? 14.447 84.978 6.709 1.00 13.94 345 GLU C C 1
ATOM 6000 O O . GLU C 1 247 ? 15.571 85.448 6.882 1.00 14.01 345 GLU C O 1
ATOM 6006 N N . PRO C 1 248 ? 14.242 83.710 6.356 1.00 14.38 346 PRO C N 1
ATOM 6007 C CA . PRO C 1 248 ? 15.398 82.873 6.016 1.00 13.69 346 PRO C CA 1
ATOM 6008 C C . PRO C 1 248 ? 15.964 83.294 4.650 1.00 13.99 346 PRO C C 1
ATOM 6009 O O . PRO C 1 248 ? 15.389 84.153 3.986 1.00 14.01 346 PRO C O 1
ATOM 6013 N N . ARG C 1 249 ? 17.091 82.701 4.275 1.00 13.12 347 ARG C N 1
ATOM 6014 C CA . ARG C 1 249 ? 17.856 82.963 3.024 1.00 13.37 347 ARG C CA 1
ATOM 6015 C C . ARG C 1 249 ? 18.881 84.063 3.181 1.00 13.91 347 ARG C C 1
ATOM 6016 O O . ARG C 1 249 ? 18.589 85.127 3.732 1.00 13.70 347 ARG C O 1
ATOM 6024 N N . THR C 1 250 ? 20.073 83.807 2.648 1.00 14.43 348 THR C N 1
ATOM 6025 C CA . THR C 1 250 ? 21.111 84.816 2.635 1.00 14.61 348 THR C CA 1
ATOM 6026 C C . THR C 1 250 ? 21.539 85.149 1.216 1.00 16.37 348 THR C C 1
ATOM 6027 O O . THR C 1 250 ? 22.534 85.860 0.993 1.00 16.60 348 THR C O 1
ATOM 6031 N N . SER C 1 251 ? 20.764 84.641 0.261 1.00 16.59 349 SER C N 1
ATOM 6032 C CA . SER C 1 251 ? 20.932 84.919 -1.166 1.00 17.77 349 SER C CA 1
ATOM 6033 C C . SER C 1 251 ? 19.616 84.486 -1.790 1.00 17.77 349 SER C C 1
ATOM 6034 O O . SER C 1 251 ? 18.749 83.944 -1.072 1.00 16.42 349 SER C O 1
ATOM 6037 N N . ASN C 1 252 ? 19.460 84.724 -3.093 1.00 16.84 350 ASN C N 1
ATOM 6038 C CA . ASN C 1 252 ? 18.183 84.499 -3.789 1.00 18.66 350 ASN C CA 1
ATOM 6039 C C . ASN C 1 252 ? 17.052 85.209 -3.069 1.00 18.70 350 ASN C C 1
ATOM 6040 O O . ASN C 1 252 ? 15.992 84.626 -2.815 1.00 18.54 350 ASN C O 1
ATOM 6045 N N . ILE C 1 253 ? 17.308 86.471 -2.727 1.00 18.56 351 ILE C N 1
ATOM 6046 C CA . ILE C 1 253 ? 16.434 87.242 -1.864 1.00 19.15 351 ILE C CA 1
ATOM 6047 C C . ILE C 1 253 ? 15.453 88.013 -2.729 1.00 20.66 351 ILE C C 1
ATOM 6048 O O . ILE C 1 253 ? 15.794 88.416 -3.843 1.00 20.83 351 ILE C O 1
ATOM 6053 N N . ASP C 1 254 ? 14.220 88.150 -2.246 1.00 20.98 352 ASP C N 1
ATOM 6054 C CA . ASP C 1 254 ? 13.203 88.950 -2.915 1.00 23.44 352 ASP C CA 1
ATOM 6055 C C . ASP C 1 254 ? 12.525 89.771 -1.840 1.00 23.45 352 ASP C C 1
ATOM 6056 O O . ASP C 1 254 ? 11.858 89.226 -0.971 1.00 23.55 352 ASP C O 1
ATOM 6061 N N . LEU C 1 255 ? 12.715 91.077 -1.892 1.00 24.63 353 LEU C N 1
ATOM 6062 C CA . LEU C 1 255 ? 12.149 91.959 -0.882 1.00 26.36 353 LEU C CA 1
ATOM 6063 C C . LEU C 1 255 ? 10.723 92.437 -1.194 1.00 28.88 353 LEU C C 1
ATOM 6064 O O . LEU C 1 255 ? 10.129 93.181 -0.398 1.00 28.79 353 LEU C O 1
ATOM 6069 N N . ASN C 1 256 ? 10.157 91.977 -2.307 1.00 31.11 354 ASN C N 1
ATOM 6070 C CA . ASN C 1 256 ? 8.796 92.380 -2.701 1.00 34.44 354 ASN C CA 1
ATOM 6071 C C . ASN C 1 256 ? 7.674 91.592 -2.030 1.00 34.79 354 ASN C C 1
ATOM 6072 O O . ASN C 1 256 ? 7.854 90.994 -0.960 1.00 35.17 354 ASN C O 1
ATOM 6077 N N . SER D 1 6 ? 69.863 58.325 10.465 1.00 28.91 104 SER D N 1
ATOM 6078 C CA . SER D 1 6 ? 70.926 57.842 9.510 1.00 31.08 104 SER D CA 1
ATOM 6079 C C . SER D 1 6 ? 71.296 56.366 9.671 1.00 29.71 104 SER D C 1
ATOM 6080 O O . SER D 1 6 ? 71.078 55.585 8.732 1.00 28.78 104 SER D O 1
ATOM 6083 N N . LEU D 1 7 ? 71.893 55.999 10.820 1.00 28.88 105 LEU D N 1
ATOM 6084 C CA . LEU D 1 7 ? 71.696 54.625 11.291 1.00 27.68 105 LEU D CA 1
ATOM 6085 C C . LEU D 1 7 ? 70.175 54.382 11.368 1.00 25.19 105 LEU D C 1
ATOM 6086 O O . LEU D 1 7 ? 69.694 53.357 10.886 1.00 24.12 105 LEU D O 1
ATOM 6091 N N . GLU D 1 8 ? 69.431 55.311 11.979 1.00 23.59 106 GLU D N 1
ATOM 6092 C CA . GLU D 1 8 ? 67.970 55.148 12.079 1.00 21.46 106 GLU D CA 1
ATOM 6093 C C . GLU D 1 8 ? 67.380 55.124 10.672 1.00 20.19 106 GLU D C 1
ATOM 6094 O O . GLU D 1 8 ? 66.498 54.321 10.383 1.00 18.76 106 GLU D O 1
ATOM 6100 N N . THR D 1 9 ? 67.839 56.032 9.807 1.00 19.35 107 THR D N 1
ATOM 6101 C CA . THR D 1 9 ? 67.280 56.110 8.444 1.00 18.95 107 THR D CA 1
ATOM 6102 C C . THR D 1 9 ? 67.533 54.823 7.660 1.00 18.17 107 THR D C 1
ATOM 6103 O O . THR D 1 9 ? 66.617 54.298 7.011 1.00 17.55 107 THR D O 1
ATOM 6107 N N . GLN D 1 10 ? 68.761 54.310 7.732 1.00 18.96 108 GLN D N 1
ATOM 6108 C CA . GLN D 1 10 ? 69.099 53.075 7.020 1.00 19.27 108 GLN D CA 1
ATOM 6109 C C . GLN D 1 10 ? 68.370 51.885 7.652 1.00 18.26 108 GLN D C 1
ATOM 6110 O O . GLN D 1 10 ? 67.880 51.002 6.922 1.00 17.33 108 GLN D O 1
ATOM 6116 N N . ALA D 1 11 ? 68.290 51.864 8.983 1.00 16.00 109 ALA D N 1
ATOM 6117 C CA . ALA D 1 11 ? 67.656 50.735 9.671 1.00 16.17 109 ALA D CA 1
ATOM 6118 C C . ALA D 1 11 ? 66.165 50.716 9.370 1.00 15.05 109 ALA D C 1
ATOM 6119 O O . ALA D 1 11 ? 65.552 49.647 9.244 1.00 14.46 109 ALA D O 1
ATOM 6121 N N . PHE D 1 12 ? 65.562 51.900 9.281 1.00 14.18 110 PHE D N 1
ATOM 6122 C CA . PHE D 1 12 ? 64.151 51.982 8.934 1.00 13.51 110 PHE D CA 1
ATOM 6123 C C . PHE D 1 12 ? 63.871 51.348 7.568 1.00 12.81 110 PHE D C 1
ATOM 6124 O O . PHE D 1 12 ? 62.946 50.544 7.418 1.00 12.45 110 PHE D O 1
ATOM 6132 N N . SER D 1 13 ? 64.667 51.689 6.557 1.00 13.45 111 SER D N 1
ATOM 6133 C CA . SER D 1 13 ? 64.419 51.111 5.228 1.00 14.10 111 SER D CA 1
ATOM 6134 C C . SER D 1 13 ? 64.673 49.604 5.243 1.00 13.25 111 SER D C 1
ATOM 6135 O O . SER D 1 13 ? 63.913 48.845 4.637 1.00 13.30 111 SER D O 1
ATOM 6138 N N . PHE D 1 14 ? 65.722 49.170 5.964 1.00 12.99 112 PHE D N 1
ATOM 6139 C CA . PHE D 1 14 ? 66.000 47.722 6.075 1.00 12.99 112 PHE D CA 1
ATOM 6140 C C . PHE D 1 14 ? 64.819 46.967 6.704 1.00 12.76 112 PHE D C 1
ATOM 6141 O O . PHE D 1 14 ? 64.385 45.906 6.200 1.00 13.06 112 PHE D O 1
ATOM 6149 N N . ALA D 1 15 ? 64.297 47.516 7.798 1.00 11.37 113 ALA D N 1
ATOM 6150 C CA . ALA D 1 15 ? 63.170 46.909 8.505 1.00 12.77 113 ALA D CA 1
ATOM 6151 C C . ALA D 1 15 ? 61.920 46.857 7.628 1.00 12.74 113 ALA D C 1
ATOM 6152 O O . ALA D 1 15 ? 61.203 45.852 7.656 1.00 12.07 113 ALA D O 1
ATOM 6154 N N . GLU D 1 16 ? 61.675 47.926 6.864 1.00 12.46 114 GLU D N 1
ATOM 6155 C CA . GLU D 1 16 ? 60.547 47.966 5.919 1.00 12.07 114 GLU D CA 1
ATOM 6156 C C . GLU D 1 16 ? 60.657 46.888 4.842 1.00 12.36 114 GLU D C 1
ATOM 6157 O O . GLU D 1 16 ? 59.675 46.180 4.546 1.00 11.23 114 GLU D O 1
ATOM 6163 N N . GLU D 1 17 ? 61.851 46.753 4.266 1.00 12.75 115 GLU D N 1
ATOM 6164 C CA . GLU D 1 17 ? 62.077 45.746 3.209 1.00 12.16 115 GLU D CA 1
ATOM 6165 C C . GLU D 1 17 ? 61.864 44.334 3.767 1.00 12.08 115 GLU D C 1
ATOM 6166 O O . GLU D 1 17 ? 61.191 43.474 3.144 1.00 11.94 115 GLU D O 1
ATOM 6172 N N . PHE D 1 18 ? 62.474 44.085 4.926 1.00 11.30 116 PHE D N 1
ATOM 6173 C CA . PHE D 1 18 ? 62.320 42.807 5.588 1.00 11.96 116 PHE D CA 1
ATOM 6174 C C . PHE D 1 18 ? 60.833 42.528 5.882 1.00 12.16 116 PHE D C 1
ATOM 6175 O O . PHE D 1 18 ? 60.345 41.422 5.618 1.00 12.62 116 PHE D O 1
ATOM 6183 N N . ALA D 1 19 ? 60.119 43.540 6.403 1.00 11.93 117 ALA D N 1
ATOM 6184 C CA . ALA D 1 19 ? 58.739 43.338 6.803 1.00 12.55 117 ALA D CA 1
ATOM 6185 C C . ALA D 1 19 ? 57.891 43.033 5.585 1.00 12.39 117 ALA D C 1
ATOM 6186 O O . ALA D 1 19 ? 56.944 42.246 5.696 1.00 12.62 117 ALA D O 1
ATOM 6188 N N . TRP D 1 20 ? 58.232 43.611 4.434 1.00 12.16 118 TRP D N 1
ATOM 6189 C CA . TRP D 1 20 ? 57.479 43.304 3.202 1.00 12.33 118 TRP D CA 1
ATOM 6190 C C . TRP D 1 20 ? 57.542 41.796 2.918 1.00 12.51 118 TRP D C 1
ATOM 6191 O O . TRP D 1 20 ? 56.540 41.141 2.662 1.00 13.60 118 TRP D O 1
ATOM 6202 N N . ASP D 1 21 ? 58.740 41.237 2.986 1.00 11.13 119 ASP D N 1
ATOM 6203 C CA . ASP D 1 21 ? 58.865 39.798 2.757 1.00 11.93 119 ASP D CA 1
ATOM 6204 C C . ASP D 1 21 ? 58.322 38.936 3.904 1.00 11.47 119 ASP D C 1
ATOM 6205 O O . ASP D 1 21 ? 57.761 37.858 3.658 1.00 11.75 119 ASP D O 1
ATOM 6210 N N . TYR D 1 22 ? 58.449 39.433 5.135 1.00 11.20 120 TYR D N 1
ATOM 6211 C CA . TYR D 1 22 ? 57.956 38.709 6.315 1.00 11.16 120 TYR D CA 1
ATOM 6212 C C . TYR D 1 22 ? 56.438 38.471 6.228 1.00 11.25 120 TYR D C 1
ATOM 6213 O O . TYR D 1 22 ? 55.931 37.467 6.726 1.00 11.27 120 TYR D O 1
ATOM 6222 N N . PHE D 1 23 ? 55.714 39.436 5.663 1.00 10.97 121 PHE D N 1
ATOM 6223 C CA . PHE D 1 23 ? 54.253 39.295 5.581 1.00 12.30 121 PHE D CA 1
ATOM 6224 C C . PHE D 1 23 ? 53.743 38.829 4.221 1.00 12.86 121 PHE D C 1
ATOM 6225 O O . PHE D 1 23 ? 52.528 38.853 3.981 1.00 13.71 121 PHE D O 1
ATOM 6233 N N . SER D 1 24 ? 54.660 38.394 3.340 1.00 12.23 122 SER D N 1
ATOM 6234 C CA . SER D 1 24 ? 54.283 37.825 2.046 1.00 13.13 122 SER D CA 1
ATOM 6235 C C . SER D 1 24 ? 54.461 36.323 2.156 1.00 13.45 122 SER D C 1
ATOM 6236 O O . SER D 1 24 ? 55.576 35.846 2.199 1.00 13.42 122 SER D O 1
ATOM 6239 N N . ARG D 1 25 ? 53.352 35.586 2.211 1.00 13.97 123 ARG D N 1
ATOM 6240 C CA . ARG D 1 25 ? 53.405 34.161 2.575 1.00 14.23 123 ARG D CA 1
ATOM 6241 C C . ARG D 1 25 ? 52.422 33.392 1.702 1.00 14.82 123 ARG D C 1
ATOM 6242 O O . ARG D 1 25 ? 51.278 33.825 1.523 1.00 13.96 123 ARG D O 1
ATOM 6250 N N . TYR D 1 26 ? 52.884 32.257 1.159 1.00 15.54 124 TYR D N 1
ATOM 6251 C CA . TYR D 1 26 ? 52.124 31.457 0.188 1.00 17.65 124 TYR D CA 1
ATOM 6252 C C . TYR D 1 26 ? 52.231 29.986 0.645 1.00 17.57 124 TYR D C 1
ATOM 6253 O O . TYR D 1 26 ? 53.309 29.372 0.555 1.00 16.93 124 TYR D O 1
ATOM 6262 N N . PRO D 1 27 ? 51.145 29.438 1.237 1.00 17.64 125 PRO D N 1
ATOM 6263 C CA . PRO D 1 27 ? 51.274 28.126 1.879 1.00 17.95 125 PRO D CA 1
ATOM 6264 C C . PRO D 1 27 ? 51.396 26.946 0.913 1.00 19.23 125 PRO D C 1
ATOM 6265 O O . PRO D 1 27 ? 51.756 25.839 1.349 1.00 19.86 125 PRO D O 1
ATOM 6269 N N . SER D 1 28 ? 51.150 27.181 -0.373 1.00 18.93 126 SER D N 1
ATOM 6270 C CA . SER D 1 28 ? 51.362 26.148 -1.397 1.00 20.81 126 SER D CA 1
ATOM 6271 C C . SER D 1 28 ? 52.854 25.939 -1.675 1.00 19.10 126 SER D C 1
ATOM 6272 O O . SER D 1 28 ? 53.236 24.909 -2.217 1.00 18.99 126 SER D O 1
ATOM 6275 N N . ASP D 1 29 ? 53.684 26.915 -1.323 1.00 16.81 127 ASP D N 1
ATOM 6276 C CA . ASP D 1 29 ? 55.116 26.796 -1.578 1.00 16.68 127 ASP D CA 1
ATOM 6277 C C . ASP D 1 29 ? 55.862 27.616 -0.524 1.00 15.63 127 ASP D C 1
ATOM 6278 O O . ASP D 1 29 ? 56.329 28.720 -0.805 1.00 14.24 127 ASP D O 1
ATOM 6283 N N . THR D 1 30 ? 55.990 27.062 0.677 1.00 14.91 128 THR D N 1
ATOM 6284 C CA . THR D 1 30 ? 56.608 27.805 1.790 1.00 14.57 128 THR D CA 1
ATOM 6285 C C . THR D 1 30 ? 58.103 28.032 1.588 1.00 14.58 128 THR D C 1
ATOM 6286 O O . THR D 1 30 ? 58.707 28.897 2.241 1.00 14.45 128 THR D O 1
ATOM 6290 N N . GLN D 1 31 ? 58.725 27.258 0.695 1.00 14.80 129 GLN D N 1
ATOM 6291 C CA . GLN D 1 31 ? 60.096 27.574 0.325 1.00 14.97 129 GLN D CA 1
ATOM 6292 C C . GLN D 1 31 ? 60.273 28.941 -0.310 1.00 15.28 129 GLN D C 1
ATOM 6293 O O . GLN D 1 31 ? 61.379 29.479 -0.289 1.00 16.18 129 GLN D O 1
ATOM 6299 N N . ASP D 1 32 ? 59.221 29.503 -0.910 1.00 15.76 130 ASP D N 1
ATOM 6300 C CA . ASP D 1 32 ? 59.356 30.832 -1.517 1.00 17.22 130 ASP D CA 1
ATOM 6301 C C . ASP D 1 32 ? 59.694 31.873 -0.438 1.00 16.11 130 ASP D C 1
ATOM 6302 O O . ASP D 1 32 ? 60.560 32.740 -0.628 1.00 14.74 130 ASP D O 1
ATOM 6307 N N . PHE D 1 33 ? 58.993 31.770 0.690 1.00 14.38 131 PHE D N 1
ATOM 6308 C CA . PHE D 1 33 ? 59.287 32.609 1.855 1.00 14.12 131 PHE D CA 1
ATOM 6309 C C . PHE D 1 33 ? 60.736 32.424 2.323 1.00 13.81 131 PHE D C 1
ATOM 6310 O O . PHE D 1 33 ? 61.468 33.412 2.565 1.00 13.82 131 PHE D O 1
ATOM 6318 N N . VAL D 1 34 ? 61.183 31.172 2.438 1.00 13.58 132 VAL D N 1
ATOM 6319 C CA . VAL D 1 34 ? 62.548 30.918 2.895 1.00 14.82 132 VAL D CA 1
ATOM 6320 C C . VAL D 1 34 ? 63.570 31.587 1.964 1.00 15.86 132 VAL D C 1
ATOM 6321 O O . VAL D 1 34 ? 64.504 32.242 2.437 1.00 16.58 132 VAL D O 1
ATOM 6325 N N . ARG D 1 35 ? 63.384 31.438 0.656 1.00 15.96 133 ARG D N 1
ATOM 6326 C CA . ARG D 1 35 ? 64.282 32.057 -0.340 1.00 18.03 133 ARG D CA 1
ATOM 6327 C C . ARG D 1 35 ? 64.370 33.574 -0.186 1.00 17.71 133 ARG D C 1
ATOM 6328 O O . ARG D 1 35 ? 65.472 34.159 -0.221 1.00 18.18 133 ARG D O 1
ATOM 6336 N N . ARG D 1 36 ? 63.214 34.212 -0.020 1.00 16.14 134 ARG D N 1
ATOM 6337 C CA . ARG D 1 36 ? 63.155 35.670 0.082 1.00 16.19 134 ARG D CA 1
ATOM 6338 C C . ARG D 1 36 ? 63.730 36.186 1.388 1.00 15.89 134 ARG D C 1
ATOM 6339 O O . ARG D 1 36 ? 64.476 37.163 1.399 1.00 15.30 134 ARG D O 1
ATOM 6347 N N . ILE D 1 37 ? 63.428 35.491 2.479 1.00 15.57 135 ILE D N 1
ATOM 6348 C CA . ILE D 1 37 ? 63.763 35.980 3.809 1.00 15.87 135 ILE D CA 1
ATOM 6349 C C . ILE D 1 37 ? 65.231 35.733 4.135 1.00 16.65 135 ILE D C 1
ATOM 6350 O O . ILE D 1 37 ? 65.835 36.475 4.926 1.00 16.15 135 ILE D O 1
ATOM 6355 N N . THR D 1 38 ? 65.835 34.726 3.503 1.00 16.45 136 THR D N 1
ATOM 6356 C CA A THR D 1 38 ? 67.255 34.435 3.691 0.50 17.41 136 THR D CA 1
ATOM 6357 C CA B THR D 1 38 ? 67.249 34.478 3.765 0.50 17.68 136 THR D CA 1
ATOM 6358 C C . THR D 1 38 ? 68.134 35.609 3.229 1.00 18.53 136 THR D C 1
ATOM 6359 O O . THR D 1 38 ? 69.291 35.705 3.616 1.00 19.17 136 THR D O 1
ATOM 6366 N N . LYS D 1 39 ? 67.574 36.493 2.404 1.00 19.13 137 LYS D N 1
ATOM 6367 C CA . LYS D 1 39 ? 68.303 37.727 1.993 1.00 21.11 137 LYS D CA 1
ATOM 6368 C C . LYS D 1 39 ? 68.613 38.621 3.197 1.00 20.42 137 LYS D C 1
ATOM 6369 O O . LYS D 1 39 ? 69.550 39.447 3.135 1.00 21.11 137 LYS D O 1
ATOM 6375 N N . TYR D 1 40 ? 67.852 38.451 4.292 1.00 18.40 138 TYR D N 1
ATOM 6376 C CA . TYR D 1 40 ? 67.964 39.324 5.481 1.00 18.10 138 TYR D CA 1
ATOM 6377 C C . TYR D 1 40 ? 68.504 38.665 6.731 1.00 18.65 138 TYR D C 1
ATOM 6378 O O . TYR D 1 40 ? 68.901 39.372 7.676 1.00 18.75 138 TYR D O 1
ATOM 6387 N N . THR D 1 41 ? 68.517 37.327 6.768 1.00 18.40 139 THR D N 1
ATOM 6388 C CA . THR D 1 41 ? 68.803 36.631 8.007 1.00 18.75 139 THR D CA 1
ATOM 6389 C C . THR D 1 41 ? 69.349 35.224 7.716 1.00 20.34 139 THR D C 1
ATOM 6390 O O . THR D 1 41 ? 69.432 34.831 6.552 1.00 20.65 139 THR D O 1
ATOM 6394 N N . THR D 1 42 ? 69.687 34.488 8.771 1.00 20.81 140 THR D N 1
ATOM 6395 C CA . THR D 1 42 ? 70.205 33.111 8.640 1.00 22.71 140 THR D CA 1
ATOM 6396 C C . THR D 1 42 ? 69.136 32.142 8.126 1.00 22.76 140 THR D C 1
ATOM 6397 O O . THR D 1 42 ? 67.937 32.393 8.241 1.00 21.75 140 THR D O 1
ATOM 6401 N N . GLU D 1 43 ? 69.581 31.014 7.553 1.00 23.44 141 GLU D N 1
ATOM 6402 C CA . GLU D 1 43 ? 68.668 29.943 7.177 1.00 23.05 141 GLU D CA 1
ATOM 6403 C C . GLU D 1 43 ? 67.880 29.437 8.376 1.00 21.96 141 GLU D C 1
ATOM 6404 O O . GLU D 1 43 ? 66.690 29.196 8.253 1.00 21.92 141 GLU D O 1
ATOM 6406 N N . GLN D 1 44 ? 68.535 29.288 9.529 1.00 21.26 142 GLN D N 1
ATOM 6407 C CA . GLN D 1 44 ? 67.857 28.791 10.737 1.00 21.39 142 GLN D CA 1
ATOM 6408 C C . GLN D 1 44 ? 66.739 29.735 11.137 1.00 20.32 142 GLN D C 1
ATOM 6409 O O . GLN D 1 44 ? 65.618 29.287 11.394 1.00 19.87 142 GLN D O 1
ATOM 6411 N N . LEU D 1 45 ? 67.038 31.034 11.186 1.00 19.24 143 LEU D N 1
ATOM 6412 C CA . LEU D 1 45 ? 65.984 32.021 11.522 1.00 17.76 143 LEU D CA 1
ATOM 6413 C C . LEU D 1 45 ? 64.869 32.076 10.481 1.00 17.35 143 LEU D C 1
ATOM 6414 O O . LEU D 1 45 ? 63.694 32.156 10.836 1.00 16.36 143 LEU D O 1
ATOM 6419 N N . ALA D 1 46 ? 65.220 32.016 9.206 1.00 17.33 144 ALA D N 1
ATOM 6420 C CA . ALA D 1 46 ? 64.190 32.042 8.148 1.00 16.80 144 ALA D CA 1
ATOM 6421 C C . ALA D 1 46 ? 63.169 30.903 8.328 1.00 17.14 144 ALA D C 1
ATOM 6422 O O . ALA D 1 46 ? 61.962 31.095 8.218 1.00 15.89 144 ALA D O 1
ATOM 6424 N N . ASN D 1 47 ? 63.666 29.703 8.649 1.00 17.36 145 ASN D N 1
ATOM 6425 C CA . ASN D 1 47 ? 62.780 28.576 8.816 1.00 18.37 145 ASN D CA 1
ATOM 6426 C C . ASN D 1 47 ? 61.979 28.708 10.095 1.00 18.37 145 ASN D C 1
ATOM 6427 O O . ASN D 1 47 ? 60.820 28.321 10.141 1.00 17.45 145 ASN D O 1
ATOM 6432 N N . GLU D 1 48 ? 62.597 29.270 11.140 1.00 18.37 146 GLU D N 1
ATOM 6433 C CA . GLU D 1 48 ? 61.856 29.456 12.392 1.00 18.67 146 GLU D CA 1
ATOM 6434 C C . GLU D 1 48 ? 60.715 30.445 12.214 1.00 18.31 146 GLU D C 1
ATOM 6435 O O . GLU D 1 48 ? 59.693 30.325 12.873 1.00 19.18 146 GLU D O 1
ATOM 6449 N N . ASN D 1 50 ? 58.929 30.853 9.526 1.00 18.01 148 ASN D N 1
ATOM 6450 C CA . ASN D 1 50 ? 57.946 30.446 8.533 1.00 18.60 148 ASN D CA 1
ATOM 6451 C C . ASN D 1 50 ? 56.745 29.846 9.213 1.00 19.15 148 ASN D C 1
ATOM 6452 O O . ASN D 1 50 ? 56.831 29.364 10.369 1.00 19.38 148 ASN D O 1
ATOM 6457 N N . ASN D 1 51 ? 55.609 29.919 8.534 1.00 17.88 149 ASN D N 1
ATOM 6458 C CA . ASN D 1 51 ? 54.431 29.228 9.026 1.00 18.34 149 ASN D CA 1
ATOM 6459 C C . ASN D 1 51 ? 53.468 28.969 7.889 1.00 17.07 149 ASN D C 1
ATOM 6460 O O . ASN D 1 51 ? 53.852 29.094 6.728 1.00 16.30 149 ASN D O 1
ATOM 6465 N N . GLY D 1 52 ? 52.230 28.586 8.198 1.00 16.86 150 GLY D N 1
ATOM 6466 C CA . GLY D 1 52 ? 51.305 28.253 7.131 1.00 17.32 150 GLY D CA 1
ATOM 6467 C C . GLY D 1 52 ? 50.320 29.357 6.769 1.00 16.94 150 GLY D C 1
ATOM 6468 O O . GLY D 1 52 ? 49.293 29.080 6.152 1.00 16.73 150 GLY D O 1
ATOM 6469 N N . THR D 1 53 ? 50.652 30.609 7.106 1.00 16.24 151 THR D N 1
ATOM 6470 C CA . THR D 1 53 ? 49.796 31.754 6.735 1.00 16.64 151 THR D CA 1
ATOM 6471 C C . THR D 1 53 ? 49.781 32.017 5.235 1.00 15.76 151 THR D C 1
ATOM 6472 O O . THR D 1 53 ? 50.744 31.695 4.524 1.00 16.20 151 THR D O 1
ATOM 6476 N N . TYR D 1 54 ? 48.676 32.602 4.764 1.00 16.46 152 TYR D N 1
ATOM 6477 C CA . TYR D 1 54 ? 48.526 33.067 3.382 1.00 15.75 152 TYR D CA 1
ATOM 6478 C C . TYR D 1 54 ? 48.271 34.567 3.486 1.00 15.95 152 TYR D C 1
ATOM 6479 O O . TYR D 1 54 ? 47.259 34.984 4.082 1.00 14.82 152 TYR D O 1
ATOM 6488 N N . SER D 1 55 ? 49.183 35.377 2.956 1.00 14.66 153 SER D N 1
ATOM 6489 C CA . SER D 1 55 ? 49.073 36.832 3.135 1.00 14.17 153 SER D CA 1
ATOM 6490 C C . SER D 1 55 ? 49.913 37.591 2.126 1.00 13.52 153 SER D C 1
ATOM 6491 O O . SER D 1 55 ? 50.900 37.071 1.591 1.00 13.02 153 SER D O 1
ATOM 6494 N N . ASP D 1 56 ? 49.508 38.830 1.837 1.00 13.91 154 ASP D N 1
ATOM 6495 C CA . ASP D 1 56 ? 50.347 39.686 1.011 1.00 14.07 154 ASP D CA 1
ATOM 6496 C C . ASP D 1 56 ? 50.249 41.124 1.527 1.00 13.53 154 ASP D C 1
ATOM 6497 O O . ASP D 1 56 ? 49.495 41.415 2.444 1.00 13.74 154 ASP D O 1
ATOM 6502 N N . VAL D 1 57 ? 51.066 41.988 0.977 1.00 12.78 155 VAL D N 1
ATOM 6503 C CA . VAL D 1 57 ? 51.343 43.260 1.633 1.00 11.87 155 VAL D CA 1
ATOM 6504 C C . VAL D 1 57 ? 50.828 44.451 0.838 1.00 13.13 155 VAL D C 1
ATOM 6505 O O . VAL D 1 57 ? 50.943 44.487 -0.408 1.00 13.28 155 VAL D O 1
ATOM 6509 N N . ILE D 1 58 ? 50.260 45.409 1.578 1.00 12.25 156 ILE D N 1
ATOM 6510 C CA . ILE D 1 58 ? 49.822 46.707 1.035 1.00 13.23 156 ILE D CA 1
ATOM 6511 C C . ILE D 1 58 ? 50.886 47.797 1.264 1.00 13.02 156 ILE D C 1
ATOM 6512 O O . ILE D 1 58 ? 51.244 48.519 0.323 1.00 13.40 156 ILE D O 1
ATOM 6517 N N . TYR D 1 59 ? 51.383 47.938 2.495 1.00 11.62 157 TYR D N 1
ATOM 6518 C CA . TYR D 1 59 ? 52.533 48.818 2.773 1.00 12.06 157 TYR D CA 1
ATOM 6519 C C . TYR D 1 59 ? 53.297 48.391 4.000 1.00 11.33 157 TYR D C 1
ATOM 6520 O O . TYR D 1 59 ? 52.765 47.641 4.838 1.00 11.73 157 TYR D O 1
ATOM 6529 N N . THR D 1 60 ? 54.548 48.855 4.096 1.00 11.68 158 THR D N 1
ATOM 6530 C CA . THR D 1 60 ? 55.311 48.722 5.344 1.00 11.71 158 THR D CA 1
ATOM 6531 C C . THR D 1 60 ? 55.906 50.088 5.676 1.00 12.61 158 THR D C 1
ATOM 6532 O O . THR D 1 60 ? 56.387 50.815 4.788 1.00 13.60 158 THR D O 1
ATOM 6536 N N . SER D 1 61 ? 55.875 50.425 6.956 1.00 12.09 159 SER D N 1
ATOM 6537 C CA . SER D 1 61 ? 56.216 51.780 7.386 1.00 12.73 159 SER D CA 1
ATOM 6538 C C . SER D 1 61 ? 56.895 51.745 8.731 1.00 12.82 159 SER D C 1
ATOM 6539 O O . SER D 1 61 ? 56.242 51.454 9.749 1.00 13.12 159 SER D O 1
ATOM 6542 N N . ALA D 1 62 ? 58.197 52.055 8.768 1.00 12.40 160 ALA D N 1
ATOM 6543 C CA . ALA D 1 62 ? 58.913 52.004 10.064 1.00 13.15 160 ALA D CA 1
ATOM 6544 C C . ALA D 1 62 ? 58.528 53.227 10.901 1.00 13.87 160 ALA D C 1
ATOM 6545 O O . ALA D 1 62 ? 58.545 54.360 10.404 1.00 13.52 160 ALA D O 1
ATOM 6547 N N . PHE D 1 63 ? 58.176 53.007 12.168 1.00 13.72 161 PHE D N 1
ATOM 6548 C CA . PHE D 1 63 ? 57.696 54.126 12.978 1.00 15.60 161 PHE D CA 1
ATOM 6549 C C . PHE D 1 63 ? 58.418 54.413 14.293 1.00 16.46 161 PHE D C 1
ATOM 6550 O O . PHE D 1 63 ? 58.211 55.482 14.883 1.00 16.96 161 PHE D O 1
ATOM 6558 N N . TYR D 1 64 ? 59.231 53.468 14.769 1.00 16.44 162 TYR D N 1
ATOM 6559 C CA . TYR D 1 64 ? 59.878 53.641 16.056 1.00 17.81 162 TYR D CA 1
ATOM 6560 C C . TYR D 1 64 ? 61.255 52.987 16.041 1.00 18.11 162 TYR D C 1
ATOM 6561 O O . TYR D 1 64 ? 61.412 51.897 15.501 1.00 16.35 162 TYR D O 1
ATOM 6570 N N . PHE D 1 65 ? 62.213 53.642 16.705 1.00 18.83 163 PHE D N 1
ATOM 6571 C CA . PHE D 1 65 ? 63.613 53.243 16.717 1.00 19.79 163 PHE D CA 1
ATOM 6572 C C . PHE D 1 65 ? 64.110 53.167 18.175 1.00 20.75 163 PHE D C 1
ATOM 6573 O O . PHE D 1 65 ? 63.849 54.068 18.989 1.00 20.44 163 PHE D O 1
ATOM 6581 N N . GLU D 1 66 ? 64.764 52.052 18.502 1.00 20.91 164 GLU D N 1
ATOM 6582 C CA . GLU D 1 66 ? 65.416 51.833 19.799 1.00 23.38 164 GLU D CA 1
ATOM 6583 C C . GLU D 1 66 ? 66.833 51.323 19.552 1.00 23.70 164 GLU D C 1
ATOM 6584 O O . GLU D 1 66 ? 67.028 50.301 18.879 1.00 23.33 164 GLU D O 1
ATOM 6590 N N . LYS D 1 67 ? 67.831 52.026 20.080 1.00 24.29 165 LYS D N 1
ATOM 6591 C CA . LYS D 1 67 ? 69.187 51.504 20.052 1.00 25.31 165 LYS D CA 1
ATOM 6592 C C . LYS D 1 67 ? 69.323 50.519 21.213 1.00 25.24 165 LYS D C 1
ATOM 6593 O O . LYS D 1 67 ? 69.027 50.867 22.357 1.00 26.64 165 LYS D O 1
ATOM 6599 N N . TYR D 1 68 ? 69.752 49.294 20.921 1.00 24.14 166 TYR D N 1
ATOM 6600 C CA . TYR D 1 68 ? 69.785 48.221 21.924 1.00 23.72 166 TYR D CA 1
ATOM 6601 C C . TYR D 1 68 ? 71.187 47.985 22.472 1.00 24.68 166 TYR D C 1
ATOM 6602 O O . TYR D 1 68 ? 71.366 47.760 23.672 1.00 25.11 166 TYR D O 1
ATOM 6611 N N . SER D 1 69 ? 72.173 48.020 21.581 1.00 24.39 167 SER D N 1
ATOM 6612 C CA . SER D 1 69 ? 73.586 47.882 21.961 1.00 25.56 167 SER D CA 1
ATOM 6613 C C . SER D 1 69 ? 74.427 48.693 20.965 1.00 25.70 167 SER D C 1
ATOM 6614 O O . SER D 1 69 ? 73.873 49.309 20.043 1.00 25.12 167 SER D O 1
ATOM 6617 N N . GLU D 1 70 ? 75.750 48.699 21.134 1.00 26.07 168 GLU D N 1
ATOM 6618 C CA . GLU D 1 70 ? 76.622 49.400 20.190 1.00 26.57 168 GLU D CA 1
ATOM 6619 C C . GLU D 1 70 ? 76.428 48.928 18.732 1.00 26.09 168 GLU D C 1
ATOM 6620 O O . GLU D 1 70 ? 76.696 49.685 17.801 1.00 27.10 168 GLU D O 1
ATOM 6622 N N . ASN D 1 71 ? 75.939 47.704 18.524 1.00 24.57 169 ASN D N 1
ATOM 6623 C CA . ASN D 1 71 ? 75.725 47.237 17.146 1.00 23.32 169 ASN D CA 1
ATOM 6624 C C . ASN D 1 71 ? 74.362 46.569 16.882 1.00 21.74 169 ASN D C 1
ATOM 6625 O O . ASN D 1 71 ? 74.234 45.803 15.936 1.00 21.88 169 ASN D O 1
ATOM 6630 N N . GLN D 1 72 ? 73.363 46.863 17.710 1.00 20.24 170 GLN D N 1
ATOM 6631 C CA . GLN D 1 72 ? 72.034 46.271 17.552 1.00 19.55 170 GLN D CA 1
ATOM 6632 C C . GLN D 1 72 ? 70.974 47.330 17.779 1.00 18.90 170 GLN D C 1
ATOM 6633 O O . GLN D 1 72 ? 71.085 48.163 18.685 1.00 18.88 170 GLN D O 1
ATOM 6639 N N . VAL D 1 73 ? 69.944 47.291 16.948 1.00 17.95 171 VAL D N 1
ATOM 6640 C CA . VAL D 1 73 ? 68.812 48.187 17.096 1.00 17.59 171 VAL D CA 1
ATOM 6641 C C . VAL D 1 73 ? 67.514 47.383 16.994 1.00 16.94 171 VAL D C 1
ATOM 6642 O O . VAL D 1 73 ? 67.512 46.238 16.517 1.00 17.09 171 VAL D O 1
ATOM 6646 N N . ASN D 1 74 ? 66.406 47.987 17.414 1.00 17.03 172 ASN D N 1
ATOM 6647 C CA . ASN D 1 74 ? 65.094 47.383 17.208 1.00 15.53 172 ASN D CA 1
ATOM 6648 C C . ASN D 1 74 ? 64.251 48.418 16.487 1.00 15.85 172 ASN D C 1
ATOM 6649 O O . ASN D 1 74 ? 64.175 49.559 16.932 1.00 16.58 172 ASN D O 1
ATOM 6654 N N . VAL D 1 75 ? 63.640 48.024 15.372 1.00 14.42 173 VAL D N 1
ATOM 6655 C CA . VAL D 1 75 ? 62.827 48.955 14.570 1.00 14.10 173 VAL D CA 1
ATOM 6656 C C . VAL D 1 75 ? 61.406 48.417 14.527 1.00 13.08 173 VAL D C 1
ATOM 6657 O O . VAL D 1 75 ? 61.188 47.278 14.109 1.00 13.88 173 VAL D O 1
ATOM 6661 N N . SER D 1 76 ? 60.452 49.220 14.982 1.00 14.13 174 SER D N 1
ATOM 6662 C CA . SER D 1 76 ? 59.049 48.851 14.873 1.00 14.05 174 SER D CA 1
ATOM 6663 C C . SER D 1 76 ? 58.477 49.332 13.545 1.00 13.48 174 SER D C 1
ATOM 6664 O O . SER D 1 76 ? 58.638 50.496 13.170 1.00 13.88 174 SER D O 1
ATOM 6667 N N . VAL D 1 77 ? 57.760 48.421 12.885 1.00 12.30 175 VAL D N 1
ATOM 6668 C CA . VAL D 1 77 ? 57.224 48.626 11.535 1.00 11.46 175 VAL D CA 1
ATOM 6669 C C . VAL D 1 77 ? 55.731 48.369 11.558 1.00 11.50 175 VAL D C 1
ATOM 6670 O O . VAL D 1 77 ? 55.285 47.342 12.031 1.00 12.90 175 VAL D O 1
ATOM 6674 N N . LYS D 1 78 ? 54.961 49.300 11.006 1.00 11.91 176 LYS D N 1
ATOM 6675 C CA . LYS D 1 78 ? 53.551 49.092 10.791 1.00 12.76 176 LYS D CA 1
ATOM 6676 C C . LYS D 1 78 ? 53.376 48.493 9.403 1.00 13.21 176 LYS D C 1
ATOM 6677 O O . LYS D 1 78 ? 53.887 49.034 8.404 1.00 13.78 176 LYS D O 1
ATOM 6683 N N . ALA D 1 79 ? 52.685 47.355 9.325 1.00 12.92 177 ALA D N 1
ATOM 6684 C CA . ALA D 1 79 ? 52.481 46.705 8.031 1.00 12.90 177 ALA D CA 1
ATOM 6685 C C . ALA D 1 79 ? 51.021 46.500 7.800 1.00 12.23 177 ALA D C 1
ATOM 6686 O O . ALA D 1 79 ? 50.349 45.857 8.601 1.00 13.20 177 ALA D O 1
ATOM 6688 N N . ARG D 1 80 ? 50.524 47.073 6.705 1.00 11.83 178 ARG D N 1
ATOM 6689 C CA . ARG D 1 80 ? 49.165 46.837 6.291 1.00 11.48 178 ARG D CA 1
ATOM 6690 C C . ARG D 1 80 ? 49.150 45.667 5.318 1.00 12.76 178 ARG D C 1
ATOM 6691 O O . ARG D 1 80 ? 49.910 45.658 4.342 1.00 12.64 178 ARG D O 1
ATOM 6699 N N . VAL D 1 81 ? 48.368 44.644 5.659 1.00 13.59 179 VAL D N 1
ATOM 6700 C CA . VAL D 1 81 ? 48.510 43.319 5.052 1.00 15.14 179 VAL D CA 1
ATOM 6701 C C . VAL D 1 81 ? 47.114 42.786 4.773 1.00 16.20 179 VAL D C 1
ATOM 6702 O O . VAL D 1 81 ? 46.179 43.083 5.524 1.00 17.13 179 VAL D O 1
ATOM 6706 N N . ARG D 1 82 ? 46.993 41.986 3.713 1.00 15.30 180 ARG D N 1
ATOM 6707 C CA . ARG D 1 82 ? 45.813 41.167 3.498 1.00 16.06 180 ARG D CA 1
ATOM 6708 C C . ARG D 1 82 ? 46.117 39.782 3.994 1.00 16.67 180 ARG D C 1
ATOM 6709 O O . ARG D 1 82 ? 47.078 39.160 3.511 1.00 15.20 180 ARG D O 1
ATOM 6717 N N . VAL D 1 83 ? 45.292 39.273 4.920 1.00 16.62 181 VAL D N 1
ATOM 6718 C CA . VAL D 1 83 ? 45.472 37.910 5.433 1.00 17.64 181 VAL D CA 1
ATOM 6719 C C . VAL D 1 83 ? 44.294 37.094 4.922 1.00 18.38 181 VAL D C 1
ATOM 6720 O O . VAL D 1 83 ? 43.137 37.484 5.108 1.00 18.98 181 VAL D O 1
ATOM 6724 N N . TYR D 1 84 ? 44.592 35.962 4.290 1.00 18.22 182 TYR D N 1
ATOM 6725 C CA . TYR D 1 84 ? 43.522 35.141 3.677 1.00 18.56 182 TYR D CA 1
ATOM 6726 C C . TYR D 1 84 ? 43.209 33.954 4.554 1.00 19.03 182 TYR D C 1
ATOM 6727 O O . TYR D 1 84 ? 44.094 33.156 4.863 1.00 19.16 182 TYR D O 1
ATOM 6736 N N . THR D 1 85 ? 41.956 33.871 5.007 1.00 19.02 183 THR D N 1
ATOM 6737 C CA . THR D 1 85 ? 41.528 32.792 5.892 1.00 19.19 183 THR D CA 1
ATOM 6738 C C . THR D 1 85 ? 40.505 31.907 5.186 1.00 20.28 183 THR D C 1
ATOM 6739 O O . THR D 1 85 ? 39.680 32.414 4.420 1.00 19.84 183 THR D O 1
ATOM 6743 N N . PRO D 1 86 ? 40.576 30.570 5.408 1.00 20.23 184 PRO D N 1
ATOM 6744 C CA . PRO D 1 86 ? 39.609 29.701 4.744 1.00 21.65 184 PRO D CA 1
ATOM 6745 C C . PRO D 1 86 ? 38.186 30.105 5.086 1.00 22.00 184 PRO D C 1
ATOM 6746 O O . PRO D 1 86 ? 37.881 30.379 6.253 1.00 21.38 184 PRO D O 1
ATOM 6750 N N . LYS D 1 87 ? 37.331 30.145 4.074 1.00 22.32 185 LYS D N 1
ATOM 6751 C CA . LYS D 1 87 ? 35.902 30.290 4.304 1.00 24.25 185 LYS D CA 1
ATOM 6752 C C . LYS D 1 87 ? 35.413 29.219 5.281 1.00 24.69 185 LYS D C 1
ATOM 6753 O O . LYS D 1 87 ? 36.022 28.148 5.407 1.00 24.17 185 LYS D O 1
ATOM 6759 N N . ALA D 1 88 ? 34.351 29.546 6.010 1.00 25.56 186 ALA D N 1
ATOM 6760 C CA . ALA D 1 88 ? 33.768 28.636 6.997 1.00 26.35 186 ALA D CA 1
ATOM 6761 C C . ALA D 1 88 ? 33.360 27.312 6.366 1.00 26.84 186 ALA D C 1
ATOM 6762 O O . ALA D 1 88 ? 33.028 27.239 5.169 1.00 27.80 186 ALA D O 1
ATOM 6764 N N . GLY D 1 89 ? 33.378 26.259 7.172 1.00 27.13 187 GLY D N 1
ATOM 6765 C CA . GLY D 1 89 ? 32.875 24.968 6.730 1.00 27.12 187 GLY D CA 1
ATOM 6766 C C . GLY D 1 89 ? 33.848 24.148 5.908 1.00 26.61 187 GLY D C 1
ATOM 6767 O O . GLY D 1 89 ? 33.443 23.215 5.214 1.00 27.28 187 GLY D O 1
ATOM 6768 N N . GLN D 1 90 ? 35.135 24.479 5.993 1.00 25.83 188 GLN D N 1
ATOM 6769 C CA . GLN D 1 90 ? 36.148 23.781 5.192 1.00 25.74 188 GLN D CA 1
ATOM 6770 C C . GLN D 1 90 ? 37.144 23.036 6.068 1.00 26.29 188 GLN D C 1
ATOM 6771 O O . GLN D 1 90 ? 38.264 22.753 5.646 1.00 25.67 188 GLN D O 1
ATOM 6777 N N . GLU D 1 91 ? 36.712 22.684 7.277 1.00 27.42 189 GLU D N 1
ATOM 6778 C CA . GLU D 1 91 ? 37.566 21.947 8.214 1.00 28.02 189 GLU D CA 1
ATOM 6779 C C . GLU D 1 91 ? 38.105 20.656 7.631 1.00 28.45 189 GLU D C 1
ATOM 6780 O O . GLU D 1 91 ? 39.215 20.246 7.975 1.00 29.01 189 GLU D O 1
ATOM 6786 N N . GLN D 1 92 ? 37.339 20.009 6.749 1.00 2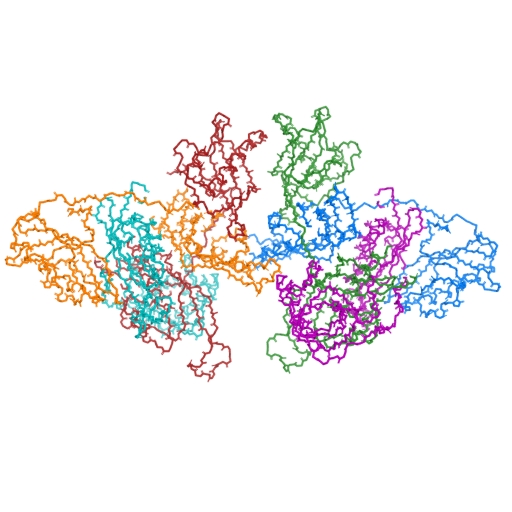8.43 190 GLN D N 1
ATOM 6787 C CA . GLN D 1 92 ? 37.775 18.747 6.157 1.00 28.12 190 GLN D CA 1
ATOM 6788 C C . GLN D 1 92 ? 38.285 18.846 4.713 1.00 28.42 190 GLN D C 1
ATOM 6789 O O . GLN D 1 92 ? 38.589 17.829 4.096 1.00 28.60 190 GLN D O 1
ATOM 6795 N N . THR D 1 93 ? 38.393 20.064 4.190 1.00 28.07 191 THR D N 1
ATOM 6796 C CA . THR D 1 93 ? 38.775 20.301 2.798 1.00 28.22 191 THR D CA 1
ATOM 6797 C C . THR D 1 93 ? 40.297 20.316 2.657 1.00 27.98 191 THR D C 1
ATOM 6798 O O . THR D 1 93 ? 40.969 20.975 3.448 1.00 26.54 191 THR D O 1
ATOM 6802 N N . PRO D 1 94 ? 40.837 19.572 1.666 1.00 28.86 192 PRO D N 1
ATOM 6803 C CA . PRO D 1 94 ? 42.278 19.627 1.378 1.00 28.72 192 PRO D CA 1
ATOM 6804 C C . PRO D 1 94 ? 42.737 21.067 1.113 1.00 28.56 192 PRO D C 1
ATOM 6805 O O . PRO D 1 94 ? 41.992 21.869 0.515 1.00 27.68 192 PRO D O 1
ATOM 6809 N N . GLN D 1 95 ? 43.956 21.380 1.546 1.00 29.17 193 GLN D N 1
ATOM 6810 C CA . GLN D 1 95 ? 44.498 22.733 1.388 1.00 29.65 193 GLN D CA 1
ATOM 6811 C C . GLN D 1 95 ? 44.411 23.288 -0.048 1.00 30.61 193 GLN D C 1
ATOM 6812 O O . GLN D 1 95 ? 44.086 24.481 -0.238 1.00 29.59 193 GLN D O 1
ATOM 6818 N N . ASP D 1 96 ? 44.646 22.434 -1.053 1.00 31.69 194 ASP D N 1
ATOM 6819 C CA . ASP D 1 96 ? 44.624 22.884 -2.462 1.00 32.69 194 ASP D CA 1
ATOM 6820 C C . ASP D 1 96 ? 43.249 23.283 -3.017 1.00 33.14 194 ASP D C 1
ATOM 6821 O O . ASP D 1 96 ? 43.165 23.910 -4.071 1.00 35.27 194 ASP D O 1
ATOM 6823 N N . GLN D 1 97 ? 42.171 22.949 -2.313 1.00 32.19 195 GLN D N 1
ATOM 6824 C CA . GLN D 1 97 ? 40.824 23.309 -2.757 1.00 31.39 195 GLN D CA 1
ATOM 6825 C C . GLN D 1 97 ? 40.217 24.446 -1.930 1.00 29.97 195 GLN D C 1
ATOM 6826 O O . GLN D 1 97 ? 39.075 24.837 -2.149 1.00 30.15 195 GLN D O 1
ATOM 6828 N N . LEU D 1 98 ? 40.987 25.007 -1.001 1.00 28.39 196 LEU D N 1
ATOM 6829 C CA . LEU D 1 98 ? 40.430 26.027 -0.118 1.00 26.82 196 LEU D CA 1
ATOM 6830 C C . LEU D 1 98 ? 40.020 27.306 -0.858 1.00 26.99 196 LEU D C 1
ATOM 6831 O O . LEU D 1 98 ? 40.775 27.808 -1.694 1.00 27.12 196 LEU D O 1
ATOM 6836 N N . GLN D 1 99 ? 38.814 27.799 -0.556 1.00 26.67 197 GLN D N 1
ATOM 6837 C CA . GLN D 1 99 ? 38.375 29.157 -0.883 1.00 26.58 197 GLN D CA 1
ATOM 6838 C C . GLN D 1 99 ? 38.564 30.062 0.346 1.00 25.65 197 GLN D C 1
ATOM 6839 O O . GLN D 1 99 ? 38.342 29.639 1.497 1.00 25.62 197 GLN D O 1
ATOM 6842 N N . TYR D 1 100 ? 38.957 31.307 0.100 1.00 24.15 198 TYR D N 1
ATOM 6843 C CA . TYR D 1 100 ? 39.399 32.215 1.169 1.00 23.18 198 TYR D CA 1
ATOM 6844 C C . TYR D 1 100 ? 38.586 33.502 1.277 1.00 22.94 198 TYR D C 1
ATOM 6845 O O . TYR D 1 100 ? 38.100 34.005 0.281 1.00 23.79 198 TYR D O 1
ATOM 6854 N N . ASP D 1 101 ? 38.494 34.037 2.492 1.00 21.87 199 ASP D N 1
ATOM 6855 C CA . ASP D 1 101 ? 38.018 35.398 2.746 1.00 21.72 199 ASP D CA 1
ATOM 6856 C C . ASP D 1 101 ? 39.256 36.291 2.896 1.00 20.83 199 ASP D C 1
ATOM 6857 O O . ASP D 1 101 ? 40.315 35.813 3.237 1.00 20.40 199 ASP D O 1
ATOM 6862 N N . THR D 1 102 ? 39.108 37.581 2.660 1.00 20.44 200 THR D N 1
ATOM 6863 C CA . THR D 1 102 ? 40.231 38.498 2.793 1.00 20.26 200 THR D CA 1
ATOM 6864 C C . THR D 1 102 ? 40.037 39.318 4.050 1.00 20.23 200 THR D C 1
ATOM 6865 O O . THR D 1 102 ? 38.972 39.913 4.229 1.00 21.39 200 THR D O 1
ATOM 6869 N N . ASN D 1 103 ? 41.041 39.321 4.933 1.00 19.29 201 ASN D N 1
ATOM 6870 C CA . ASN D 1 103 ? 41.031 40.158 6.130 1.00 19.89 201 ASN D CA 1
ATOM 6871 C C . ASN D 1 103 ? 42.041 41.289 5.937 1.00 19.10 201 ASN D C 1
ATOM 6872 O O . ASN D 1 103 ? 43.186 41.034 5.598 1.00 18.77 201 ASN D O 1
ATOM 6877 N N . LEU D 1 104 ? 41.613 42.535 6.119 1.00 18.66 202 LEU D N 1
ATOM 6878 C CA . LEU D 1 104 ? 42.565 43.625 6.030 1.00 17.81 202 LEU D CA 1
ATOM 6879 C C . LEU D 1 104 ? 43.084 43.874 7.441 1.00 17.82 202 LEU D C 1
ATOM 6880 O O . LEU D 1 104 ? 42.284 44.113 8.341 1.00 17.82 202 LEU D O 1
ATOM 6885 N N . VAL D 1 105 ? 44.401 43.822 7.644 1.00 16.35 203 VAL D N 1
ATOM 6886 C CA . VAL D 1 105 ? 44.988 43.829 9.003 1.00 17.17 203 VAL D CA 1
ATOM 6887 C C . VAL D 1 105 ? 46.159 44.803 9.077 1.00 15.71 203 VAL D C 1
ATOM 6888 O O . VAL D 1 105 ? 46.959 44.823 8.147 1.00 15.81 203 VAL D O 1
ATOM 6892 N N . ASP D 1 106 ? 46.266 45.582 10.164 1.00 14.71 204 ASP D N 1
ATOM 6893 C CA . ASP D 1 106 ? 47.484 46.351 10.444 1.00 14.46 204 ASP D CA 1
ATOM 6894 C C . ASP D 1 106 ? 48.275 45.641 11.517 1.00 14.56 204 ASP D C 1
ATOM 6895 O O . ASP D 1 106 ? 47.774 45.429 12.644 1.00 14.92 204 ASP D O 1
ATOM 6900 N N . TYR D 1 107 ? 49.485 45.220 11.156 1.00 12.49 205 TYR D N 1
ATOM 6901 C CA . TYR D 1 107 ? 50.384 44.581 12.125 1.00 13.57 205 TYR D CA 1
ATOM 6902 C C . TYR D 1 107 ? 51.456 45.538 12.598 1.00 12.72 205 TYR D C 1
ATOM 6903 O O . TYR D 1 107 ? 51.823 46.461 11.871 1.00 13.71 205 TYR D O 1
ATOM 6912 N N . TYR D 1 108 ? 52.010 45.268 13.785 1.00 13.12 206 TYR D N 1
ATOM 6913 C CA . TYR D 1 108 ? 53.068 46.108 14.374 1.00 12.63 206 TYR D CA 1
ATOM 6914 C C . TYR D 1 108 ? 54.185 45.163 14.763 1.00 12.91 206 TYR D C 1
ATOM 6915 O O . TYR D 1 108 ? 54.048 44.378 15.695 1.00 14.61 206 TYR D O 1
ATOM 6924 N N . LEU D 1 109 ? 55.255 45.211 13.984 1.00 13.42 207 LEU D N 1
ATOM 6925 C CA . LEU D 1 109 ? 56.337 44.217 14.051 1.00 12.95 207 LEU D CA 1
ATOM 6926 C C . LEU D 1 109 ? 57.603 44.874 14.526 1.00 12.98 207 LEU D C 1
ATOM 6927 O O . LEU D 1 109 ? 58.115 45.804 13.883 1.00 13.22 207 LEU D O 1
ATOM 6932 N N . GLU D 1 110 ? 58.148 44.379 15.638 1.00 14.10 208 GLU D N 1
ATOM 6933 C CA . GLU D 1 110 ? 59.420 44.866 16.101 1.00 13.61 208 GLU D CA 1
ATOM 6934 C C . GLU D 1 110 ? 60.535 44.007 15.490 1.00 13.81 208 GLU D C 1
ATOM 6935 O O . GLU D 1 110 ? 60.606 42.787 15.724 1.00 13.84 208 GLU D O 1
ATOM 6941 N N . VAL D 1 111 ? 61.402 44.647 14.718 1.00 13.15 209 VAL D N 1
ATOM 6942 C CA . VAL D 1 111 ? 62.427 43.940 13.934 1.00 13.23 209 VAL D CA 1
ATOM 6943 C C . VAL D 1 111 ? 63.799 44.136 14.560 1.00 13.76 209 VAL D C 1
ATOM 6944 O O . VAL D 1 111 ? 64.334 45.247 14.557 1.00 14.49 209 VAL D O 1
ATOM 6948 N N . PRO D 1 112 ? 64.403 43.050 15.074 1.00 14.35 210 PRO D N 1
ATOM 6949 C CA . PRO D 1 112 ? 65.732 43.165 15.681 1.00 14.85 210 PRO D CA 1
ATOM 6950 C C . PRO D 1 112 ? 66.805 43.074 14.611 1.00 15.19 210 PRO D C 1
ATOM 6951 O O . PRO D 1 112 ? 66.811 42.128 13.819 1.00 15.89 210 PRO D O 1
ATOM 6955 N N . ILE D 1 113 ? 67.687 44.072 14.587 1.00 15.68 211 ILE D N 1
ATOM 6956 C CA . ILE D 1 113 ? 68.682 44.233 13.531 1.00 15.49 211 ILE D CA 1
ATOM 6957 C C . ILE D 1 113 ? 70.071 44.342 14.168 1.00 16.80 211 ILE D C 1
ATOM 6958 O O . ILE D 1 113 ? 70.264 45.043 15.168 1.00 17.22 211 ILE D O 1
ATOM 6963 N N . VAL D 1 114 ? 71.027 43.624 13.597 1.00 16.23 212 VAL D N 1
ATOM 6964 C CA . VAL D 1 114 ? 72.435 43.799 13.965 1.00 17.52 212 VAL D CA 1
ATOM 6965 C C . VAL D 1 114 ? 73.137 44.417 12.767 1.00 18.19 212 VAL D C 1
ATOM 6966 O O . VAL D 1 114 ? 72.729 44.214 11.602 1.00 17.03 212 VAL D O 1
ATOM 6970 N N . PHE D 1 115 ? 74.202 45.169 13.038 1.00 20.32 213 PHE D N 1
ATOM 6971 C CA . PHE D 1 115 ? 74.996 45.708 11.959 1.00 21.58 213 PHE D CA 1
ATOM 6972 C C . PHE D 1 115 ? 76.480 45.499 12.228 1.00 23.11 213 PHE D C 1
ATOM 6973 O O . PHE D 1 115 ? 76.910 45.422 13.387 1.00 22.64 213 PHE D O 1
ATOM 6981 N N . ASP D 1 116 ? 77.256 45.365 11.160 1.00 23.66 214 ASP D N 1
ATOM 6982 C CA . ASP D 1 116 ? 78.703 45.252 11.324 1.00 25.09 214 ASP D CA 1
ATOM 6983 C C . ASP D 1 116 ? 79.415 46.610 11.189 1.00 26.29 214 ASP D C 1
ATOM 6984 O O . ASP D 1 116 ? 78.782 47.657 11.038 1.00 25.66 214 ASP D O 1
ATOM 6989 N N . LYS D 1 117 ? 80.748 46.581 11.261 1.00 28.02 215 LYS D N 1
ATOM 6990 C CA . LYS D 1 117 ? 81.555 47.807 11.184 1.00 29.68 215 LYS D CA 1
ATOM 6991 C C . LYS D 1 117 ? 81.288 48.622 9.908 1.00 30.38 215 LYS D C 1
ATOM 6992 O O . LYS D 1 117 ? 81.478 49.850 9.885 1.00 30.93 215 LYS D O 1
ATOM 6994 N N . ASP D 1 118 ? 80.861 47.936 8.852 1.00 29.73 216 ASP D N 1
ATOM 6995 C CA . ASP D 1 118 ? 80.613 48.590 7.572 1.00 30.57 216 ASP D CA 1
ATOM 6996 C C . ASP D 1 118 ? 79.142 48.960 7.361 1.00 29.95 216 ASP D C 1
ATOM 6997 O O . ASP D 1 118 ? 78.739 49.343 6.264 1.00 30.08 216 ASP D O 1
ATOM 7010 N N . ASN D 1 120 ? 76.661 47.012 7.204 1.00 23.77 218 ASN D N 1
ATOM 7011 C CA . ASN D 1 120 ? 75.828 45.944 6.636 1.00 22.20 218 ASN D CA 1
ATOM 7012 C C . ASN D 1 120 ? 74.912 45.454 7.727 1.00 20.66 218 ASN D C 1
ATOM 7013 O O . ASN D 1 120 ? 75.294 45.492 8.909 1.00 20.17 218 ASN D O 1
ATOM 7026 N N . ALA D 1 122 ? 71.685 42.669 9.305 1.00 15.88 220 ALA D N 1
ATOM 7027 C CA . ALA D 1 122 ? 70.935 41.431 9.240 1.00 14.99 220 ALA D CA 1
ATOM 7028 C C . ALA D 1 122 ? 69.901 41.444 10.355 1.00 15.27 220 ALA D C 1
ATOM 7029 O O . ALA D 1 122 ? 70.069 42.139 11.375 1.00 16.08 220 ALA D O 1
ATOM 7031 N N . VAL D 1 123 ? 68.814 40.709 10.158 1.00 13.71 221 VAL D N 1
ATOM 7032 C CA . VAL D 1 123 ? 67.863 40.482 11.249 1.00 14.74 221 VAL D CA 1
ATOM 7033 C C . VAL D 1 123 ? 68.446 39.371 12.121 1.00 15.00 221 VAL D C 1
ATOM 7034 O O . VAL D 1 123 ? 68.728 38.285 11.599 1.00 15.82 221 VAL D O 1
ATOM 7038 N N . ASP D 1 124 ? 68.682 39.657 13.406 1.00 15.12 222 ASP D N 1
ATOM 7039 C CA . ASP D 1 124 ? 69.450 38.713 14.256 1.00 16.35 222 ASP D CA 1
ATOM 7040 C C . ASP D 1 124 ? 68.611 37.906 15.261 1.00 16.90 222 ASP D C 1
ATOM 7041 O O . ASP D 1 124 ? 69.165 37.196 16.117 1.00 18.12 222 ASP D O 1
ATOM 7046 N N . ALA D 1 125 ? 67.295 37.995 15.141 1.00 16.74 223 ALA D N 1
ATOM 7047 C CA . ALA D 1 125 ? 66.374 37.262 16.020 1.00 16.79 223 ALA D CA 1
ATOM 7048 C C . ALA D 1 125 ? 64.986 37.248 15.420 1.00 15.82 223 ALA D C 1
ATOM 7049 O O . ALA D 1 125 ? 64.713 37.962 14.453 1.00 15.76 223 ALA D O 1
ATOM 7051 N N . LEU D 1 126 ? 64.087 36.464 16.020 1.00 15.64 224 LEU D N 1
ATOM 7052 C CA . LEU D 1 126 ? 62.707 36.473 15.592 1.00 14.88 224 LEU D CA 1
ATOM 7053 C C . LEU D 1 126 ? 62.128 37.850 15.846 1.00 14.16 224 LEU D C 1
ATOM 7054 O O . LEU D 1 126 ? 62.260 38.376 16.941 1.00 14.80 224 LEU D O 1
ATOM 7059 N N . PRO D 1 127 ? 61.458 38.425 14.840 1.00 14.06 225 PRO D N 1
ATOM 7060 C CA . PRO D 1 127 ? 60.723 39.655 15.118 1.00 13.80 225 PRO D CA 1
ATOM 7061 C C . PRO D 1 127 ? 59.478 39.357 15.964 1.00 14.60 225 PRO D C 1
ATOM 7062 O O . PRO D 1 127 ? 58.987 38.222 15.958 1.00 15.76 225 PRO D O 1
ATOM 7066 N N . VAL D 1 128 ? 58.936 40.361 16.640 1.00 14.08 226 VAL D N 1
ATOM 7067 C CA . VAL D 1 128 ? 57.822 40.083 17.535 1.00 14.56 226 VAL D CA 1
ATOM 7068 C C . VAL D 1 128 ? 56.742 41.118 17.353 1.00 15.13 226 VAL D C 1
ATOM 7069 O O . VAL D 1 128 ? 57.029 42.240 16.920 1.00 14.96 226 VAL D O 1
ATOM 7081 N N . THR D 1 130 ? 54.359 43.987 18.518 1.00 15.23 228 THR D N 1
ATOM 7082 C CA . THR D 1 130 ? 54.680 45.028 19.458 1.00 16.51 228 THR D CA 1
ATOM 7083 C C . THR D 1 130 ? 53.534 46.045 19.529 1.00 17.73 228 THR D C 1
ATOM 7084 O O . THR D 1 130 ? 52.503 45.861 18.866 1.00 17.64 228 THR D O 1
ATOM 7088 N N . ALA D 1 131 ? 53.706 47.063 20.363 1.00 19.04 229 ALA D N 1
ATOM 7089 C CA . ALA D 1 131 ? 52.676 48.077 20.570 1.00 20.45 229 ALA D CA 1
ATOM 7090 C C . ALA D 1 131 ? 52.555 48.975 19.342 1.00 21.19 229 ALA D C 1
ATOM 7091 O O . ALA D 1 131 ? 53.551 49.246 18.6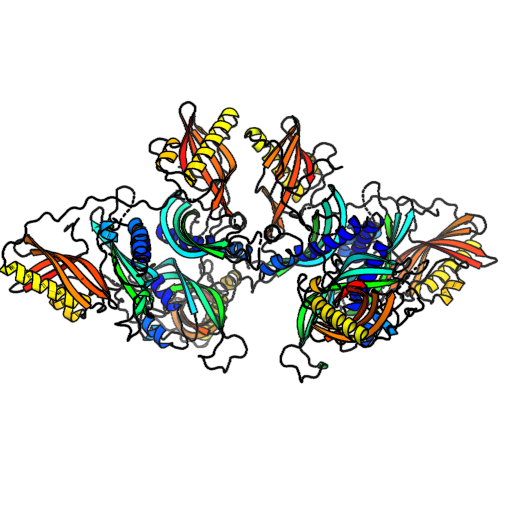70 1.00 20.42 229 ALA D O 1
ATOM 7093 N N . PRO D 1 132 ? 51.324 49.419 19.053 1.00 22.36 230 PRO D N 1
ATOM 7094 C CA . PRO D 1 132 ? 51.063 50.377 17.980 1.00 22.84 230 PRO D CA 1
ATOM 7095 C C . PRO D 1 132 ? 51.449 51.793 18.425 1.00 22.85 230 PRO D C 1
ATOM 7096 O O . PRO D 1 132 ? 51.701 52.026 19.625 1.00 24.33 230 PRO D O 1
ATOM 7100 N N . PRO D 1 133 ? 51.518 52.733 17.472 1.00 22.47 231 PRO D N 1
ATOM 7101 C CA . PRO D 1 133 ? 51.689 54.136 17.836 1.00 22.01 231 PRO D CA 1
ATOM 7102 C C . PRO D 1 133 ? 50.560 54.531 18.781 1.00 21.97 231 PRO D C 1
ATOM 7103 O O . PRO D 1 133 ? 49.493 53.891 18.793 1.00 22.21 231 PRO D O 1
ATOM 7107 N N . GLU D 1 134 ? 50.797 55.546 19.604 1.00 22.61 232 GLU D N 1
ATOM 7108 C CA . GLU D 1 134 ? 49.704 56.073 20.415 1.00 22.52 232 GLU D CA 1
ATOM 7109 C C . GLU D 1 134 ? 49.609 57.569 20.153 1.00 21.67 232 GLU D C 1
ATOM 7110 O O . GLU D 1 134 ? 50.632 58.219 19.946 1.00 20.88 232 GLU D O 1
ATOM 7116 N N . LYS D 1 135 ? 48.396 58.106 20.107 1.00 21.80 233 LYS D N 1
ATOM 7117 C CA . LYS D 1 135 ? 48.228 59.528 19.762 1.00 21.89 233 LYS D CA 1
ATOM 7118 C C . LYS D 1 135 ? 48.710 60.484 20.842 1.00 22.72 233 LYS D C 1
ATOM 7119 O O . LYS D 1 135 ? 48.543 60.218 22.032 1.00 23.33 233 LYS D O 1
ATOM 7125 N N . ALA D 1 136 ? 49.297 61.598 20.417 1.00 22.18 234 ALA D N 1
ATOM 7126 C CA . ALA D 1 136 ? 49.600 62.709 21.297 1.00 22.58 234 ALA D CA 1
ATOM 7127 C C . ALA D 1 136 ? 48.304 63.415 21.644 1.00 23.73 234 ALA D C 1
ATOM 7128 O O . ALA D 1 136 ? 47.376 63.475 20.823 1.00 22.73 234 ALA D O 1
ATOM 7130 N N . TYR D 1 137 ? 48.251 63.940 22.860 1.00 24.40 235 TYR D N 1
ATOM 7131 C CA . TYR D 1 137 ? 47.126 64.747 23.315 1.00 24.82 235 TYR D CA 1
ATOM 7132 C C . TYR D 1 137 ? 47.259 66.156 22.780 1.00 24.98 235 TYR D C 1
ATOM 7133 O O . TYR D 1 137 ? 48.359 66.719 22.776 1.00 25.38 235 TYR D O 1
ATOM 7142 N N . PHE D 1 138 ? 46.145 66.740 22.336 1.00 24.93 236 PHE D N 1
ATOM 7143 C CA . PHE D 1 138 ? 46.120 68.165 22.054 1.00 26.36 236 PHE D CA 1
ATOM 7144 C C . PHE D 1 138 ? 44.754 68.744 22.394 1.00 27.58 236 PHE D C 1
ATOM 7145 O O . PHE D 1 138 ? 43.746 68.063 22.296 1.00 28.09 236 PHE D O 1
ATOM 7153 N N . LYS D 1 139 ? 44.738 69.992 22.817 1.00 28.99 237 LYS D N 1
ATOM 7154 C CA . LYS D 1 139 ? 43.480 70.660 23.095 1.00 31.28 237 LYS D CA 1
ATOM 7155 C C . LYS D 1 139 ? 43.435 71.944 22.290 1.00 31.96 237 LYS D C 1
ATOM 7156 O O . LYS D 1 139 ? 44.368 72.753 22.352 1.00 31.53 237 LYS D O 1
ATOM 7160 N N . ASN D 1 140 ? 42.355 72.094 21.520 1.00 32.64 238 ASN D N 1
ATOM 7161 C CA . ASN D 1 140 ? 42.094 73.271 20.707 1.00 33.03 238 ASN D CA 1
ATOM 7162 C C . ASN D 1 140 ? 42.253 74.546 21.514 1.00 33.38 238 ASN D C 1
ATOM 7163 O O . ASN D 1 140 ? 41.747 74.657 22.638 1.00 34.30 238 ASN D O 1
ATOM 7165 N N . LYS D 1 141 ? 42.993 75.494 20.968 1.00 32.54 239 LYS D N 1
ATOM 7166 C CA . LYS D 1 141 ? 43.062 76.816 21.574 1.00 32.95 239 LYS D CA 1
ATOM 7167 C C . LYS D 1 141 ? 42.836 77.806 20.470 1.00 32.52 239 LYS D C 1
ATOM 7168 O O . LYS D 1 141 ? 43.658 77.927 19.545 1.00 30.84 239 LYS D O 1
ATOM 7170 N N . GLU D 1 142 ? 41.697 78.488 20.538 1.00 32.76 240 GLU D N 1
ATOM 7171 C CA . GLU D 1 142 ? 41.381 79.508 19.559 1.00 33.65 240 GLU D CA 1
ATOM 7172 C C . GLU D 1 142 ? 42.411 80.622 19.669 1.00 33.71 240 GLU D C 1
ATOM 7173 O O . GLU D 1 142 ? 42.982 80.849 20.740 1.00 33.87 240 GLU D O 1
ATOM 7179 N N . PHE D 1 143 ? 42.664 81.290 18.554 1.00 33.39 241 PHE D N 1
ATOM 7180 C CA . PHE D 1 143 ? 43.634 82.367 18.511 1.00 33.82 241 PHE D CA 1
ATOM 7181 C C . PHE D 1 143 ? 43.279 83.472 19.496 1.00 35.93 241 PHE D C 1
ATOM 7182 O O . PHE D 1 143 ? 42.168 83.991 19.501 1.00 36.14 241 PHE D O 1
ATOM 7190 N N . SER D 1 144 ? 44.244 83.813 20.338 1.00 38.00 242 SER D N 1
ATOM 7191 C CA . SER D 1 144 ? 44.083 84.890 21.292 1.00 40.53 242 SER D CA 1
ATOM 7192 C C . SER D 1 144 ? 44.720 86.131 20.689 1.00 41.73 242 SER D C 1
ATOM 7193 O O . SER D 1 144 ? 45.935 86.331 20.767 1.00 43.11 242 SER D O 1
ATOM 7196 N N . GLY D 1 145 ? 43.896 86.934 20.046 1.00 42.71 243 GLY D N 1
ATOM 7197 C CA . GLY D 1 145 ? 44.327 88.204 19.498 1.00 43.13 243 GLY D CA 1
ATOM 7198 C C . GLY D 1 145 ? 43.144 89.134 19.502 1.00 44.12 243 GLY D C 1
ATOM 7199 O O . GLY D 1 145 ? 42.051 88.761 19.947 1.00 44.64 243 GLY D O 1
ATOM 7200 N N . THR D 1 146 ? 43.355 90.343 18.997 1.00 43.85 244 THR D N 1
ATOM 7201 C CA . THR D 1 146 ? 42.306 91.340 18.977 1.00 44.57 244 THR D CA 1
ATOM 7202 C C . THR D 1 146 ? 41.565 91.241 17.667 1.00 44.09 244 THR D C 1
ATOM 7203 O O . THR D 1 146 ? 42.130 91.457 16.591 1.00 42.85 244 THR D O 1
ATOM 7207 N N . SER D 1 147 ? 40.292 90.906 17.783 1.00 44.65 245 SER D N 1
ATOM 7208 C CA . SER D 1 147 ? 39.458 90.678 16.632 1.00 45.38 245 SER D CA 1
ATOM 7209 C C . SER D 1 147 ? 39.205 91.975 15.885 1.00 46.49 245 SER D C 1
ATOM 7210 O O . SER D 1 147 ? 38.981 93.034 16.495 1.00 47.31 245 SER D O 1
ATOM 7213 N N . GLU D 1 148 ? 39.273 91.892 14.563 1.00 46.71 246 GLU D N 1
ATOM 7214 C CA . GLU D 1 148 ? 38.891 92.996 13.699 1.00 48.86 246 GLU D CA 1
ATOM 7215 C C . GLU D 1 148 ? 37.400 92.852 13.377 1.00 49.78 246 GLU D C 1
ATOM 7216 O O . GLU D 1 148 ? 36.981 91.890 12.725 1.00 49.70 246 GLU D O 1
ATOM 7222 N N . ASN D 1 149 ? 36.604 93.793 13.865 1.00 51.99 247 ASN D N 1
ATOM 7223 C CA . ASN D 1 149 ? 35.149 93.743 13.700 1.00 53.37 247 ASN D CA 1
ATOM 7224 C C . ASN D 1 149 ? 34.566 94.830 12.774 1.00 54.75 247 ASN D C 1
ATOM 7225 O O . ASN D 1 149 ? 33.365 94.815 12.494 1.00 55.45 247 ASN D O 1
ATOM 7227 N N . ASP D 1 150 ? 35.408 95.765 12.316 1.00 55.62 248 ASP D N 1
ATOM 7228 C CA . ASP D 1 150 ? 35.022 96.809 11.346 1.00 56.63 248 ASP D CA 1
ATOM 7229 C C . ASP D 1 150 ? 34.504 96.183 10.051 1.00 56.46 248 ASP D C 1
ATOM 7230 O O . ASP D 1 150 ? 35.196 95.373 9.426 1.00 55.79 248 ASP D O 1
ATOM 7235 N N . ALA D 1 151 ? 33.284 96.537 9.655 1.00 57.08 249 ALA D N 1
ATOM 7236 C CA . ALA D 1 151 ? 32.674 95.947 8.463 1.00 56.84 249 ALA D CA 1
ATOM 7237 C C . ALA D 1 151 ? 33.516 96.193 7.210 1.00 56.62 249 ALA D C 1
ATOM 7238 O O . ALA D 1 151 ? 33.731 95.276 6.411 1.00 55.70 249 ALA D O 1
ATOM 7240 N N . ASP D 1 152 ? 34.014 97.421 7.061 1.00 57.13 250 ASP D N 1
ATOM 7241 C CA . ASP D 1 152 ? 34.751 97.796 5.861 1.00 56.97 250 ASP D CA 1
ATOM 7242 C C . ASP D 1 152 ? 36.001 96.952 5.641 1.00 55.67 250 ASP D C 1
ATOM 7243 O O . ASP D 1 152 ? 36.168 96.364 4.566 1.00 55.11 250 ASP D O 1
ATOM 7248 N N . LYS D 1 153 ? 36.881 96.912 6.641 1.00 54.88 251 LYS D N 1
ATOM 7249 C CA . LYS D 1 153 ? 38.097 96.117 6.529 1.00 53.89 251 LYS D CA 1
ATOM 7250 C C . LYS D 1 153 ? 37.797 94.628 6.413 1.00 52.20 251 LYS D C 1
ATOM 7251 O O . LYS D 1 153 ? 38.405 93.957 5.594 1.00 51.35 251 LYS D O 1
ATOM 7257 N N . THR D 1 154 ? 36.835 94.134 7.194 1.00 51.86 252 THR D N 1
ATOM 7258 C CA . THR D 1 154 ? 36.412 92.731 7.120 1.00 50.59 252 THR D CA 1
ATOM 7259 C C . THR D 1 154 ? 36.104 92.339 5.679 1.00 50.54 252 THR D C 1
ATOM 7260 O O . THR D 1 154 ? 36.579 91.309 5.194 1.00 48.55 252 THR D O 1
ATOM 7264 N N . LYS D 1 155 ? 35.324 93.179 5.000 1.00 40.42 253 LYS D N 1
ATOM 7265 C CA . LYS D 1 155 ? 34.924 92.910 3.628 1.00 40.80 253 LYS D CA 1
ATOM 7266 C C . LYS D 1 155 ? 36.063 92.934 2.614 1.00 40.31 253 LYS D C 1
ATOM 7267 O O . LYS D 1 155 ? 36.169 92.008 1.807 1.00 40.56 253 LYS D O 1
ATOM 7271 N N . LYS D 1 156 ? 36.896 93.981 2.658 1.00 40.92 254 LYS D N 1
ATOM 7272 C CA . LYS D 1 156 ? 38.056 94.104 1.772 1.00 40.16 254 LYS D CA 1
ATOM 7273 C C . LYS D 1 156 ? 39.020 92.920 1.977 1.00 38.24 254 LYS D C 1
ATOM 7274 O O . LYS D 1 156 ? 39.496 92.311 1.014 1.00 36.97 254 LYS D O 1
ATOM 7276 N N . ILE D 1 157 ? 39.299 92.601 3.237 1.00 37.16 255 ILE D N 1
ATOM 7277 C CA . ILE D 1 157 ? 40.132 91.436 3.560 1.00 35.00 255 ILE D CA 1
ATOM 7278 C C . ILE D 1 157 ? 39.530 90.112 3.060 1.00 33.66 255 ILE D C 1
ATOM 7279 O O . ILE D 1 157 ? 40.229 89.316 2.417 1.00 33.06 255 ILE D O 1
ATOM 7284 N N . THR D 1 158 ? 38.252 89.878 3.342 1.00 33.41 256 THR D N 1
ATOM 7285 C CA . THR D 1 158 ? 37.582 88.648 2.920 1.00 32.52 256 THR D CA 1
ATOM 7286 C C . THR D 1 158 ? 37.644 88.477 1.399 1.00 32.55 256 THR D C 1
ATOM 7287 O O . THR D 1 158 ? 38.013 87.414 0.897 1.00 30.28 256 THR D O 1
ATOM 7291 N N . ASP D 1 159 ? 37.325 89.544 0.680 1.00 33.06 257 ASP D N 1
ATOM 7292 C CA . ASP D 1 159 ? 37.367 89.519 -0.778 1.00 33.37 257 ASP D CA 1
ATOM 7293 C C . ASP D 1 159 ? 38.789 89.245 -1.281 1.00 32.10 257 ASP D C 1
ATOM 7294 O O . ASP D 1 159 ? 38.972 88.406 -2.154 1.00 31.12 257 ASP D O 1
ATOM 7299 N N . SER D 1 160 ? 39.786 89.925 -0.713 1.00 31.35 258 SER D N 1
ATOM 7300 C CA . SER D 1 160 ? 41.181 89.710 -1.115 1.00 30.39 258 SER D CA 1
ATOM 7301 C C . SER D 1 160 ? 41.630 88.261 -0.887 1.00 27.99 258 SER D C 1
ATOM 7302 O O . SER D 1 160 ? 42.289 87.660 -1.750 1.00 26.49 258 SER D O 1
ATOM 7305 N N . VAL D 1 161 ? 41.274 87.719 0.276 1.00 26.69 259 VAL D N 1
ATOM 7306 C CA . VAL D 1 161 ? 41.630 86.345 0.642 1.00 25.09 259 VAL D CA 1
ATOM 7307 C C . VAL D 1 161 ? 40.889 85.353 -0.265 1.00 24.24 259 VAL D C 1
ATOM 7308 O O . VAL D 1 161 ? 41.453 84.341 -0.701 1.00 22.80 259 VAL D O 1
ATOM 7312 N N . SER D 1 162 ? 39.629 85.650 -0.569 1.00 23.59 260 SER D N 1
ATOM 7313 C CA . SER D 1 162 ? 38.876 84.799 -1.465 1.00 24.73 260 SER D CA 1
ATOM 7314 C C . SER D 1 162 ? 39.488 84.764 -2.877 1.00 24.20 260 SER D C 1
ATOM 7315 O O . SER D 1 162 ? 39.573 83.704 -3.504 1.00 23.52 260 SER D O 1
ATOM 7318 N N . GLN D 1 163 ? 39.926 85.920 -3.371 1.00 24.88 261 GLN D N 1
ATOM 7319 C CA . GLN D 1 163 ? 40.543 85.985 -4.697 1.00 24.76 261 GLN D CA 1
ATOM 7320 C C . GLN D 1 163 ? 41.883 85.253 -4.709 1.00 23.53 261 GLN D C 1
ATOM 7321 O O . GLN D 1 163 ? 42.219 84.581 -5.681 1.00 22.04 261 GLN D O 1
ATOM 7327 N N . PHE D 1 164 ? 42.644 85.397 -3.620 1.00 22.06 262 PHE D N 1
ATOM 7328 C CA . PHE D 1 164 ? 43.913 84.698 -3.490 1.00 21.09 262 PHE D CA 1
ATOM 7329 C C . PHE D 1 164 ? 43.695 83.184 -3.544 1.00 20.10 262 PHE D C 1
ATOM 7330 O O . PHE D 1 164 ? 44.410 82.490 -4.255 1.00 19.25 262 PHE D O 1
ATOM 7338 N N . PHE D 1 165 ? 42.702 82.667 -2.813 1.00 19.13 263 PHE D N 1
ATOM 7339 C CA . PHE D 1 165 ? 42.496 81.215 -2.835 1.00 18.27 263 PHE D CA 1
ATOM 7340 C C . PHE D 1 165 ? 42.012 80.700 -4.191 1.00 18.68 263 PHE D C 1
ATOM 7341 O O . PHE D 1 165 ? 42.378 79.604 -4.601 1.00 18.96 263 PHE D O 1
ATOM 7349 N N . LYS D 1 166 ? 41.224 81.496 -4.908 1.00 18.84 264 LYS D N 1
ATOM 7350 C CA . LYS D 1 166 ? 40.850 81.080 -6.260 1.00 19.08 264 LYS D CA 1
ATOM 7351 C C . LYS D 1 166 ? 42.102 80.891 -7.118 1.00 19.64 264 LYS D C 1
ATOM 7352 O O . LYS D 1 166 ? 42.212 79.904 -7.841 1.00 18.55 264 LYS D O 1
ATOM 7358 N N . ALA D 1 167 ? 43.045 81.828 -7.014 1.00 18.83 265 ALA D N 1
ATOM 7359 C CA . ALA D 1 167 ? 44.295 81.742 -7.770 1.00 19.12 265 ALA D CA 1
ATOM 7360 C C . ALA D 1 167 ? 45.185 80.587 -7.275 1.00 18.20 265 ALA D C 1
ATOM 7361 O O . ALA D 1 167 ? 45.765 79.850 -8.082 1.00 18.93 265 ALA D O 1
ATOM 7363 N N . TYR D 1 168 ? 45.279 80.443 -5.955 1.00 17.90 266 TYR D N 1
ATOM 7364 C CA . TYR D 1 168 ? 46.099 79.387 -5.327 1.00 17.81 266 TYR D CA 1
ATOM 7365 C C . TYR D 1 168 ? 45.691 78.014 -5.835 1.00 17.38 266 TYR D C 1
ATOM 7366 O O . TYR D 1 168 ? 46.531 77.153 -6.126 1.00 17.94 266 TYR D O 1
ATOM 7375 N N . TYR D 1 169 ? 44.387 77.804 -5.925 1.00 16.81 267 TYR D N 1
ATOM 7376 C CA . TYR D 1 169 ? 43.873 76.509 -6.335 1.00 17.02 267 TYR D CA 1
ATOM 7377 C C . TYR D 1 169 ? 43.787 76.296 -7.840 1.00 18.56 267 TYR D C 1
ATOM 7378 O O . TYR D 1 169 ? 43.879 75.157 -8.299 1.00 19.37 267 TYR D O 1
ATOM 7387 N N . GLU D 1 170 ? 43.607 77.375 -8.608 1.00 19.86 268 GLU D N 1
ATOM 7388 C CA . GLU D 1 170 ? 43.212 77.238 -10.030 1.00 20.73 268 GLU D CA 1
ATOM 7389 C C . GLU D 1 170 ? 44.205 77.831 -11.031 1.00 22.39 268 GLU D C 1
ATOM 7390 O O . GLU D 1 170 ? 44.194 77.453 -12.208 1.00 23.22 268 GLU D O 1
ATOM 7396 N N . GLN D 1 171 ? 45.036 78.772 -10.587 1.00 22.49 269 GLN D N 1
ATOM 7397 C CA . GLN D 1 171 ? 45.798 79.600 -11.545 1.00 24.01 269 GLN D CA 1
ATOM 7398 C C . GLN D 1 171 ? 47.318 79.425 -11.466 1.00 24.70 269 GLN D C 1
ATOM 7399 O O . GLN D 1 171 ? 47.825 78.793 -10.542 1.00 23.91 269 GLN D O 1
ATOM 7405 N N . ASN D 1 172 ? 48.036 79.984 -12.442 1.00 26.12 270 ASN D N 1
ATOM 7406 C CA . ASN D 1 172 ? 49.495 79.853 -12.464 1.00 26.82 270 ASN D CA 1
ATOM 7407 C C . ASN D 1 172 ? 50.178 80.798 -11.460 1.00 26.72 270 ASN D C 1
ATOM 7408 O O . ASN D 1 172 ? 49.528 81.674 -10.858 1.00 25.73 270 ASN D O 1
ATOM 7413 N N . GLN D 1 173 ? 51.481 80.617 -11.270 1.00 26.73 271 GLN D N 1
ATOM 7414 C CA . GLN D 1 173 ? 52.221 81.392 -10.275 1.00 27.40 271 GLN D CA 1
ATOM 7415 C C . GLN D 1 173 ? 52.224 82.884 -10.597 1.00 28.44 271 GLN D C 1
ATOM 7416 O O . GLN D 1 173 ? 52.230 83.714 -9.693 1.00 28.04 271 GLN D O 1
ATOM 7422 N N . THR D 1 174 ? 52.229 83.230 -11.885 1.00 30.15 272 THR D N 1
ATOM 7423 C CA . THR D 1 174 ? 52.168 84.651 -12.280 1.00 31.49 272 THR D CA 1
ATOM 7424 C C . THR D 1 174 ? 50.894 85.312 -11.752 1.00 30.68 272 THR D C 1
ATOM 7425 O O . THR D 1 174 ? 50.938 86.420 -11.206 1.00 31.49 272 THR D O 1
ATOM 7429 N N . GLN D 1 175 ? 49.777 84.606 -11.891 1.00 29.28 273 GLN D N 1
ATOM 7430 C CA . GLN D 1 175 ? 48.468 85.070 -11.421 1.00 28.46 273 GLN D CA 1
ATOM 7431 C C . GLN D 1 175 ? 48.441 85.120 -9.891 1.00 27.37 273 GLN D C 1
ATOM 7432 O O . GLN D 1 175 ? 47.983 86.100 -9.302 1.00 27.56 273 GLN D O 1
ATOM 7435 N N . ILE D 1 176 ? 48.978 84.080 -9.255 1.00 25.44 274 ILE D N 1
ATOM 7436 C CA . ILE D 1 176 ? 49.071 84.027 -7.798 1.00 24.11 274 ILE D CA 1
ATOM 7437 C C . ILE D 1 176 ? 49.863 85.192 -7.213 1.00 25.92 274 ILE D C 1
ATOM 7438 O O . ILE D 1 176 ? 49.442 85.804 -6.213 1.00 24.99 274 ILE D O 1
ATOM 7443 N N . ASP D 1 177 ? 50.985 85.518 -7.850 1.00 27.38 275 ASP D N 1
ATOM 7444 C CA . ASP D 1 177 ? 51.907 86.529 -7.325 1.00 29.89 275 ASP D CA 1
ATOM 7445 C C . ASP D 1 177 ? 51.298 87.910 -7.166 1.00 31.14 275 ASP D C 1
ATOM 7446 O O . ASP D 1 177 ? 51.730 88.672 -6.302 1.00 31.49 275 ASP D O 1
ATOM 7451 N N . TYR D 1 178 ? 50.293 88.225 -7.984 1.00 31.40 276 TYR D N 1
ATOM 7452 C CA . TYR D 1 178 ? 49.572 89.492 -7.857 1.00 33.15 276 TYR D CA 1
ATOM 7453 C C . TYR D 1 178 ? 48.984 89.699 -6.454 1.00 32.33 276 TYR D C 1
ATOM 7454 O O . TYR D 1 178 ? 48.782 90.841 -6.014 1.00 33.18 276 TYR D O 1
ATOM 7463 N N . PHE D 1 179 ? 48.720 88.595 -5.760 1.00 30.69 277 PHE D N 1
ATOM 7464 C CA . PHE D 1 179 ? 48.037 88.639 -4.466 1.00 29.85 277 PHE D CA 1
ATOM 7465 C C . PHE D 1 179 ? 48.979 88.662 -3.258 1.00 29.91 277 PHE D C 1
ATOM 7466 O O . PHE D 1 179 ? 48.519 88.743 -2.115 1.00 30.07 277 PHE D O 1
ATOM 7474 N N . LEU D 1 180 ? 50.278 88.593 -3.522 1.00 29.88 278 LEU D N 1
ATOM 7475 C CA . LEU D 1 180 ? 51.291 88.382 -2.489 1.00 29.96 278 LEU D CA 1
ATOM 7476 C C . LEU D 1 180 ? 52.099 89.641 -2.242 1.00 32.07 278 LEU D C 1
ATOM 7477 O O . LEU D 1 180 ? 52.367 90.395 -3.180 1.00 33.42 278 LEU D O 1
ATOM 7482 N N . VAL D 1 181 ? 52.516 89.841 -0.989 1.00 32.75 279 VAL D N 1
ATOM 7483 C CA . VAL D 1 181 ? 53.535 90.843 -0.668 1.00 35.33 279 VAL D CA 1
ATOM 7484 C C . VAL D 1 181 ? 54.828 90.501 -1.418 1.00 36.55 279 VAL D C 1
ATOM 7485 O O . VAL D 1 181 ? 55.095 89.331 -1.692 1.00 35.49 279 VAL D O 1
ATOM 7489 N N . ASP D 1 182 ? 55.628 91.517 -1.755 1.00 39.29 280 ASP D N 1
ATOM 7490 C CA . ASP D 1 182 ? 56.882 91.298 -2.478 1.00 41.16 280 ASP D CA 1
ATOM 7491 C C . ASP D 1 182 ? 57.745 90.282 -1.732 1.00 41.47 280 ASP D C 1
ATOM 7492 O O . ASP D 1 182 ? 57.924 90.386 -0.518 1.00 41.55 280 ASP D O 1
ATOM 7494 N N . GLY D 1 183 ? 58.223 89.266 -2.448 1.00 42.01 281 GLY D N 1
ATOM 7495 C CA . GLY D 1 183 ? 59.079 88.238 -1.856 1.00 42.58 281 GLY D CA 1
ATOM 7496 C C . GLY D 1 183 ? 58.415 87.116 -1.059 1.00 41.54 281 GLY D C 1
ATOM 7497 O O . GLY D 1 183 ? 59.099 86.175 -0.652 1.00 42.03 281 GLY D O 1
ATOM 7498 N N . ALA D 1 184 ? 57.103 87.200 -0.813 1.00 40.29 282 ALA D N 1
ATOM 7499 C CA . ALA D 1 184 ? 56.385 86.108 -0.143 1.00 38.76 282 ALA D CA 1
ATOM 7500 C C . ALA D 1 184 ? 56.605 84.829 -0.945 1.00 38.50 282 ALA D C 1
ATOM 7501 O O . ALA D 1 184 ? 56.421 84.805 -2.162 1.00 39.57 282 ALA D O 1
ATOM 7503 N N . ASP D 1 185 ? 57.019 83.774 -0.270 1.00 37.84 283 ASP D N 1
ATOM 7504 C CA . ASP D 1 185 ? 57.393 82.566 -0.976 1.00 37.41 283 ASP D CA 1
ATOM 7505 C C . ASP D 1 185 ? 56.245 81.573 -0.913 1.00 34.68 283 ASP D C 1
ATOM 7506 O O . ASP D 1 185 ? 56.299 80.608 -0.151 1.00 34.90 283 ASP D O 1
ATOM 7511 N N . ILE D 1 186 ? 55.194 81.825 -1.697 1.00 32.37 284 ILE D N 1
ATOM 7512 C CA . ILE D 1 186 ? 53.976 81.006 -1.633 1.00 29.96 284 ILE D CA 1
ATOM 7513 C C . ILE D 1 186 ? 53.604 80.431 -2.994 1.00 29.21 284 ILE D C 1
ATOM 7514 O O . ILE D 1 186 ? 53.169 81.167 -3.884 1.00 30.34 284 ILE D O 1
ATOM 7519 N N . LYS D 1 187 ? 53.790 79.118 -3.155 1.00 27.10 285 LYS D N 1
ATOM 7520 C CA . LYS D 1 187 ? 53.507 78.451 -4.426 1.00 26.55 285 LYS D CA 1
ATOM 7521 C C . LYS D 1 187 ? 52.120 77.843 -4.406 1.00 24.46 285 LYS D C 1
ATOM 7522 O O . LYS D 1 187 ? 51.642 77.382 -3.366 1.00 22.99 285 LYS D O 1
ATOM 7528 N N . GLY D 1 188 ? 51.490 77.849 -5.572 1.00 23.68 286 GLY D N 1
ATOM 7529 C CA . GLY D 1 188 ? 50.153 77.357 -5.711 1.00 23.45 286 GLY D CA 1
ATOM 7530 C C . GLY D 1 188 ? 50.079 75.860 -5.656 1.00 23.42 286 GLY D C 1
ATOM 7531 O O . GLY D 1 188 ? 51.098 75.137 -5.670 1.00 22.56 286 GLY D O 1
ATOM 7532 N N . ALA D 1 189 ? 48.841 75.398 -5.594 1.00 23.37 287 ALA D N 1
ATOM 7533 C CA . ALA D 1 189 ? 48.540 73.987 -5.478 1.00 24.53 287 ALA D CA 1
ATOM 7534 C C . ALA D 1 189 ? 48.615 73.268 -6.823 1.00 26.06 287 ALA D C 1
ATOM 7535 O O . ALA D 1 189 ? 48.099 72.179 -6.928 1.00 27.82 287 ALA D O 1
ATOM 7537 N N . GLY D 1 190 ? 49.187 73.884 -7.852 1.00 27.44 288 GLY D N 1
ATOM 7538 C CA . GLY D 1 190 ? 49.308 73.256 -9.183 1.00 29.16 288 GLY D CA 1
ATOM 7539 C C . GLY D 1 190 ? 48.124 73.297 -10.157 1.00 29.52 288 GLY D C 1
ATOM 7540 O O . GLY D 1 190 ? 48.062 72.491 -11.084 1.00 29.82 288 GLY D O 1
ATOM 7541 N N . GLN D 1 191 ? 47.180 74.216 -9.945 1.00 29.06 289 GLN D N 1
ATOM 7542 C CA . GLN D 1 191 ? 46.037 74.419 -10.846 1.00 29.37 289 GLN D CA 1
ATOM 7543 C C . GLN D 1 191 ? 45.170 73.189 -10.975 1.00 29.31 289 GLN D C 1
ATOM 7544 O O . GLN D 1 191 ? 44.703 72.847 -12.060 1.00 31.65 289 GLN D O 1
ATOM 7550 N N . LYS D 1 192 ? 44.936 72.527 -9.861 1.00 27.28 290 LYS D N 1
ATOM 7551 C CA . LYS D 1 192 ? 44.277 71.271 -9.936 1.00 25.78 290 LYS D CA 1
ATOM 7552 C C . LYS D 1 192 ? 42.983 71.163 -9.153 1.00 23.35 290 LYS D C 1
ATOM 7553 O O . LYS D 1 192 ? 42.442 70.064 -9.063 1.00 22.39 290 LYS D O 1
ATOM 7559 N N . PHE D 1 193 ? 42.437 72.282 -8.661 1.00 21.44 291 PHE D N 1
ATOM 7560 C CA . PHE D 1 193 ? 41.182 72.199 -7.912 1.00 19.57 291 PHE D CA 1
ATOM 7561 C C . PHE D 1 193 ? 40.249 73.336 -8.275 1.00 20.45 291 PHE D C 1
ATOM 7562 O O . PHE D 1 193 ? 40.711 74.376 -8.698 1.00 21.15 291 PHE D O 1
ATOM 7570 N N . SER D 1 194 ? 38.953 73.120 -8.108 1.00 19.51 292 SER D N 1
ATOM 7571 C CA . SER D 1 194 ? 37.994 74.219 -8.266 1.00 20.97 292 SER D CA 1
ATOM 7572 C C . SER D 1 194 ? 37.682 74.803 -6.907 1.00 20.15 292 SER D C 1
ATOM 7573 O O . SER D 1 194 ? 37.097 74.125 -6.055 1.00 19.21 292 SER D O 1
ATOM 7576 N N . PHE D 1 195 ? 38.071 76.057 -6.690 1.00 19.59 293 PHE D N 1
ATOM 7577 C CA . PHE D 1 195 ? 37.780 76.725 -5.424 1.00 19.57 293 PHE D CA 1
ATOM 7578 C C . PHE D 1 195 ? 36.287 76.965 -5.290 1.00 20.01 293 PHE D C 1
ATOM 7579 O O . PHE D 1 195 ? 35.667 77.585 -6.177 1.00 21.34 293 PHE D O 1
ATOM 7587 N N . ASN D 1 196 ? 35.698 76.511 -4.185 1.00 19.88 294 ASN D N 1
ATOM 7588 C CA . ASN D 1 196 ? 34.260 76.722 -3.997 1.00 21.09 294 ASN D CA 1
ATOM 7589 C C . ASN D 1 196 ? 33.981 78.025 -3.256 1.00 21.37 294 ASN D C 1
ATOM 7590 O O . ASN D 1 196 ? 33.511 78.999 -3.853 1.00 22.09 294 ASN D O 1
ATOM 7595 N N . LYS D 1 197 ? 34.280 78.067 -1.965 1.00 19.81 295 LYS D N 1
ATOM 7596 C CA . LYS D 1 197 ? 34.044 79.283 -1.194 1.00 21.04 295 LYS D CA 1
ATOM 7597 C C . LYS D 1 197 ? 34.709 79.227 0.166 1.00 20.31 295 LYS D C 1
ATOM 7598 O O . LYS D 1 197 ? 35.098 78.144 0.648 1.00 18.89 295 LYS D O 1
ATOM 7604 N N . ILE D 1 198 ? 34.824 80.406 0.774 1.00 19.44 296 ILE D N 1
ATOM 7605 C CA . ILE D 1 198 ? 35.215 80.506 2.169 1.00 20.46 296 ILE D CA 1
ATOM 7606 C C . ILE D 1 198 ? 33.968 80.208 2.998 1.00 20.87 296 ILE D C 1
ATOM 7607 O O . ILE D 1 198 ? 32.905 80.797 2.757 1.00 21.96 296 ILE D O 1
ATOM 7612 N N . ASP D 1 199 ? 34.093 79.299 3.951 1.00 20.50 297 ASP D N 1
ATOM 7613 C CA . ASP D 1 199 ? 32.968 78.905 4.793 1.00 22.53 297 ASP D CA 1
ATOM 7614 C C . ASP D 1 199 ? 32.935 79.713 6.086 1.00 23.11 297 ASP D C 1
ATOM 7615 O O . ASP D 1 199 ? 31.861 80.026 6.606 1.00 25.00 297 ASP D O 1
ATOM 7620 N N . ARG D 1 200 ? 34.110 80.058 6.596 1.00 23.07 298 ARG D N 1
ATOM 7621 C CA . ARG D 1 200 ? 34.221 80.780 7.859 1.00 24.39 298 ARG D CA 1
ATOM 7622 C C . ARG D 1 200 ? 35.480 81.604 7.787 1.00 23.38 298 ARG D C 1
ATOM 7623 O O . ARG D 1 200 ? 36.513 81.132 7.326 1.00 21.45 298 ARG D O 1
ATOM 7631 N N . ILE D 1 201 ? 35.399 82.849 8.220 1.00 22.83 299 ILE D N 1
ATOM 7632 C CA . ILE D 1 201 ? 36.624 83.633 8.362 1.00 22.73 299 ILE D CA 1
ATOM 7633 C C . ILE D 1 201 ? 36.564 84.494 9.626 1.00 23.78 299 ILE D C 1
ATOM 7634 O O . ILE D 1 201 ? 35.533 85.133 9.929 1.00 23.51 299 ILE D O 1
ATOM 7639 N N . ASN D 1 202 ? 37.641 84.453 10.402 1.00 23.26 300 ASN D N 1
ATOM 7640 C CA . ASN D 1 202 ? 37.807 85.359 11.523 1.00 25.78 300 ASN D CA 1
ATOM 7641 C C . ASN D 1 202 ? 39.077 86.144 11.308 1.00 25.62 300 ASN D C 1
ATOM 7642 O O . ASN D 1 202 ? 40.098 85.575 10.914 1.00 25.46 300 ASN D O 1
ATOM 7647 N N . ILE D 1 203 ? 39.017 87.449 11.551 1.00 25.97 301 ILE D N 1
ATOM 7648 C CA . ILE D 1 203 ? 40.138 88.338 11.260 1.00 26.53 301 ILE D CA 1
ATOM 7649 C C . ILE D 1 203 ? 40.588 89.038 12.531 1.00 27.20 301 ILE D C 1
ATOM 7650 O O . ILE D 1 203 ? 39.759 89.479 13.328 1.00 28.46 301 ILE D O 1
ATOM 7655 N N . TYR D 1 204 ? 41.907 89.129 12.703 1.00 26.61 302 TYR D N 1
ATOM 7656 C CA . TYR D 1 204 ? 42.518 89.716 13.887 1.00 27.33 302 TYR D CA 1
ATOM 7657 C C . TYR D 1 204 ? 43.492 90.798 13.458 1.00 28.46 302 TYR D C 1
ATOM 7658 O O . TYR D 1 204 ? 44.184 90.655 12.456 1.00 27.16 302 TYR D O 1
ATOM 7667 N N . LYS D 1 205 ? 43.527 91.893 14.218 1.00 29.66 303 LYS D N 1
ATOM 7668 C CA . LYS D 1 205 ? 44.468 92.963 13.954 1.00 31.33 303 LYS D CA 1
ATOM 7669 C C . LYS D 1 205 ? 45.784 92.699 14.672 1.00 31.25 303 LYS D C 1
ATOM 7670 O O . LYS D 1 205 ? 45.815 92.633 15.899 1.00 32.31 303 LYS D O 1
ATOM 7676 N N . LEU D 1 206 ? 46.869 92.547 13.918 1.00 30.79 304 LEU D N 1
ATOM 7677 C CA . LEU D 1 206 ? 48.185 92.273 14.516 1.00 31.11 304 LEU D CA 1
ATOM 7678 C C . LEU D 1 206 ? 48.947 93.554 14.831 1.00 33.40 304 LEU D C 1
ATOM 7679 O O . LEU D 1 206 ? 49.621 93.668 15.858 1.00 34.07 304 LEU D O 1
ATOM 7684 N N . SER D 1 207 ? 48.865 94.500 13.910 1.00 35.05 305 SER D N 1
ATOM 7685 C CA . SER D 1 207 ? 49.462 95.817 14.075 1.00 37.17 305 SER D CA 1
ATOM 7686 C C . SER D 1 207 ? 48.679 96.751 13.175 1.00 38.68 305 SER D C 1
ATOM 7687 O O . SER D 1 207 ? 47.655 96.344 12.601 1.00 37.85 305 SER D O 1
ATOM 7690 N N . ASP D 1 208 ? 49.141 97.994 13.066 1.00 40.66 306 ASP D N 1
ATOM 7691 C CA . ASP D 1 208 ? 48.502 99.017 12.239 1.00 42.87 306 ASP D CA 1
ATOM 7692 C C . ASP D 1 208 ? 48.089 98.494 10.870 1.00 41.40 306 ASP D C 1
ATOM 7693 O O . ASP D 1 208 ? 46.936 98.662 10.463 1.00 41.64 306 ASP D O 1
ATOM 7698 N N . LYS D 1 209 ? 49.040 97.873 10.175 1.00 39.95 307 LYS D N 1
ATOM 7699 C CA . LYS D 1 209 ? 48.859 97.480 8.784 1.00 39.22 307 LYS D CA 1
ATOM 7700 C C . LYS D 1 209 ? 48.791 95.953 8.558 1.00 36.96 307 LYS D C 1
ATOM 7701 O O . LYS D 1 209 ? 48.631 95.516 7.421 1.00 36.45 307 LYS D O 1
ATOM 7703 N N . GLU D 1 210 ? 48.902 95.163 9.626 1.00 35.75 308 GLU D N 1
ATOM 7704 C CA . GLU D 1 210 ? 48.941 93.692 9.501 1.00 34.11 308 GLU D CA 1
ATOM 7705 C C . GLU D 1 210 ? 47.814 92.983 10.234 1.00 32.42 308 GLU D C 1
ATOM 7706 O O . GLU D 1 210 ? 47.435 93.361 11.344 1.00 32.46 308 GLU D O 1
ATOM 7712 N N . PHE D 1 211 ? 47.314 91.916 9.610 1.00 29.97 309 PHE D N 1
ATOM 7713 C CA . PHE D 1 211 ? 46.134 91.213 10.078 1.00 28.32 309 PHE D CA 1
ATOM 7714 C C . PHE D 1 211 ? 46.354 89.724 9.926 1.00 26.02 309 PHE D C 1
ATOM 7715 O O . PHE D 1 211 ? 47.114 89.295 9.065 1.00 24.96 309 PHE D O 1
ATOM 7723 N N . LEU D 1 212 ? 45.701 88.952 10.788 1.00 25.08 310 LEU D N 1
ATOM 7724 C CA . LEU D 1 212 ? 45.674 87.514 10.633 1.00 23.28 310 LEU D CA 1
ATOM 7725 C C . LEU D 1 212 ? 44.277 87.090 10.212 1.00 23.12 310 LEU D C 1
ATOM 7726 O O . LEU D 1 212 ? 43.283 87.417 10.896 1.00 23.71 310 LEU D O 1
ATOM 7731 N N . ALA D 1 213 ? 44.204 86.368 9.093 1.00 21.89 311 ALA D N 1
ATOM 7732 C CA . ALA D 1 213 ? 42.936 85.784 8.620 1.00 21.21 311 ALA D CA 1
ATOM 7733 C C . ALA D 1 213 ? 42.920 84.295 8.896 1.00 20.19 311 ALA D C 1
ATOM 7734 O O . ALA D 1 213 ? 43.819 83.574 8.446 1.00 20.32 311 ALA D O 1
ATOM 7736 N N . ILE D 1 214 ? 41.916 83.833 9.642 1.00 19.61 312 ILE D N 1
ATOM 7737 C CA . ILE D 1 214 ? 41.790 82.410 9.969 1.00 19.39 312 ILE D CA 1
ATOM 7738 C C . ILE D 1 214 ? 40.579 81.908 9.183 1.00 19.67 312 ILE D C 1
ATOM 7739 O O . ILE D 1 214 ? 39.473 82.419 9.348 1.00 19.85 312 ILE D O 1
ATOM 7744 N N . VAL D 1 215 ? 40.814 80.913 8.325 1.00 18.45 313 VAL D N 1
ATOM 7745 C CA . VAL D 1 215 ? 39.889 80.596 7.236 1.00 19.56 313 VAL D CA 1
ATOM 7746 C C . VAL D 1 215 ? 39.562 79.111 7.097 1.00 18.48 313 VAL D C 1
ATOM 7747 O O . VAL D 1 215 ? 40.467 78.274 7.044 1.00 17.46 313 VAL D O 1
ATOM 7751 N N . ASP D 1 216 ? 38.262 78.803 7.063 1.00 18.78 314 ASP D N 1
ATOM 7752 C CA A ASP D 1 216 ? 37.730 77.488 6.687 0.50 18.36 314 ASP D CA 1
ATOM 7753 C CA B ASP D 1 216 ? 37.826 77.487 6.642 0.50 18.33 314 ASP D CA 1
ATOM 7754 C C . ASP D 1 216 ? 37.172 77.658 5.290 1.00 17.96 314 ASP D C 1
ATOM 7755 O O . ASP D 1 216 ? 36.429 78.609 5.063 1.00 17.32 314 ASP D O 1
ATOM 7764 N N . LEU D 1 217 ? 37.513 76.752 4.381 1.00 16.53 315 LEU D N 1
ATOM 7765 C CA . LEU D 1 217 ? 37.012 76.828 3.011 1.00 16.65 315 LEU D CA 1
ATOM 7766 C C . LEU D 1 217 ? 36.881 75.414 2.468 1.00 15.80 315 LEU D C 1
ATOM 7767 O O . LEU D 1 217 ? 37.289 74.454 3.110 1.00 15.41 315 LEU D O 1
ATOM 7772 N N . ASN D 1 218 ? 36.301 75.281 1.284 1.00 15.18 316 ASN D N 1
ATOM 7773 C CA . ASN D 1 218 ? 36.281 73.989 0.638 1.00 15.82 316 ASN D CA 1
ATOM 7774 C C . ASN D 1 218 ? 36.529 74.144 -0.863 1.00 16.10 316 ASN D C 1
ATOM 7775 O O . ASN D 1 218 ? 36.267 75.227 -1.439 1.00 16.51 316 ASN D O 1
ATOM 7780 N N . VAL D 1 219 ? 37.075 73.090 -1.465 1.00 14.96 317 VAL D N 1
ATOM 7781 C CA . VAL D 1 219 ? 37.376 73.065 -2.897 1.00 15.26 317 VAL D CA 1
ATOM 7782 C C . VAL D 1 219 ? 36.883 71.739 -3.483 1.00 16.09 317 VAL D C 1
ATOM 7783 O O . VAL D 1 219 ? 36.665 70.790 -2.755 1.00 16.90 317 VAL D O 1
ATOM 7787 N N . ASP D 1 220 ? 36.737 71.669 -4.799 1.00 17.06 318 ASP D N 1
ATOM 7788 C CA . ASP D 1 220 ? 36.295 70.444 -5.429 1.00 17.20 318 ASP D CA 1
ATOM 7789 C C . ASP D 1 220 ? 37.455 69.731 -6.082 1.00 16.98 318 ASP D C 1
ATOM 7790 O O . ASP D 1 220 ? 38.355 70.361 -6.627 1.00 16.79 318 ASP D O 1
ATOM 7795 N N . SER D 1 221 ? 37.432 68.410 -6.001 1.00 16.44 319 SER D N 1
ATOM 7796 C CA . SER D 1 221 ? 38.378 67.586 -6.742 1.00 16.27 319 SER D CA 1
ATOM 7797 C C . SER D 1 221 ? 37.536 66.452 -7.291 1.00 16.08 319 SER D C 1
ATOM 7798 O O . SER D 1 221 ? 36.889 65.744 -6.516 1.00 16.81 319 SER D O 1
ATOM 7801 N N . PHE D 1 222 ? 37.511 66.310 -8.619 1.00 16.76 320 PHE D N 1
ATOM 7802 C CA . PHE D 1 222 ? 36.753 65.239 -9.261 1.00 17.26 320 PHE D CA 1
ATOM 7803 C C . PHE D 1 222 ? 35.320 65.119 -8.739 1.00 18.36 320 PHE D C 1
ATOM 7804 O O . PHE D 1 222 ? 34.813 64.015 -8.488 1.00 19.12 320 PHE D O 1
ATOM 7812 N N . GLY D 1 223 ? 34.663 66.266 -8.562 1.00 18.85 321 GLY D N 1
ATOM 7813 C CA . GLY D 1 223 ? 33.228 66.281 -8.294 1.00 19.56 321 GLY D CA 1
ATOM 7814 C C . GLY D 1 223 ? 32.823 66.145 -6.836 1.00 19.61 321 GLY D C 1
ATOM 7815 O O . GLY D 1 223 ? 31.647 65.971 -6.551 1.00 19.90 321 GLY D O 1
ATOM 7816 N N . ASN D 1 224 ? 33.794 66.192 -5.916 1.00 18.04 322 ASN D N 1
ATOM 7817 C CA . ASN D 1 224 ? 33.510 66.109 -4.495 1.00 17.77 322 ASN D CA 1
ATOM 7818 C C . ASN D 1 224 ? 34.283 67.185 -3.736 1.00 17.24 322 ASN D C 1
ATOM 7819 O O . ASN D 1 224 ? 35.438 67.486 -4.060 1.00 16.91 322 ASN D O 1
ATOM 7824 N N . ALA D 1 225 ? 33.635 67.755 -2.726 1.00 16.74 323 ALA D N 1
ATOM 7825 C CA . ALA D 1 225 ? 34.194 68.884 -1.986 1.00 15.78 323 ALA D CA 1
ATOM 7826 C C . ALA D 1 225 ? 35.106 68.346 -0.876 1.00 16.10 323 ALA D C 1
ATOM 7827 O O . ALA D 1 225 ? 34.793 67.344 -0.238 1.00 16.49 323 ALA D O 1
ATOM 7829 N N . ILE D 1 226 ? 36.220 69.026 -0.662 1.00 14.89 324 ILE D N 1
ATOM 7830 C CA . ILE D 1 226 ? 37.110 68.708 0.462 1.00 16.56 324 ILE D CA 1
ATOM 7831 C C . ILE D 1 226 ? 37.352 69.960 1.301 1.00 15.40 324 ILE D C 1
ATOM 7832 O O . ILE D 1 226 ? 37.631 71.041 0.762 1.00 15.34 324 ILE D O 1
ATOM 7837 N N . LYS D 1 227 ? 37.235 69.818 2.623 1.00 15.49 325 LYS D N 1
ATOM 7838 C CA . LYS D 1 227 ? 37.467 70.954 3.517 1.00 14.98 325 LYS D CA 1
ATOM 7839 C C . LYS D 1 227 ? 38.943 71.236 3.686 1.00 14.43 325 LYS D C 1
ATOM 7840 O O . LYS D 1 227 ? 39.747 70.309 3.655 1.00 13.94 325 LYS D O 1
ATOM 7846 N N . GLN D 1 228 ? 39.276 72.518 3.872 1.00 14.14 326 GLN D N 1
ATOM 7847 C CA . GLN D 1 228 ? 40.631 72.997 4.087 1.00 13.98 326 GLN D CA 1
ATOM 7848 C C . GLN D 1 228 ? 40.571 74.036 5.200 1.00 14.69 326 GLN D C 1
ATOM 7849 O O . GLN D 1 228 ? 39.540 74.703 5.385 1.00 15.90 326 GLN D O 1
ATOM 7855 N N . GLY D 1 229 ? 41.673 74.206 5.926 1.00 14.66 327 GLY D N 1
ATOM 7856 C CA . GLY D 1 229 ? 41.726 75.285 6.933 1.00 15.43 327 GLY D CA 1
ATOM 7857 C C . GLY D 1 229 ? 43.100 75.910 6.864 1.00 15.80 327 GLY D C 1
ATOM 7858 O O . GLY D 1 229 ? 44.098 75.190 6.719 1.00 15.00 327 GLY D O 1
ATOM 7859 N N . PHE D 1 230 ? 43.140 77.234 6.929 1.00 15.55 328 PHE D N 1
ATOM 7860 C CA . PHE D 1 230 ? 44.419 77.962 6.864 1.00 16.51 328 PHE D CA 1
ATOM 7861 C C . PHE D 1 230 ? 44.419 79.147 7.811 1.00 16.90 328 PHE D C 1
ATOM 7862 O O . PHE D 1 230 ? 43.361 79.665 8.204 1.00 17.02 328 PHE D O 1
ATOM 7870 N N . ASN D 1 231 ? 45.618 79.631 8.109 1.00 17.74 329 ASN D N 1
ATOM 7871 C CA . ASN D 1 231 ? 45.765 80.992 8.611 1.00 18.65 329 ASN D CA 1
ATOM 7872 C C . ASN D 1 231 ? 46.756 81.733 7.718 1.00 19.04 329 ASN D C 1
ATOM 7873 O O . ASN D 1 231 ? 47.735 81.149 7.250 1.00 18.46 329 ASN D O 1
ATOM 7878 N N . LEU D 1 232 ? 46.499 83.024 7.513 1.00 19.31 330 LEU D N 1
ATOM 7879 C CA . LEU D 1 232 ? 47.265 83.849 6.577 1.00 20.29 330 LEU D CA 1
ATOM 7880 C C . LEU D 1 232 ? 47.529 85.195 7.213 1.00 21.36 330 LEU D C 1
ATOM 7881 O O . LEU D 1 232 ? 46.606 85.821 7.737 1.00 21.87 330 LEU D O 1
ATOM 7886 N N . THR D 1 233 ? 48.775 85.649 7.157 1.00 22.20 331 THR D N 1
ATOM 7887 C CA . THR D 1 233 ? 49.081 87.039 7.514 1.00 23.58 331 THR D CA 1
ATOM 7888 C C . THR D 1 233 ? 48.864 87.884 6.271 1.00 24.35 331 THR D C 1
ATOM 7889 O O . THR D 1 233 ? 49.360 87.555 5.197 1.00 23.27 331 THR D O 1
ATOM 7893 N N . VAL D 1 234 ? 48.090 88.962 6.427 1.00 25.34 332 VAL D N 1
ATOM 7894 C CA . VAL D 1 234 ? 47.716 89.837 5.336 1.00 27.40 332 VAL D CA 1
ATOM 7895 C C . VAL D 1 234 ? 48.213 91.239 5.681 1.00 29.80 332 VAL D C 1
ATOM 7896 O O . VAL D 1 234 ? 48.046 91.702 6.812 1.00 29.31 332 VAL D O 1
ATOM 7900 N N . VAL D 1 235 ? 48.848 91.886 4.710 1.00 31.73 333 VAL D N 1
ATOM 7901 C CA . VAL D 1 235 ? 49.330 93.259 4.884 1.00 34.71 333 VAL D CA 1
ATOM 7902 C C . VAL D 1 235 ? 48.467 94.223 4.073 1.00 36.76 333 VAL D C 1
ATOM 7903 O O . VAL D 1 235 ? 48.214 94.013 2.883 1.00 36.74 333 VAL D O 1
ATOM 7907 N N . GLN D 1 236 ? 47.991 95.272 4.733 1.00 39.46 334 GLN D N 1
ATOM 7908 C CA . GLN D 1 236 ? 47.303 96.340 4.036 1.00 42.34 334 GLN D CA 1
ATOM 7909 C C . GLN D 1 236 ? 48.354 97.179 3.324 1.00 44.76 334 GLN D C 1
ATOM 7910 O O . GLN D 1 236 ? 49.328 97.624 3.935 1.00 45.62 334 GLN D O 1
ATOM 7916 N N . GLU D 1 237 ? 48.160 97.377 2.026 1.00 46.67 335 GLU D N 1
ATOM 7917 C CA . GLU D 1 237 ? 49.085 98.175 1.237 1.00 49.63 335 GLU D CA 1
ATOM 7918 C C . GLU D 1 237 ? 48.269 99.039 0.298 1.00 51.08 335 GLU D C 1
ATOM 7919 O O . GLU D 1 237 ? 47.750 98.556 -0.715 1.00 50.74 335 GLU D O 1
ATOM 7925 N N . GLY D 1 238 ? 48.146 100.318 0.649 1.00 53.37 336 GLY D N 1
ATOM 7926 C CA . GLY D 1 238 ? 47.241 101.218 -0.056 1.00 55.16 336 GLY D CA 1
ATOM 7927 C C . GLY D 1 238 ? 45.822 100.700 0.089 1.00 54.28 336 GLY D C 1
ATOM 7928 O O . GLY D 1 238 ? 45.355 100.452 1.201 1.00 53.61 336 GLY D O 1
ATOM 7929 N N . ASP D 1 239 ? 45.143 100.514 -1.037 1.00 54.49 337 ASP D N 1
ATOM 7930 C CA . ASP D 1 239 ? 43.789 99.964 -1.037 1.00 53.57 337 ASP D CA 1
ATOM 7931 C C . ASP D 1 239 ? 43.800 98.437 -1.176 1.00 51.25 337 ASP D C 1
ATOM 7932 O O . ASP D 1 239 ? 42.744 97.799 -1.301 1.00 50.93 337 ASP D O 1
ATOM 7934 N N . LYS D 1 240 ? 44.990 97.840 -1.134 1.00 49.70 338 LYS D N 1
ATOM 7935 C CA . LYS D 1 240 ? 45.096 96.389 -1.293 1.00 46.98 338 LYS D CA 1
ATOM 7936 C C . LYS D 1 240 ? 45.393 95.672 0.022 1.00 45.00 338 LYS D C 1
ATOM 7937 O O . LYS D 1 240 ? 45.932 96.263 0.967 1.00 45.52 338 LYS D O 1
ATOM 7939 N N . PHE D 1 241 ? 45.010 94.399 0.074 1.00 42.31 339 PHE D N 1
ATOM 7940 C CA . PHE D 1 241 ? 45.380 93.535 1.164 1.00 40.11 339 PHE D CA 1
ATOM 7941 C C . PHE D 1 241 ? 46.097 92.323 0.583 1.00 38.12 339 PHE D C 1
ATOM 7942 O O . PHE D 1 241 ? 45.476 91.467 -0.064 1.00 37.63 339 PHE D O 1
ATOM 7950 N N . LEU D 1 242 ? 47.402 92.258 0.821 1.00 36.59 340 LEU D N 1
ATOM 7951 C CA . LEU D 1 242 ? 48.261 91.246 0.210 1.00 34.55 340 LEU D CA 1
ATOM 7952 C C . LEU D 1 242 ? 48.642 90.143 1.197 1.00 32.54 340 LEU D C 1
ATOM 7953 O O . LEU D 1 242 ? 48.746 90.366 2.404 1.00 31.99 340 LEU D O 1
ATOM 7958 N N . VAL D 1 243 ? 48.881 88.953 0.657 1.00 30.66 341 VAL D N 1
ATOM 7959 C CA . VAL D 1 243 ? 49.150 87.778 1.468 1.00 28.10 341 VAL D CA 1
ATOM 7960 C C . VAL D 1 243 ? 50.646 87.658 1.735 1.00 28.73 341 VAL D C 1
ATOM 7961 O O . VAL D 1 243 ? 51.446 87.633 0.793 1.00 28.88 341 VAL D O 1
ATOM 7965 N N . LYS D 1 244 ? 51.011 87.598 3.021 1.00 27.77 342 LYS D N 1
ATOM 7966 C CA . LYS D 1 244 ? 52.410 87.481 3.452 1.00 28.68 342 LYS D CA 1
ATOM 7967 C C . LYS D 1 244 ? 52.787 86.047 3.822 1.00 27.61 342 LYS D C 1
ATOM 7968 O O . LYS D 1 244 ? 53.910 85.602 3.532 1.00 28.22 342 LYS D O 1
ATOM 7974 N N . THR D 1 245 ? 51.864 85.328 4.466 1.00 25.80 343 THR D N 1
ATOM 7975 C CA . THR D 1 245 ? 52.111 83.932 4.885 1.00 24.54 343 THR D CA 1
ATOM 7976 C C . THR D 1 245 ? 50.903 83.056 4.592 1.00 23.19 343 THR D C 1
ATOM 7977 O O . THR D 1 245 ? 49.776 83.542 4.523 1.00 22.45 343 THR D O 1
ATOM 7981 N N . LEU D 1 246 ? 51.140 81.753 4.460 1.00 22.39 344 LEU D N 1
ATOM 7982 C CA . LEU D 1 246 ? 50.057 80.786 4.318 1.00 21.80 344 LEU D CA 1
ATOM 7983 C C . LEU D 1 246 ? 50.460 79.523 5.056 1.00 21.15 344 LEU D C 1
ATOM 7984 O O . LEU D 1 246 ? 51.477 78.905 4.719 1.00 22.42 344 LEU D O 1
ATOM 7989 N N . GLU D 1 247 ? 49.667 79.139 6.054 1.00 19.82 345 GLU D N 1
ATOM 7990 C CA . GLU D 1 247 ? 49.977 77.976 6.886 1.00 18.50 345 GLU D CA 1
ATOM 7991 C C . GLU D 1 247 ? 48.680 77.221 7.142 1.00 16.79 345 GLU D C 1
ATOM 7992 O O . GLU D 1 247 ? 47.601 77.824 7.141 1.00 16.96 345 GLU D O 1
ATOM 7998 N N . PRO D 1 248 ? 48.761 75.896 7.315 1.00 15.64 346 PRO D N 1
ATOM 7999 C CA . PRO D 1 248 ? 47.588 75.192 7.828 1.00 14.71 346 PRO D CA 1
ATOM 8000 C C . PRO D 1 248 ? 47.356 75.556 9.306 1.00 14.76 346 PRO D C 1
ATOM 8001 O O . PRO D 1 248 ? 48.158 76.280 9.903 1.00 14.77 346 PRO D O 1
ATOM 8005 N N . ARG D 1 249 ? 46.281 75.013 9.868 1.00 14.75 347 ARG D N 1
ATOM 8006 C CA . ARG D 1 249 ? 45.808 75.231 11.252 1.00 14.49 347 ARG D CA 1
ATOM 8007 C C . ARG D 1 249 ? 44.944 76.481 11.367 1.00 15.65 347 ARG D C 1
ATOM 8008 O O . ARG D 1 249 ? 45.307 77.547 10.874 1.00 16.69 347 ARG D O 1
ATOM 8016 N N . THR D 1 250 ? 43.824 76.328 12.066 1.00 16.83 348 THR D N 1
ATOM 8017 C CA . THR D 1 250 ? 42.932 77.478 12.361 1.00 17.36 348 THR D CA 1
ATOM 8018 C C . THR D 1 250 ? 42.787 77.652 13.872 1.00 18.82 348 THR D C 1
ATOM 8019 O O . THR D 1 250 ? 41.963 78.447 14.345 1.00 19.97 348 THR D O 1
ATOM 8023 N N . SER D 1 251 ? 43.581 76.915 14.632 1.00 18.60 349 SER D N 1
ATOM 8024 C CA . SER D 1 251 ? 43.678 77.090 16.086 1.00 20.58 349 SER D CA 1
ATOM 8025 C C . SER D 1 251 ? 45.066 76.562 16.481 1.00 20.73 349 SER D C 1
ATOM 8026 O O . SER D 1 251 ? 45.765 75.990 15.629 1.00 19.66 349 SER D O 1
ATOM 8029 N N . ASN D 1 252 ? 45.475 76.751 17.738 1.00 21.19 350 ASN D N 1
ATOM 8030 C CA . ASN D 1 252 ? 46.846 76.384 18.178 1.00 22.61 350 ASN D CA 1
ATOM 8031 C C . ASN D 1 252 ? 47.905 76.970 17.250 1.00 22.44 350 ASN D C 1
ATOM 8032 O O . ASN D 1 252 ? 48.838 76.294 16.792 1.00 21.97 350 ASN D O 1
ATOM 8037 N N . ILE D 1 253 ? 47.723 78.254 16.980 1.00 22.11 351 ILE D N 1
ATOM 8038 C CA . ILE D 1 253 ? 48.546 78.992 16.039 1.00 22.67 351 ILE D CA 1
ATOM 8039 C C . ILE D 1 253 ? 49.762 79.582 16.750 1.00 23.39 351 ILE D C 1
ATOM 8040 O O . ILE D 1 253 ? 49.663 79.983 17.909 1.00 24.17 351 ILE D O 1
ATOM 8045 N N . ASP D 1 254 ? 50.899 79.603 16.057 1.00 23.31 352 ASP D N 1
ATOM 8046 C CA . ASP D 1 254 ? 52.118 80.227 16.571 1.00 24.72 352 ASP D CA 1
ATOM 8047 C C . ASP D 1 254 ? 52.729 81.053 15.437 1.00 25.02 352 ASP D C 1
ATOM 8048 O O . ASP D 1 254 ? 53.135 80.521 14.406 1.00 24.20 352 ASP D O 1
ATOM 8053 N N . LEU D 1 255 ? 52.784 82.367 15.618 1.00 25.77 353 LEU D N 1
ATOM 8054 C CA . LEU D 1 255 ? 53.229 83.246 14.543 1.00 26.92 353 LEU D CA 1
ATOM 8055 C C . LEU D 1 255 ? 54.737 83.487 14.556 1.00 29.01 353 LEU D C 1
ATOM 8056 O O . LEU D 1 255 ? 55.275 84.129 13.651 1.00 28.94 353 LEU D O 1
ATOM 8061 N N . ASN D 1 256 ? 55.408 82.961 15.579 1.00 30.46 354 ASN D N 1
ATOM 8062 C CA . ASN D 1 256 ? 56.841 83.197 15.776 1.00 33.57 354 ASN D CA 1
ATOM 8063 C C . ASN D 1 256 ? 57.755 82.676 14.666 1.00 35.24 354 ASN D C 1
ATOM 8064 O O . ASN D 1 256 ? 58.785 83.301 14.357 1.00 36.29 354 ASN D O 1
ATOM 8069 N N . ASN D 1 257 ? 57.393 81.537 14.071 1.00 35.93 355 ASN D N 1
ATOM 8070 C CA . ASN D 1 257 ? 58.247 80.910 13.060 1.00 38.29 355 ASN D CA 1
ATOM 8071 C C . ASN D 1 257 ? 59.717 80.861 13.534 1.00 40.27 355 ASN D C 1
ATOM 8072 O O . ASN D 1 257 ? 60.637 81.252 12.807 1.00 41.59 355 ASN D O 1
ATOM 8077 N N . LYS D 1 258 ? 59.914 80.390 14.770 1.00 41.28 356 LYS D N 1
ATOM 8078 C CA . LYS D 1 258 ? 61.212 80.448 15.447 1.00 42.95 356 LYS D CA 1
ATOM 8079 C C . LYS D 1 258 ? 62.223 79.475 14.853 1.00 43.67 356 LYS D C 1
ATOM 8080 O O . LYS D 1 258 ? 63.407 79.797 14.739 1.00 44.66 356 LYS D O 1
ATOM 8082 N N . SER E 1 5 ? -8.501 76.282 0.315 1.00 37.86 103 SER E N 1
ATOM 8083 C CA . SER E 1 5 ? -7.493 75.187 0.300 1.00 36.00 103 SER E CA 1
ATOM 8084 C C . SER E 1 5 ? -6.508 75.346 1.453 1.00 34.94 103 SER E C 1
ATOM 8085 O O . SER E 1 5 ? -6.224 74.383 2.142 1.00 32.46 103 SER E O 1
ATOM 8087 N N . SER E 1 6 ? -5.994 76.565 1.657 1.00 34.75 104 SER E N 1
ATOM 8088 C CA . SER E 1 6 ? -4.968 76.795 2.681 1.00 33.50 104 SER E CA 1
ATOM 8089 C C . SER E 1 6 ? -5.485 76.516 4.090 1.00 31.25 104 SER E C 1
ATOM 8090 O O . SER E 1 6 ? -4.760 75.914 4.893 1.00 29.39 104 SER E O 1
ATOM 8093 N N . LEU E 1 7 ? -6.734 76.918 4.360 1.00 29.45 105 LEU E N 1
ATOM 8094 C CA . LEU E 1 7 ? -7.400 76.604 5.632 1.00 27.89 105 LEU E CA 1
ATOM 8095 C C . LEU E 1 7 ? -7.462 75.101 5.843 1.00 26.07 105 LEU E C 1
ATOM 8096 O O . LEU E 1 7 ? -7.091 74.626 6.903 1.00 24.76 105 LEU E O 1
ATOM 8101 N N . GLU E 1 8 ? -7.906 74.359 4.825 1.00 24.65 106 GLU E N 1
ATOM 8102 C CA . GLU E 1 8 ? -8.060 72.914 4.959 1.00 22.91 106 GLU E CA 1
ATOM 8103 C C . GLU E 1 8 ? -6.704 72.244 5.192 1.00 21.20 106 GLU E C 1
ATOM 8104 O O . GLU E 1 8 ? -6.573 71.376 6.062 1.00 20.04 106 GLU E O 1
ATOM 8110 N N . THR E 1 9 ? -5.700 72.670 4.437 1.00 20.52 107 THR E N 1
ATOM 8111 C CA . THR E 1 9 ? -4.370 72.076 4.555 1.00 19.60 107 THR E CA 1
ATOM 8112 C C . THR E 1 9 ? -3.777 72.292 5.955 1.00 18.74 107 THR E C 1
ATOM 8113 O O . THR E 1 9 ? -3.250 71.353 6.586 1.00 17.68 107 THR E O 1
ATOM 8117 N N . GLN E 1 10 ? -3.896 73.515 6.452 1.00 17.90 108 GLN E N 1
ATOM 8118 C CA A GLN E 1 10 ? -3.334 73.819 7.754 0.50 17.78 108 GLN E CA 1
ATOM 8119 C CA B GLN E 1 10 ? -3.366 73.877 7.777 0.50 17.66 108 GLN E CA 1
ATOM 8120 C C . GLN E 1 10 ? -4.171 73.187 8.881 1.00 17.33 108 GLN E C 1
ATOM 8121 O O . GLN E 1 10 ? -3.606 72.713 9.869 1.00 16.19 108 GLN E O 1
ATOM 8132 N N . ALA E 1 11 ? -5.496 73.133 8.689 1.00 17.23 109 ALA E N 1
ATOM 8133 C CA . ALA E 1 11 ? -6.391 72.520 9.669 1.00 16.70 109 ALA E CA 1
ATOM 8134 C C . ALA E 1 11 ? -6.080 71.024 9.781 1.00 15.94 109 ALA E C 1
ATOM 8135 O O . ALA E 1 11 ? -6.109 70.456 10.881 1.00 14.26 109 ALA E O 1
ATOM 8137 N N . PHE E 1 12 ? -5.781 70.392 8.650 1.00 15.39 110 PHE E N 1
ATOM 8138 C CA . PHE E 1 12 ? -5.429 68.982 8.637 1.00 14.93 110 PHE E CA 1
ATOM 8139 C C . PHE E 1 12 ? -4.203 68.711 9.502 1.00 15.24 110 PHE E C 1
ATOM 8140 O O . PHE E 1 12 ? -4.229 67.824 10.348 1.00 13.74 110 PHE E O 1
ATOM 8148 N N . SER E 1 13 ? -3.134 69.481 9.303 1.00 14.28 111 SER E N 1
ATOM 8149 C CA . SER E 1 13 ? -1.912 69.253 10.089 1.00 14.45 111 SER E CA 1
ATOM 8150 C C . SER E 1 13 ? -2.157 69.527 11.575 1.00 14.06 111 SER E C 1
ATOM 8151 O O . SER E 1 13 ? -1.678 68.801 12.426 1.00 14.49 111 SER E O 1
ATOM 8154 N N . PHE E 1 14 ? -2.922 70.568 11.880 1.00 13.71 112 PHE E N 1
ATOM 8155 C CA . PHE E 1 14 ? -3.240 70.903 13.273 1.00 13.20 112 PHE E CA 1
ATOM 8156 C C . PHE E 1 14 ? -4.014 69.743 13.945 1.00 12.45 112 PHE E C 1
ATOM 8157 O O . PHE E 1 14 ? -3.694 69.324 15.058 1.00 11.17 112 PHE E O 1
ATOM 8165 N N . ALA E 1 15 ? -5.009 69.219 13.241 1.00 12.59 113 ALA E N 1
ATOM 8166 C CA . ALA E 1 15 ? -5.831 68.145 13.800 1.00 12.75 113 ALA E CA 1
ATOM 8167 C C . ALA E 1 15 ? -4.983 66.903 14.004 1.00 12.61 113 ALA E C 1
ATOM 8168 O O . ALA E 1 15 ? -5.178 66.190 14.998 1.00 13.31 113 ALA E O 1
ATOM 8170 N N . GLU E 1 16 ? -4.071 66.633 13.076 1.00 12.30 114 GLU E N 1
ATOM 8171 C CA . GLU E 1 16 ? -3.183 65.465 13.217 1.00 12.67 114 GLU E CA 1
ATOM 8172 C C . GLU E 1 16 ? -2.248 65.603 14.425 1.00 12.61 114 GLU E C 1
ATOM 8173 O O . GLU E 1 16 ? -1.998 64.620 15.143 1.00 14.04 114 GLU E O 1
ATOM 8179 N N . GLU E 1 17 ? -1.680 66.803 14.621 1.00 12.92 115 GLU E N 1
ATOM 8180 C CA . GLU E 1 17 ? -0.796 67.055 15.756 1.00 12.48 115 GLU E CA 1
ATOM 8181 C C . GLU E 1 17 ? -1.575 66.884 17.060 1.00 13.10 115 GLU E C 1
ATOM 8182 O O . GLU E 1 17 ? -1.089 66.246 18.006 1.00 12.58 115 GLU E O 1
ATOM 8188 N N . PHE E 1 18 ? -2.772 67.459 17.091 1.00 12.44 116 PHE E N 1
ATOM 8189 C CA . PHE E 1 18 ? -3.634 67.360 18.279 1.00 12.90 116 PHE E CA 1
ATOM 8190 C C . PHE E 1 18 ? -3.930 65.887 18.551 1.00 13.59 116 PHE E C 1
ATOM 8191 O O . PHE E 1 18 ? -3.775 65.412 19.687 1.00 14.46 116 PHE E O 1
ATOM 8199 N N . ALA E 1 19 ? -4.320 65.153 17.504 1.00 12.84 117 ALA E N 1
ATOM 8200 C CA . ALA E 1 19 ? -4.658 63.733 17.660 1.00 13.26 117 ALA E CA 1
ATOM 8201 C C . ALA E 1 19 ? -3.502 62.882 18.185 1.00 13.72 117 ALA E C 1
ATOM 8202 O O . ALA E 1 19 ? -3.725 61.947 18.978 1.00 13.23 117 ALA E O 1
ATOM 8204 N N . TRP E 1 20 ? -2.279 63.179 17.749 1.00 13.65 118 TRP E N 1
ATOM 8205 C CA . TRP E 1 20 ? -1.113 62.485 18.263 1.00 14.54 118 TRP E CA 1
ATOM 8206 C C . TRP E 1 20 ? -1.065 62.602 19.800 1.00 14.45 118 TRP E C 1
ATOM 8207 O O . TRP E 1 20 ? -0.916 61.612 20.508 1.00 15.03 118 TRP E O 1
ATOM 8218 N N . ASP E 1 21 ? -1.256 63.803 20.318 1.00 12.85 119 ASP E N 1
ATOM 8219 C CA . ASP E 1 21 ? -1.233 63.960 21.784 1.00 13.76 119 ASP E CA 1
ATOM 8220 C C . ASP E 1 21 ? -2.481 63.406 22.449 1.00 13.42 119 ASP E C 1
ATOM 8221 O O . ASP E 1 21 ? -2.408 62.849 23.566 1.00 13.66 119 ASP E O 1
ATOM 8226 N N . TYR E 1 22 ? -3.615 63.492 21.753 1.00 11.96 120 TYR E N 1
ATOM 8227 C CA . TYR E 1 22 ? -4.895 63.007 22.303 1.00 12.59 120 TYR E CA 1
ATOM 8228 C C . TYR E 1 22 ? -4.861 61.518 22.568 1.00 12.32 120 TYR E C 1
ATOM 8229 O O . TYR E 1 22 ? -5.502 61.027 23.506 1.00 12.50 120 TYR E O 1
ATOM 8238 N N . PHE E 1 23 ? -4.148 60.793 21.705 1.00 12.28 121 PHE E N 1
ATOM 8239 C CA . PHE E 1 23 ? -4.067 59.336 21.854 1.00 12.69 121 PHE E CA 1
ATOM 8240 C C . PHE E 1 23 ? -2.766 58.828 22.504 1.00 12.71 121 PHE E C 1
ATOM 8241 O O . PHE E 1 23 ? -2.474 57.613 22.492 1.00 13.25 121 PHE E O 1
ATOM 8249 N N . SER E 1 24 ? -1.980 59.745 23.067 1.00 12.72 122 SER E N 1
ATOM 8250 C CA . SER E 1 24 ? -0.820 59.371 23.871 1.00 13.61 122 SER E CA 1
ATOM 8251 C C . SER E 1 24 ? -1.191 59.611 25.347 1.00 13.08 122 SER E C 1
ATOM 8252 O O . SER E 1 24 ? -1.343 60.758 25.759 1.00 14.61 122 SER E O 1
ATOM 8255 N N . ARG E 1 25 ? -1.351 58.521 26.105 1.00 13.48 123 ARG E N 1
ATOM 8256 C CA . ARG E 1 25 ? -1.909 58.553 27.463 1.00 14.44 123 ARG E CA 1
ATOM 8257 C C . ARG E 1 25 ? -1.131 57.592 28.357 1.00 15.36 123 ARG E C 1
ATOM 8258 O O . ARG E 1 25 ? -0.875 56.435 27.982 1.00 14.82 123 ARG E O 1
ATOM 8266 N N . TYR E 1 26 ? -0.794 58.070 29.559 1.00 15.95 124 TYR E N 1
ATOM 8267 C CA . TYR E 1 26 ? 0.045 57.317 30.501 1.00 17.11 124 TYR E CA 1
ATOM 8268 C C . TYR E 1 26 ? -0.646 57.442 31.864 1.00 16.48 124 TYR E C 1
ATOM 8269 O O . TYR E 1 26 ? -0.632 58.505 32.466 1.00 15.42 124 TYR E O 1
ATOM 8278 N N . PRO E 1 27 ? -1.320 56.370 32.309 1.00 17.34 125 PRO E N 1
ATOM 8279 C CA . PRO E 1 27 ? -2.140 56.500 33.513 1.00 17.28 125 PRO E CA 1
ATOM 8280 C C . PRO E 1 27 ? -1.317 56.687 34.795 1.00 18.60 125 PRO E C 1
ATOM 8281 O O . PRO E 1 27 ? -1.890 57.049 35.831 1.00 20.15 125 PRO E O 1
ATOM 8285 N N . SER E 1 28 ? -0.004 56.477 34.735 1.00 17.85 126 SER E N 1
ATOM 8286 C CA . SER E 1 28 ? 0.876 56.702 35.927 1.00 19.23 126 SER E CA 1
ATOM 8287 C C . SER E 1 28 ? 1.140 58.199 36.171 1.00 17.88 126 SER E C 1
ATOM 8288 O O . SER E 1 28 ? 1.607 58.589 37.246 1.00 18.82 126 SER E O 1
ATOM 8291 N N . ASP E 1 29 ? 0.837 59.027 35.174 1.00 15.63 127 ASP E N 1
ATOM 8292 C CA . ASP E 1 29 ? 1.079 60.465 35.282 1.00 15.61 127 ASP E CA 1
ATOM 8293 C C . ASP E 1 29 ? 0.128 61.158 34.314 1.00 14.58 127 ASP E C 1
ATOM 8294 O O . ASP E 1 29 ? 0.537 61.603 33.237 1.00 14.17 127 ASP E O 1
ATOM 8299 N N . THR E 1 30 ? -1.133 61.276 34.711 1.00 13.62 128 THR E N 1
ATOM 8300 C CA . THR E 1 30 ? -2.146 61.855 33.795 1.00 13.53 128 THR E CA 1
ATOM 8301 C C . THR E 1 30 ? -1.926 63.346 33.554 1.00 13.94 128 THR E C 1
ATOM 8302 O O . THR E 1 30 ? -2.418 63.885 32.579 1.00 13.37 128 THR E O 1
ATOM 8306 N N . GLN E 1 31 ? -1.149 64.008 34.414 1.00 15.10 129 GLN E N 1
ATOM 8307 C CA . GLN E 1 31 ? -0.800 65.420 34.166 1.00 16.27 129 GLN E CA 1
ATOM 8308 C C . GLN E 1 31 ? 0.019 65.606 32.919 1.00 16.32 129 GLN E C 1
ATOM 8309 O O . GLN E 1 31 ? 0.061 66.709 32.363 1.00 16.80 129 GLN E O 1
ATOM 8315 N N . ASP E 1 32 ? 0.710 64.538 32.500 1.00 15.17 130 ASP E N 1
ATOM 8316 C CA . ASP E 1 32 ? 1.508 64.616 31.287 1.00 15.82 130 ASP E CA 1
ATOM 8317 C C . ASP E 1 32 ? 0.626 64.909 30.075 1.00 14.39 130 ASP E C 1
ATOM 8318 O O . ASP E 1 32 ? 0.960 65.765 29.239 1.00 14.35 130 ASP E O 1
ATOM 8323 N N . PHE E 1 33 ? -0.499 64.207 29.998 1.00 13.87 131 PHE E N 1
ATOM 8324 C CA . PHE E 1 33 ? -1.487 64.467 28.979 1.00 12.93 131 PHE E CA 1
ATOM 8325 C C . PHE E 1 33 ? -1.991 65.903 29.058 1.00 13.85 131 PHE E C 1
ATOM 8326 O O . PHE E 1 33 ? -2.104 66.561 28.011 1.00 13.74 131 PHE E O 1
ATOM 8334 N N . VAL E 1 34 ? -2.321 66.384 30.264 1.00 13.66 132 VAL E N 1
ATOM 8335 C CA . VAL E 1 34 ? -2.825 67.751 30.419 1.00 15.00 132 VAL E CA 1
ATOM 8336 C C . VAL E 1 34 ? -1.795 68.758 29.896 1.00 16.26 132 VAL E C 1
ATOM 8337 O O . VAL E 1 34 ? -2.150 69.666 29.143 1.00 16.15 132 VAL E O 1
ATOM 8341 N N . ARG E 1 35 ? -0.531 68.601 30.308 1.00 16.50 133 ARG E N 1
ATOM 8342 C CA . ARG E 1 35 ? 0.552 69.484 29.813 1.00 18.38 133 ARG E CA 1
ATOM 8343 C C . ARG E 1 35 ? 0.584 69.558 28.284 1.00 17.55 133 ARG E C 1
ATOM 8344 O O . ARG E 1 35 ? 0.636 70.659 27.696 1.00 17.62 133 ARG E O 1
ATOM 8352 N N . ARG E 1 36 ? 0.609 68.389 27.641 1.00 15.96 134 ARG E N 1
ATOM 8353 C CA . ARG E 1 36 ? 0.721 68.315 26.183 1.00 15.74 134 ARG E CA 1
ATOM 8354 C C . ARG E 1 36 ? -0.530 68.864 25.477 1.00 16.39 134 ARG E C 1
ATOM 8355 O O . ARG E 1 36 ? -0.418 69.598 24.482 1.00 16.35 134 ARG E O 1
ATOM 8363 N N . ILE E 1 37 ? -1.711 68.513 25.995 1.00 15.85 135 ILE E N 1
ATOM 8364 C CA . ILE E 1 37 ? -2.966 68.867 25.320 1.00 16.88 135 ILE E CA 1
ATOM 8365 C C . ILE E 1 37 ? -3.312 70.341 25.472 1.00 16.70 135 ILE E C 1
ATOM 8366 O O . ILE E 1 37 ? -3.943 70.918 24.595 1.00 15.61 135 ILE E O 1
ATOM 8371 N N . THR E 1 38 ? -2.832 70.957 26.559 1.00 16.51 136 THR E N 1
ATOM 8372 C CA . THR E 1 38 ? -3.025 72.385 26.809 1.00 18.30 136 THR E CA 1
ATOM 8373 C C . THR E 1 38 ? -2.340 73.266 25.732 1.00 18.38 136 THR E C 1
ATOM 8374 O O . THR E 1 38 ? -2.696 74.427 25.573 1.00 21.18 136 THR E O 1
ATOM 8378 N N . LYS E 1 39 ? -1.410 72.694 24.977 1.00 17.77 137 LYS E N 1
ATOM 8379 C CA . LYS E 1 39 ? -0.839 73.364 23.798 1.00 18.52 137 LYS E CA 1
ATOM 8380 C C . LYS E 1 39 ? -1.892 73.683 22.736 1.00 18.50 137 LYS E C 1
ATOM 8381 O O . LYS E 1 39 ? -1.692 74.606 21.922 1.00 19.56 137 LYS E O 1
ATOM 8387 N N . TYR E 1 40 ? -3.008 72.945 22.760 1.00 16.69 138 TYR E N 1
ATOM 8388 C CA . TYR E 1 40 ? -4.016 73.012 21.696 1.00 16.37 138 TYR E CA 1
ATOM 8389 C C . TYR E 1 40 ? -5.341 73.560 22.127 1.00 17.21 138 TYR E C 1
ATOM 8390 O O . TYR E 1 40 ? -6.150 73.927 21.269 1.00 16.90 138 TYR E O 1
ATOM 8399 N N . THR E 1 41 ? -5.586 73.583 23.438 1.00 17.65 139 THR E N 1
ATOM 8400 C CA . THR E 1 41 ? -6.930 73.838 23.960 1.00 18.88 139 THR E CA 1
ATOM 8401 C C . THR E 1 41 ? -6.865 74.393 25.380 1.00 19.98 139 THR E C 1
ATOM 8402 O O . THR E 1 41 ? -5.787 74.577 25.920 1.00 20.52 139 THR E O 1
ATOM 8406 N N . THR E 1 42 ? -8.020 74.665 25.979 1.00 21.15 140 THR E N 1
ATOM 8407 C CA . THR E 1 42 ? -8.050 75.191 27.326 1.00 22.92 140 THR E CA 1
ATOM 8408 C C . THR E 1 42 ? -7.673 74.123 28.338 1.00 23.60 140 THR E C 1
ATOM 8409 O O . THR E 1 42 ? -7.875 72.920 28.109 1.00 22.22 140 THR E O 1
ATOM 8413 N N . GLU E 1 43 ? -7.131 74.556 29.478 1.00 25.02 141 GLU E N 1
ATOM 8414 C CA . GLU E 1 43 ? -6.829 73.591 30.526 1.00 25.38 141 GLU E CA 1
ATOM 8415 C C . GLU E 1 43 ? -8.127 72.888 30.999 1.00 23.99 141 GLU E C 1
ATOM 8416 O O . GLU E 1 43 ? -8.100 71.705 31.319 1.00 24.22 141 GLU E O 1
ATOM 8422 N N . GLN E 1 44 ? -9.267 73.576 30.968 1.00 23.55 142 GLN E N 1
ATOM 8423 C CA . GLN E 1 44 ? -10.545 72.937 31.305 1.00 22.64 142 GLN E CA 1
ATOM 8424 C C . GLN E 1 44 ? -10.958 71.812 30.342 1.00 21.29 142 GLN E C 1
ATOM 8425 O O . GLN E 1 44 ? -11.390 70.721 30.768 1.00 19.92 142 GLN E O 1
ATOM 8428 N N . LEU E 1 45 ? -10.878 72.095 29.043 1.00 19.10 143 LEU E N 1
ATOM 8429 C CA . LEU E 1 45 ? -11.157 71.049 28.076 1.00 17.86 143 LEU E CA 1
ATOM 8430 C C . LEU E 1 45 ? -10.109 69.926 28.166 1.00 16.26 143 LEU E C 1
ATOM 8431 O O . LEU E 1 45 ? -10.454 68.746 28.049 1.00 14.93 143 LEU E O 1
ATOM 8436 N N . ALA E 1 46 ? -8.842 70.283 28.397 1.00 16.06 144 ALA E N 1
ATOM 8437 C CA . ALA E 1 46 ? -7.779 69.275 28.544 1.00 16.31 144 ALA E CA 1
ATOM 8438 C C . ALA E 1 46 ? -8.121 68.280 29.655 1.00 16.86 144 ALA E C 1
ATOM 8439 O O . ALA E 1 46 ? -8.015 67.054 29.486 1.00 16.26 144 ALA E O 1
ATOM 8441 N N . ASN E 1 47 ? -8.590 68.796 30.781 1.00 17.53 145 ASN E N 1
ATOM 8442 C CA . ASN E 1 47 ? -8.986 67.923 31.876 1.00 18.55 145 ASN E CA 1
ATOM 8443 C C . ASN E 1 47 ? -10.229 67.097 31.547 1.00 18.88 145 ASN E C 1
ATOM 8444 O O . ASN E 1 47 ? -10.308 65.936 31.930 1.00 19.28 145 ASN E O 1
ATOM 8449 N N . GLU E 1 48 ? -11.196 67.696 30.844 1.00 18.65 146 GLU E N 1
ATOM 8450 C CA . GLU E 1 48 ? -12.388 66.943 30.432 1.00 19.28 146 GLU E CA 1
ATOM 8451 C C . GLU E 1 48 ? -12.095 65.787 29.490 1.00 18.40 146 GLU E C 1
ATOM 8452 O O . GLU E 1 48 ? -12.813 64.769 29.518 1.00 18.77 146 GLU E O 1
ATOM 8466 N N . ASN E 1 50 ? -9.342 63.955 29.532 1.00 16.54 148 ASN E N 1
ATOM 8467 C CA . ASN E 1 50 ? -8.415 62.996 30.094 1.00 17.46 148 ASN E CA 1
ATOM 8468 C C . ASN E 1 50 ? -9.138 61.783 30.639 1.00 17.95 148 ASN E C 1
ATOM 8469 O O . ASN E 1 50 ? -10.340 61.856 30.975 1.00 18.42 148 ASN E O 1
ATOM 8474 N N . ASN E 1 51 ? -8.423 60.667 30.720 1.00 17.28 149 ASN E N 1
ATOM 8475 C CA . ASN E 1 51 ? -8.992 59.473 31.328 1.00 18.56 149 ASN E CA 1
ATOM 8476 C C . ASN E 1 51 ? -7.882 58.538 31.777 1.00 18.01 149 ASN E C 1
ATOM 8477 O O . ASN E 1 51 ? -6.718 58.967 31.835 1.00 17.15 149 ASN E O 1
ATOM 8482 N N . GLY E 1 52 ? -8.234 57.285 32.091 1.00 17.92 150 GLY E N 1
ATOM 8483 C CA . GLY E 1 52 ? -7.258 56.326 32.607 1.00 17.89 150 GLY E CA 1
ATOM 8484 C C . GLY E 1 52 ? -6.650 55.404 31.578 1.00 17.66 150 GLY E C 1
ATOM 8485 O O . GLY E 1 52 ? -6.013 54.398 31.934 1.00 17.24 150 GLY E O 1
ATOM 8486 N N . THR E 1 53 ? -6.861 55.717 30.299 1.00 16.79 151 THR E N 1
ATOM 8487 C CA . THR E 1 53 ? -6.343 54.891 29.203 1.00 16.62 151 THR E CA 1
ATOM 8488 C C . THR E 1 53 ? -4.830 54.909 29.144 1.00 16.03 151 THR E C 1
ATOM 8489 O O . THR E 1 53 ? -4.199 55.910 29.487 1.00 15.65 151 THR E O 1
ATOM 8493 N N . TYR E 1 54 ? -4.246 53.789 28.711 1.00 16.62 152 TYR E N 1
ATOM 8494 C CA . TYR E 1 54 ? -2.821 53.703 28.434 1.00 16.35 152 TYR E CA 1
ATOM 8495 C C . TYR E 1 54 ? -2.666 53.403 26.942 1.00 16.35 152 TYR E C 1
ATOM 8496 O O . TYR E 1 54 ? -3.116 52.332 26.459 1.00 16.12 152 TYR E O 1
ATOM 8505 N N . SER E 1 55 ? -2.098 54.357 26.192 1.00 15.97 153 SER E N 1
ATOM 8506 C CA . SER E 1 55 ? -2.028 54.216 24.734 1.00 15.28 153 SER E CA 1
ATOM 8507 C C . SER E 1 55 ? -0.905 55.038 24.149 1.00 15.14 153 SER E C 1
ATOM 8508 O O . SER E 1 55 ? -0.443 56.035 24.749 1.00 14.22 153 SER E O 1
ATOM 8511 N N . ASP E 1 56 ? -0.434 54.603 22.985 1.00 15.42 154 ASP E N 1
ATOM 8512 C CA . ASP E 1 56 ? 0.525 55.396 22.252 1.00 15.44 154 ASP E CA 1
ATOM 8513 C C . ASP E 1 56 ? 0.249 55.281 20.752 1.00 14.98 154 ASP E C 1
ATOM 8514 O O . ASP E 1 56 ? -0.629 54.523 20.336 1.00 15.27 154 ASP E O 1
ATOM 8519 N N . VAL E 1 57 ? 0.946 56.089 19.969 1.00 13.40 155 VAL E N 1
ATOM 8520 C CA . VAL E 1 57 ? 0.491 56.379 18.603 1.00 13.85 155 VAL E CA 1
ATOM 8521 C C . VAL E 1 57 ? 1.453 55.869 17.529 1.00 14.43 155 VAL E C 1
ATOM 8522 O O . VAL E 1 57 ? 2.672 56.004 17.651 1.00 14.06 155 VAL E O 1
ATOM 8526 N N . ILE E 1 58 ? 0.861 55.290 16.468 1.00 12.98 156 ILE E N 1
ATOM 8527 C CA . ILE E 1 58 ? 1.604 54.822 15.285 1.00 14.42 156 ILE E CA 1
ATOM 8528 C C . ILE E 1 58 ? 1.550 55.865 14.179 1.00 14.51 156 ILE E C 1
ATOM 8529 O O . ILE E 1 58 ? 2.588 56.195 13.558 1.00 14.37 156 ILE E O 1
ATOM 8534 N N . TYR E 1 59 ? 0.346 56.328 13.852 1.00 13.87 157 TYR E N 1
ATOM 8535 C CA . TYR E 1 59 ? 0.181 57.444 12.902 1.00 14.47 157 TYR E CA 1
ATOM 8536 C C . TYR E 1 59 ? -1.093 58.227 13.114 1.00 13.97 157 TYR E C 1
ATOM 8537 O O . TYR E 1 59 ? -2.029 57.755 13.769 1.00 12.65 157 TYR E O 1
ATOM 8546 N N . THR E 1 60 ? -1.117 59.452 12.610 1.00 13.80 158 THR E N 1
ATOM 8547 C CA . THR E 1 60 ? -2.379 60.194 12.557 1.00 13.51 158 THR E CA 1
ATOM 8548 C C . THR E 1 60 ? -2.496 60.782 11.183 1.00 13.97 158 THR E C 1
ATOM 8549 O O . THR E 1 60 ? -1.532 61.342 10.660 1.00 15.08 158 THR E O 1
ATOM 8553 N N . SER E 1 61 ? -3.698 60.717 10.614 1.00 13.99 159 SER E N 1
ATOM 8554 C CA . SER E 1 61 ? -3.910 61.100 9.225 1.00 13.74 159 SER E CA 1
ATOM 8555 C C . SER E 1 61 ? -5.283 61.758 9.074 1.00 13.38 159 SER E C 1
ATOM 8556 O O . SER E 1 61 ? -6.323 61.113 9.213 1.00 13.59 159 SER E O 1
ATOM 8559 N N . ALA E 1 62 ? -5.290 63.046 8.755 1.00 12.75 160 ALA E N 1
ATOM 8560 C CA . ALA E 1 62 ? -6.549 63.739 8.586 1.00 12.60 160 ALA E CA 1
ATOM 8561 C C . ALA E 1 62 ? -7.184 63.339 7.255 1.00 13.54 160 ALA E C 1
ATOM 8562 O O . ALA E 1 62 ? -6.518 63.392 6.210 1.00 14.75 160 ALA E O 1
ATOM 8564 N N . PHE E 1 63 ? -8.462 62.970 7.271 1.00 14.20 161 PHE E N 1
ATOM 8565 C CA . PHE E 1 63 ? -9.097 62.442 6.047 1.00 15.77 161 PHE E CA 1
ATOM 8566 C C . PHE E 1 63 ? -10.356 63.178 5.589 1.00 16.64 161 PHE E C 1
ATOM 8567 O O . PHE E 1 63 ? -10.820 62.967 4.442 1.00 18.85 161 PHE E O 1
ATOM 8575 N N . TYR E 1 64 ? -10.940 64.016 6.437 1.00 17.19 162 TYR E N 1
ATOM 8576 C CA . TYR E 1 64 ? -12.172 64.700 6.028 1.00 18.81 162 TYR E CA 1
ATOM 8577 C C . TYR E 1 64 ? -12.246 66.093 6.632 1.00 19.10 162 TYR E C 1
ATOM 8578 O O . TYR E 1 64 ? -11.863 66.303 7.796 1.00 17.79 162 TYR E O 1
ATOM 8587 N N . PHE E 1 65 ? -12.745 67.036 5.838 1.00 20.40 163 PHE E N 1
ATOM 8588 C CA . PHE E 1 65 ? -12.819 68.449 6.216 1.00 20.26 163 PHE E CA 1
ATOM 8589 C C . PHE E 1 65 ? -14.249 68.963 6.111 1.00 21.61 163 PHE E C 1
ATOM 8590 O O . PHE E 1 65 ? -14.915 68.754 5.090 1.00 20.96 163 PHE E O 1
ATOM 8598 N N . GLU E 1 66 ? -14.729 69.634 7.156 1.00 21.74 164 GLU E N 1
ATOM 8599 C CA . GLU E 1 66 ? -16.060 70.275 7.110 1.00 24.09 164 GLU E CA 1
ATOM 8600 C C . GLU E 1 66 ? -15.923 71.708 7.609 1.00 24.29 164 GLU E C 1
ATOM 8601 O O . GLU E 1 66 ? -15.365 71.930 8.695 1.00 23.48 164 GLU E O 1
ATOM 8607 N N . LYS E 1 67 ? -16.420 72.676 6.830 1.00 24.69 165 LYS E N 1
ATOM 8608 C CA . LYS E 1 67 ? -16.460 74.060 7.291 1.00 26.05 165 LYS E CA 1
ATOM 8609 C C . LYS E 1 67 ? -17.728 74.202 8.128 1.00 25.93 165 LYS E C 1
ATOM 8610 O O . LYS E 1 67 ? -18.828 73.929 7.645 1.00 27.38 165 LYS E O 1
ATOM 8613 N N . TYR E 1 68 ? -17.570 74.606 9.382 1.00 24.76 166 TYR E N 1
ATOM 8614 C CA . TYR E 1 68 ? -18.703 74.711 10.291 1.00 24.90 166 TYR E CA 1
ATOM 8615 C C . TYR E 1 68 ? -19.285 76.111 10.371 1.00 25.99 166 TYR E C 1
ATOM 8616 O O . TYR E 1 68 ? -20.502 76.266 10.377 1.00 27.61 166 TYR E O 1
ATOM 8625 N N . SER E 1 69 ? -18.422 77.117 10.466 1.00 25.78 167 SER E N 1
ATOM 8626 C CA . SER E 1 69 ? -18.851 78.510 10.516 1.00 26.48 167 SER E CA 1
ATOM 8627 C C . SER E 1 69 ? -17.757 79.377 9.940 1.00 26.75 167 SER E C 1
ATOM 8628 O O . SER E 1 69 ? -16.740 78.857 9.467 1.00 26.09 167 SER E O 1
ATOM 8631 N N . GLU E 1 70 ? -17.954 80.699 9.973 1.00 27.47 168 GLU E N 1
ATOM 8632 C CA . GLU E 1 70 ? -16.946 81.626 9.463 1.00 27.95 168 GLU E CA 1
ATOM 8633 C C . GLU E 1 70 ? -15.570 81.386 10.111 1.00 26.71 168 GLU E C 1
ATOM 8634 O O . GLU E 1 70 ? -14.542 81.627 9.485 1.00 27.55 168 GLU E O 1
ATOM 8636 N N . ASN E 1 71 ? -15.549 80.898 11.349 1.00 25.66 169 ASN E N 1
ATOM 8637 C CA . ASN E 1 71 ? -14.276 80.698 12.043 1.00 25.01 169 ASN E CA 1
ATOM 8638 C C . ASN E 1 71 ? -14.098 79.328 12.732 1.00 23.84 169 ASN E C 1
ATOM 8639 O O . ASN E 1 71 ? -13.262 79.181 13.635 1.00 23.87 169 ASN E O 1
ATOM 8644 N N . GLN E 1 72 ? -14.889 78.341 12.319 1.00 22.52 170 GLN E N 1
ATOM 8645 C CA . GLN E 1 72 ? -14.824 76.990 12.897 1.00 20.86 170 GLN E CA 1
ATOM 8646 C C . GLN E 1 72 ? -14.843 75.933 11.812 1.00 20.58 170 GLN E C 1
ATOM 8647 O O . GLN E 1 72 ? -15.559 76.064 10.823 1.00 20.81 170 GLN E O 1
ATOM 8653 N N . VAL E 1 73 ? -14.048 74.880 12.003 1.00 19.20 171 VAL E N 1
ATOM 8654 C CA . VAL E 1 73 ? -14.052 73.755 11.102 1.00 19.02 171 VAL E CA 1
ATOM 8655 C C . VAL E 1 73 ? -14.092 72.465 11.930 1.00 18.27 171 VAL E C 1
ATOM 8656 O O . VAL E 1 73 ? -13.809 72.471 13.127 1.00 18.02 171 VAL E O 1
ATOM 8660 N N . ASN E 1 74 ? -14.462 71.363 11.294 1.00 17.96 172 ASN E N 1
ATOM 8661 C CA . ASN E 1 74 ? -14.315 70.036 11.897 1.00 17.34 172 ASN E CA 1
ATOM 8662 C C . ASN E 1 74 ? -13.427 69.162 11.013 1.00 17.39 172 ASN E C 1
ATOM 8663 O O . ASN E 1 74 ? -13.665 69.067 9.802 1.00 18.21 172 ASN E O 1
ATOM 8668 N N . VAL E 1 75 ? -12.408 68.552 11.597 1.00 15.65 173 VAL E N 1
ATOM 8669 C CA . VAL E 1 75 ? -11.493 67.723 10.803 1.00 15.60 173 VAL E CA 1
ATOM 8670 C C . VAL E 1 75 ? -11.512 66.330 11.384 1.00 15.50 173 VAL E C 1
ATOM 8671 O O . VAL E 1 75 ? -11.248 66.151 12.579 1.00 15.13 173 VAL E O 1
ATOM 8675 N N . SER E 1 76 ? -11.816 65.346 10.542 1.00 15.08 174 SER E N 1
ATOM 8676 C CA . SER E 1 76 ? -11.811 63.954 10.976 1.00 15.25 174 SER E CA 1
ATOM 8677 C C . SER E 1 76 ? -10.426 63.349 10.725 1.00 14.57 174 SER E C 1
ATOM 8678 O O . SER E 1 76 ? -9.873 63.498 9.639 1.00 14.35 174 SER E O 1
ATOM 8681 N N . VAL E 1 77 ? -9.913 62.640 11.729 1.00 13.71 175 VAL E N 1
ATOM 8682 C CA . VAL E 1 77 ? -8.547 62.142 11.740 1.00 12.68 175 VAL E CA 1
ATOM 8683 C C . VAL E 1 77 ? -8.578 60.644 12.015 1.00 13.15 175 VAL E C 1
ATOM 8684 O O . VAL E 1 77 ? -9.215 60.193 12.976 1.00 13.98 175 VAL E O 1
ATOM 8688 N N . LYS E 1 78 ? -7.886 59.873 11.177 1.00 13.48 176 LYS E N 1
ATOM 8689 C CA . LYS E 1 78 ? -7.673 58.471 11.457 1.00 13.63 176 LYS E CA 1
ATOM 8690 C C . LYS E 1 78 ? -6.379 58.332 12.254 1.00 14.28 176 LYS E C 1
ATOM 8691 O O . LYS E 1 78 ? -5.303 58.772 11.818 1.00 14.88 176 LYS E O 1
ATOM 8697 N N . ALA E 1 79 ? -6.469 57.704 13.418 1.00 13.55 177 ALA E N 1
ATOM 8698 C CA . ALA E 1 79 ? -5.285 57.492 14.245 1.00 13.92 177 ALA E CA 1
ATOM 8699 C C . ALA E 1 79 ? -5.087 56.014 14.446 1.00 14.34 177 ALA E C 1
ATOM 8700 O O . ALA E 1 79 ? -5.982 55.320 14.957 1.00 14.72 177 ALA E O 1
ATOM 8702 N N . ARG E 1 80 ? -3.928 55.522 14.019 1.00 13.72 178 ARG E N 1
ATOM 8703 C CA . ARG E 1 80 ? -3.570 54.146 14.301 1.00 13.50 178 ARG E CA 1
ATOM 8704 C C . ARG E 1 80 ? -2.835 54.140 15.649 1.00 14.41 178 ARG E C 1
ATOM 8705 O O . ARG E 1 80 ? -1.865 54.877 15.811 1.00 13.64 178 ARG E O 1
ATOM 8713 N N . VAL E 1 81 ? -3.348 53.385 16.622 1.00 13.77 179 VAL E N 1
ATOM 8714 C CA . VAL E 1 81 ? -2.911 53.522 18.044 1.00 16.17 179 VAL E CA 1
ATOM 8715 C C . VAL E 1 81 ? -2.691 52.125 18.646 1.00 17.70 179 VAL E C 1
ATOM 8716 O O . VAL E 1 81 ? -3.295 51.145 18.194 1.00 19.32 179 VAL E O 1
ATOM 8720 N N . ARG E 1 82 ? -1.813 52.040 19.634 1.00 17.40 180 ARG E N 1
ATOM 8721 C CA . ARG E 1 82 ? -1.713 50.851 20.461 1.00 18.64 180 ARG E CA 1
ATOM 8722 C C . ARG E 1 82 ? -2.412 51.189 21.763 1.00 18.45 180 ARG E C 1
ATOM 8723 O O . ARG E 1 82 ? -2.052 52.187 22.411 1.00 17.73 180 ARG E O 1
ATOM 8731 N N . VAL E 1 83 ? -3.412 50.382 22.136 1.00 18.44 181 VAL E N 1
ATOM 8732 C CA . VAL E 1 83 ? -4.105 50.525 23.422 1.00 18.65 181 VAL E CA 1
ATOM 8733 C C . VAL E 1 83 ? -3.716 49.348 24.294 1.00 19.36 181 VAL E C 1
ATOM 8734 O O . VAL E 1 83 ? -3.864 48.184 23.889 1.00 19.79 181 VAL E O 1
ATOM 8738 N N . TYR E 1 84 ? -3.210 49.656 25.480 1.00 18.27 182 TYR E N 1
ATOM 8739 C CA . TYR E 1 84 ? -2.711 48.639 26.408 1.00 18.25 182 TYR E CA 1
ATOM 8740 C C . TYR E 1 84 ? -3.793 48.320 27.422 1.00 19.28 182 TYR E C 1
ATOM 8741 O O . TYR E 1 84 ? -4.284 49.219 28.098 1.00 19.26 182 TYR E O 1
ATOM 8750 N N . THR E 1 85 ? -4.213 47.059 27.485 1.00 19.11 183 THR E N 1
ATOM 8751 C CA . THR E 1 85 ? -5.272 46.673 28.425 1.00 19.53 183 THR E CA 1
ATOM 8752 C C . THR E 1 85 ? -4.686 45.692 29.425 1.00 20.55 183 THR E C 1
ATOM 8753 O O . THR E 1 85 ? -3.866 44.836 29.048 1.00 20.17 183 THR E O 1
ATOM 8757 N N . PRO E 1 86 ? -5.100 45.792 30.704 1.00 20.99 184 PRO E N 1
ATOM 8758 C CA . PRO E 1 86 ? -4.534 44.882 31.687 1.00 21.85 184 PRO E CA 1
ATOM 8759 C C . PRO E 1 86 ? -4.837 43.439 31.285 1.00 22.75 184 PRO E C 1
ATOM 8760 O O . PRO E 1 86 ? -5.945 43.133 30.815 1.00 22.45 184 PRO E O 1
ATOM 8764 N N . LYS E 1 87 ? -3.855 42.572 31.443 1.00 23.54 185 LYS E N 1
ATOM 8765 C CA . LYS E 1 87 ? -4.078 41.150 31.222 1.00 24.99 185 LYS E CA 1
ATOM 8766 C C . LYS E 1 87 ? -5.151 40.652 32.192 1.00 26.06 185 LYS E C 1
ATOM 8767 O O . LYS E 1 87 ? -5.317 41.217 33.285 1.00 25.54 185 LYS E O 1
ATOM 8773 N N . ALA E 1 88 ? -5.885 39.617 31.774 1.00 26.11 186 ALA E N 1
ATOM 8774 C CA . ALA E 1 88 ? -6.944 39.035 32.604 1.00 26.88 186 ALA E CA 1
ATOM 8775 C C . ALA E 1 88 ? -6.429 38.587 33.969 1.00 27.55 186 ALA E C 1
ATOM 8776 O O . ALA E 1 88 ? -5.273 38.149 34.103 1.00 27.65 186 ALA E O 1
ATOM 8778 N N . GLY E 1 89 ? -7.295 38.680 34.984 1.00 27.44 187 GLY E N 1
ATOM 8779 C CA . GLY E 1 89 ? -6.988 38.109 36.313 1.00 28.27 187 GLY E CA 1
ATOM 8780 C C . GLY E 1 89 ? -6.290 39.061 37.261 1.00 28.20 187 GLY E C 1
ATOM 8781 O O . GLY E 1 89 ? -5.734 38.644 38.279 1.00 27.90 187 GLY E O 1
ATOM 8782 N N . GLN E 1 90 ? -6.332 40.354 36.944 1.00 26.92 188 GLN E N 1
ATOM 8783 C CA . GLN E 1 90 ? -5.642 41.349 37.758 1.00 27.25 188 GLN E CA 1
ATOM 8784 C C . GLN E 1 90 ? -6.623 42.339 38.409 1.00 28.35 188 GLN E C 1
ATOM 8785 O O . GLN E 1 90 ? -6.235 43.461 38.767 1.00 27.69 188 GLN E O 1
ATOM 8791 N N . GLU E 1 91 ? -7.880 41.922 38.558 1.00 29.28 189 GLU E N 1
ATOM 8792 C CA . GLU E 1 91 ? -8.903 42.779 39.170 1.00 30.64 189 GLU E CA 1
ATOM 8793 C C . GLU E 1 91 ? -8.469 43.316 40.545 1.00 30.93 189 GLU E C 1
ATOM 8794 O O . GLU E 1 91 ? -8.847 44.428 40.935 1.00 31.07 189 GLU E O 1
ATOM 8800 N N . GLN E 1 92 ? -7.660 42.542 41.266 1.00 31.05 190 GLN E N 1
ATOM 8801 C CA . GLN E 1 92 ? -7.229 42.927 42.612 1.00 31.04 190 GLN E CA 1
ATOM 8802 C C . GLN E 1 92 ? -5.783 43.420 42.699 1.00 30.82 190 GLN E C 1
ATOM 8803 O O . GLN E 1 92 ? -5.269 43.631 43.789 1.00 31.81 190 GLN E O 1
ATOM 8809 N N . THR E 1 93 ? -5.151 43.609 41.546 1.00 30.40 191 THR E N 1
ATOM 8810 C CA . THR E 1 93 ? -3.746 43.987 41.437 1.00 30.73 191 THR E CA 1
ATOM 8811 C C . THR E 1 93 ? -3.613 45.514 41.458 1.00 30.19 191 THR E C 1
ATOM 8812 O O . THR E 1 93 ? -4.375 46.201 40.761 1.00 28.95 191 THR E O 1
ATOM 8816 N N . PRO E 1 94 ? -2.652 46.045 42.246 1.00 31.27 192 PRO E N 1
ATOM 8817 C CA . PRO E 1 94 ? -2.426 47.505 42.264 1.00 31.45 192 PRO E CA 1
ATOM 8818 C C . PRO E 1 94 ? -2.038 48.004 40.869 1.00 30.56 192 PRO E C 1
ATOM 8819 O O . PRO E 1 94 ? -1.323 47.300 40.168 1.00 30.39 192 PRO E O 1
ATOM 8823 N N . GLN E 1 95 ? -2.507 49.196 40.474 1.00 30.85 193 GLN E N 1
ATOM 8824 C CA . GLN E 1 95 ? -2.248 49.731 39.121 1.00 31.31 193 GLN E CA 1
ATOM 8825 C C . GLN E 1 95 ? -0.776 49.714 38.711 1.00 31.57 193 GLN E C 1
ATOM 8826 O O . GLN E 1 95 ? -0.460 49.395 37.561 1.00 30.79 193 GLN E O 1
ATOM 8832 N N . ASP E 1 96 ? 0.126 50.034 39.644 1.00 32.68 194 ASP E N 1
ATOM 8833 C CA . ASP E 1 96 ? 1.560 50.091 39.308 1.00 33.47 194 ASP E CA 1
ATOM 8834 C C . ASP E 1 96 ? 2.207 48.718 39.049 1.00 34.35 194 ASP E C 1
ATOM 8835 O O . ASP E 1 96 ? 3.342 48.644 38.545 1.00 35.28 194 ASP E O 1
ATOM 8837 N N . GLN E 1 97 ? 1.482 47.640 39.342 1.00 33.81 195 GLN E N 1
ATOM 8838 C CA . GLN E 1 97 ? 1.994 46.278 39.120 1.00 34.16 195 GLN E CA 1
ATOM 8839 C C . GLN E 1 97 ? 1.368 45.585 37.904 1.00 32.40 195 GLN E C 1
ATOM 8840 O O . GLN E 1 97 ? 1.698 44.436 37.603 1.00 33.19 195 GLN E O 1
ATOM 8846 N N . LEU E 1 98 ? 0.464 46.270 37.208 1.00 30.11 196 LEU E N 1
ATOM 8847 C CA . LEU E 1 98 ? -0.268 45.632 36.112 1.00 28.47 196 LEU E CA 1
ATOM 8848 C C . LEU E 1 98 ? 0.610 45.209 34.952 1.00 28.10 196 LEU E C 1
ATOM 8849 O O . LEU E 1 98 ? 1.520 45.954 34.559 1.00 27.92 196 LEU E O 1
ATOM 8854 N N . GLN E 1 99 ? 0.318 44.026 34.412 1.00 28.16 197 GLN E N 1
ATOM 8855 C CA . GLN E 1 99 ? 0.841 43.577 33.115 1.00 28.76 197 GLN E CA 1
ATOM 8856 C C . GLN E 1 99 ? -0.222 43.826 32.049 1.00 27.64 197 GLN E C 1
ATOM 8857 O O . GLN E 1 99 ? -1.430 43.745 32.340 1.00 26.90 197 GLN E O 1
ATOM 8863 N N . TYR E 1 100 ? 0.232 44.125 30.827 1.00 26.05 198 TYR E N 1
ATOM 8864 C CA . TYR E 1 100 ? -0.661 44.556 29.749 1.00 24.56 198 TYR E CA 1
ATOM 8865 C C . TYR E 1 100 ? -0.567 43.735 28.479 1.00 24.59 198 TYR E C 1
ATOM 8866 O O . TYR E 1 100 ? 0.520 43.291 28.094 1.00 25.11 198 TYR E O 1
ATOM 8875 N N . ASP E 1 101 ? -1.712 43.572 27.823 1.00 24.19 199 ASP E N 1
ATOM 8876 C CA . ASP E 1 101 ? -1.782 43.139 26.422 1.00 24.17 199 ASP E CA 1
ATOM 8877 C C . ASP E 1 101 ? -1.768 44.358 25.512 1.00 23.17 199 ASP E C 1
ATOM 8878 O O . ASP E 1 101 ? -2.127 45.443 25.936 1.00 22.92 199 ASP E O 1
ATOM 8883 N N . THR E 1 102 ? -1.358 44.179 24.255 1.00 23.11 200 THR E N 1
ATOM 8884 C CA . THR E 1 102 ? -1.366 45.287 23.284 1.00 22.52 200 THR E CA 1
ATOM 8885 C C . THR E 1 102 ? -2.489 45.094 22.283 1.00 22.68 200 THR E C 1
ATOM 8886 O O . THR E 1 102 ? -2.597 44.018 21.683 1.00 23.58 200 THR E O 1
ATOM 8890 N N . ASN E 1 103 ? -3.329 46.108 22.115 1.00 20.93 201 ASN E N 1
ATOM 8891 C CA . ASN E 1 103 ? -4.417 46.059 21.135 1.00 21.78 201 ASN E CA 1
ATOM 8892 C C . ASN E 1 103 ? -4.079 47.062 20.036 1.00 21.31 201 ASN E C 1
ATOM 8893 O O . ASN E 1 103 ? -3.827 48.235 20.323 1.00 20.92 201 ASN E O 1
ATOM 8898 N N . LEU E 1 104 ? -4.083 46.607 18.787 1.00 21.73 202 LEU E N 1
ATOM 8899 C CA . LEU E 1 104 ? -3.837 47.514 17.664 1.00 20.43 202 LEU E CA 1
ATOM 8900 C C . LEU E 1 104 ? -5.167 48.046 17.199 1.00 19.77 202 LEU E C 1
ATOM 8901 O O . LEU E 1 104 ? -6.048 47.258 16.798 1.00 20.67 202 LEU E O 1
ATOM 8906 N N . VAL E 1 105 ? -5.341 49.365 17.260 1.00 16.98 203 VAL E N 1
ATOM 8907 C CA . VAL E 1 105 ? -6.648 49.946 17.014 1.00 17.83 203 VAL E CA 1
ATOM 8908 C C . VAL E 1 105 ? -6.580 51.130 16.050 1.00 16.46 203 VAL E C 1
ATOM 8909 O O . VAL E 1 105 ? -5.674 51.957 16.154 1.00 16.03 203 VAL E O 1
ATOM 8913 N N . ASP E 1 106 ? -7.519 51.191 15.102 1.00 16.03 204 ASP E N 1
ATOM 8914 C CA . ASP E 1 106 ? -7.702 52.413 14.309 1.00 15.90 204 ASP E CA 1
ATOM 8915 C C . ASP E 1 106 ? -8.892 53.169 14.899 1.00 15.91 204 ASP E C 1
ATOM 8916 O O . ASP E 1 106 ? -10.007 52.637 15.014 1.00 16.30 204 ASP E O 1
ATOM 8921 N N . TYR E 1 107 ? -8.648 54.415 15.266 1.00 14.14 205 TYR E N 1
ATOM 8922 C CA . TYR E 1 107 ? -9.693 55.305 15.741 1.00 15.60 205 TYR E CA 1
ATOM 8923 C C . TYR E 1 107 ? -9.982 56.376 14.698 1.00 14.57 205 TYR E C 1
ATOM 8924 O O . TYR E 1 107 ? -9.119 56.711 13.885 1.00 14.01 205 TYR E O 1
ATOM 8933 N N . TYR E 1 108 ? -11.188 56.940 14.761 1.00 15.06 206 TYR E N 1
ATOM 8934 C CA . TYR E 1 108 ? -11.600 57.971 13.817 1.00 14.11 206 TYR E CA 1
ATOM 8935 C C . TYR E 1 108 ? -12.155 59.096 14.656 1.00 13.96 206 TYR E C 1
ATOM 8936 O O . TYR E 1 108 ? -13.183 58.930 15.302 1.00 14.75 206 TYR E O 1
ATOM 8945 N N . LEU E 1 109 ? -11.414 60.204 14.686 1.00 13.36 207 LEU E N 1
ATOM 8946 C CA . LEU E 1 109 ? -11.635 61.252 15.676 1.00 13.82 207 LEU E CA 1
ATOM 8947 C C . LEU E 1 109 ? -12.030 62.530 14.980 1.00 14.45 207 LEU E C 1
ATOM 8948 O O . LEU E 1 109 ? -11.278 63.020 14.113 1.00 14.16 207 LEU E O 1
ATOM 8953 N N . GLU E 1 110 ? -13.209 63.078 15.326 1.00 13.55 208 GLU E N 1
ATOM 8954 C CA . GLU E 1 110 ? -13.624 64.335 14.702 1.00 14.52 208 GLU E CA 1
ATOM 8955 C C . GLU E 1 110 ? -13.197 65.471 15.641 1.00 13.96 208 GLU E C 1
ATOM 8956 O O . GLU E 1 110 ? -13.666 65.534 16.795 1.00 14.14 208 GLU E O 1
ATOM 8962 N N . VAL E 1 111 ? -12.318 66.338 15.131 1.00 13.65 209 VAL E N 1
ATOM 8963 C CA . VAL E 1 111 ? -11.656 67.409 15.927 1.00 13.84 209 VAL E CA 1
ATOM 8964 C C . VAL E 1 111 ? -12.256 68.787 15.591 1.00 15.13 209 VAL E C 1
ATOM 8965 O O . VAL E 1 111 ? -12.126 69.273 14.457 1.00 15.86 209 VAL E O 1
ATOM 8969 N N . PRO E 1 112 ? -12.955 69.402 16.556 1.00 15.29 210 PRO E N 1
ATOM 8970 C CA . PRO E 1 112 ? -13.547 70.713 16.296 1.00 16.43 210 PRO E CA 1
ATOM 8971 C C . PRO E 1 112 ? -12.504 71.787 16.542 1.00 16.09 210 PRO E C 1
ATOM 8972 O O . PRO E 1 112 ? -11.857 71.793 17.602 1.00 16.10 210 PRO E O 1
ATOM 8976 N N . ILE E 1 113 ? -12.316 72.645 15.544 1.00 15.92 211 ILE E N 1
ATOM 8977 C CA . ILE E 1 113 ? -11.267 73.654 15.561 1.00 15.74 211 ILE E CA 1
ATOM 8978 C C . ILE E 1 113 ? -11.856 75.040 15.341 1.00 16.76 211 ILE E C 1
ATOM 8979 O O . ILE E 1 113 ? -12.689 75.232 14.450 1.00 18.19 211 ILE E O 1
ATOM 8984 N N . VAL E 1 114 ? -11.389 75.999 16.136 1.00 17.71 212 VAL E N 1
ATOM 8985 C CA . VAL E 1 114 ? -11.708 77.414 15.949 1.00 19.30 212 VAL E CA 1
ATOM 8986 C C . VAL E 1 114 ? -10.435 78.126 15.513 1.00 20.50 212 VAL E C 1
ATOM 8987 O O . VAL E 1 114 ? -9.337 77.718 15.904 1.00 19.92 212 VAL E O 1
ATOM 8991 N N . PHE E 1 115 ? -10.573 79.175 14.701 1.00 22.22 213 PHE E N 1
ATOM 8992 C CA . PHE E 1 115 ? -9.413 79.976 14.311 1.00 24.60 213 PHE E CA 1
ATOM 8993 C C . PHE E 1 115 ? -9.678 81.476 14.429 1.00 26.50 213 PHE E C 1
ATOM 8994 O O . PHE E 1 115 ? -10.819 81.917 14.304 1.00 26.88 213 PHE E O 1
ATOM 9002 N N . ASP E 1 116 ? -8.638 82.250 14.727 1.00 26.90 214 ASP E N 1
ATOM 9003 C CA . ASP E 1 116 ? -8.803 83.709 14.838 1.00 28.93 214 ASP E CA 1
ATOM 9004 C C . ASP E 1 116 ? -8.424 84.427 13.536 1.00 30.26 214 ASP E C 1
ATOM 9005 O O . ASP E 1 116 ? -8.196 83.771 12.516 1.00 29.80 214 ASP E O 1
ATOM 9010 N N . LYS E 1 117 ? -8.352 85.768 13.559 1.00 32.94 215 LYS E N 1
ATOM 9011 C CA . LYS E 1 117 ? -8.073 86.544 12.329 1.00 34.60 215 LYS E CA 1
ATOM 9012 C C . LYS E 1 117 ? -6.691 86.262 11.730 1.00 35.31 215 LYS E C 1
ATOM 9013 O O . LYS E 1 117 ? -6.478 86.455 10.527 1.00 36.02 215 LYS E O 1
ATOM 9016 N N . ASP E 1 118 ? -5.766 85.807 12.576 1.00 35.14 216 ASP E N 1
ATOM 9017 C CA . ASP E 1 118 ? -4.389 85.507 12.165 1.00 35.30 216 ASP E CA 1
ATOM 9018 C C . ASP E 1 118 ? -4.191 84.042 11.781 1.00 34.62 216 ASP E C 1
ATOM 9019 O O . ASP E 1 118 ? -3.064 83.594 11.548 1.00 34.73 216 ASP E O 1
ATOM 9032 N N . ASN E 1 120 ? -4.484 81.620 13.754 1.00 27.87 218 ASN E N 1
ATOM 9033 C CA . ASN E 1 120 ? -4.161 80.820 14.935 1.00 25.02 218 ASN E CA 1
ATOM 9034 C C . ASN E 1 120 ? -5.327 79.889 15.226 1.00 23.65 218 ASN E C 1
ATOM 9035 O O . ASN E 1 120 ? -6.488 80.249 14.981 1.00 23.39 218 ASN E O 1
ATOM 9048 N N . ALA E 1 122 ? -7.280 76.620 17.743 1.00 17.74 220 ALA E N 1
ATOM 9049 C CA . ALA E 1 122 ? -7.428 75.921 19.016 1.00 17.29 220 ALA E CA 1
ATOM 9050 C C . ALA E 1 122 ? -8.518 74.874 18.827 1.00 17.04 220 ALA E C 1
ATOM 9051 O O . ALA E 1 122 ? -9.398 75.055 17.975 1.00 16.87 220 ALA E O 1
ATOM 9053 N N . VAL E 1 123 ? -8.460 73.803 19.618 1.00 15.97 221 VAL E N 1
ATOM 9054 C CA . VAL E 1 123 ? -9.564 72.842 19.663 1.00 16.18 221 VAL E CA 1
ATOM 9055 C C . VAL E 1 123 ? -10.575 73.450 20.630 1.00 16.71 221 VAL E C 1
ATOM 9056 O O . VAL E 1 123 ? -10.216 73.768 21.771 1.00 17.17 221 VAL E O 1
ATOM 9060 N N . ASP E 1 124 ? -11.802 73.682 20.142 1.00 16.79 222 ASP E N 1
ATOM 9061 C CA . ASP E 1 124 ? -12.787 74.450 20.914 1.00 17.32 222 ASP E CA 1
ATOM 9062 C C . ASP E 1 124 ? -13.904 73.638 21.593 1.00 17.65 222 ASP E C 1
ATOM 9063 O O . ASP E 1 124 ? -14.849 74.210 22.180 1.00 18.42 222 ASP E O 1
ATOM 9068 N N . ALA E 1 125 ? -13.794 72.315 21.530 1.00 16.59 223 ALA E N 1
ATOM 9069 C CA . ALA E 1 125 ? -14.806 71.427 22.128 1.00 16.74 223 ALA E CA 1
ATOM 9070 C C . ALA E 1 125 ? -14.206 70.056 22.246 1.00 16.04 223 ALA E C 1
ATOM 9071 O O . ALA E 1 125 ? -13.129 69.800 21.682 1.00 15.11 223 ALA E O 1
ATOM 9073 N N . LEU E 1 126 ? -14.888 69.164 22.971 1.00 15.73 224 LEU E N 1
ATOM 9074 C CA . LEU E 1 126 ? -14.474 67.746 23.009 1.00 16.18 224 LEU E CA 1
ATOM 9075 C C . LEU E 1 126 ? -14.493 67.154 21.597 1.00 16.18 224 LEU E C 1
ATOM 9076 O O . LEU E 1 126 ? -15.466 67.330 20.859 1.00 16.65 224 LEU E O 1
ATOM 9081 N N . PRO E 1 127 ? -13.426 66.444 21.224 1.00 15.60 225 PRO E N 1
ATOM 9082 C CA . PRO E 1 127 ? -13.458 65.724 19.957 1.00 16.37 225 PRO E CA 1
ATOM 9083 C C . PRO E 1 127 ? -14.317 64.477 20.162 1.00 16.52 225 PRO E C 1
ATOM 9084 O O . PRO E 1 127 ? -14.493 64.018 21.307 1.00 17.65 225 PRO E O 1
ATOM 9088 N N . VAL E 1 128 ? -14.888 63.966 19.098 1.00 16.33 226 VAL E N 1
ATOM 9089 C CA . VAL E 1 128 ? -15.823 62.845 19.244 1.00 16.61 226 VAL E CA 1
ATOM 9090 C C . VAL E 1 128 ? -15.438 61.716 18.286 1.00 16.71 226 VAL E C 1
ATOM 9091 O O . VAL E 1 128 ? -14.806 61.943 17.252 1.00 16.34 226 VAL E O 1
ATOM 9103 N N . THR E 1 130 ? -16.072 59.286 15.345 1.00 17.21 228 THR E N 1
ATOM 9104 C CA . THR E 1 130 ? -16.865 59.537 14.144 1.00 17.07 228 THR E CA 1
ATOM 9105 C C . THR E 1 130 ? -16.781 58.350 13.171 1.00 17.98 228 THR E C 1
ATOM 9106 O O . THR E 1 130 ? -16.122 57.350 13.463 1.00 17.40 228 THR E O 1
ATOM 9110 N N . ALA E 1 131 ? -17.459 58.454 12.027 1.00 18.32 229 ALA E N 1
ATOM 9111 C CA . ALA E 1 131 ? -17.462 57.376 11.020 1.00 19.58 229 ALA E CA 1
ATOM 9112 C C . ALA E 1 131 ? -16.093 57.217 10.333 1.00 20.00 229 ALA E C 1
ATOM 9113 O O . ALA E 1 131 ? -15.404 58.207 10.082 1.00 19.64 229 ALA E O 1
ATOM 9115 N N . PRO E 1 132 ? -15.694 55.971 10.043 1.00 20.39 230 PRO E N 1
ATOM 9116 C CA . PRO E 1 132 ? -14.493 55.793 9.233 1.00 20.52 230 PRO E CA 1
ATOM 9117 C C . PRO E 1 132 ? -14.759 56.157 7.758 1.00 20.59 230 PRO E C 1
ATOM 9118 O O . PRO E 1 132 ? -15.928 56.348 7.369 1.00 21.35 230 PRO E O 1
ATOM 9122 N N . PRO E 1 133 ? -13.691 56.253 6.943 1.00 22.32 231 PRO E N 1
ATOM 9123 C CA . PRO E 1 133 ? -13.854 56.324 5.498 1.00 21.58 231 PRO E CA 1
ATOM 9124 C C . PRO E 1 133 ? -14.742 55.164 5.029 1.00 22.41 231 PRO E C 1
ATOM 9125 O O . PRO E 1 133 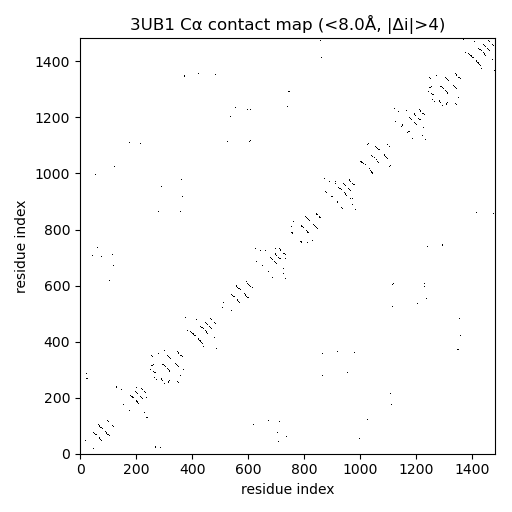? -14.719 54.069 5.623 1.00 21.70 231 PRO E O 1
ATOM 9129 N N . GLU E 1 134 ? -15.547 55.423 4.000 1.00 22.03 232 GLU E N 1
ATOM 9130 C CA . GLU E 1 134 ? -16.399 54.405 3.385 1.00 22.34 232 GLU E CA 1
ATOM 9131 C C . GLU E 1 134 ? -15.848 54.136 1.993 1.00 20.79 232 GLU E C 1
ATOM 9132 O O . GLU E 1 134 ? -15.617 55.068 1.260 1.00 20.14 232 GLU E O 1
ATOM 9138 N N . LYS E 1 135 ? -15.605 52.874 1.642 1.00 19.81 233 LYS E N 1
ATOM 9139 C CA . LYS E 1 135 ? -15.006 52.575 0.332 1.00 19.10 233 LYS E CA 1
ATOM 9140 C C . LYS E 1 135 ? -15.958 52.935 -0.786 1.00 19.55 233 LYS E C 1
ATOM 9141 O O . LYS E 1 135 ? -17.156 52.616 -0.703 1.00 19.76 233 LYS E O 1
ATOM 9147 N N . ALA E 1 136 ? -15.433 53.573 -1.829 1.00 18.38 234 ALA E N 1
ATOM 9148 C CA . ALA E 1 136 ? -16.204 53.815 -3.047 1.00 20.62 234 ALA E CA 1
ATOM 9149 C C . ALA E 1 136 ? -16.407 52.495 -3.769 1.00 21.85 234 ALA E C 1
ATOM 9150 O O . ALA E 1 136 ? -15.553 51.579 -3.679 1.00 20.72 234 ALA E O 1
ATOM 9152 N N . TYR E 1 137 ? -17.539 52.404 -4.472 1.00 23.47 235 TYR E N 1
ATOM 9153 C CA . TYR E 1 137 ? -17.848 51.258 -5.298 1.00 26.21 235 TYR E CA 1
ATOM 9154 C C . TYR E 1 137 ? -17.028 51.332 -6.591 1.00 26.65 235 TYR E C 1
ATOM 9155 O O . TYR E 1 137 ? -16.824 52.432 -7.147 1.00 27.45 235 TYR E O 1
ATOM 9164 N N . PHE E 1 138 ? -16.546 50.177 -7.063 1.00 25.53 236 PHE E N 1
ATOM 9165 C CA . PHE E 1 138 ? -16.021 50.083 -8.427 1.00 24.94 236 PHE E CA 1
ATOM 9166 C C . PHE E 1 138 ? -16.150 48.654 -8.938 1.00 25.20 236 PHE E C 1
ATOM 9167 O O . PHE E 1 138 ? -16.146 47.689 -8.164 1.00 22.67 236 PHE E O 1
ATOM 9175 N N . LYS E 1 139 ? -16.233 48.529 -10.256 1.00 26.01 237 LYS E N 1
ATOM 9176 C CA . LYS E 1 139 ? -16.346 47.227 -10.901 1.00 26.76 237 LYS E CA 1
ATOM 9177 C C . LYS E 1 139 ? -15.596 47.332 -12.217 1.00 25.29 237 LYS E C 1
ATOM 9178 O O . LYS E 1 139 ? -15.730 48.326 -12.929 1.00 24.83 237 LYS E O 1
ATOM 9184 N N . ASN E 1 140 ? -14.769 46.336 -12.509 1.00 24.41 238 ASN E N 1
ATOM 9185 C CA . ASN E 1 140 ? -13.896 46.404 -13.672 1.00 24.19 238 ASN E CA 1
ATOM 9186 C C . ASN E 1 140 ? -14.684 46.436 -14.939 1.00 24.50 238 ASN E C 1
ATOM 9187 O O . ASN E 1 140 ? -15.639 45.680 -15.099 1.00 23.91 238 ASN E O 1
ATOM 9192 N N . LYS E 1 141 ? -14.269 47.319 -15.844 1.00 24.33 239 LYS E N 1
ATOM 9193 C CA . LYS E 1 141 ? -14.843 47.368 -17.174 1.00 25.79 239 LYS E CA 1
ATOM 9194 C C . LYS E 1 141 ? -13.662 47.151 -18.091 1.00 25.38 239 LYS E C 1
ATOM 9195 O O . LYS E 1 141 ? -12.706 47.949 -18.111 1.00 23.73 239 LYS E O 1
ATOM 9199 N N . GLU E 1 142 ? -13.701 46.047 -18.824 1.00 26.49 240 GLU E N 1
ATOM 9200 C CA . GLU E 1 142 ? -12.560 45.701 -19.674 1.00 27.85 240 GLU E CA 1
ATOM 9201 C C . GLU E 1 142 ? -12.489 46.690 -20.827 1.00 27.75 240 GLU E C 1
ATOM 9202 O O . GLU E 1 142 ? -13.514 47.251 -21.238 1.00 28.07 240 GLU E O 1
ATOM 9208 N N . PHE E 1 143 ? -11.281 46.932 -21.335 1.00 26.78 241 PHE E N 1
ATOM 9209 C CA . PHE E 1 143 ? -11.116 47.900 -22.398 1.00 26.47 241 PHE E CA 1
ATOM 9210 C C . PHE E 1 143 ? -11.921 47.433 -23.598 1.00 28.46 241 PHE E C 1
ATOM 9211 O O . PHE E 1 143 ? -11.883 46.258 -23.956 1.00 27.94 241 PHE E O 1
ATOM 9219 N N . SER E 1 144 ? -12.644 48.363 -24.199 1.00 29.69 242 SER E N 1
ATOM 9220 C CA . SER E 1 144 ? -13.419 48.067 -25.383 1.00 33.08 242 SER E CA 1
ATOM 9221 C C . SER E 1 144 ? -12.687 48.616 -26.600 1.00 33.73 242 SER E C 1
ATOM 9222 O O . SER E 1 144 ? -12.533 49.824 -26.771 1.00 34.31 242 SER E O 1
ATOM 9225 N N . GLY E 1 145 ? -12.221 47.720 -27.448 1.00 34.68 243 GLY E N 1
ATOM 9226 C CA . GLY E 1 145 ? -11.516 48.166 -28.638 1.00 34.98 243 GLY E CA 1
ATOM 9227 C C . GLY E 1 145 ? -11.305 47.036 -29.592 1.00 35.21 243 GLY E C 1
ATOM 9228 O O . GLY E 1 145 ? -11.890 45.958 -29.440 1.00 36.81 243 GLY E O 1
ATOM 9229 N N . THR E 1 146 ? -10.483 47.287 -30.595 1.00 33.97 244 THR E N 1
ATOM 9230 C CA . THR E 1 146 ? -10.182 46.269 -31.569 1.00 33.52 244 THR E CA 1
ATOM 9231 C C . THR E 1 146 ? -8.920 45.536 -31.176 1.00 31.96 244 THR E C 1
ATOM 9232 O O . THR E 1 146 ? -7.861 46.149 -31.152 1.00 30.85 244 THR E O 1
ATOM 9236 N N . SER E 1 147 ? -9.036 44.237 -30.886 1.00 31.69 245 SER E N 1
ATOM 9237 C CA . SER E 1 147 ? -7.876 43.423 -30.519 1.00 30.84 245 SER E CA 1
ATOM 9238 C C . SER E 1 147 ? -6.921 43.300 -31.695 1.00 31.03 245 SER E C 1
ATOM 9239 O O . SER E 1 147 ? -7.346 43.227 -32.861 1.00 30.82 245 SER E O 1
ATOM 9242 N N . GLU E 1 148 ? -5.633 43.278 -31.370 1.00 30.03 246 GLU E N 1
ATOM 9243 C CA . GLU E 1 148 ? -4.585 42.963 -32.309 1.00 31.28 246 GLU E CA 1
ATOM 9244 C C . GLU E 1 148 ? -4.205 41.520 -32.032 1.00 31.52 246 GLU E C 1
ATOM 9245 O O . GLU E 1 148 ? -3.821 41.187 -30.905 1.00 30.44 246 GLU E O 1
ATOM 9251 N N . ASN E 1 149 ? -4.334 40.656 -33.037 1.00 33.07 247 ASN E N 1
ATOM 9252 C CA . ASN E 1 149 ? -4.070 39.223 -32.819 1.00 33.93 247 ASN E CA 1
ATOM 9253 C C . ASN E 1 149 ? -3.065 38.580 -33.767 1.00 34.02 247 ASN E C 1
ATOM 9254 O O . ASN E 1 149 ? -2.888 37.356 -33.716 1.00 34.18 247 ASN E O 1
ATOM 9259 N N . ASP E 1 150 ? -2.410 39.378 -34.617 1.00 33.30 248 ASP E N 1
ATOM 9260 C CA . ASP E 1 150 ? -1.389 38.827 -35.524 1.00 33.57 248 ASP E CA 1
ATOM 9261 C C . ASP E 1 150 ? -0.221 38.273 -34.708 1.00 33.01 248 ASP E C 1
ATOM 9262 O O . ASP E 1 150 ? 0.292 38.963 -33.824 1.00 31.63 248 ASP E O 1
ATOM 9267 N N . ALA E 1 151 ? 0.205 37.042 -34.997 1.00 33.93 249 ALA E N 1
ATOM 9268 C CA . ALA E 1 151 ? 1.196 36.372 -34.139 1.00 34.53 249 ALA E CA 1
ATOM 9269 C C . ALA E 1 151 ? 2.508 37.151 -34.071 1.00 34.82 249 ALA E C 1
ATOM 9270 O O . ALA E 1 151 ? 3.017 37.446 -32.988 1.00 33.95 249 ALA E O 1
ATOM 9272 N N . ASP E 1 152 ? 3.042 37.498 -35.237 1.00 36.26 250 ASP E N 1
ATOM 9273 C CA . ASP E 1 152 ? 4.367 38.103 -35.278 1.00 36.61 250 ASP E CA 1
ATOM 9274 C C . ASP E 1 152 ? 4.358 39.522 -34.706 1.00 35.76 250 ASP E C 1
ATOM 9275 O O . ASP E 1 152 ? 5.280 39.910 -33.986 1.00 34.94 250 ASP E O 1
ATOM 9280 N N . LYS E 1 153 ? 3.322 40.294 -35.028 1.00 35.43 251 LYS E N 1
ATOM 9281 C CA . LYS E 1 153 ? 3.212 41.652 -34.510 1.00 34.14 251 LYS E CA 1
ATOM 9282 C C . LYS E 1 153 ? 3.008 41.671 -32.983 1.00 32.52 251 LYS E C 1
ATOM 9283 O O . LYS E 1 153 ? 3.596 42.505 -32.267 1.00 31.66 251 LYS E O 1
ATOM 9289 N N . THR E 1 154 ? 2.169 40.762 -32.495 1.00 30.72 252 THR E N 1
ATOM 9290 C CA . THR E 1 154 ? 2.002 40.558 -31.063 1.00 28.72 252 THR E CA 1
ATOM 9291 C C . THR E 1 154 ? 3.346 40.206 -30.430 1.00 27.69 252 THR E C 1
ATOM 9292 O O . THR E 1 154 ? 3.707 40.772 -29.408 1.00 26.30 252 THR E O 1
ATOM 9296 N N . LYS E 1 155 ? 4.091 39.301 -31.063 1.00 27.28 253 LYS E N 1
ATOM 9297 C CA . LYS E 1 155 ? 5.431 38.950 -30.583 1.00 27.38 253 LYS E CA 1
ATOM 9298 C C . LYS E 1 155 ? 6.330 40.201 -30.502 1.00 26.32 253 LYS E C 1
ATOM 9299 O O . LYS E 1 155 ? 7.035 40.394 -29.498 1.00 25.63 253 LYS E O 1
ATOM 9302 N N . LYS E 1 156 ? 6.281 41.027 -31.551 1.00 26.05 254 LYS E N 1
ATOM 9303 C CA . LYS E 1 156 ? 7.136 42.228 -31.656 1.00 25.45 254 LYS E CA 1
ATOM 9304 C C . LYS E 1 156 ? 6.781 43.304 -30.632 1.00 24.13 254 LYS E C 1
ATOM 9305 O O . LYS E 1 156 ? 7.668 43.897 -30.020 1.00 22.84 254 LYS E O 1
ATOM 9311 N N . ILE E 1 157 ? 5.488 43.568 -30.467 1.00 22.69 255 ILE E N 1
ATOM 9312 C CA . ILE E 1 157 ? 5.019 44.502 -29.419 1.00 21.10 255 ILE E CA 1
ATOM 9313 C C . ILE E 1 157 ? 5.392 43.974 -28.032 1.00 20.23 255 ILE E C 1
ATOM 9314 O O . ILE E 1 157 ? 5.930 44.721 -27.207 1.00 19.30 255 ILE E O 1
ATOM 9319 N N . THR E 1 158 ? 5.146 42.680 -27.790 1.00 19.50 256 THR E N 1
ATOM 9320 C CA . THR E 1 158 ? 5.501 42.060 -26.498 1.00 19.28 256 THR E CA 1
ATOM 9321 C C . THR E 1 158 ? 6.990 42.178 -26.238 1.00 19.08 256 THR E C 1
ATOM 9322 O O . THR E 1 158 ? 7.397 42.506 -25.142 1.00 18.04 256 THR E O 1
ATOM 9326 N N . ASP E 1 159 ? 7.810 41.937 -27.257 1.00 19.55 257 ASP E N 1
ATOM 9327 C CA . ASP E 1 159 ? 9.258 42.078 -27.075 1.00 20.79 257 ASP E CA 1
ATOM 9328 C C . ASP E 1 159 ? 9.647 43.529 -26.801 1.00 19.12 257 ASP E C 1
ATOM 9329 O O . ASP E 1 159 ? 10.486 43.795 -25.933 1.00 18.43 257 ASP E O 1
ATOM 9334 N N . SER E 1 160 ? 9.062 44.476 -27.534 1.00 18.66 258 SER E N 1
ATOM 9335 C CA . SER E 1 160 ? 9.382 45.900 -27.277 1.00 17.76 258 SER E CA 1
ATOM 9336 C C . SER E 1 160 ? 8.968 46.342 -25.860 1.00 16.84 258 SER E C 1
ATOM 9337 O O . SER E 1 160 ? 9.729 47.027 -25.132 1.00 14.92 258 SER E O 1
ATOM 9340 N N . VAL E 1 161 ? 7.769 45.930 -25.462 1.00 15.84 259 VAL E N 1
ATOM 9341 C CA . VAL E 1 161 ? 7.251 46.257 -24.137 1.00 15.68 259 VAL E CA 1
ATOM 9342 C C . VAL E 1 161 ? 8.078 45.570 -23.032 1.00 16.12 259 VAL E C 1
ATOM 9343 O O . VAL E 1 161 ? 8.370 46.184 -21.991 1.00 14.34 259 VAL E O 1
ATOM 9347 N N . SER E 1 162 ? 8.454 44.303 -23.251 1.00 16.86 260 SER E N 1
ATOM 9348 C CA . SER E 1 162 ? 9.315 43.596 -22.291 1.00 17.46 260 SER E CA 1
ATOM 9349 C C . SER E 1 162 ? 10.665 44.318 -22.112 1.00 17.62 260 SER E C 1
ATOM 9350 O O . SER E 1 162 ? 11.121 44.548 -20.968 1.00 16.36 260 SER E O 1
ATOM 9353 N N . GLN E 1 163 ? 11.290 44.689 -23.232 1.00 17.29 261 GLN E N 1
ATOM 9354 C CA . GLN E 1 163 ? 12.556 45.449 -23.204 1.00 17.19 261 GLN E CA 1
ATOM 9355 C C . GLN E 1 163 ? 12.432 46.794 -22.507 1.00 16.52 261 GLN E C 1
ATOM 9356 O O . GLN E 1 163 ? 13.308 47.185 -21.706 1.00 15.00 261 GLN E O 1
ATOM 9362 N N . PHE E 1 164 ? 11.327 47.486 -22.780 1.00 15.40 262 PHE E N 1
ATOM 9363 C CA . PHE E 1 164 ? 11.058 48.751 -22.111 1.00 15.21 262 PHE E CA 1
ATOM 9364 C C . PHE E 1 164 ? 10.945 48.558 -20.593 1.00 14.23 262 PHE E C 1
ATOM 9365 O O . PHE E 1 164 ? 11.527 49.334 -19.836 1.00 13.86 262 PHE E O 1
ATOM 9373 N N . PHE E 1 165 ? 10.207 47.539 -20.152 1.00 13.71 263 PHE E N 1
ATOM 9374 C CA . PHE E 1 165 ? 10.035 47.358 -18.713 1.00 13.64 263 PHE E CA 1
ATOM 9375 C C . PHE E 1 165 ? 11.313 46.937 -18.044 1.00 13.95 263 PHE E C 1
ATOM 9376 O O . PHE E 1 165 ? 11.573 47.372 -16.927 1.00 12.49 263 PHE E O 1
ATOM 9384 N N . LYS E 1 166 ? 12.143 46.133 -18.723 1.00 15.13 264 LYS E N 1
ATOM 9385 C CA . LYS E 1 166 ? 13.431 45.791 -18.113 1.00 15.18 264 LYS E CA 1
ATOM 9386 C C . LYS E 1 166 ? 14.218 47.098 -17.863 1.00 15.36 264 LYS E C 1
ATOM 9387 O O . LYS E 1 166 ? 14.769 47.299 -16.773 1.00 15.99 264 LYS E O 1
ATOM 9393 N N . ALA E 1 167 ? 14.231 47.999 -18.846 1.00 14.78 265 ALA E N 1
ATOM 9394 C CA . ALA E 1 167 ? 14.856 49.320 -18.670 1.00 14.56 265 ALA E CA 1
ATOM 9395 C C . ALA E 1 167 ? 14.186 50.159 -17.575 1.00 13.86 265 ALA E C 1
ATOM 9396 O O . ALA E 1 167 ? 14.885 50.734 -16.721 1.00 13.23 265 ALA E O 1
ATOM 9398 N N . TYR E 1 168 ? 12.852 50.248 -17.626 1.00 12.62 266 TYR E N 1
ATOM 9399 C CA . TYR E 1 168 ? 12.089 51.054 -16.665 1.00 12.71 266 TYR E CA 1
ATOM 9400 C C . TYR E 1 168 ? 12.457 50.674 -15.233 1.00 13.22 266 TYR E C 1
ATOM 9401 O O . TYR E 1 168 ? 12.646 51.566 -14.380 1.00 13.32 266 TYR E O 1
ATOM 9410 N N . TYR E 1 169 ? 12.589 49.370 -14.965 1.00 12.13 267 TYR E N 1
ATOM 9411 C CA . TYR E 1 169 ? 12.857 48.914 -13.575 1.00 12.95 267 TYR E CA 1
ATOM 9412 C C . TYR E 1 169 ? 14.340 48.876 -13.228 1.00 14.18 267 TYR E C 1
ATOM 9413 O O . TYR E 1 169 ? 14.702 49.027 -12.060 1.00 14.37 267 TYR E O 1
ATOM 9422 N N . GLU E 1 170 ? 15.197 48.662 -14.234 1.00 13.98 268 GLU E N 1
ATOM 9423 C CA . GLU E 1 170 ? 16.621 48.331 -13.940 1.00 15.23 268 GLU E CA 1
ATOM 9424 C C . GLU E 1 170 ? 17.650 49.356 -14.371 1.00 15.82 268 GLU E C 1
ATOM 9425 O O . GLU E 1 170 ? 18.776 49.348 -13.856 1.00 16.99 268 GLU E O 1
ATOM 9431 N N . GLN E 1 171 ? 17.296 50.182 -15.356 1.00 16.12 269 GLN E N 1
ATOM 9432 C CA . GLN E 1 171 ? 18.307 50.983 -16.080 1.00 17.45 269 GLN E CA 1
ATOM 9433 C C . GLN E 1 171 ? 18.148 52.484 -15.896 1.00 17.13 269 GLN E C 1
ATOM 9434 O O . GLN E 1 171 ? 17.127 52.947 -15.361 1.00 16.71 269 GLN E O 1
ATOM 9440 N N . ASN E 1 172 ? 19.160 53.241 -16.347 1.00 17.62 270 ASN E N 1
ATOM 9441 C CA . ASN E 1 172 ? 19.145 54.687 -16.186 1.00 18.73 270 ASN E CA 1
ATOM 9442 C C . ASN E 1 172 ? 18.285 55.343 -17.252 1.00 18.28 270 ASN E C 1
ATOM 9443 O O . ASN E 1 172 ? 17.851 54.671 -18.187 1.00 17.91 270 ASN E O 1
ATOM 9448 N N . GLN E 1 173 ? 18.009 56.640 -17.095 1.00 18.59 271 GLN E N 1
ATOM 9449 C CA . GLN E 1 173 ? 17.113 57.336 -18.021 1.00 18.31 271 GLN E CA 1
ATOM 9450 C C . GLN E 1 173 ? 17.663 57.351 -19.443 1.00 19.39 271 GLN E C 1
ATOM 9451 O O . GLN E 1 173 ? 16.891 57.304 -20.418 1.00 18.30 271 GLN E O 1
ATOM 9457 N N . THR E 1 174 ? 18.990 57.449 -19.582 1.00 19.80 272 THR E N 1
ATOM 9458 C CA . THR E 1 174 ? 19.587 57.420 -20.923 1.00 20.75 272 THR E CA 1
ATOM 9459 C C . THR E 1 174 ? 19.195 56.160 -21.678 1.00 21.09 272 THR E C 1
ATOM 9460 O O . THR E 1 174 ? 18.883 56.215 -22.879 1.00 21.50 272 THR E O 1
ATOM 9464 N N . GLN E 1 175 ? 19.225 55.031 -20.968 1.00 20.25 273 GLN E N 1
ATOM 9465 C CA . GLN E 1 175 ? 18.875 53.735 -21.521 1.00 20.36 273 GLN E CA 1
ATOM 9466 C C . GLN E 1 175 ? 17.372 53.667 -21.786 1.00 19.77 273 GLN E C 1
ATOM 9467 O O . GLN E 1 175 ? 16.947 53.243 -22.872 1.00 20.53 273 GLN E O 1
ATOM 9473 N N . ILE E 1 176 ? 16.572 54.124 -20.822 1.00 18.55 274 ILE E N 1
ATOM 9474 C CA . ILE E 1 176 ? 15.093 54.138 -20.999 1.00 17.27 274 ILE E CA 1
ATOM 9475 C C . ILE E 1 176 ? 14.669 54.973 -22.206 1.00 17.67 274 ILE E C 1
ATOM 9476 O O . ILE E 1 176 ? 13.746 54.605 -22.944 1.00 16.99 274 ILE E O 1
ATOM 9481 N N . ASP E 1 177 ? 15.354 56.091 -22.421 1.00 18.49 275 ASP E N 1
ATOM 9482 C CA . ASP E 1 177 ? 14.986 57.017 -23.500 1.00 20.38 275 ASP E CA 1
ATOM 9483 C C . ASP E 1 177 ? 14.992 56.393 -24.899 1.00 20.70 275 ASP E C 1
ATOM 9484 O O . ASP E 1 177 ? 14.216 56.804 -25.761 1.00 20.05 275 ASP E O 1
ATOM 9489 N N . TYR E 1 178 ? 15.844 55.393 -25.108 1.00 21.00 276 TYR E N 1
ATOM 9490 C CA . TYR E 1 178 ? 15.886 54.661 -26.379 1.00 22.42 276 TYR E CA 1
ATOM 9491 C C . TYR E 1 178 ? 14.557 53.974 -26.727 1.00 21.76 276 TYR E C 1
ATOM 9492 O O . TYR E 1 178 ? 14.289 53.691 -27.890 1.00 21.51 276 TYR E O 1
ATOM 9501 N N . PHE E 1 179 ? 13.742 53.701 -25.710 1.00 20.54 277 PHE E N 1
ATOM 9502 C CA . PHE E 1 179 ? 12.489 52.987 -25.904 1.00 19.80 277 PHE E CA 1
ATOM 9503 C C . PHE E 1 179 ? 11.276 53.911 -26.010 1.00 19.81 277 PHE E C 1
ATOM 9504 O O . PHE E 1 179 ? 10.139 53.432 -26.136 1.00 19.35 277 PHE E O 1
ATOM 9512 N N . LEU E 1 180 ? 11.508 55.217 -25.893 1.00 18.69 278 LEU E N 1
ATOM 9513 C CA . LEU E 1 180 ? 10.415 56.189 -25.835 1.00 19.15 278 LEU E CA 1
ATOM 9514 C C . LEU E 1 180 ? 10.205 56.953 -27.122 1.00 20.15 278 LEU E C 1
ATOM 9515 O O . LEU E 1 180 ? 11.165 57.250 -27.849 1.00 20.80 278 LEU E O 1
ATOM 9520 N N . VAL E 1 181 ? 8.962 57.341 -27.366 1.00 21.09 279 VAL E N 1
ATOM 9521 C CA . VAL E 1 181 ? 8.645 58.329 -28.406 1.00 22.91 279 VAL E CA 1
ATOM 9522 C C . VAL E 1 181 ? 9.347 59.652 -28.027 1.00 25.39 279 VAL E C 1
ATOM 9523 O O . VAL E 1 181 ? 9.394 60.014 -26.849 1.00 23.67 279 VAL E O 1
ATOM 9527 N N . ASP E 1 182 ? 9.895 60.362 -29.013 1.00 28.16 280 ASP E N 1
ATOM 9528 C CA . ASP E 1 182 ? 10.529 61.671 -28.764 1.00 31.82 280 ASP E CA 1
ATOM 9529 C C . ASP E 1 182 ? 9.710 62.534 -27.815 1.00 32.09 280 ASP E C 1
ATOM 9530 O O . ASP E 1 182 ? 8.520 62.752 -28.045 1.00 32.52 280 ASP E O 1
ATOM 9535 N N . GLY E 1 183 ? 10.346 63.004 -26.740 1.00 33.18 281 GLY E N 1
ATOM 9536 C CA . GLY E 1 183 ? 9.705 63.896 -25.770 1.00 33.55 281 GLY E CA 1
ATOM 9537 C C . GLY E 1 183 ? 8.638 63.311 -24.868 1.00 33.62 281 GLY E C 1
ATOM 9538 O O . GLY E 1 183 ? 7.964 64.053 -24.158 1.00 34.53 281 GLY E O 1
ATOM 9539 N N . ALA E 1 184 ? 8.458 61.988 -24.881 1.00 32.48 282 ALA E N 1
ATOM 9540 C CA . ALA E 1 184 ? 7.523 61.362 -23.959 1.00 31.73 282 ALA E CA 1
ATOM 9541 C C . ALA E 1 184 ? 8.143 61.561 -22.584 1.00 31.80 282 ALA E C 1
ATOM 9542 O O . ALA E 1 184 ? 9.338 61.359 -22.407 1.00 32.50 282 ALA E O 1
ATOM 9544 N N . ASP E 1 185 ? 7.374 61.999 -21.613 1.00 30.75 283 ASP E N 1
ATOM 9545 C CA . ASP E 1 185 ? 8.044 62.272 -20.345 1.00 31.02 283 ASP E CA 1
ATOM 9546 C C . ASP E 1 185 ? 7.731 61.125 -19.405 1.00 27.98 283 ASP E C 1
ATOM 9547 O O . ASP E 1 185 ? 6.740 61.145 -18.673 1.00 29.55 283 ASP E O 1
ATOM 9552 N N . ILE E 1 186 ? 8.544 60.075 -19.505 1.00 25.40 284 ILE E N 1
ATOM 9553 C CA . ILE E 1 186 ? 8.320 58.844 -18.753 1.00 22.27 284 ILE E CA 1
ATOM 9554 C C . ILE E 1 186 ? 9.613 58.514 -18.007 1.00 21.67 284 ILE E C 1
ATOM 9555 O O . ILE E 1 186 ? 10.585 58.061 -18.605 1.00 22.32 284 ILE E O 1
ATOM 9560 N N . LYS E 1 187 ? 9.629 58.736 -16.703 1.00 19.41 285 LYS E N 1
ATOM 9561 C CA . LYS E 1 187 ? 10.867 58.483 -15.945 1.00 19.02 285 LYS E CA 1
ATOM 9562 C C . LYS E 1 187 ? 10.860 57.107 -15.311 1.00 17.36 285 LYS E C 1
ATOM 9563 O O . LYS E 1 187 ? 9.807 56.594 -14.921 1.00 16.55 285 LYS E O 1
ATOM 9567 N N . GLY E 1 188 ? 12.036 56.494 -15.200 1.00 17.12 286 GLY E N 1
ATOM 9568 C CA . GLY E 1 188 ? 12.106 55.144 -14.653 1.00 16.86 286 GLY E CA 1
ATOM 9569 C C . GLY E 1 188 ? 11.932 55.042 -13.139 1.00 15.97 286 GLY E C 1
ATOM 9570 O O . GLY E 1 188 ? 11.853 56.061 -12.428 1.00 15.38 286 GLY E O 1
ATOM 9571 N N . ALA E 1 189 ? 11.936 53.802 -12.667 1.00 14.39 287 ALA E N 1
ATOM 9572 C CA . ALA E 1 189 ? 11.625 53.466 -11.285 1.00 15.24 287 ALA E CA 1
ATOM 9573 C C . ALA E 1 189 ? 12.849 53.538 -10.379 1.00 16.04 287 ALA E C 1
ATOM 9574 O O . ALA E 1 189 ? 12.768 53.149 -9.235 1.00 16.62 287 ALA E O 1
ATOM 9576 N N . GLY E 1 190 ? 13.976 54.028 -10.891 1.00 16.44 288 GLY E N 1
ATOM 9577 C CA . GLY E 1 190 ? 15.147 54.291 -10.016 1.00 17.13 288 GLY E CA 1
ATOM 9578 C C . GLY E 1 190 ? 16.131 53.137 -9.887 1.00 17.36 288 GLY E C 1
ATOM 9579 O O . GLY E 1 190 ? 16.969 53.127 -8.958 1.00 16.32 288 GLY E O 1
ATOM 9580 N N . GLN E 1 191 ? 16.020 52.150 -10.796 1.00 16.91 289 GLN E N 1
ATOM 9581 C CA . GLN E 1 191 ? 16.974 51.027 -10.867 1.00 17.83 289 GLN E CA 1
ATOM 9582 C C . GLN E 1 191 ? 16.940 50.170 -9.604 1.00 18.37 289 GLN E C 1
ATOM 9583 O O . GLN E 1 191 ? 17.955 49.594 -9.206 1.00 20.78 289 GLN E O 1
ATOM 9589 N N . LYS E 1 192 ? 15.779 50.087 -8.956 1.00 17.88 290 LYS E N 1
ATOM 9590 C CA . LYS E 1 192 ? 15.709 49.454 -7.647 1.00 18.30 290 LYS E CA 1
ATOM 9591 C C . LYS E 1 192 ? 15.047 48.056 -7.669 1.00 18.39 290 LYS E C 1
ATOM 9592 O O . LYS E 1 192 ? 14.880 47.404 -6.625 1.00 18.21 290 LYS E O 1
ATOM 9594 N N . PHE E 1 193 ? 14.688 47.592 -8.864 1.00 17.09 291 PHE E N 1
ATOM 9595 C CA . PHE E 1 193 ? 13.950 46.315 -9.014 1.00 16.41 291 PHE E CA 1
ATOM 9596 C C . PHE E 1 193 ? 14.558 45.430 -10.072 1.00 16.96 291 PHE E C 1
ATOM 9597 O O . PHE E 1 193 ? 15.251 45.936 -10.952 1.00 18.55 291 PHE E O 1
ATOM 9605 N N . SER E 1 194 ? 14.327 44.120 -9.962 1.00 16.94 292 SER E N 1
ATOM 9606 C CA . SER E 1 194 ? 14.694 43.175 -11.009 1.00 17.25 292 SER E CA 1
ATOM 9607 C C . SER E 1 194 ? 13.434 42.830 -11.747 1.00 16.68 292 SER E C 1
ATOM 9608 O O . SER E 1 194 ? 12.504 42.292 -11.150 1.00 16.03 292 SER E O 1
ATOM 9611 N N . PHE E 1 195 ? 13.390 43.150 -13.036 1.00 15.87 293 PHE E N 1
ATOM 9612 C CA . PHE E 1 195 ? 12.232 42.817 -13.844 1.00 15.83 293 PHE E CA 1
ATOM 9613 C C . PHE E 1 195 ? 12.209 41.315 -14.060 1.00 17.09 293 PHE E C 1
ATOM 9614 O O . PHE E 1 195 ? 13.211 40.728 -14.490 1.00 17.19 293 PHE E O 1
ATOM 9622 N N . ASN E 1 196 ? 11.071 40.695 -13.780 1.00 15.86 294 ASN E N 1
ATOM 9623 C CA . ASN E 1 196 ? 10.939 39.253 -13.963 1.00 16.54 294 ASN E CA 1
ATOM 9624 C C . ASN E 1 196 ? 10.369 38.945 -15.337 1.00 17.03 294 ASN E C 1
ATOM 9625 O O . ASN E 1 196 ? 11.128 38.562 -16.265 1.00 17.95 294 ASN E O 1
ATOM 9630 N N . LYS E 1 197 ? 9.073 39.169 -15.532 1.00 16.68 295 LYS E N 1
ATOM 9631 C CA . LYS E 1 197 ? 8.495 38.965 -16.873 1.00 17.07 295 LYS E CA 1
ATOM 9632 C C . LYS E 1 197 ? 7.128 39.573 -16.986 1.00 16.50 295 LYS E C 1
ATOM 9633 O O . LYS E 1 197 ? 6.486 39.874 -15.990 1.00 16.17 295 LYS E O 1
ATOM 9639 N N . ILE E 1 198 ? 6.683 39.716 -18.227 1.00 17.94 296 ILE E N 1
ATOM 9640 C CA . ILE E 1 198 ? 5.268 39.958 -18.517 1.00 17.79 296 ILE E CA 1
ATOM 9641 C C . ILE E 1 198 ? 4.482 38.672 -18.287 1.00 18.69 296 ILE E C 1
ATOM 9642 O O . ILE E 1 198 ? 4.826 37.617 -18.832 1.00 20.15 296 ILE E O 1
ATOM 9647 N N . ASP E 1 199 ? 3.438 38.778 -17.480 1.00 17.59 297 ASP E N 1
ATOM 9648 C CA . ASP E 1 199 ? 2.572 37.656 -17.184 1.00 19.35 297 ASP E CA 1
ATOM 9649 C C . ASP E 1 199 ? 1.363 37.584 -18.095 1.00 19.35 297 ASP E C 1
ATOM 9650 O O . ASP E 1 199 ? 0.860 36.485 -18.373 1.00 20.68 297 ASP E O 1
ATOM 9655 N N . ARG E 1 200 ? 0.864 38.744 -18.495 1.00 19.14 298 ARG E N 1
ATOM 9656 C CA . ARG E 1 200 ? -0.308 38.833 -19.391 1.00 19.88 298 ARG E CA 1
ATOM 9657 C C . ARG E 1 200 ? -0.194 40.100 -20.234 1.00 18.69 298 ARG E C 1
ATOM 9658 O O . ARG E 1 200 ? 0.137 41.158 -19.726 1.00 16.32 298 ARG E O 1
ATOM 9662 N N . ILE E 1 201 ? -0.457 39.988 -21.532 1.00 18.41 299 ILE E N 1
ATOM 9663 C CA . ILE E 1 201 ? -0.510 41.196 -22.362 1.00 18.06 299 ILE E CA 1
ATOM 9664 C C . ILE E 1 201 ? -1.661 41.078 -23.352 1.00 18.16 299 ILE E C 1
ATOM 9665 O O . ILE E 1 201 ? -1.807 40.052 -24.012 1.00 18.20 299 ILE E O 1
ATOM 9670 N N . ASN E 1 202 ? -2.488 42.113 -23.398 1.00 17.71 300 ASN E N 1
ATOM 9671 C CA . ASN E 1 202 ? -3.545 42.217 -24.395 1.00 19.25 300 ASN E CA 1
ATOM 9672 C C . ASN E 1 202 ? -3.360 43.498 -25.174 1.00 19.09 300 ASN E C 1
ATOM 9673 O O . ASN E 1 202 ? -3.110 44.549 -24.583 1.00 19.00 300 ASN E O 1
ATOM 9678 N N . ILE E 1 203 ? -3.447 43.402 -26.503 1.00 18.61 301 ILE E N 1
ATOM 9679 C CA . ILE E 1 203 ? -3.075 44.534 -27.357 1.00 19.07 301 ILE E CA 1
ATOM 9680 C C . ILE E 1 203 ? -4.286 44.914 -28.191 1.00 19.72 301 ILE E C 1
ATOM 9681 O O . ILE E 1 203 ? -4.999 44.030 -28.694 1.00 20.36 301 ILE E O 1
ATOM 9686 N N . TYR E 1 204 ? -4.509 46.218 -28.332 1.00 19.50 302 TYR E N 1
ATOM 9687 C CA . TYR E 1 204 ? -5.615 46.784 -29.109 1.00 21.41 302 TYR E CA 1
ATOM 9688 C C . TYR E 1 204 ? -5.059 47.764 -30.128 1.00 22.03 302 TYR E C 1
ATOM 9689 O O . TYR E 1 204 ? -4.120 48.491 -29.837 1.00 21.21 302 TYR E O 1
ATOM 9698 N N . LYS E 1 205 ? -5.633 47.789 -31.325 1.00 23.30 303 LYS E N 1
ATOM 9699 C CA . LYS E 1 205 ? -5.205 48.762 -32.320 1.00 24.78 303 LYS E CA 1
ATOM 9700 C C . LYS E 1 205 ? -6.008 50.056 -32.152 1.00 25.23 303 LYS E C 1
ATOM 9701 O O . LYS E 1 205 ? -7.239 50.042 -32.224 1.00 26.20 303 LYS E O 1
ATOM 9707 N N . LEU E 1 206 ? -5.309 51.165 -31.948 1.00 24.74 304 LEU E N 1
ATOM 9708 C CA . LEU E 1 206 ? -5.963 52.468 -31.758 1.00 26.15 304 LEU E CA 1
ATOM 9709 C C . LEU E 1 206 ? -6.094 53.240 -33.058 1.00 28.22 304 LEU E C 1
ATOM 9710 O O . LEU E 1 206 ? -7.113 53.885 -33.305 1.00 29.58 304 LEU E O 1
ATOM 9715 N N . SER E 1 207 ? -5.041 53.173 -33.868 1.00 29.45 305 SER E N 1
ATOM 9716 C CA . SER E 1 207 ? -4.992 53.782 -35.200 1.00 31.21 305 SER E CA 1
ATOM 9717 C C . SER E 1 207 ? -3.806 53.186 -35.956 1.00 31.81 305 SER E C 1
ATOM 9718 O O . SER E 1 207 ? -3.132 52.271 -35.447 1.00 30.49 305 SER E O 1
ATOM 9721 N N . ASP E 1 208 ? -3.557 53.667 -37.178 1.00 32.40 306 ASP E N 1
ATOM 9722 C CA . ASP E 1 208 ? -2.364 53.235 -37.902 1.00 33.11 306 ASP E CA 1
ATOM 9723 C C . ASP E 1 208 ? -1.137 53.437 -37.024 1.00 31.27 306 ASP E C 1
ATOM 9724 O O . ASP E 1 208 ? -0.879 54.539 -36.506 1.00 31.52 306 ASP E O 1
ATOM 9729 N N . LYS E 1 209 ? -0.403 52.349 -36.835 1.00 29.89 307 LYS E N 1
ATOM 9730 C CA . LYS E 1 209 ? 0.876 52.367 -36.131 1.00 28.20 307 LYS E CA 1
ATOM 9731 C C . LYS E 1 209 ? 0.801 52.849 -34.666 1.00 26.73 307 LYS E C 1
ATOM 9732 O O . LYS E 1 209 ? 1.799 53.289 -34.130 1.00 26.67 307 LYS E O 1
ATOM 9738 N N . GLU E 1 210 ? -0.383 52.775 -34.062 1.00 25.91 308 GLU E N 1
ATOM 9739 C CA . GLU E 1 210 ? -0.574 53.125 -32.640 1.00 24.55 308 GLU E CA 1
ATOM 9740 C C . GLU E 1 210 ? -1.442 52.069 -31.952 1.00 22.26 308 GLU E C 1
ATOM 9741 O O . GLU E 1 210 ? -2.525 51.711 -32.436 1.00 21.65 308 GLU E O 1
ATOM 9747 N N . PHE E 1 211 ? -0.924 51.539 -30.850 1.00 20.16 309 PHE E N 1
ATOM 9748 C CA . PHE E 1 211 ? -1.545 50.415 -30.153 1.00 19.53 309 PHE E CA 1
ATOM 9749 C C . PHE E 1 211 ? -1.584 50.680 -28.670 1.00 18.20 309 PHE E C 1
ATOM 9750 O O . PHE E 1 211 ? -0.731 51.386 -28.129 1.00 17.48 309 PHE E O 1
ATOM 9758 N N . LEU E 1 212 ? -2.567 50.084 -28.016 1.00 17.37 310 LEU E N 1
ATOM 9759 C CA . LEU E 1 212 ? -2.591 50.077 -26.548 1.00 17.32 310 LEU E CA 1
ATOM 9760 C C . LEU E 1 212 ? -2.185 48.682 -26.061 1.00 16.23 310 LEU E C 1
ATOM 9761 O O . LEU E 1 212 ? -2.795 47.682 -26.465 1.00 17.76 310 LEU E O 1
ATOM 9766 N N . ALA E 1 213 ? -1.171 48.603 -25.197 1.00 15.03 311 ALA E N 1
ATOM 9767 C CA . ALA E 1 213 ? -0.814 47.324 -24.596 1.00 15.32 311 ALA E CA 1
ATOM 9768 C C . ALA E 1 213 ? -1.257 47.357 -23.132 1.00 15.39 311 ALA E C 1
ATOM 9769 O O . ALA E 1 213 ? -0.925 48.303 -22.422 1.00 16.71 311 ALA E O 1
ATOM 9771 N N . ILE E 1 214 ? -1.996 46.341 -22.704 1.00 15.14 312 ILE E N 1
ATOM 9772 C CA . ILE E 1 214 ? -2.493 46.250 -21.308 1.00 14.65 312 ILE E CA 1
ATOM 9773 C C . ILE E 1 214 ? -1.768 45.087 -20.697 1.00 14.30 312 ILE E C 1
ATOM 9774 O O . ILE E 1 214 ? -1.919 43.966 -21.165 1.00 14.00 312 ILE E O 1
ATOM 9779 N N . VAL E 1 215 ? -0.963 45.366 -19.657 1.00 13.19 313 VAL E N 1
ATOM 9780 C CA . VAL E 1 215 ? 0.095 44.453 -19.219 1.00 13.98 313 VAL E CA 1
ATOM 9781 C C . VAL E 1 215 ? 0.024 44.172 -17.726 1.00 13.83 313 VAL E C 1
ATOM 9782 O O . VAL E 1 215 ? -0.077 45.098 -16.942 1.00 13.49 313 VAL E O 1
ATOM 9786 N N . ASP E 1 216 ? 0.067 42.888 -17.365 1.00 13.78 314 ASP E N 1
ATOM 9787 C CA . ASP E 1 216 ? 0.349 42.466 -15.985 1.00 14.78 314 ASP E CA 1
ATOM 9788 C C . ASP E 1 216 ? 1.750 41.909 -15.975 1.00 13.84 314 ASP E C 1
ATOM 9789 O O . ASP E 1 216 ? 2.143 41.206 -16.880 1.00 13.87 314 ASP E O 1
ATOM 9794 N N . LEU E 1 217 ? 2.533 42.236 -14.955 1.00 12.30 315 LEU E N 1
ATOM 9795 C CA . LEU E 1 217 ? 3.918 41.768 -14.947 1.00 11.89 315 LEU E CA 1
ATOM 9796 C C . LEU E 1 217 ? 4.338 41.679 -13.489 1.00 12.51 315 LEU E C 1
ATOM 9797 O O . LEU E 1 217 ? 3.591 42.094 -12.596 1.00 11.96 315 LEU E O 1
ATOM 9802 N N . ASN E 1 218 ? 5.510 41.118 -13.221 1.00 13.40 316 ASN E N 1
ATOM 9803 C CA . ASN E 1 218 ? 5.986 41.160 -11.839 1.00 13.11 316 ASN E CA 1
ATOM 9804 C C . ASN E 1 218 ? 7.466 41.459 -11.762 1.00 12.93 316 ASN E C 1
ATOM 9805 O O . ASN E 1 218 ? 8.195 41.202 -12.738 1.00 14.31 316 ASN E O 1
ATOM 9810 N N . VAL E 1 219 ? 7.900 42.000 -10.628 1.00 12.18 317 VAL E N 1
ATOM 9811 C CA . VAL E 1 219 ? 9.300 42.371 -10.461 1.00 12.73 317 VAL E CA 1
ATOM 9812 C C . VAL E 1 219 ? 9.730 41.907 -9.089 1.00 14.16 317 VAL E C 1
ATOM 9813 O O . VAL E 1 219 ? 8.901 41.705 -8.217 1.00 14.49 317 VAL E O 1
ATOM 9817 N N . ASP E 1 220 ? 11.026 41.743 -8.901 1.00 15.00 318 ASP E N 1
ATOM 9818 C CA . ASP E 1 220 ? 11.518 41.416 -7.569 1.00 16.70 318 ASP E CA 1
ATOM 9819 C C . ASP E 1 220 ? 12.036 42.635 -6.808 1.00 16.10 318 ASP E C 1
ATOM 9820 O O . ASP E 1 220 ? 12.675 43.518 -7.391 1.00 15.82 318 ASP E O 1
ATOM 9825 N N . SER E 1 221 ? 11.776 42.659 -5.497 1.00 16.21 319 SER E N 1
ATOM 9826 C CA . SER E 1 221 ? 12.428 43.614 -4.579 1.00 15.70 319 SER E CA 1
ATOM 9827 C C . SER E 1 221 ? 12.814 42.769 -3.367 1.00 15.83 319 SER E C 1
ATOM 9828 O O . SER E 1 221 ? 11.948 42.111 -2.779 1.00 15.94 319 SER E O 1
ATOM 9831 N N . PHE E 1 222 ? 14.094 42.779 -3.020 1.00 16.52 320 PHE E N 1
ATOM 9832 C CA . PHE E 1 222 ? 14.590 42.025 -1.855 1.00 17.21 320 PHE E CA 1
ATOM 9833 C C . PHE E 1 222 ? 14.124 40.570 -1.806 1.00 17.93 320 PHE E C 1
ATOM 9834 O O . PHE E 1 222 ? 13.776 40.049 -0.736 1.00 17.20 320 PHE E O 1
ATOM 9842 N N . GLY E 1 223 ? 14.178 39.902 -2.966 1.00 17.84 321 GLY E N 1
ATOM 9843 C CA . GLY E 1 223 ? 13.914 38.459 -3.026 1.00 18.45 321 GLY E CA 1
ATOM 9844 C C . GLY E 1 223 ? 12.452 38.042 -3.051 1.00 17.99 321 GLY E C 1
ATOM 9845 O O . GLY E 1 223 ? 12.156 36.857 -2.957 1.00 17.64 321 GLY E O 1
ATOM 9846 N N . ASN E 1 224 ? 11.515 39.000 -3.158 1.00 16.60 322 ASN E N 1
ATOM 9847 C CA . ASN E 1 224 ? 10.110 38.609 -3.312 1.00 17.09 322 ASN E CA 1
ATOM 9848 C C . ASN E 1 224 ? 9.477 39.344 -4.481 1.00 16.26 322 ASN E C 1
ATOM 9849 O O . ASN E 1 224 ? 9.791 40.519 -4.702 1.00 15.30 322 ASN E O 1
ATOM 9854 N N . ALA E 1 225 ? 8.590 38.654 -5.197 1.00 16.20 323 ALA E N 1
ATOM 9855 C CA . ALA E 1 225 ? 7.950 39.201 -6.400 1.00 15.60 323 ALA E CA 1
ATOM 9856 C C . ALA E 1 225 ? 6.768 40.071 -6.017 1.00 15.52 323 ALA E C 1
ATOM 9857 O O . ALA E 1 225 ? 6.016 39.722 -5.093 1.00 16.12 323 ALA E O 1
ATOM 9859 N N . ILE E 1 226 ? 6.611 41.192 -6.716 1.00 14.75 324 ILE E N 1
ATOM 9860 C CA . ILE E 1 226 ? 5.450 42.074 -6.523 1.00 14.71 324 ILE E CA 1
ATOM 9861 C C . ILE E 1 226 ? 4.759 42.247 -7.876 1.00 14.73 324 ILE E C 1
ATOM 9862 O O . ILE E 1 226 ? 5.410 42.483 -8.916 1.00 14.16 324 ILE E O 1
ATOM 9867 N N . LYS E 1 227 ? 3.440 42.124 -7.867 1.00 13.92 325 LYS E N 1
ATOM 9868 C CA . LYS E 1 227 ? 2.683 42.284 -9.113 1.00 13.86 325 LYS E CA 1
ATOM 9869 C C . LYS E 1 227 ? 2.484 43.755 -9.452 1.00 13.16 325 LYS E C 1
ATOM 9870 O O . LYS E 1 227 ? 2.376 44.601 -8.561 1.00 13.90 325 LYS E O 1
ATOM 9876 N N . GLN E 1 228 ? 2.457 44.045 -10.759 1.00 12.76 326 GLN E N 1
ATOM 9877 C CA . GLN E 1 228 ? 2.270 45.392 -11.297 1.00 11.84 326 GLN E CA 1
ATOM 9878 C C . GLN E 1 228 ? 1.310 45.284 -12.476 1.00 12.31 326 GLN E C 1
ATOM 9879 O O . GLN E 1 228 ? 1.235 44.243 -13.126 1.00 13.10 326 GLN E O 1
ATOM 9885 N N . GLY E 1 229 ? 0.577 46.357 -12.750 1.00 11.80 327 GLY E N 1
ATOM 9886 C CA . GLY E 1 229 ? -0.322 46.368 -13.925 1.00 12.03 327 GLY E CA 1
ATOM 9887 C C . GLY E 1 229 ? -0.214 47.738 -14.549 1.00 12.86 327 GLY E C 1
ATOM 9888 O O . GLY E 1 229 ? -0.227 48.748 -13.822 1.00 12.37 327 GLY E O 1
ATOM 9889 N N . PHE E 1 230 ? -0.090 47.786 -15.885 1.00 12.91 328 PHE E N 1
ATOM 9890 C CA . PHE E 1 230 ? -0.050 49.062 -16.589 1.00 12.18 328 PHE E CA 1
ATOM 9891 C C . PHE E 1 230 ? -0.837 48.986 -17.910 1.00 12.68 328 PHE E C 1
ATOM 9892 O O . PHE E 1 230 ? -1.137 47.881 -18.431 1.00 13.11 328 PHE E O 1
ATOM 9900 N N . ASN E 1 231 ? -1.110 50.157 -18.471 1.00 11.97 329 ASN E N 1
ATOM 9901 C CA . ASN E 1 231 ? -1.478 50.252 -19.891 1.00 12.63 329 ASN E CA 1
ATOM 9902 C C . ASN E 1 231 ? -0.507 51.252 -20.515 1.00 13.75 329 ASN E C 1
ATOM 9903 O O . ASN E 1 231 ? -0.092 52.241 -19.870 1.00 14.79 329 ASN E O 1
ATOM 9908 N N . LEU E 1 232 ? -0.082 50.966 -21.742 1.00 13.92 330 LEU E N 1
ATOM 9909 C CA . LEU E 1 232 ? 0.909 51.818 -22.418 1.00 15.36 330 LEU E CA 1
ATOM 9910 C C . LEU E 1 232 ? 0.443 52.020 -23.851 1.00 15.88 330 LEU E C 1
ATOM 9911 O O . LEU E 1 232 ? 0.002 51.080 -24.478 1.00 17.07 330 LEU E O 1
ATOM 9916 N N . THR E 1 233 ? 0.532 53.245 -24.347 1.00 16.62 331 THR E N 1
ATOM 9917 C CA . THR E 1 233 ? 0.322 53.504 -25.771 1.00 17.29 331 THR E CA 1
ATOM 9918 C C . THR E 1 233 ? 1.676 53.422 -26.436 1.00 17.01 331 THR E C 1
ATOM 9919 O O . THR E 1 233 ? 2.651 54.034 -25.974 1.00 16.58 331 THR E O 1
ATOM 9923 N N . VAL E 1 234 ? 1.736 52.679 -27.542 1.00 17.20 332 VAL E N 1
ATOM 9924 C CA . VAL E 1 234 ? 3.006 52.457 -28.241 1.00 16.98 332 VAL E CA 1
ATOM 9925 C C . VAL E 1 234 ? 2.810 52.809 -29.693 1.00 18.17 332 VAL E C 1
ATOM 9926 O O . VAL E 1 234 ? 1.682 52.717 -30.214 1.00 19.21 332 VAL E O 1
ATOM 9930 N N . VAL E 1 235 ? 3.896 53.253 -30.323 1.00 18.51 333 VAL E N 1
ATOM 9931 C CA . VAL E 1 235 ? 3.884 53.711 -31.703 1.00 19.87 333 VAL E CA 1
ATOM 9932 C C . VAL E 1 235 ? 4.858 52.850 -32.489 1.00 20.08 333 VAL E C 1
ATOM 9933 O O . VAL E 1 235 ? 5.990 52.620 -32.066 1.00 18.79 333 VAL E O 1
ATOM 9937 N N . GLN E 1 236 ? 4.395 52.358 -33.625 1.00 21.57 334 GLN E N 1
ATOM 9938 C CA . GLN E 1 236 ? 5.201 51.450 -34.413 1.00 24.28 334 GLN E CA 1
ATOM 9939 C C . GLN E 1 236 ? 6.203 52.225 -35.246 1.00 25.64 334 GLN E C 1
ATOM 9940 O O . GLN E 1 236 ? 5.823 53.100 -36.024 1.00 26.57 334 GLN E O 1
ATOM 9946 N N . GLU E 1 237 ? 7.484 51.921 -35.047 1.00 26.64 335 GLU E N 1
ATOM 9947 C CA . GLU E 1 237 ? 8.533 52.420 -35.912 1.00 28.91 335 GLU E CA 1
ATOM 9948 C C . GLU E 1 237 ? 9.293 51.223 -36.485 1.00 29.34 335 GLU E C 1
ATOM 9949 O O . GLU E 1 237 ? 10.250 50.737 -35.879 1.00 28.11 335 GLU E O 1
ATOM 9955 N N . GLY E 1 238 ? 8.838 50.738 -37.644 1.00 30.84 336 GLY E N 1
ATOM 9956 C CA . GLY E 1 238 ? 9.413 49.526 -38.241 1.00 31.69 336 GLY E CA 1
ATOM 9957 C C . GLY E 1 238 ? 9.085 48.303 -37.398 1.00 31.81 336 GLY E C 1
ATOM 9958 O O . GLY E 1 238 ? 7.916 48.040 -37.116 1.00 31.91 336 GLY E O 1
ATOM 9959 N N . ASP E 1 239 ? 10.113 47.563 -36.979 1.00 31.51 337 ASP E N 1
ATOM 9960 C CA . ASP E 1 239 ? 9.890 46.410 -36.110 1.00 31.45 337 ASP E CA 1
ATOM 9961 C C . ASP E 1 239 ? 9.787 46.814 -34.659 1.00 30.40 337 ASP E C 1
ATOM 9962 O O . ASP E 1 239 ? 9.364 46.010 -33.816 1.00 31.37 337 ASP E O 1
ATOM 9967 N N . LYS E 1 240 ? 10.168 48.056 -34.364 1.00 29.05 338 LYS E N 1
ATOM 9968 C CA . LYS E 1 240 ? 10.228 48.539 -32.985 1.00 27.50 338 LYS E CA 1
ATOM 9969 C C . LYS E 1 240 ? 8.934 49.268 -32.614 1.00 25.98 338 LYS E C 1
ATOM 9970 O O . LYS E 1 240 ? 8.299 49.900 -33.465 1.00 26.61 338 LYS E O 1
ATOM 9972 N N . PHE E 1 241 ? 8.538 49.149 -31.355 1.00 24.34 339 PHE E N 1
ATOM 9973 C CA . PHE E 1 241 ? 7.397 49.894 -30.833 1.00 22.76 339 PHE E CA 1
ATOM 9974 C C . PHE E 1 241 ? 7.836 50.790 -29.688 1.00 22.08 339 PHE E C 1
ATOM 9975 O O . PHE E 1 241 ? 8.296 50.301 -28.665 1.00 22.91 339 PHE E O 1
ATOM 9983 N N . LEU E 1 242 ? 7.710 52.103 -29.886 1.00 21.08 340 LEU E N 1
ATOM 9984 C CA . LEU E 1 242 ? 8.158 53.097 -28.913 1.00 19.78 340 LEU E CA 1
ATOM 9985 C C . LEU E 1 242 ? 7.031 53.459 -27.956 1.00 18.93 340 LEU E C 1
ATOM 9986 O O . LEU E 1 242 ? 5.896 53.546 -28.358 1.00 18.15 340 LEU E O 1
ATOM 9991 N N . VAL E 1 243 ? 7.374 53.680 -26.694 1.00 17.92 341 VAL E N 1
ATOM 9992 C CA . VAL E 1 243 ? 6.370 53.982 -25.649 1.00 16.82 341 VAL E CA 1
ATOM 9993 C C . VAL E 1 243 ? 6.030 55.467 -25.649 1.00 17.93 341 VAL E C 1
ATOM 9994 O O . VAL E 1 243 ? 6.916 56.296 -25.521 1.00 18.59 341 VAL E O 1
ATOM 9998 N N . LYS E 1 244 ? 4.743 55.772 -25.804 1.00 17.61 342 LYS E N 1
ATOM 9999 C CA . LYS E 1 244 ? 4.207 57.133 -25.789 1.00 19.28 342 LYS E CA 1
ATOM 10000 C C . LYS E 1 244 ? 3.645 57.528 -24.415 1.00 19.36 342 LYS E C 1
ATOM 10001 O O . LYS E 1 244 ? 3.804 58.681 -23.993 1.00 19.68 342 LYS E O 1
ATOM 10007 N N . THR E 1 245 ? 2.934 56.607 -23.761 1.00 18.31 343 THR E N 1
ATOM 10008 C CA . THR E 1 245 ? 2.350 56.846 -22.411 1.00 18.79 343 THR E CA 1
ATOM 10009 C C . THR E 1 245 ? 2.567 55.617 -21.534 1.00 18.14 343 THR E C 1
ATOM 10010 O O . THR E 1 245 ? 2.753 54.513 -22.043 1.00 18.66 343 THR E O 1
ATOM 10014 N N . LEU E 1 246 ? 2.564 55.814 -20.220 1.00 16.60 344 LEU E N 1
ATOM 10015 C CA . LEU E 1 246 ? 2.626 54.719 -19.259 1.00 15.83 344 LEU E CA 1
ATOM 10016 C C . LEU E 1 246 ? 1.737 55.103 -18.094 1.00 15.93 344 LEU E C 1
ATOM 10017 O O . LEU E 1 246 ? 1.989 56.124 -17.432 1.00 16.43 344 LEU E O 1
ATOM 10022 N N . GLU E 1 247 ? 0.725 54.287 -17.825 1.00 14.29 345 GLU E N 1
ATOM 10023 C CA . GLU E 1 247 ? -0.241 54.594 -16.763 1.00 13.38 345 GLU E CA 1
ATOM 10024 C C . GLU E 1 247 ? -0.541 53.313 -16.020 1.00 11.70 345 GLU E C 1
ATOM 10025 O O . GLU E 1 247 ? -0.457 52.246 -16.586 1.00 12.27 345 GLU E O 1
ATOM 10031 N N . PRO E 1 248 ? -0.875 53.409 -14.720 1.00 11.19 346 PRO E N 1
ATOM 10032 C CA . PRO E 1 248 ? -1.422 52.227 -14.062 1.00 11.12 346 PRO E CA 1
ATOM 10033 C C . PRO E 1 248 ? -2.831 51.932 -14.564 1.00 11.66 346 PRO E C 1
ATOM 10034 O O . PRO E 1 248 ? -3.382 52.725 -15.322 1.00 11.01 346 PRO E O 1
ATOM 10038 N N . ARG E 1 249 ? -3.400 50.825 -14.078 1.00 11.72 347 ARG E N 1
ATOM 10039 C CA . ARG E 1 249 ? -4.732 50.321 -14.429 1.00 12.26 347 ARG E CA 1
ATOM 10040 C C . ARG E 1 249 ? -4.683 49.439 -15.660 1.00 12.94 347 ARG E C 1
ATOM 10041 O O . ARG E 1 249 ? -4.041 49.788 -16.661 1.00 13.24 347 ARG E O 1
ATOM 10049 N N . THR E 1 250 ? -5.387 48.310 -15.573 1.00 12.55 348 THR E N 1
ATOM 10050 C CA . THR E 1 250 ? -5.545 47.398 -16.702 1.00 14.09 348 THR E CA 1
ATOM 10051 C C . THR E 1 250 ? -7.011 47.261 -17.100 1.00 15.76 348 THR E C 1
ATOM 10052 O O . THR E 1 250 ? -7.361 46.483 -17.986 1.00 16.76 348 THR E O 1
ATOM 10056 N N . SER E 1 251 ? -7.867 48.003 -16.404 1.00 16.99 349 SER E N 1
ATOM 10057 C CA . SER E 1 251 ? -9.274 48.106 -16.775 1.00 17.79 349 SER E CA 1
ATOM 10058 C C . SER E 1 251 ? -9.774 49.467 -16.288 1.00 17.97 349 SER E C 1
ATOM 10059 O O . SER E 1 251 ? -9.025 50.183 -15.586 1.00 16.51 349 SER E O 1
ATOM 10062 N N . ASN E 1 252 ? -11.000 49.846 -16.681 1.00 18.75 350 ASN E N 1
ATOM 10063 C CA . ASN E 1 252 ? -11.549 51.175 -16.377 1.00 19.78 350 ASN E CA 1
ATOM 10064 C C . ASN E 1 252 ? -10.570 52.232 -16.924 1.00 19.62 350 ASN E C 1
ATOM 10065 O O . ASN E 1 252 ? -10.274 53.248 -16.264 1.00 18.33 350 ASN E O 1
ATOM 10070 N N . ILE E 1 253 ? -10.078 51.981 -18.129 1.00 19.31 351 ILE E N 1
ATOM 10071 C CA . ILE E 1 253 ? -9.084 52.846 -18.765 1.00 19.44 351 ILE E CA 1
ATOM 10072 C C . ILE E 1 253 ? -9.773 54.031 -19.457 1.00 21.19 351 ILE E C 1
ATOM 10073 O O . ILE E 1 253 ? -10.891 53.911 -19.992 1.00 21.24 351 ILE E O 1
ATOM 10078 N N . ASP E 1 254 ? -9.116 55.185 -19.397 1.00 20.70 352 ASP E N 1
ATOM 10079 C CA . ASP E 1 254 ? -9.587 56.384 -20.056 1.00 22.81 352 ASP E CA 1
ATOM 10080 C C . ASP E 1 254 ? -8.395 57.011 -20.780 1.00 22.92 352 ASP E C 1
ATOM 10081 O O . ASP E 1 254 ? -7.440 57.471 -20.148 1.00 22.35 352 ASP E O 1
ATOM 10086 N N . LEU E 1 255 ? -8.439 56.987 -22.102 1.00 23.83 353 LEU E N 1
ATOM 10087 C CA . LEU E 1 255 ? -7.313 57.494 -22.900 1.00 25.71 353 LEU E CA 1
ATOM 10088 C C . LEU E 1 255 ? -7.351 59.022 -23.176 1.00 27.68 353 LEU E C 1
ATOM 10089 O O . LEU E 1 255 ? -6.429 59.577 -23.778 1.00 28.17 353 LEU E O 1
ATOM 10094 N N . ASN E 1 256 ? -8.398 59.701 -22.724 1.00 30.24 354 ASN E N 1
ATOM 10095 C CA . ASN E 1 256 ? -8.578 61.148 -22.993 1.00 33.49 354 ASN E CA 1
ATOM 10096 C C . ASN E 1 256 ? -7.690 62.103 -22.188 1.00 33.76 354 ASN E C 1
ATOM 10097 O O . ASN E 1 256 ? -7.031 61.708 -21.213 1.00 34.22 354 ASN E O 1
ATOM 10102 N N . SER F 1 6 ? 68.350 64.199 7.172 1.00 32.27 104 SER F N 1
ATOM 10103 C CA . SER F 1 6 ? 67.476 65.349 6.727 1.00 32.12 104 SER F CA 1
ATOM 10104 C C . SER F 1 6 ? 67.625 65.561 5.235 1.00 30.45 104 SER F C 1
ATOM 10105 O O . SER F 1 6 ? 66.684 65.328 4.506 1.00 28.91 104 SER F O 1
ATOM 10108 N N . LEU F 1 7 ? 68.803 66.029 4.805 1.00 28.59 105 LEU F N 1
ATOM 10109 C CA . LEU F 1 7 ? 69.225 65.790 3.440 1.00 25.98 105 LEU F CA 1
ATOM 10110 C C . LEU F 1 7 ? 68.973 64.314 3.093 1.00 24.00 105 LEU F C 1
ATOM 10111 O O . LEU F 1 7 ? 68.361 64.017 2.064 1.00 21.91 105 LEU F O 1
ATOM 10116 N N . GLU F 1 8 ? 69.447 63.398 3.943 1.00 22.69 106 GLU F N 1
ATOM 10117 C CA . GLU F 1 8 ? 69.354 61.965 3.652 1.00 21.94 106 GLU F CA 1
ATOM 10118 C C . GLU F 1 8 ? 67.888 61.515 3.630 1.00 20.34 106 GLU F C 1
ATOM 10119 O O . GLU F 1 8 ? 67.461 60.804 2.725 1.00 18.16 106 GLU F O 1
ATOM 10125 N N . THR F 1 9 ? 67.119 61.952 4.625 1.00 19.10 107 THR F N 1
ATOM 10126 C CA . THR F 1 9 ? 65.697 61.570 4.698 1.00 18.01 107 THR F CA 1
ATOM 10127 C C . THR F 1 9 ? 64.939 62.020 3.462 1.00 17.00 107 THR F C 1
ATOM 10128 O O . THR F 1 9 ? 64.163 61.249 2.835 1.00 14.79 107 THR F O 1
ATOM 10132 N N . GLN F 1 10 ? 65.182 63.271 3.080 1.00 16.83 108 GLN F N 1
ATOM 10133 C CA . GLN F 1 10 ? 64.477 63.838 1.912 1.00 17.21 108 GLN F CA 1
ATOM 10134 C C . GLN F 1 10 ? 64.977 63.272 0.618 1.00 15.51 108 GLN F C 1
ATOM 10135 O O . GLN F 1 10 ? 64.165 63.046 -0.304 1.00 13.97 108 GLN F O 1
ATOM 10141 N N . ALA F 1 11 ? 66.285 62.982 0.545 1.00 14.46 109 ALA F N 1
ATOM 10142 C CA . ALA F 1 11 ? 66.829 62.359 -0.679 1.00 13.99 109 ALA F CA 1
ATOM 10143 C C . ALA F 1 11 ? 66.297 60.931 -0.853 1.00 13.25 109 ALA F C 1
ATOM 10144 O O . ALA F 1 11 ? 66.037 60.486 -1.974 1.00 12.52 109 ALA F O 1
ATOM 10146 N N . PHE F 1 12 ? 66.126 60.217 0.256 1.00 13.24 110 PHE F N 1
ATOM 10147 C CA . PHE F 1 12 ? 65.543 58.862 0.189 1.00 12.99 110 PHE F CA 1
ATOM 10148 C C . PHE F 1 12 ? 64.142 58.907 -0.441 1.00 12.91 110 PHE F C 1
ATOM 10149 O O . PHE F 1 12 ? 63.842 58.145 -1.374 1.00 12.47 110 PHE F O 1
ATOM 10157 N N . SER F 1 13 ? 63.280 59.788 0.066 1.00 13.44 111 SER F N 1
ATOM 10158 C CA . SER F 1 13 ? 61.928 59.879 -0.507 1.00 13.40 111 SER F CA 1
ATOM 10159 C C . SER F 1 13 ? 61.957 60.282 -1.972 1.00 12.97 111 SER F C 1
ATOM 10160 O O . SER F 1 13 ? 61.233 59.728 -2.812 1.00 13.46 111 SER F O 1
ATOM 10163 N N . PHE F 1 14 ? 62.813 61.234 -2.303 1.00 12.95 112 PHE F N 1
ATOM 10164 C CA . PHE F 1 14 ? 62.906 61.719 -3.675 1.00 12.66 112 PHE F CA 1
ATOM 10165 C C . PHE F 1 14 ? 63.341 60.582 -4.585 1.00 12.74 112 PHE F C 1
ATOM 10166 O O . PHE F 1 14 ? 62.740 60.368 -5.645 1.00 12.54 112 PHE F O 1
ATOM 10174 N N . ALA F 1 15 ? 64.376 59.851 -4.184 1.00 11.89 113 ALA F N 1
ATOM 10175 C CA . ALA F 1 15 ? 64.860 58.718 -4.994 1.00 11.44 113 ALA F CA 1
ATOM 10176 C C . ALA F 1 15 ? 63.803 57.624 -5.157 1.00 11.35 113 ALA F C 1
ATOM 10177 O O . ALA F 1 15 ? 63.694 57.029 -6.230 1.00 11.35 113 ALA F O 1
ATOM 10179 N N . GLU F 1 16 ? 63.007 57.393 -4.119 1.00 11.66 114 GLU F N 1
ATOM 10180 C CA . GLU F 1 16 ? 61.958 56.374 -4.171 1.00 11.70 114 GLU F CA 1
ATOM 10181 C C . GLU F 1 16 ? 60.881 56.788 -5.152 1.00 11.88 114 GLU F C 1
ATOM 10182 O O . GLU F 1 16 ? 60.395 55.958 -5.970 1.00 11.56 114 GLU F O 1
ATOM 10188 N N . GLU F 1 17 ? 60.503 58.072 -5.098 1.00 12.01 115 GLU F N 1
ATOM 10189 C CA . GLU F 1 17 ? 59.457 58.563 -6.007 1.00 12.34 115 GLU F CA 1
ATOM 10190 C C . GLU F 1 17 ? 59.935 58.473 -7.456 1.00 12.35 115 GLU F C 1
ATOM 10191 O O . GLU F 1 17 ? 59.187 58.032 -8.358 1.00 11.96 115 GLU F O 1
ATOM 10197 N N . PHE F 1 18 ? 61.154 58.948 -7.678 1.00 11.49 116 PHE F N 1
ATOM 10198 C CA . PHE F 1 18 ? 61.778 58.853 -9.000 1.00 11.33 116 PHE F CA 1
ATOM 10199 C C . PHE F 1 18 ? 61.801 57.409 -9.479 1.00 12.01 116 PHE F C 1
ATOM 10200 O O . PHE F 1 18 ? 61.413 57.119 -10.611 1.00 12.16 116 PHE F O 1
ATOM 10208 N N . ALA F 1 19 ? 62.277 56.504 -8.629 1.00 12.28 117 ALA F N 1
ATOM 10209 C CA . ALA F 1 19 ? 62.372 55.099 -9.026 1.00 12.82 117 ALA F CA 1
ATOM 10210 C C . ALA F 1 19 ? 61.033 54.500 -9.422 1.00 13.50 117 ALA F C 1
ATOM 10211 O O . ALA F 1 19 ? 60.974 53.654 -10.349 1.00 12.98 117 ALA F O 1
ATOM 10213 N N . TRP F 1 20 ? 59.966 54.923 -8.739 1.00 13.39 118 TRP F N 1
ATOM 10214 C CA . TRP F 1 20 ? 58.624 54.436 -9.057 1.00 13.77 118 TRP F CA 1
ATOM 10215 C C . TRP F 1 20 ? 58.295 54.776 -10.515 1.00 13.90 118 TRP F C 1
ATOM 10216 O O . TRP F 1 20 ? 57.794 53.943 -11.279 1.00 13.51 118 TRP F O 1
ATOM 10227 N N . ASP F 1 21 ? 58.586 56.006 -10.915 1.00 13.07 119 ASP F N 1
ATOM 10228 C CA . ASP F 1 21 ? 58.355 56.392 -12.317 1.00 13.05 119 ASP F CA 1
ATOM 10229 C C . ASP F 1 21 ? 59.352 55.782 -13.304 1.00 12.32 119 ASP F C 1
ATOM 10230 O O . ASP F 1 21 ? 58.979 55.396 -14.433 1.00 12.03 119 ASP F O 1
ATOM 10235 N N . TYR F 1 22 ? 60.607 55.652 -12.873 1.00 10.87 120 TYR F N 1
ATOM 10236 C CA . TYR F 1 22 ? 61.634 55.049 -13.715 1.00 10.69 120 TYR F CA 1
ATOM 10237 C C . TYR F 1 22 ? 61.317 53.609 -14.119 1.00 10.75 120 TYR F C 1
ATOM 10238 O O . TYR F 1 22 ? 61.703 53.168 -15.195 1.00 11.15 120 TYR F O 1
ATOM 10247 N N . PHE F 1 23 ? 60.612 52.886 -13.256 1.00 10.84 121 PHE F N 1
ATOM 10248 C CA . PHE F 1 23 ? 60.302 51.482 -13.559 1.00 11.50 121 PHE F CA 1
ATOM 10249 C C . PHE F 1 23 ? 58.867 51.264 -14.011 1.00 11.46 121 PHE F C 1
ATOM 10250 O O . PHE F 1 23 ? 58.402 50.122 -14.123 1.00 11.58 121 PHE F O 1
ATOM 10258 N N . SER F 1 24 ? 58.165 52.361 -14.284 1.00 12.21 122 SER F N 1
ATOM 10259 C CA . SER F 1 24 ? 56.804 52.305 -14.824 1.00 12.13 122 SER F CA 1
ATOM 10260 C C . SER F 1 24 ? 56.914 52.735 -16.292 1.00 12.27 122 SER F C 1
ATOM 10261 O O . SER F 1 24 ? 57.118 53.923 -16.579 1.00 12.87 122 SER F O 1
ATOM 10264 N N . ARG F 1 25 ? 56.770 51.769 -17.197 1.00 12.15 123 ARG F N 1
ATOM 10265 C CA . ARG F 1 25 ? 57.027 51.995 -18.630 1.00 12.70 123 ARG F CA 1
ATOM 10266 C C . ARG F 1 25 ? 55.978 51.285 -19.443 1.00 14.26 123 ARG F C 1
ATOM 10267 O O . ARG F 1 25 ? 55.665 50.120 -19.157 1.00 14.52 123 ARG F O 1
ATOM 10275 N N . TYR F 1 26 ? 55.413 51.995 -20.424 1.00 15.72 124 TYR F N 1
ATOM 10276 C CA . TYR F 1 26 ? 54.319 51.483 -21.260 1.00 17.96 124 TYR F CA 1
ATOM 10277 C C . TYR F 1 26 ? 54.727 51.727 -22.709 1.00 17.56 124 TYR F C 1
ATOM 10278 O O . TYR F 1 26 ? 54.680 52.859 -23.162 1.00 17.26 124 TYR F O 1
ATOM 10287 N N . PRO F 1 27 ? 55.133 50.674 -23.433 1.00 18.55 125 PRO F N 1
ATOM 10288 C CA . PRO F 1 27 ? 55.674 50.913 -24.773 1.00 19.11 125 PRO F CA 1
ATOM 10289 C C . PRO F 1 27 ? 54.644 51.418 -25.796 1.00 19.95 125 PRO F C 1
ATOM 10290 O O . PRO F 1 27 ? 55.051 51.917 -26.844 1.00 20.15 125 PRO F O 1
ATOM 10294 N N . SER F 1 28 ? 53.350 51.270 -25.517 1.00 20.24 126 SER F N 1
ATOM 10295 C CA . SER F 1 28 ? 52.331 51.825 -26.413 1.00 22.46 126 SER F CA 1
ATOM 10296 C C . SER F 1 28 ? 52.170 53.336 -26.201 1.00 21.41 126 SER F C 1
ATOM 10297 O O . SER F 1 28 ? 51.452 53.999 -26.963 1.00 21.68 126 SER F O 1
ATOM 10300 N N . ASP F 1 29 ? 52.820 53.877 -25.164 1.00 19.42 127 ASP F N 1
ATOM 10301 C CA . ASP F 1 29 ? 52.735 55.311 -24.859 1.00 19.52 127 ASP F CA 1
ATOM 10302 C C . ASP F 1 29 ? 54.057 55.763 -24.233 1.00 17.47 127 ASP F C 1
ATOM 10303 O O . ASP F 1 29 ? 54.148 56.055 -23.032 1.00 15.88 127 ASP F O 1
ATOM 10308 N N . THR F 1 30 ? 55.091 55.815 -25.057 1.00 17.04 128 THR F N 1
ATOM 10309 C CA . THR F 1 30 ? 56.424 56.113 -24.513 1.00 15.71 128 THR F CA 1
ATOM 10310 C C . THR F 1 30 ? 56.533 57.549 -24.053 1.00 16.45 128 THR F C 1
ATOM 10311 O O . THR F 1 30 ? 57.327 57.854 -23.157 1.00 14.99 128 THR F O 1
ATOM 10315 N N . GLN F 1 31 ? 55.708 58.429 -24.628 1.00 16.58 129 GLN F N 1
ATOM 10316 C CA . GLN F 1 31 ? 55.684 59.814 -24.163 1.00 17.75 129 GLN F CA 1
ATOM 10317 C C . GLN F 1 31 ? 55.198 59.954 -22.707 1.00 17.10 129 GLN F C 1
ATOM 10318 O O . GLN F 1 31 ? 55.562 60.910 -22.032 1.00 18.39 129 GLN F O 1
ATOM 10321 N N . ASP F 1 32 ? 54.405 58.995 -22.222 1.00 16.27 130 ASP F N 1
ATOM 10322 C CA . ASP F 1 32 ? 53.925 59.041 -20.827 1.00 16.38 130 ASP F CA 1
ATOM 10323 C C . ASP F 1 32 ? 55.098 58.983 -19.835 1.00 14.70 130 ASP F C 1
ATOM 10324 O O . ASP F 1 32 ? 55.138 59.717 -18.839 1.00 14.72 130 ASP F O 1
ATOM 10329 N N . PHE F 1 33 ? 56.056 58.107 -20.111 1.00 13.62 131 PHE F N 1
ATOM 10330 C CA . PHE F 1 33 ? 57.270 58.021 -19.289 1.00 12.64 131 PHE F CA 1
ATOM 10331 C C . PHE F 1 33 ? 58.007 59.365 -19.311 1.00 12.94 131 PHE F C 1
ATOM 10332 O O . PHE F 1 33 ? 58.414 59.857 -18.255 1.00 12.65 131 PHE F O 1
ATOM 10340 N N . VAL F 1 34 ? 58.171 59.956 -20.499 1.00 13.03 132 VAL F N 1
ATOM 10341 C CA . VAL F 1 34 ? 58.875 61.241 -20.606 1.00 14.36 132 VAL F CA 1
ATOM 10342 C C . VAL F 1 34 ? 58.144 62.309 -19.769 1.00 14.69 132 VAL F C 1
ATOM 10343 O O . VAL F 1 34 ? 58.777 63.064 -19.010 1.00 15.94 132 VAL F O 1
ATOM 10347 N N . ARG F 1 35 ? 56.826 62.384 -19.903 1.00 15.93 133 ARG F N 1
ATOM 10348 C CA . ARG F 1 35 ? 56.030 63.356 -19.104 1.00 17.44 133 ARG F CA 1
ATOM 10349 C C . ARG F 1 35 ? 56.298 63.166 -17.601 1.00 16.94 133 ARG F C 1
ATOM 10350 O O . ARG F 1 35 ? 56.602 64.135 -16.883 1.00 16.70 133 ARG F O 1
ATOM 10358 N N . ARG F 1 36 ? 56.195 61.928 -17.138 1.00 15.66 134 ARG F N 1
ATOM 10359 C CA . ARG F 1 36 ? 56.351 61.647 -15.697 1.00 15.09 134 ARG F CA 1
ATOM 10360 C C . ARG F 1 36 ? 57.773 61.918 -15.205 1.00 14.75 134 ARG F C 1
ATOM 10361 O O . ARG F 1 36 ? 57.990 62.462 -14.104 1.00 13.84 134 ARG F O 1
ATOM 10369 N N . ILE F 1 37 ? 58.756 61.523 -16.007 1.00 13.41 135 ILE F N 1
ATOM 10370 C CA . ILE F 1 37 ? 60.147 61.603 -15.573 1.00 13.18 135 ILE F CA 1
ATOM 10371 C C . ILE F 1 37 ? 60.671 63.031 -15.634 1.00 13.49 135 ILE F C 1
ATOM 10372 O O . ILE F 1 37 ? 61.541 63.412 -14.846 1.00 13.46 135 ILE F O 1
ATOM 10377 N N . THR F 1 38 ? 60.091 63.839 -16.523 1.00 14.24 136 THR F N 1
ATOM 10378 C CA . THR F 1 38 ? 60.457 65.253 -16.617 1.00 15.54 136 THR F CA 1
ATOM 10379 C C . THR F 1 38 ? 60.115 66.034 -15.318 1.00 16.69 136 THR F C 1
ATOM 10380 O O . THR F 1 38 ? 60.682 67.088 -15.072 1.00 18.14 136 THR F O 1
ATOM 10384 N N . LYS F 1 39 ? 59.232 65.499 -14.475 1.00 16.80 137 LYS F N 1
ATOM 10385 C CA . LYS F 1 39 ? 59.006 66.103 -13.145 1.00 17.54 137 LYS F CA 1
ATOM 10386 C C . LYS F 1 39 ? 60.283 66.067 -12.282 1.00 17.03 137 LYS F C 1
ATOM 10387 O O . LYS F 1 39 ? 60.408 66.852 -11.345 1.00 17.89 137 LYS F O 1
ATOM 10393 N N . TYR F 1 40 ? 61.219 65.168 -12.600 1.00 15.89 138 TYR F N 1
ATOM 10394 C CA . TYR F 1 40 ? 62.451 64.997 -11.792 1.00 15.92 138 TYR F CA 1
ATOM 10395 C C . TYR F 1 40 ? 63.740 65.461 -12.463 1.00 15.95 138 TYR F C 1
ATOM 10396 O O . TYR F 1 40 ? 64.775 65.613 -11.807 1.00 15.34 138 TYR F O 1
ATOM 10405 N N . THR F 1 41 ? 63.716 65.626 -13.783 1.00 15.13 139 THR F N 1
ATOM 10406 C CA . THR F 1 41 ? 64.958 65.822 -14.530 1.00 15.35 139 THR F CA 1
ATOM 10407 C C . THR F 1 41 ? 64.635 66.540 -15.844 1.00 16.51 139 THR F C 1
ATOM 10408 O O . THR F 1 41 ? 63.462 66.858 -16.104 1.00 16.96 139 THR F O 1
ATOM 10412 N N . THR F 1 42 ? 65.654 66.810 -16.663 1.00 17.42 140 THR F N 1
ATOM 10413 C CA . THR F 1 42 ? 65.453 67.459 -17.954 1.00 18.20 140 THR F CA 1
ATOM 10414 C C . THR F 1 42 ? 64.709 66.546 -18.920 1.00 17.86 140 THR F C 1
ATOM 10415 O O . THR F 1 42 ? 64.764 65.316 -18.810 1.00 15.87 140 THR F O 1
ATOM 10419 N N . GLU F 1 43 ? 64.012 67.152 -19.879 1.00 18.63 141 GLU F N 1
ATOM 10420 C CA . GLU F 1 43 ? 63.386 66.321 -20.909 1.00 18.65 141 GLU F CA 1
ATOM 10421 C C . GLU F 1 43 ? 64.427 65.497 -21.685 1.00 18.04 141 GLU F C 1
ATOM 10422 O O . GLU F 1 43 ? 64.159 64.344 -22.047 1.00 16.37 141 GLU F O 1
ATOM 10428 N N . GLN F 1 44 ? 65.604 66.074 -21.945 1.00 16.89 142 GLN F N 1
ATOM 10429 C CA . GLN F 1 44 ? 66.688 65.316 -22.575 1.00 17.68 142 GLN F CA 1
ATOM 10430 C C . GLN F 1 44 ? 67.072 64.045 -21.815 1.00 16.26 142 GLN F C 1
ATOM 10431 O O . GLN F 1 44 ? 67.155 62.970 -22.403 1.00 15.11 142 GLN F O 1
ATOM 10434 N N . LEU F 1 45 ? 67.343 64.169 -20.517 1.00 15.04 143 LEU F N 1
ATOM 10435 C CA . LEU F 1 45 ? 67.673 62.994 -19.736 1.00 14.79 143 LEU F CA 1
ATOM 10436 C C . LEU F 1 45 ? 66.517 62.015 -19.639 1.00 13.14 143 LEU F C 1
ATOM 10437 O O . LEU F 1 45 ? 66.743 60.805 -19.686 1.00 12.67 143 LEU F O 1
ATOM 10442 N N . ALA F 1 46 ? 65.288 62.520 -19.530 1.00 12.42 144 ALA F N 1
ATOM 10443 C CA . ALA F 1 46 ? 64.116 61.633 -19.468 1.00 12.63 144 ALA F CA 1
ATOM 10444 C C . ALA F 1 46 ? 64.090 60.761 -20.727 1.00 13.78 144 ALA F C 1
ATOM 10445 O O . ALA F 1 46 ? 63.806 59.560 -20.680 1.00 13.44 144 ALA F O 1
ATOM 10447 N N . ASN F 1 47 ? 64.393 61.368 -21.866 1.00 13.86 145 ASN F N 1
ATOM 10448 C CA . ASN F 1 47 ? 64.379 60.601 -23.113 1.00 14.86 145 ASN F CA 1
ATOM 10449 C C . ASN F 1 47 ? 65.515 59.611 -23.143 1.00 14.17 145 ASN F C 1
ATOM 10450 O O . ASN F 1 47 ? 65.357 58.474 -23.593 1.00 13.51 145 ASN F O 1
ATOM 10455 N N . GLU F 1 48 ? 66.663 60.021 -22.623 1.00 13.82 146 GLU F N 1
ATOM 10456 C CA . GLU F 1 48 ? 67.808 59.094 -22.590 1.00 14.08 146 GLU F CA 1
ATOM 10457 C C . GLU F 1 48 ? 67.542 57.853 -21.730 1.00 13.52 146 GLU F C 1
ATOM 10458 O O . GLU F 1 48 ? 68.055 56.769 -22.006 1.00 14.13 146 GLU F O 1
ATOM 10472 N N . ASN F 1 50 ? 64.615 56.447 -21.346 1.00 11.84 148 ASN F N 1
ATOM 10473 C CA . ASN F 1 50 ? 63.481 55.668 -21.832 1.00 12.95 148 ASN F CA 1
ATOM 10474 C C . ASN F 1 50 ? 63.931 54.515 -22.740 1.00 12.57 148 ASN F C 1
ATOM 10475 O O . ASN F 1 50 ? 65.050 54.519 -23.293 1.00 13.80 148 ASN F O 1
ATOM 10480 N N . ASN F 1 51 ? 63.053 53.545 -22.924 1.00 12.74 149 ASN F N 1
ATOM 10481 C CA . ASN F 1 51 ? 63.285 52.455 -23.871 1.00 13.37 149 ASN F CA 1
ATOM 10482 C C . ASN F 1 51 ? 61.948 51.758 -24.161 1.00 13.51 149 ASN F C 1
ATOM 10483 O O . ASN F 1 51 ? 60.891 52.338 -23.879 1.00 13.64 149 ASN F O 1
ATOM 10488 N N . GLY F 1 52 ? 62.006 50.526 -24.671 1.00 13.55 150 GLY F N 1
ATOM 10489 C CA . GLY F 1 52 ? 60.814 49.801 -25.162 1.00 14.03 150 GLY F CA 1
ATOM 10490 C C . GLY F 1 52 ? 60.229 48.823 -24.145 1.00 14.36 150 GLY F C 1
ATOM 10491 O O . GLY F 1 52 ? 59.335 48.044 -24.473 1.00 15.03 150 GLY F O 1
ATOM 10492 N N . THR F 1 53 ? 60.731 48.859 -22.913 1.00 13.41 151 THR F N 1
ATOM 10493 C CA . THR F 1 53 ? 60.246 47.980 -21.826 1.00 12.99 151 THR F CA 1
ATOM 10494 C C . THR F 1 53 ? 58.808 48.228 -21.416 1.00 13.08 151 THR F C 1
ATOM 10495 O O . THR F 1 53 ? 58.328 49.351 -21.428 1.00 12.97 151 THR F O 1
ATOM 10499 N N . TYR F 1 54 ? 58.120 47.142 -21.085 1.00 13.35 152 TYR F N 1
ATOM 10500 C CA . TYR F 1 54 ? 56.816 47.212 -20.425 1.00 14.01 152 TYR F CA 1
ATOM 10501 C C . TYR F 1 54 ? 57.027 46.737 -18.982 1.00 14.04 152 TYR F C 1
ATOM 10502 O O . TYR F 1 54 ? 57.442 45.591 -18.751 1.00 14.79 152 TYR F O 1
ATOM 10511 N N . SER F 1 55 ? 56.815 47.617 -18.006 1.00 13.20 153 SER F N 1
ATOM 10512 C CA . SER F 1 55 ? 57.034 47.232 -16.604 1.00 13.09 153 SER F CA 1
ATOM 10513 C C . SER F 1 55 ? 56.168 48.093 -15.689 1.00 13.42 153 SER F C 1
ATOM 10514 O O . SER F 1 55 ? 55.775 49.214 -16.049 1.00 12.79 153 SER F O 1
ATOM 10517 N N . ASP F 1 56 ? 55.877 47.545 -14.513 1.00 13.15 154 ASP F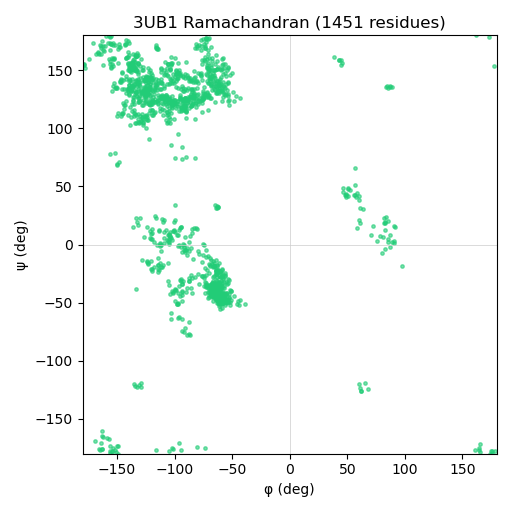 N 1
ATOM 10518 C CA . ASP F 1 56 ? 55.247 48.328 -13.458 1.00 14.49 154 ASP F CA 1
ATOM 10519 C C . ASP F 1 56 ? 55.806 47.957 -12.085 1.00 13.84 154 ASP F C 1
ATOM 10520 O O . ASP F 1 56 ? 56.662 47.069 -11.959 1.00 14.32 154 ASP F O 1
ATOM 10525 N N . VAL F 1 57 ? 55.359 48.665 -11.051 1.00 13.52 155 VAL F N 1
ATOM 10526 C CA . VAL F 1 57 ? 56.109 48.657 -9.774 1.00 12.78 155 VAL F CA 1
ATOM 10527 C C . VAL F 1 57 ? 55.290 48.111 -8.614 1.00 14.16 155 VAL F C 1
ATOM 10528 O O . VAL F 1 57 ? 54.092 48.427 -8.478 1.00 14.90 155 VAL F O 1
ATOM 10532 N N . ILE F 1 58 ? 55.968 47.323 -7.776 1.00 14.16 156 ILE F N 1
ATOM 10533 C CA . ILE F 1 58 ? 55.374 46.775 -6.552 1.00 15.55 156 ILE F CA 1
ATOM 10534 C C . ILE F 1 58 ? 55.805 47.612 -5.358 1.00 16.00 156 ILE F C 1
ATOM 10535 O O . ILE F 1 58 ? 54.955 48.000 -4.518 1.00 15.82 156 ILE F O 1
ATOM 10540 N N . TYR F 1 59 ? 57.103 47.886 -5.249 1.00 14.34 157 TYR F N 1
ATOM 10541 C CA . TYR F 1 59 ? 57.587 48.807 -4.220 1.00 14.88 157 TYR F CA 1
ATOM 10542 C C . TYR F 1 59 ? 58.903 49.438 -4.565 1.00 13.40 157 TYR F C 1
ATOM 10543 O O . TYR F 1 59 ? 59.642 48.909 -5.408 1.00 12.54 157 TYR F O 1
ATOM 10552 N N . THR F 1 60 ? 59.193 50.584 -3.945 1.00 13.42 158 THR F N 1
ATOM 10553 C CA . THR F 1 60 ? 60.558 51.175 -4.043 1.00 13.27 158 THR F CA 1
ATOM 10554 C C . THR F 1 60 ? 61.003 51.539 -2.640 1.00 13.77 158 THR F C 1
ATOM 10555 O O . THR F 1 60 ? 60.219 52.080 -1.844 1.00 14.25 158 THR F O 1
ATOM 10559 N N . SER F 1 61 ? 62.271 51.262 -2.353 1.00 12.69 159 SER F N 1
ATOM 10560 C CA . SER F 1 61 ? 62.808 51.462 -1.012 1.00 12.80 159 SER F CA 1
ATOM 10561 C C . SER F 1 61 ? 64.253 51.895 -1.104 1.00 12.66 159 SER F C 1
ATOM 10562 O O . SER F 1 61 ? 65.128 51.111 -1.533 1.00 12.10 159 SER F O 1
ATOM 10565 N N . ALA F 1 62 ? 64.515 53.141 -0.695 1.00 12.43 160 ALA F N 1
ATOM 10566 C CA . ALA F 1 62 ? 65.902 53.630 -0.667 1.00 12.79 160 ALA F CA 1
ATOM 10567 C C . ALA F 1 62 ? 66.675 52.966 0.470 1.00 13.51 160 ALA F C 1
ATOM 10568 O O . ALA F 1 62 ? 66.186 52.912 1.601 1.00 14.07 160 ALA F O 1
ATOM 10570 N N . PHE F 1 63 ? 67.859 52.430 0.163 1.00 13.12 161 PHE F N 1
ATOM 10571 C CA . PHE F 1 63 ? 68.597 51.650 1.176 1.00 14.83 161 PHE F CA 1
ATOM 10572 C C . PHE F 1 63 ? 69.999 52.146 1.481 1.00 14.49 161 PHE F C 1
ATOM 10573 O O . PHE F 1 63 ? 70.587 51.760 2.501 1.00 15.75 161 PHE F O 1
ATOM 10581 N N . TYR F 1 64 ? 70.541 52.993 0.619 1.00 13.84 162 TYR F N 1
ATOM 10582 C CA . TYR F 1 64 ? 71.915 53.446 0.837 1.00 15.49 162 TYR F CA 1
ATOM 10583 C C . TYR F 1 64 ? 72.106 54.882 0.360 1.00 15.28 162 TYR F C 1
ATOM 10584 O O . TYR F 1 64 ? 71.635 55.244 -0.707 1.00 14.47 162 TYR F O 1
ATOM 10593 N N . PHE F 1 65 ? 72.861 55.649 1.143 1.00 15.86 163 PHE F N 1
ATOM 10594 C CA . PHE F 1 65 ? 73.102 57.069 0.901 1.00 16.35 163 PHE F CA 1
ATOM 10595 C C . PHE F 1 65 ? 74.605 57.361 0.801 1.00 16.75 163 PHE F C 1
ATOM 10596 O O . PHE F 1 65 ? 75.393 56.963 1.689 1.00 16.31 163 PHE F O 1
ATOM 10604 N N . GLU F 1 66 ? 74.998 58.063 -0.264 1.00 16.46 164 GLU F N 1
ATOM 10605 C CA . GLU F 1 66 ? 76.383 58.508 -0.454 1.00 18.02 164 GLU F CA 1
ATOM 10606 C C . GLU F 1 66 ? 76.385 60.012 -0.719 1.00 17.78 164 GLU F C 1
ATOM 10607 O O . GLU F 1 66 ? 75.747 60.456 -1.681 1.00 17.31 164 GLU F O 1
ATOM 10613 N N . LYS F 1 67 ? 77.124 60.791 0.080 1.00 18.02 165 LYS F N 1
ATOM 10614 C CA . LYS F 1 67 ? 77.317 62.216 -0.227 1.00 19.09 165 LYS F CA 1
ATOM 10615 C C . LYS F 1 67 ? 78.404 62.274 -1.309 1.00 19.06 165 LYS F C 1
ATOM 10616 O O . LYS F 1 67 ? 79.490 61.735 -1.100 1.00 20.91 165 LYS F O 1
ATOM 10622 N N . TYR F 1 68 ? 78.121 62.882 -2.465 1.00 16.88 166 TYR F N 1
ATOM 10623 C CA . TYR F 1 68 ? 79.097 62.906 -3.563 1.00 16.10 166 TYR F CA 1
ATOM 10624 C C . TYR F 1 68 ? 79.864 64.235 -3.626 1.00 17.16 166 TYR F C 1
ATOM 10625 O O . TYR F 1 68 ? 81.063 64.269 -3.924 1.00 17.16 166 TYR F O 1
ATOM 10634 N N . SER F 1 69 ? 79.158 65.330 -3.389 1.00 17.20 167 SER F N 1
ATOM 10635 C CA . SER F 1 69 ? 79.778 66.676 -3.389 1.00 17.90 167 SER F CA 1
ATOM 10636 C C . SER F 1 69 ? 78.945 67.626 -2.545 1.00 17.96 167 SER F C 1
ATOM 10637 O O . SER F 1 69 ? 77.948 67.213 -1.959 1.00 17.60 167 SER F O 1
ATOM 10640 N N . GLU F 1 70 ? 79.351 68.903 -2.484 1.00 18.58 168 GLU F N 1
ATOM 10641 C CA . GLU F 1 70 ? 78.591 69.894 -1.732 1.00 19.84 168 GLU F CA 1
ATOM 10642 C C . GLU F 1 70 ? 77.141 70.049 -2.211 1.00 20.38 168 GLU F C 1
ATOM 10643 O O . GLU F 1 70 ? 76.310 70.515 -1.457 1.00 21.50 168 GLU F O 1
ATOM 10645 N N . ASN F 1 71 ? 76.820 69.658 -3.438 1.00 19.47 169 ASN F N 1
ATOM 10646 C CA . ASN F 1 71 ? 75.412 69.749 -3.890 1.00 18.74 169 ASN F CA 1
ATOM 10647 C C . ASN F 1 71 ? 74.889 68.472 -4.550 1.00 16.77 169 ASN F C 1
ATOM 10648 O O . ASN F 1 71 ? 73.881 68.521 -5.258 1.00 16.07 169 ASN F O 1
ATOM 10653 N N . GLN F 1 72 ? 75.585 67.346 -4.352 1.00 14.98 170 GLN F N 1
ATOM 10654 C CA . GLN F 1 72 ? 75.174 66.086 -4.997 1.00 14.23 170 GLN F CA 1
ATOM 10655 C C . GLN F 1 72 ? 75.246 64.913 -4.066 1.00 14.11 170 GLN F C 1
ATOM 10656 O O . GLN F 1 72 ? 76.153 64.822 -3.236 1.00 14.38 170 GLN F O 1
ATOM 10662 N N . VAL F 1 73 ? 74.278 64.016 -4.207 1.00 13.46 171 VAL F N 1
ATOM 10663 C CA . VAL F 1 73 ? 74.286 62.761 -3.473 1.00 14.04 171 VAL F CA 1
ATOM 10664 C C . VAL F 1 73 ? 73.947 61.621 -4.436 1.00 12.98 171 VAL F C 1
ATOM 10665 O O . VAL F 1 73 ? 73.468 61.859 -5.566 1.00 12.96 171 VAL F O 1
ATOM 10669 N N . ASN F 1 74 ? 74.250 60.393 -4.017 1.00 12.94 172 ASN F N 1
ATOM 10670 C CA . ASN F 1 74 ? 73.794 59.214 -4.723 1.00 12.97 172 ASN F CA 1
ATOM 10671 C C . ASN F 1 74 ? 72.972 58.393 -3.764 1.00 12.30 172 ASN F C 1
ATOM 10672 O O . ASN F 1 74 ? 73.439 58.099 -2.659 1.00 13.11 172 ASN F O 1
ATOM 10677 N N . VAL F 1 75 ? 71.763 58.025 -4.178 1.00 11.69 173 VAL F N 1
ATOM 10678 C CA . VAL F 1 75 ? 70.893 57.200 -3.322 1.00 11.70 173 VAL F CA 1
ATOM 10679 C C . VAL F 1 75 ? 70.582 55.895 -4.025 1.00 11.61 173 VAL F C 1
ATOM 10680 O O . VAL F 1 75 ? 70.071 55.895 -5.166 1.00 11.82 173 VAL F O 1
ATOM 10684 N N . SER F 1 76 ? 70.884 54.775 -3.371 1.00 11.55 174 SER F N 1
ATOM 10685 C CA . SER F 1 76 ? 70.568 53.483 -3.971 1.00 11.40 174 SER F CA 1
ATOM 10686 C C . SER F 1 76 ? 69.207 53.004 -3.514 1.00 11.39 174 SER F C 1
ATOM 10687 O O . SER F 1 76 ? 68.925 53.045 -2.319 1.00 11.70 174 SER F O 1
ATOM 10690 N N . VAL F 1 77 ? 68.414 52.519 -4.469 1.00 11.15 175 VAL F N 1
ATOM 10691 C CA . VAL F 1 77 ? 66.998 52.149 -4.246 1.00 11.32 175 VAL F CA 1
ATOM 10692 C C . VAL F 1 77 ? 66.783 50.719 -4.697 1.00 11.37 175 VAL F C 1
ATOM 10693 O O . VAL F 1 77 ? 67.203 50.334 -5.809 1.00 11.81 175 VAL F O 1
ATOM 10697 N N . LYS F 1 78 ? 66.099 49.956 -3.854 1.00 11.53 176 LYS F N 1
ATOM 10698 C CA . LYS F 1 78 ? 65.609 48.635 -4.212 1.00 12.33 176 LYS F CA 1
ATOM 10699 C C . LYS F 1 78 ? 64.205 48.795 -4.771 1.00 12.19 176 LYS F C 1
ATOM 10700 O O . LYS F 1 78 ? 63.323 49.343 -4.084 1.00 13.47 176 LYS F O 1
ATOM 10706 N N . ALA F 1 79 ? 63.979 48.274 -5.978 1.00 12.44 177 ALA F N 1
ATOM 10707 C CA . ALA F 1 79 ? 62.649 48.345 -6.577 1.00 12.75 177 ALA F CA 1
ATOM 10708 C C . ALA F 1 79 ? 62.193 46.946 -6.972 1.00 12.99 177 ALA F C 1
ATOM 10709 O O . ALA F 1 79 ? 62.890 46.256 -7.710 1.00 14.10 177 ALA F O 1
ATOM 10711 N N . ARG F 1 80 ? 61.051 46.523 -6.453 1.00 12.24 178 ARG F N 1
ATOM 10712 C CA . ARG F 1 80 ? 60.441 45.276 -6.855 1.00 13.56 178 ARG F CA 1
ATOM 10713 C C . ARG F 1 80 ? 59.477 45.594 -7.983 1.00 13.41 178 ARG F C 1
ATOM 10714 O O . ARG F 1 80 ? 58.597 46.436 -7.831 1.00 13.46 178 ARG F O 1
ATOM 10722 N N . VAL F 1 81 ? 59.696 44.955 -9.124 1.00 14.51 179 VAL F N 1
ATOM 10723 C CA . VAL F 1 81 ? 59.098 45.363 -10.408 1.00 15.40 179 VAL F CA 1
ATOM 10724 C C . VAL F 1 81 ? 58.505 44.153 -11.101 1.00 16.28 179 VAL F C 1
ATOM 10725 O O . VAL F 1 81 ? 59.015 43.036 -10.956 1.00 17.82 179 VAL F O 1
ATOM 10729 N N . ARG F 1 82 ? 57.433 44.349 -11.858 1.00 15.38 180 ARG F N 1
ATOM 10730 C CA . ARG F 1 82 ? 57.023 43.340 -12.820 1.00 15.71 180 ARG F CA 1
ATOM 10731 C C . ARG F 1 82 ? 57.496 43.783 -14.199 1.00 14.68 180 ARG F C 1
ATOM 10732 O O . ARG F 1 82 ? 57.154 44.857 -14.639 1.00 15.04 180 ARG F O 1
ATOM 10740 N N . VAL F 1 83 ? 58.261 42.935 -14.866 1.00 14.28 181 VAL F N 1
ATOM 10741 C CA . VAL F 1 83 ? 58.642 43.195 -16.269 1.00 14.08 181 VAL F CA 1
ATOM 10742 C C . VAL F 1 83 ? 57.879 42.244 -17.167 1.00 14.48 181 VAL F C 1
ATOM 10743 O O . VAL F 1 83 ? 57.931 41.024 -16.974 1.00 15.49 181 VAL F O 1
ATOM 10747 N N . TYR F 1 84 ? 57.153 42.797 -18.138 1.00 14.79 182 TYR F N 1
ATOM 10748 C CA . TYR F 1 84 ? 56.319 41.974 -19.016 1.00 15.78 182 TYR F CA 1
ATOM 10749 C C . TYR F 1 84 ? 57.067 41.734 -20.307 1.00 16.44 182 TYR F C 1
ATOM 10750 O O . TYR F 1 84 ? 57.445 42.691 -20.992 1.00 17.25 182 TYR F O 1
ATOM 10759 N N . THR F 1 85 ? 57.310 40.467 -20.640 1.00 17.13 183 THR F N 1
ATOM 10760 C CA . THR F 1 85 ? 58.034 40.150 -21.868 1.00 17.62 183 THR F CA 1
ATOM 10761 C C . THR F 1 85 ? 57.068 39.472 -22.826 1.00 19.27 183 THR F C 1
ATOM 10762 O O . THR F 1 85 ? 56.239 38.686 -22.392 1.00 19.73 183 THR F O 1
ATOM 10766 N N . PRO F 1 86 ? 57.177 39.770 -24.135 1.00 20.59 184 PRO F N 1
ATOM 10767 C CA . PRO F 1 86 ? 56.228 39.197 -25.083 1.00 21.99 184 PRO F CA 1
ATOM 10768 C C . PRO F 1 86 ? 56.341 37.679 -25.115 1.00 23.81 184 PRO F C 1
ATOM 10769 O O . PRO F 1 86 ? 57.445 37.148 -25.033 1.00 23.09 184 PRO F O 1
ATOM 10773 N N . LYS F 1 87 ? 55.214 36.988 -25.218 1.00 25.07 185 LYS F N 1
ATOM 10774 C CA . LYS F 1 87 ? 55.248 35.558 -25.505 1.00 27.51 185 LYS F CA 1
ATOM 10775 C C . LYS F 1 87 ? 55.856 35.318 -26.899 1.00 28.97 185 LYS F C 1
ATOM 10776 O O . LYS F 1 87 ? 55.971 36.239 -27.705 1.00 28.68 185 LYS F O 1
ATOM 10782 N N . ALA F 1 88 ? 56.269 34.080 -27.159 1.00 31.38 186 ALA F N 1
ATOM 10783 C CA . ALA F 1 88 ? 56.903 33.706 -28.432 1.00 32.72 186 ALA F CA 1
ATOM 10784 C C . ALA F 1 88 ? 55.955 33.850 -29.621 1.00 33.47 186 ALA F C 1
ATOM 10785 O O . ALA F 1 88 ? 54.735 33.803 -29.450 1.00 33.95 186 ALA F O 1
ATOM 10787 N N . GLY F 1 89 ? 56.513 34.043 -30.818 1.00 34.36 187 GLY F N 1
ATOM 10788 C CA . GLY F 1 89 ? 55.721 34.070 -32.056 1.00 35.28 187 GLY F CA 1
ATOM 10789 C C . GLY F 1 89 ? 55.218 35.452 -32.440 1.00 35.05 187 GLY F C 1
ATOM 10790 O O . GLY F 1 89 ? 54.530 35.625 -33.463 1.00 35.65 187 GLY F O 1
ATOM 10791 N N . GLN F 1 90 ? 55.567 36.447 -31.639 1.00 33.57 188 GLN F N 1
ATOM 10792 C CA . GLN F 1 90 ? 54.953 37.762 -31.795 1.00 33.25 188 GLN F CA 1
ATOM 10793 C C . GLN F 1 90 ? 55.889 38.835 -32.324 1.00 32.96 188 GLN F C 1
ATOM 10794 O O . GLN F 1 90 ? 55.616 40.031 -32.164 1.00 31.77 188 GLN F O 1
ATOM 10800 N N . GLU F 1 91 ? 56.987 38.413 -32.956 1.00 33.84 189 GLU F N 1
ATOM 10801 C CA . GLU F 1 91 ? 58.028 39.350 -33.411 1.00 34.41 189 GLU F CA 1
ATOM 10802 C C . GLU F 1 91 ? 57.491 40.389 -34.408 1.00 34.36 189 GLU F C 1
ATOM 10803 O O . GLU F 1 91 ? 58.008 41.509 -34.489 1.00 34.19 189 GLU F O 1
ATOM 10809 N N . GLN F 1 92 ? 56.447 40.021 -35.142 1.00 34.01 190 GLN F N 1
ATOM 10810 C CA . GLN F 1 92 ? 55.880 40.905 -36.153 1.00 33.95 190 GLN F CA 1
ATOM 10811 C C . GLN F 1 92 ? 54.468 41.371 -35.789 1.00 33.07 190 GLN F C 1
ATOM 10812 O O . GLN F 1 92 ? 53.761 41.951 -36.612 1.00 33.56 190 GLN F O 1
ATOM 10816 N N . THR F 1 93 ? 54.068 41.114 -34.550 1.00 31.46 191 THR F N 1
ATOM 10817 C CA . THR F 1 93 ? 52.721 41.425 -34.093 1.00 30.04 191 THR F CA 1
ATOM 10818 C C . THR F 1 93 ? 52.673 42.875 -33.619 1.00 28.72 191 THR F C 1
ATOM 10819 O O . THR F 1 93 ? 53.565 43.310 -32.883 1.00 27.10 191 THR F O 1
ATOM 10823 N N . PRO F 1 94 ? 51.638 43.626 -34.046 1.00 29.06 192 PRO F N 1
ATOM 10824 C CA . PRO F 1 94 ? 51.432 45.000 -33.587 1.00 29.14 192 PRO F CA 1
ATOM 10825 C C . PRO F 1 94 ? 51.410 45.098 -32.078 1.00 28.82 192 PRO F C 1
ATOM 10826 O O . PRO F 1 94 ? 50.831 44.233 -31.404 1.00 28.26 192 PRO F O 1
ATOM 10830 N N . GLN F 1 95 ? 52.033 46.164 -31.563 1.00 28.86 193 GLN F N 1
ATOM 10831 C CA . GLN F 1 95 ? 52.189 46.374 -30.131 1.00 29.17 193 GLN F CA 1
ATOM 10832 C C . GLN F 1 95 ? 50.891 46.190 -29.335 1.00 29.36 193 GLN F C 1
ATOM 10833 O O . GLN F 1 95 ? 50.911 45.533 -28.292 1.00 29.72 193 GLN F O 1
ATOM 10835 N N . ASP F 1 96 ? 49.778 46.737 -29.826 1.00 29.81 194 ASP F N 1
ATOM 10836 C CA . ASP F 1 96 ? 48.506 46.710 -29.081 1.00 30.47 194 ASP F CA 1
ATOM 10837 C C . ASP F 1 96 ? 47.846 45.332 -29.035 1.00 30.16 194 ASP F C 1
ATOM 10838 O O . ASP F 1 96 ? 46.817 45.141 -28.377 1.00 31.29 194 ASP F O 1
ATOM 10843 N N . GLN F 1 97 ? 48.437 44.366 -29.734 1.00 28.70 195 GLN F N 1
ATOM 10844 C CA . GLN F 1 97 ? 47.921 43.001 -29.706 1.00 28.03 195 GLN F CA 1
ATOM 10845 C C . GLN F 1 97 ? 48.829 42.033 -28.955 1.00 26.85 195 GLN F C 1
ATOM 10846 O O . GLN F 1 97 ? 48.538 40.839 -28.862 1.00 27.20 195 GLN F O 1
ATOM 10852 N N . LEU F 1 98 ? 49.930 42.542 -28.419 1.00 25.84 196 LEU F N 1
ATOM 10853 C CA . LEU F 1 98 ? 50.926 41.661 -27.792 1.00 25.19 196 LEU F CA 1
ATOM 10854 C C . LEU F 1 98 ? 50.401 41.019 -26.502 1.00 25.66 196 LEU F C 1
ATOM 10855 O O . LEU F 1 98 ? 49.756 41.694 -25.688 1.00 25.28 196 LEU F O 1
ATOM 10860 N N . GLN F 1 99 ? 50.665 39.717 -26.357 1.00 25.34 197 GLN F N 1
ATOM 10861 C CA . GLN F 1 99 ? 50.434 38.963 -25.125 1.00 25.98 197 GLN F CA 1
ATOM 10862 C C . GLN F 1 99 ? 51.775 38.830 -24.400 1.00 24.55 197 GLN F C 1
ATOM 10863 O O . GLN F 1 99 ? 52.803 38.652 -25.038 1.00 23.94 197 GLN F O 1
ATOM 10869 N N . TYR F 1 100 ? 51.745 38.886 -23.076 1.00 23.37 198 TYR F N 1
ATOM 10870 C CA . TYR F 1 100 ? 52.971 38.946 -22.276 1.00 22.11 198 TYR F CA 1
ATOM 10871 C C . TYR F 1 100 ? 53.052 37.887 -21.190 1.00 23.45 198 TYR F C 1
ATOM 10872 O O . TYR F 1 100 ? 52.027 37.415 -20.668 1.00 24.46 198 TYR F O 1
ATOM 10881 N N . ASP F 1 101 ? 54.286 37.536 -20.837 1.00 22.85 199 ASP F N 1
ATOM 10882 C CA . ASP F 1 101 ? 54.571 36.804 -19.616 1.00 22.55 199 ASP F CA 1
ATOM 10883 C C . ASP F 1 101 ? 54.991 37.797 -18.531 1.00 21.63 199 ASP F C 1
ATOM 10884 O O . ASP F 1 101 ? 55.632 38.806 -18.830 1.00 20.51 199 ASP F O 1
ATOM 10889 N N . THR F 1 102 ? 54.666 37.495 -17.275 1.00 21.22 200 THR F N 1
ATOM 10890 C CA . THR F 1 102 ? 55.093 38.367 -16.170 1.00 20.56 200 THR F CA 1
ATOM 10891 C C . THR F 1 102 ? 56.389 37.859 -15.528 1.00 20.24 200 THR F C 1
ATOM 10892 O O . THR F 1 102 ? 56.478 36.693 -15.157 1.00 21.09 200 THR F O 1
ATOM 10896 N N . ASN F 1 103 ? 57.378 38.744 -15.393 1.00 17.91 201 ASN F N 1
ATOM 10897 C CA . ASN F 1 103 ? 58.614 38.436 -14.683 1.00 17.59 201 ASN F CA 1
ATOM 10898 C C . ASN F 1 103 ? 58.718 39.286 -13.425 1.00 17.85 201 ASN F C 1
ATOM 10899 O O . ASN F 1 103 ? 58.622 40.512 -13.489 1.00 17.80 201 ASN F O 1
ATOM 10904 N N . LEU F 1 104 ? 58.927 38.633 -12.290 1.00 17.95 202 LEU F N 1
ATOM 10905 C CA . LEU F 1 104 ? 59.123 39.337 -11.029 1.00 18.67 202 LEU F CA 1
ATOM 10906 C C . LEU F 1 104 ? 60.598 39.558 -10.807 1.00 18.30 202 LEU F C 1
ATOM 10907 O O . LEU F 1 104 ? 61.375 38.603 -10.833 1.00 19.48 202 LEU F O 1
ATOM 10912 N N . VAL F 1 105 ? 60.993 40.812 -10.614 1.00 17.64 203 VAL F N 1
ATOM 10913 C CA . VAL F 1 105 ? 62.411 41.134 -10.452 1.00 18.11 203 VAL F CA 1
ATOM 10914 C C . VAL F 1 105 ? 62.647 42.192 -9.366 1.00 15.95 203 VAL F C 1
ATOM 10915 O O . VAL F 1 105 ? 61.872 43.146 -9.237 1.00 15.38 203 VAL F O 1
ATOM 10919 N N . ASP F 1 106 ? 63.736 42.025 -8.609 1.00 14.80 204 ASP F N 1
ATOM 10920 C CA . ASP F 1 106 ? 64.222 43.079 -7.734 1.00 14.45 204 ASP F CA 1
ATOM 10921 C C . ASP F 1 106 ? 65.384 43.758 -8.438 1.00 14.32 204 ASP F C 1
ATOM 10922 O O . ASP F 1 106 ? 66.370 43.083 -8.813 1.00 14.77 204 ASP F O 1
ATOM 10927 N N . TYR F 1 107 ? 65.251 45.068 -8.645 1.00 12.40 205 TYR F N 1
ATOM 10928 C CA . TYR F 1 107 ? 66.330 45.872 -9.211 1.00 12.36 205 TYR F CA 1
ATOM 10929 C C . TYR F 1 107 ? 66.972 46.735 -8.119 1.00 12.16 205 TYR F C 1
ATOM 10930 O O . TYR F 1 107 ? 66.317 47.071 -7.113 1.00 12.46 205 TYR F O 1
ATOM 10939 N N . TYR F 1 108 ? 68.237 47.107 -8.341 1.00 11.34 206 TYR F N 1
ATOM 10940 C CA . TYR F 1 108 ? 68.984 47.949 -7.395 1.00 11.30 206 TYR F CA 1
ATOM 10941 C C . TYR F 1 108 ? 69.516 49.090 -8.229 1.00 11.02 206 TYR F C 1
ATOM 10942 O O . TYR F 1 108 ? 70.372 48.877 -9.086 1.00 11.55 206 TYR F O 1
ATOM 10951 N N . LEU F 1 109 ? 68.928 50.271 -8.017 1.00 10.81 207 LEU F N 1
ATOM 10952 C CA . LEU F 1 109 ? 69.136 51.453 -8.852 1.00 10.89 207 LEU F CA 1
ATOM 10953 C C . LEU F 1 109 ? 69.843 52.564 -8.080 1.00 11.23 207 LEU F C 1
ATOM 10954 O O . LEU F 1 109 ? 69.317 53.047 -7.052 1.00 10.76 207 LEU F O 1
ATOM 10959 N N . GLU F 1 110 ? 71.006 52.984 -8.570 1.00 10.71 208 GLU F N 1
ATOM 10960 C CA . GLU F 1 110 ? 71.712 54.110 -7.954 1.00 10.84 208 GLU F CA 1
ATOM 10961 C C . GLU F 1 110 ? 71.281 55.424 -8.633 1.00 11.08 208 GLU F C 1
ATOM 10962 O O . GLU F 1 110 ? 71.463 55.599 -9.852 1.00 12.28 208 GLU F O 1
ATOM 10968 N N . VAL F 1 111 ? 70.677 56.312 -7.845 1.00 10.77 209 VAL F N 1
ATOM 10969 C CA . VAL F 1 111 ? 70.041 57.531 -8.352 1.00 10.76 209 VAL F CA 1
ATOM 10970 C C . VAL F 1 111 ? 70.887 58.734 -8.003 1.00 11.05 209 VAL F C 1
ATOM 10971 O O . VAL F 1 111 ? 71.049 59.054 -6.826 1.00 11.57 209 VAL F O 1
ATOM 10975 N N . PRO F 1 112 ? 71.441 59.403 -9.026 1.00 11.50 210 PRO F N 1
ATOM 10976 C CA . PRO F 1 112 ? 72.254 60.599 -8.769 1.00 11.48 210 PRO F CA 1
ATOM 10977 C C . PRO F 1 112 ? 71.357 61.832 -8.625 1.00 11.66 210 PRO F C 1
ATOM 10978 O O . PRO F 1 112 ? 70.561 62.112 -9.520 1.00 11.99 210 PRO F O 1
ATOM 10982 N N . ILE F 1 113 ? 71.518 62.562 -7.521 1.00 11.99 211 ILE F N 1
ATOM 10983 C CA . ILE F 1 113 ? 70.613 63.679 -7.181 1.00 12.27 211 ILE F CA 1
ATOM 10984 C C . ILE F 1 113 ? 71.428 64.924 -6.926 1.00 12.85 211 ILE F C 1
ATOM 10985 O O . ILE F 1 113 ? 72.419 64.869 -6.192 1.00 13.66 211 ILE F O 1
ATOM 10990 N N . VAL F 1 114 ? 70.960 66.042 -7.496 1.00 13.12 212 VAL F N 1
ATOM 10991 C CA . VAL F 1 114 ? 71.548 67.366 -7.260 1.00 15.48 212 VAL F CA 1
ATOM 10992 C C . VAL F 1 114 ? 70.534 68.117 -6.412 1.00 17.01 212 VAL F C 1
ATOM 10993 O O . VAL F 1 114 ? 69.333 67.877 -6.540 1.00 16.28 212 VAL F O 1
ATOM 10997 N N . PHE F 1 115 ? 71.019 68.973 -5.506 1.00 17.66 213 PHE F N 1
ATOM 10998 C CA . PHE F 1 115 ? 70.108 69.775 -4.706 1.00 19.84 213 PHE F CA 1
ATOM 10999 C C . PHE F 1 115 ? 70.595 71.219 -4.696 1.00 21.98 213 PHE F C 1
ATOM 11000 O O . PHE F 1 115 ? 71.804 71.489 -4.865 1.00 22.65 213 PHE F O 1
ATOM 11008 N N . ASP F 1 116 ? 69.662 72.156 -4.573 1.00 22.61 214 ASP F N 1
ATOM 11009 C CA . ASP F 1 116 ? 70.059 73.575 -4.544 1.00 23.96 214 ASP F CA 1
ATOM 11010 C C . ASP F 1 116 ? 70.048 74.155 -3.136 1.00 25.04 214 ASP F C 1
ATOM 11011 O O . ASP F 1 116 ? 69.831 73.429 -2.159 1.00 24.74 214 ASP F O 1
ATOM 11016 N N . LYS F 1 117 ? 70.292 75.464 -3.037 1.00 27.09 215 LYS F N 1
ATOM 11017 C CA . LYS F 1 117 ? 70.387 76.153 -1.740 1.00 29.01 215 LYS F CA 1
ATOM 11018 C C . LYS F 1 117 ? 69.119 76.029 -0.886 1.00 29.86 215 LYS F C 1
ATOM 11019 O O . LYS F 1 117 ? 69.172 76.190 0.342 1.00 30.68 215 LYS F O 1
ATOM 11022 N N . ASP F 1 118 ? 67.998 75.741 -1.547 1.00 29.36 216 ASP F N 1
ATOM 11023 C CA . ASP F 1 118 ? 66.687 75.654 -0.916 1.00 30.52 216 ASP F CA 1
ATOM 11024 C C . ASP F 1 118 ? 66.263 74.205 -0.728 1.00 29.70 216 ASP F C 1
ATOM 11025 O O . ASP F 1 118 ? 65.114 73.923 -0.385 1.00 29.92 216 ASP F O 1
ATOM 11038 N N . ASN F 1 120 ? 65.710 72.104 -3.052 1.00 23.52 218 ASN F N 1
ATOM 11039 C CA . ASN F 1 120 ? 65.036 71.519 -4.218 1.00 21.69 218 ASN F CA 1
ATOM 11040 C C . ASN F 1 120 ? 65.963 70.480 -4.802 1.00 20.04 218 ASN F C 1
ATOM 11041 O O . ASN F 1 120 ? 67.169 70.622 -4.680 1.00 20.01 218 ASN F O 1
ATOM 11059 N N . ALA F 1 122 ? 66.884 67.451 -8.091 1.00 14.21 220 ALA F N 1
ATOM 11060 C CA . ALA F 1 122 ? 66.666 66.954 -9.431 1.00 14.17 220 ALA F CA 1
ATOM 11061 C C . ALA F 1 122 ? 67.539 65.723 -9.612 1.00 13.91 220 ALA F C 1
ATOM 11062 O O . ALA F 1 122 ? 68.559 65.592 -8.938 1.00 14.57 220 ALA F O 1
ATOM 11064 N N . VAL F 1 123 ? 67.157 64.836 -10.526 1.00 12.22 221 VAL F N 1
ATOM 11065 C CA . VAL F 1 123 ? 68.080 63.723 -10.916 1.00 11.83 221 VAL F CA 1
ATOM 11066 C C . VAL F 1 123 ? 68.986 64.306 -12.007 1.00 12.28 221 VAL F C 1
ATOM 11067 O O . VAL F 1 123 ? 68.485 64.814 -13.022 1.00 12.85 221 VAL F O 1
ATOM 11071 N N . ASP F 1 124 ? 70.299 64.332 -11.756 1.00 12.15 222 ASP F N 1
ATOM 11072 C CA . ASP F 1 124 ? 71.197 65.089 -12.626 1.00 12.53 222 ASP F CA 1
ATOM 11073 C C . ASP F 1 124 ? 72.016 64.227 -13.588 1.00 12.40 222 ASP F C 1
ATOM 11074 O O . ASP F 1 124 ? 72.874 64.748 -14.327 1.00 12.94 222 ASP F O 1
ATOM 11079 N N . ALA F 1 125 ? 71.719 62.932 -13.637 1.00 11.95 223 ALA F N 1
ATOM 11080 C CA . ALA F 1 125 ? 72.471 62.051 -14.544 1.00 12.36 223 ALA F CA 1
ATOM 11081 C C . ALA F 1 125 ? 71.683 60.780 -14.730 1.00 12.14 223 ALA F C 1
ATOM 11082 O O . ALA F 1 125 ? 70.729 60.551 -14.007 1.00 11.34 223 ALA F O 1
ATOM 11084 N N . LEU F 1 126 ? 72.105 59.934 -15.670 1.00 11.53 224 LEU F N 1
ATOM 11085 C CA . LEU F 1 126 ? 71.465 58.618 -15.783 1.00 11.68 224 LEU F CA 1
ATOM 11086 C C . LEU F 1 126 ? 71.677 57.800 -14.506 1.00 11.73 224 LEU F C 1
ATOM 11087 O O . LEU F 1 126 ? 72.808 57.683 -14.005 1.00 11.85 224 LEU F O 1
ATOM 11092 N N . PRO F 1 127 ? 70.598 57.192 -13.985 1.00 12.16 225 PRO F N 1
ATOM 11093 C CA . PRO F 1 127 ? 70.788 56.253 -12.880 1.00 11.21 225 PRO F CA 1
ATOM 11094 C C . PRO F 1 127 ? 71.397 54.973 -13.442 1.00 12.01 225 PRO F C 1
ATOM 11095 O O . PRO F 1 127 ? 71.325 54.719 -14.668 1.00 12.15 225 PRO F O 1
ATOM 11099 N N . VAL F 1 128 ? 72.041 54.215 -12.569 1.00 10.75 226 VAL F N 1
ATOM 11100 C CA . VAL F 1 128 ? 72.745 53.011 -13.004 1.00 10.95 226 VAL F CA 1
ATOM 11101 C C . VAL F 1 128 ? 72.373 51.823 -12.127 1.00 11.04 226 VAL F C 1
ATOM 11102 O O . VAL F 1 128 ? 71.995 51.982 -10.945 1.00 11.92 226 VAL F O 1
ATOM 11114 N N . THR F 1 130 ? 73.177 48.936 -9.717 1.00 11.84 228 THR F N 1
ATOM 11115 C CA . THR F 1 130 ? 74.217 48.905 -8.692 1.00 12.28 228 THR F CA 1
ATOM 11116 C C . THR F 1 130 ? 74.114 47.601 -7.855 1.00 13.01 228 THR F C 1
ATOM 11117 O O . THR F 1 130 ? 73.281 46.722 -8.121 1.00 12.61 228 THR F O 1
ATOM 11121 N N . ALA F 1 131 ? 74.977 47.478 -6.868 1.00 13.54 229 ALA F N 1
ATOM 11122 C CA . ALA F 1 131 ? 75.061 46.251 -6.079 1.00 15.31 229 ALA F CA 1
ATOM 11123 C C . ALA F 1 131 ? 73.899 46.191 -5.083 1.00 16.37 229 ALA F C 1
ATOM 11124 O O . ALA F 1 131 ? 73.453 47.217 -4.551 1.00 15.79 229 ALA F O 1
ATOM 11126 N N . PRO F 1 132 ? 73.393 44.983 -4.832 1.00 17.49 230 PRO F N 1
ATOM 11127 C CA . PRO F 1 132 ? 72.407 44.819 -3.754 1.00 18.51 230 PRO F CA 1
ATOM 11128 C C . PRO F 1 132 ? 73.083 44.970 -2.383 1.00 19.45 230 PRO F C 1
ATOM 11129 O O . PRO F 1 132 ? 74.313 44.913 -2.308 1.00 19.40 230 PRO F O 1
ATOM 11133 N N . PRO F 1 133 ? 72.296 45.184 -1.311 1.00 20.21 231 PRO F N 1
ATOM 11134 C CA . PRO F 1 133 ? 72.877 45.138 0.040 1.00 20.55 231 PRO F CA 1
ATOM 11135 C C . PRO F 1 133 ? 73.517 43.784 0.353 1.00 21.56 231 PRO F C 1
ATOM 11136 O O . PRO F 1 133 ? 73.133 42.774 -0.238 1.00 20.66 231 PRO F O 1
ATOM 11140 N N . GLU F 1 134 ? 74.483 43.795 1.274 1.00 21.68 232 GLU F N 1
ATOM 11141 C CA . GLU F 1 134 ? 75.185 42.610 1.725 1.00 22.95 232 GLU F CA 1
ATOM 11142 C C . GLU F 1 134 ? 74.743 42.358 3.159 1.00 22.20 232 GLU F C 1
ATOM 11143 O O . GLU F 1 134 ? 74.780 43.250 3.967 1.00 22.92 232 GLU F O 1
ATOM 11145 N N . LYS F 1 135 ? 74.297 41.147 3.451 1.00 22.14 233 LYS F N 1
ATOM 11146 C CA . LYS F 1 135 ? 73.853 40.781 4.784 1.00 22.61 233 LYS F CA 1
ATOM 11147 C C . LYS F 1 135 ? 75.053 40.755 5.767 1.00 22.76 233 LYS F C 1
ATOM 11148 O O . LYS F 1 135 ? 76.155 40.299 5.408 1.00 23.75 233 LYS F O 1
ATOM 11154 N N . ALA F 1 136 ? 74.869 41.292 6.977 1.00 21.56 234 ALA F N 1
ATOM 11155 C CA . ALA F 1 136 ? 75.892 41.178 8.050 1.00 23.01 234 ALA F CA 1
ATOM 11156 C C . ALA F 1 136 ? 75.990 39.754 8.579 1.00 23.82 234 ALA F C 1
ATOM 11157 O O . ALA F 1 136 ? 74.979 39.028 8.622 1.00 22.79 234 ALA F O 1
ATOM 11159 N N . TYR F 1 137 ? 77.190 39.370 9.023 1.00 25.49 235 TYR F N 1
ATOM 11160 C CA . TYR F 1 137 ? 77.380 38.091 9.709 1.00 27.74 235 TYR F CA 1
ATOM 11161 C C . TYR F 1 137 ? 77.481 38.362 11.209 1.00 28.35 235 TYR F C 1
ATOM 11162 O O . TYR F 1 137 ? 78.034 39.381 11.623 1.00 29.58 235 TYR F O 1
ATOM 11171 N N . PHE F 1 138 ? 76.938 37.468 12.020 1.00 27.87 236 PHE F N 1
ATOM 11172 C CA . PHE F 1 138 ? 77.145 37.540 13.463 1.00 29.22 236 PHE F CA 1
ATOM 11173 C C . PHE F 1 138 ? 77.295 36.129 14.039 1.00 29.84 236 PHE F C 1
ATOM 11174 O O . PHE F 1 138 ? 76.663 35.182 13.553 1.00 29.24 236 PHE F O 1
ATOM 11182 N N . LYS F 1 139 ? 78.141 35.991 15.057 1.00 31.48 237 LYS F N 1
ATOM 11183 C CA . LYS F 1 139 ? 78.246 34.729 15.794 1.00 32.22 237 LYS F CA 1
ATOM 11184 C C . LYS F 1 139 ? 77.238 34.772 16.946 1.00 31.27 237 LYS F C 1
ATOM 11185 O O . LYS F 1 139 ? 77.250 35.694 17.760 1.00 31.43 237 LYS F O 1
ATOM 11188 N N . ASN F 1 140 ? 76.349 33.788 17.005 1.00 30.66 238 ASN F N 1
ATOM 11189 C CA . ASN F 1 140 ? 75.376 33.745 18.096 1.00 30.75 238 ASN F CA 1
ATOM 11190 C C . ASN F 1 140 ? 76.039 33.613 19.473 1.00 31.39 238 ASN F C 1
ATOM 11191 O O . ASN F 1 140 ? 76.995 32.848 19.638 1.00 32.28 238 ASN F O 1
ATOM 11196 N N . LYS F 1 141 ? 75.557 34.359 20.459 1.00 30.37 239 LYS F N 1
ATOM 11197 C CA . LYS F 1 141 ? 76.112 34.263 21.805 1.00 31.28 239 LYS F CA 1
ATOM 11198 C C . LYS F 1 141 ? 74.986 33.958 22.767 1.00 30.81 239 LYS F C 1
ATOM 11199 O O . LYS F 1 141 ? 74.123 34.803 23.003 1.00 29.63 239 LYS F O 1
ATOM 11205 N N . GLU F 1 142 ? 74.989 32.744 23.313 1.00 31.46 240 GLU F N 1
ATOM 11206 C CA . GLU F 1 142 ? 74.017 32.376 24.346 1.00 32.11 240 GLU F CA 1
ATOM 11207 C C . GLU F 1 142 ? 74.229 33.211 25.603 1.00 32.27 240 GLU F C 1
ATOM 11208 O O . GLU F 1 142 ? 75.348 33.648 25.889 1.00 33.33 240 GLU F O 1
ATOM 11214 N N . PHE F 1 143 ? 73.161 33.462 26.346 1.00 31.83 241 PHE F N 1
ATOM 11215 C CA . PHE F 1 143 ? 73.285 34.251 27.554 1.00 32.99 241 PHE F CA 1
ATOM 11216 C C . PHE F 1 143 ? 74.162 33.504 28.568 1.00 35.55 241 PHE F C 1
ATOM 11217 O O . PHE F 1 143 ? 73.879 32.358 28.906 1.00 35.87 241 PHE F O 1
ATOM 11225 N N . SER F 1 144 ? 75.236 34.157 28.997 1.00 37.84 242 SER F N 1
ATOM 11226 C CA . SER F 1 144 ? 76.114 33.626 30.034 1.00 41.06 242 SER F CA 1
ATOM 11227 C C . SER F 1 144 ? 75.540 34.134 31.337 1.00 42.05 242 SER F C 1
ATOM 11228 O O . SER F 1 144 ? 75.591 35.326 31.628 1.00 42.79 242 SER F O 1
ATOM 11231 N N . GLY F 1 145 ? 74.954 33.231 32.102 1.00 43.38 243 GLY F N 1
ATOM 11232 C CA . GLY F 1 145 ? 74.314 33.616 33.338 1.00 44.41 243 GLY F CA 1
ATOM 11233 C C . GLY F 1 145 ? 74.249 32.452 34.279 1.00 45.49 243 GLY F C 1
ATOM 11234 O O . GLY F 1 145 ? 74.501 31.308 33.893 1.00 46.46 243 GLY F O 1
ATOM 11235 N N . THR F 1 146 ? 73.926 32.752 35.529 1.00 45.92 244 THR F N 1
ATOM 11236 C CA . THR F 1 146 ? 73.710 31.730 36.522 1.00 46.28 244 THR F CA 1
ATOM 11237 C C . THR F 1 146 ? 72.242 31.352 36.494 1.00 45.03 244 THR F C 1
ATOM 11238 O O . THR F 1 146 ? 71.381 32.166 36.815 1.00 44.39 244 THR F O 1
ATOM 11242 N N . SER F 1 147 ? 71.969 30.114 36.109 1.00 44.42 245 SER F N 1
ATOM 11243 C CA . SER F 1 147 ? 70.613 29.583 36.100 1.00 44.33 245 SER F CA 1
ATOM 11244 C C . SER F 1 147 ? 70.010 29.474 37.521 1.00 45.23 245 SER F C 1
ATOM 11245 O O . SER F 1 147 ? 70.746 29.282 38.504 1.00 46.01 245 SER F O 1
ATOM 11248 N N . GLU F 1 148 ? 68.680 29.602 37.613 1.00 44.21 246 GLU F N 1
ATOM 11249 C CA . GLU F 1 148 ? 67.938 29.527 38.889 1.00 44.59 246 GLU F CA 1
ATOM 11250 C C . GLU F 1 148 ? 67.468 28.100 39.255 1.00 44.83 246 GLU F C 1
ATOM 11251 O O . GLU F 1 148 ? 66.625 27.522 38.568 1.00 44.60 246 GLU F O 1
ATOM 11257 N N . ASN F 1 149 ? 68.008 27.552 40.344 1.00 45.48 247 ASN F N 1
ATOM 11258 C CA . ASN F 1 149 ? 67.750 26.160 40.748 1.00 45.45 247 ASN F CA 1
ATOM 11259 C C . ASN F 1 149 ? 66.558 25.922 41.695 1.00 45.25 247 ASN F C 1
ATOM 11260 O O . ASN F 1 149 ? 66.220 24.771 41.974 1.00 45.96 247 ASN F O 1
ATOM 11262 N N . ASP F 1 150 ? 65.930 26.994 42.187 1.00 43.84 248 ASP F N 1
ATOM 11263 C CA . ASP F 1 150 ? 64.782 26.884 43.105 1.00 42.99 248 ASP F CA 1
ATOM 11264 C C . ASP F 1 150 ? 63.495 26.637 42.315 1.00 41.34 248 ASP F C 1
ATOM 11265 O O . ASP F 1 150 ? 62.988 27.556 41.651 1.00 39.68 248 ASP F O 1
ATOM 11270 N N . ALA F 1 151 ? 62.963 25.415 42.389 1.00 39.81 249 ALA F N 1
ATOM 11271 C CA . ALA F 1 151 ? 61.755 25.048 41.630 1.00 38.33 249 ALA F CA 1
ATOM 11272 C C . ALA F 1 151 ? 60.504 25.841 42.053 1.00 38.22 249 ALA F C 1
ATOM 11273 O O . ALA F 1 151 ? 59.616 26.077 41.234 1.00 37.03 249 ALA F O 1
ATOM 11275 N N . ASP F 1 152 ? 60.431 26.230 43.323 1.00 38.77 250 ASP F N 1
ATOM 11276 C CA . ASP F 1 152 ? 59.361 27.128 43.776 1.00 39.31 250 ASP F CA 1
ATOM 11277 C C . ASP F 1 152 ? 59.445 28.478 43.042 1.00 37.30 250 ASP F C 1
ATOM 11278 O O . ASP F 1 152 ? 58.449 28.941 42.487 1.00 35.88 250 ASP F O 1
ATOM 11283 N N . LYS F 1 153 ? 60.627 29.096 43.040 1.00 36.29 251 LYS F N 1
ATOM 11284 C CA . LYS F 1 153 ? 60.806 30.359 42.349 1.00 35.46 251 LYS F CA 1
ATOM 11285 C C . LYS F 1 153 ? 60.545 30.202 40.854 1.00 33.39 251 LYS F C 1
ATOM 11286 O O . LYS F 1 153 ? 59.834 31.027 40.276 1.00 32.27 251 LYS F O 1
ATOM 11292 N N . THR F 1 154 ? 61.081 29.141 40.235 1.00 31.71 252 THR F N 1
ATOM 11293 C CA . THR F 1 154 ? 60.962 29.021 38.759 1.00 29.79 252 THR F CA 1
ATOM 11294 C C . THR F 1 154 ? 59.508 28.807 38.324 1.00 28.83 252 THR F C 1
ATOM 11295 O O . THR F 1 154 ? 59.088 29.284 37.259 1.00 27.87 252 THR F O 1
ATOM 11299 N N . LYS F 1 155 ? 58.744 28.099 39.147 1.00 28.95 253 LYS F N 1
ATOM 11300 C CA . LYS F 1 155 ? 57.336 27.886 38.845 1.00 29.22 253 LYS F CA 1
ATOM 11301 C C . LYS F 1 155 ? 56.570 29.212 38.941 1.00 29.10 253 LYS F C 1
ATOM 11302 O O . LYS F 1 155 ? 55.759 29.530 38.067 1.00 28.33 253 LYS F O 1
ATOM 11308 N N . LYS F 1 156 ? 56.842 29.974 39.997 1.00 29.67 254 LYS F N 1
ATOM 11309 C CA . LYS F 1 156 ? 56.171 31.274 40.201 1.00 30.90 254 LYS F CA 1
ATOM 11310 C C . LYS F 1 156 ? 56.516 32.274 39.105 1.00 30.14 254 LYS F C 1
ATOM 11311 O O . LYS F 1 156 ? 55.626 32.962 38.603 1.00 30.32 254 LYS F O 1
ATOM 11317 N N . ILE F 1 157 ? 57.796 32.347 38.734 1.00 29.31 255 ILE F N 1
ATOM 11318 C CA . ILE F 1 157 ? 58.235 33.225 37.630 1.00 28.27 255 ILE F CA 1
ATOM 11319 C C . ILE F 1 157 ? 57.575 32.805 36.312 1.00 27.76 255 ILE F C 1
ATOM 11320 O O . ILE F 1 157 ? 57.064 33.637 35.568 1.00 26.53 255 ILE F O 1
ATOM 11325 N N . THR F 1 158 ? 57.583 31.508 36.034 1.00 27.49 256 THR F N 1
ATOM 11326 C CA . THR F 1 158 ? 56.984 30.994 34.812 1.00 27.32 256 THR F CA 1
ATOM 11327 C C . THR F 1 158 ? 55.503 31.346 34.736 1.00 27.41 256 THR F C 1
ATOM 11328 O O . THR F 1 158 ? 55.048 31.865 33.737 1.00 26.58 256 THR F O 1
ATOM 11332 N N . ASP F 1 159 ? 54.756 31.059 35.798 1.00 28.60 257 ASP F N 1
ATOM 11333 C CA . ASP F 1 159 ? 53.329 31.378 35.821 1.00 28.43 257 ASP F CA 1
ATOM 11334 C C . ASP F 1 159 ? 53.070 32.876 35.671 1.00 28.11 257 ASP F C 1
ATOM 11335 O O . ASP F 1 159 ? 52.136 33.273 34.960 1.00 27.36 257 ASP F O 1
ATOM 11340 N N . SER F 1 160 ? 53.891 33.705 36.322 1.00 28.17 258 SER F N 1
ATOM 11341 C CA . SER F 1 160 ? 53.792 35.163 36.171 1.00 28.17 258 SER F CA 1
ATOM 11342 C C . SER F 1 160 ? 54.028 35.624 34.733 1.00 26.89 258 SER F C 1
ATOM 11343 O O . SER F 1 160 ? 53.239 36.420 34.181 1.00 26.01 258 SER F O 1
ATOM 11346 N N . VAL F 1 161 ? 55.119 35.133 34.143 1.00 26.07 259 VAL F N 1
ATOM 11347 C CA . VAL F 1 161 ? 55.481 35.473 32.746 1.00 25.20 259 VAL F CA 1
ATOM 11348 C C . VAL F 1 161 ? 54.389 35.009 31.780 1.00 25.22 259 VAL F C 1
ATOM 11349 O O . VAL 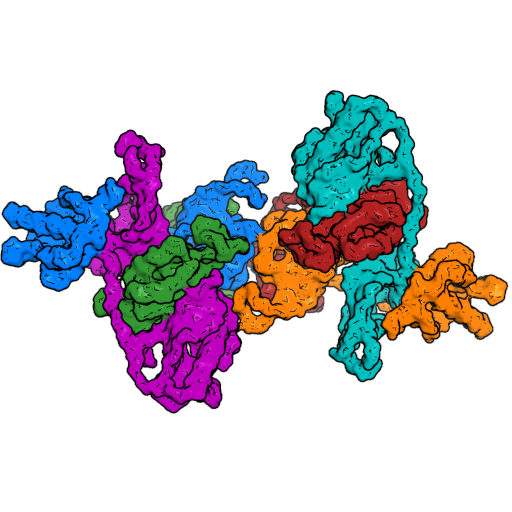F 1 161 ? 53.991 35.753 30.856 1.00 24.69 259 VAL F O 1
ATOM 11353 N N . SER F 1 162 ? 53.889 33.791 32.006 1.00 25.93 260 SER F N 1
ATOM 11354 C CA . SER F 1 162 ? 52.792 33.242 31.227 1.00 26.92 260 SER F CA 1
ATOM 11355 C C . SER F 1 162 ? 51.532 34.101 31.335 1.00 27.14 260 SER F C 1
ATOM 11356 O O . SER F 1 162 ? 50.898 34.417 30.315 1.00 27.00 260 SER F O 1
ATOM 11359 N N . GLN F 1 163 ? 51.170 34.492 32.557 1.00 26.83 261 GLN F N 1
ATOM 11360 C CA . GLN F 1 163 ? 49.980 35.344 32.739 1.00 27.39 261 GLN F CA 1
ATOM 11361 C C . GLN F 1 163 ? 50.180 36.740 32.128 1.00 26.37 261 GLN F C 1
ATOM 11362 O O . GLN F 1 163 ? 49.266 37.301 31.487 1.00 25.64 261 GLN F O 1
ATOM 11368 N N . PHE F 1 164 ? 51.389 37.275 32.296 1.00 25.79 262 PHE F N 1
ATOM 11369 C CA . PHE F 1 164 ? 51.759 38.523 31.648 1.00 24.39 262 PHE F CA 1
ATOM 11370 C C . PHE F 1 164 ? 51.580 38.451 30.134 1.00 23.72 262 PHE F C 1
ATOM 11371 O O . PHE F 1 164 ? 51.015 39.357 29.555 1.00 23.57 262 PHE F O 1
ATOM 11379 N N . PHE F 1 165 ? 52.085 37.399 29.488 1.00 22.40 263 PHE F N 1
ATOM 11380 C CA . PHE F 1 165 ? 51.962 37.320 28.038 1.00 21.36 263 PHE F CA 1
ATOM 11381 C C . PHE F 1 165 ? 50.520 37.155 27.569 1.00 21.34 263 PHE F C 1
ATOM 11382 O O . PHE F 1 165 ? 50.150 37.690 26.520 1.00 20.21 263 PHE F O 1
ATOM 11390 N N . LYS F 1 166 ? 49.692 36.438 28.335 1.00 21.86 264 LYS F N 1
ATOM 11391 C CA . LYS F 1 166 ? 48.270 36.366 27.957 1.00 22.60 264 LYS F CA 1
ATOM 11392 C C . LYS F 1 166 ? 47.671 37.765 27.922 1.00 22.70 264 LYS F C 1
ATOM 11393 O O . LYS F 1 166 ? 46.928 38.091 26.991 1.00 22.36 264 LYS F O 1
ATOM 11399 N N . ALA F 1 167 ? 47.982 38.593 28.925 1.00 22.75 265 ALA F N 1
ATOM 11400 C CA . ALA F 1 167 ? 47.453 39.962 28.969 1.00 23.17 265 ALA F CA 1
ATOM 11401 C C . ALA F 1 167 ? 48.057 40.816 27.849 1.00 22.02 265 ALA F C 1
ATOM 11402 O O . ALA F 1 167 ? 47.349 41.561 27.178 1.00 21.89 265 ALA F O 1
ATOM 11404 N N . TYR F 1 168 ? 49.364 40.678 27.654 1.00 21.15 266 TYR F N 1
ATOM 11405 C CA . TYR F 1 168 ? 50.085 41.405 26.596 1.00 20.52 266 TYR F CA 1
ATOM 11406 C C . TYR F 1 168 ? 49.441 41.209 25.217 1.00 20.68 266 TYR F C 1
ATOM 11407 O O . TYR F 1 168 ? 49.252 42.180 24.467 1.00 20.48 266 TYR F O 1
ATOM 11416 N N . TYR F 1 169 ? 49.089 39.969 24.896 1.00 20.20 267 TYR F N 1
ATOM 11417 C CA . TYR F 1 169 ? 48.522 39.669 23.581 1.00 20.29 267 TYR F CA 1
ATOM 11418 C C . TYR F 1 169 ? 47.010 39.864 23.495 1.00 21.48 267 TYR F C 1
ATOM 11419 O O . TYR F 1 169 ? 46.484 40.117 22.409 1.00 21.92 267 TYR F O 1
ATOM 11428 N N . GLU F 1 170 ? 46.312 39.737 24.624 1.00 22.73 268 GLU F N 1
ATOM 11429 C CA . GLU F 1 170 ? 44.842 39.649 24.594 1.00 24.93 268 GLU F CA 1
ATOM 11430 C C . GLU F 1 170 ? 44.083 40.742 25.349 1.00 26.10 268 GLU F C 1
ATOM 11431 O O . GLU F 1 170 ? 42.917 40.989 25.059 1.00 27.88 268 GLU F O 1
ATOM 11437 N N . GLN F 1 171 ? 44.726 41.404 26.298 1.00 26.46 269 GLN F N 1
ATOM 11438 C CA . GLN F 1 171 ? 43.969 42.240 27.244 1.00 28.37 269 GLN F CA 1
ATOM 11439 C C . GLN F 1 171 ? 44.296 43.728 27.174 1.00 28.41 269 GLN F C 1
ATOM 11440 O O . GLN F 1 171 ? 45.232 44.125 26.459 1.00 27.94 269 GLN F O 1
ATOM 11446 N N . ASN F 1 172 ? 43.516 44.553 27.880 1.00 28.97 270 ASN F N 1
ATOM 11447 C CA . ASN F 1 172 ? 43.729 46.002 27.830 1.00 29.77 270 ASN F CA 1
ATOM 11448 C C . ASN F 1 172 ? 44.903 46.401 28.722 1.00 29.52 270 ASN F C 1
ATOM 11449 O O . ASN F 1 172 ? 45.416 45.567 29.478 1.00 29.54 270 ASN F O 1
ATOM 11454 N N . GLN F 1 173 ? 45.319 47.664 28.634 1.00 29.19 271 GLN F N 1
ATOM 11455 C CA . GLN F 1 173 ? 46.493 48.153 29.367 1.00 29.48 271 GLN F CA 1
ATOM 11456 C C . GLN F 1 173 ? 46.338 48.106 30.891 1.00 30.82 271 GLN F C 1
ATOM 11457 O O . GLN F 1 173 ? 47.311 47.853 31.606 1.00 30.52 271 GLN F O 1
ATOM 11463 N N . THR F 1 174 ? 45.133 48.365 31.391 1.00 31.86 272 THR F N 1
ATOM 11464 C CA . THR F 1 174 ? 44.883 48.223 32.834 1.00 33.18 272 THR F CA 1
ATOM 11465 C C . THR F 1 174 ? 45.262 46.833 33.326 1.00 33.05 272 THR F C 1
ATOM 11466 O O . THR F 1 174 ? 45.954 46.690 34.347 1.00 33.36 272 THR F O 1
ATOM 11470 N N . GLN F 1 175 ? 44.813 45.820 32.587 1.00 32.57 273 GLN F N 1
ATOM 11471 C CA A GLN F 1 175 ? 45.066 44.425 32.923 0.50 32.35 273 GLN F CA 1
ATOM 11472 C CA B GLN F 1 175 ? 45.072 44.430 32.938 0.50 32.38 273 GLN F CA 1
ATOM 11473 C C . GLN F 1 175 ? 46.553 44.084 32.835 1.00 31.46 273 GLN F C 1
ATOM 11474 O O . GLN F 1 175 ? 47.080 43.368 33.679 1.00 31.86 273 GLN F O 1
ATOM 11485 N N . ILE F 1 176 ? 47.219 44.602 31.799 1.00 29.95 274 ILE F N 1
ATOM 11486 C CA . ILE F 1 176 ? 48.665 44.390 31.632 1.00 28.80 274 ILE F CA 1
ATOM 11487 C C . ILE F 1 176 ? 49.453 44.981 32.810 1.00 29.69 274 ILE F C 1
ATOM 11488 O O . ILE F 1 176 ? 50.340 44.331 33.362 1.00 29.16 274 ILE F O 1
ATOM 11493 N N . ASP F 1 177 ? 49.101 46.211 33.190 1.00 30.85 275 ASP F N 1
ATOM 11494 C CA . ASP F 1 177 ? 49.830 46.972 34.207 1.00 32.68 275 ASP F CA 1
ATOM 11495 C C . ASP F 1 177 ? 49.889 46.273 35.562 1.00 33.68 275 ASP F C 1
ATOM 11496 O O . ASP F 1 177 ? 50.839 46.492 36.314 1.00 34.46 275 ASP F O 1
ATOM 11501 N N . TYR F 1 178 ? 48.892 45.434 35.861 1.00 34.49 276 TYR F N 1
ATOM 11502 C CA . TYR F 1 178 ? 48.877 44.632 37.099 1.00 35.58 276 TYR F CA 1
ATOM 11503 C C . TYR F 1 178 ? 50.093 43.719 37.211 1.00 34.77 276 TYR F C 1
ATOM 11504 O O . TYR F 1 178 ? 50.501 43.369 38.320 1.00 34.05 276 TYR F O 1
ATOM 11513 N N . PHE F 1 179 ? 50.655 43.327 36.058 1.00 33.34 277 PHE F N 1
ATOM 11514 C CA . PHE F 1 179 ? 51.803 42.415 35.999 1.00 33.01 277 PHE F CA 1
ATOM 11515 C C . PHE F 1 179 ? 53.164 43.129 35.971 1.00 33.04 277 PHE F C 1
ATOM 11516 O O . PHE F 1 179 ? 54.217 42.477 35.968 1.00 33.00 277 PHE F O 1
ATOM 11524 N N . LEU F 1 180 ? 53.144 44.456 35.950 1.00 33.36 278 LEU F N 1
ATOM 11525 C CA . LEU F 1 180 ? 54.363 45.244 35.766 1.00 33.46 278 LEU F CA 1
ATOM 11526 C C . LEU F 1 180 ? 54.889 45.884 37.045 1.00 35.24 278 LEU F C 1
ATOM 11527 O O . LEU F 1 180 ? 54.108 46.229 37.951 1.00 35.43 278 LEU F O 1
ATOM 11532 N N . VAL F 1 181 ? 56.209 46.073 37.092 1.00 35.71 279 VAL F N 1
ATOM 11533 C CA . VAL F 1 181 ? 56.828 46.942 38.090 1.00 38.63 279 VAL F CA 1
ATOM 11534 C C . VAL F 1 181 ? 56.245 48.346 37.888 1.00 39.39 279 VAL F C 1
ATOM 11535 O O . VAL F 1 181 ? 55.950 48.742 36.758 1.00 38.54 279 VAL F O 1
ATOM 11539 N N . ASP F 1 182 ? 56.034 49.085 38.974 1.00 41.72 280 ASP F N 1
ATOM 11540 C CA . ASP F 1 182 ? 55.474 50.431 38.840 1.00 43.35 280 ASP F CA 1
ATOM 11541 C C . ASP F 1 182 ? 56.326 51.262 37.890 1.00 43.01 280 ASP F C 1
ATOM 11542 O O . ASP F 1 182 ? 57.550 51.294 38.013 1.00 43.71 280 ASP F O 1
ATOM 11547 N N . GLY F 1 183 ? 55.666 51.888 36.917 1.00 43.06 281 GLY F N 1
ATOM 11548 C CA . GLY F 1 183 ? 56.320 52.695 35.888 1.00 42.72 281 GLY F CA 1
ATOM 11549 C C . GLY F 1 183 ? 57.118 51.987 34.796 1.00 41.58 281 GLY F C 1
ATOM 11550 O O . GLY F 1 183 ? 57.892 52.638 34.092 1.00 42.31 281 GLY F O 1
ATOM 11551 N N . ALA F 1 184 ? 56.937 50.676 34.617 1.00 40.31 282 ALA F N 1
ATOM 11552 C CA . ALA F 1 184 ? 57.698 49.932 33.587 1.00 38.45 282 ALA F CA 1
ATOM 11553 C C . ALA F 1 184 ? 57.466 50.435 32.147 1.00 37.49 282 ALA F C 1
ATOM 11554 O O . ALA F 1 184 ? 58.367 50.372 31.297 1.00 37.25 282 ALA F O 1
ATOM 11556 N N . ASP F 1 185 ? 56.264 50.922 31.871 1.00 36.17 283 ASP F N 1
ATOM 11557 C CA . ASP F 1 185 ? 55.934 51.404 30.524 1.00 35.37 283 ASP F CA 1
ATOM 11558 C C . ASP F 1 185 ? 56.144 50.344 29.428 1.00 32.80 283 ASP F C 1
ATOM 11559 O O . ASP F 1 185 ? 57.009 50.470 28.548 1.00 32.53 283 ASP F O 1
ATOM 11564 N N . ILE F 1 186 ? 55.334 49.297 29.499 1.00 30.81 284 ILE F N 1
ATOM 11565 C CA . ILE F 1 186 ? 55.350 48.223 28.526 1.00 28.68 284 ILE F CA 1
ATOM 11566 C C . ILE F 1 186 ? 53.928 48.142 28.002 1.00 28.15 284 ILE F C 1
ATOM 11567 O O . ILE F 1 186 ? 53.011 47.727 28.725 1.00 28.46 284 ILE F O 1
ATOM 11572 N N . LYS F 1 187 ? 53.743 48.596 26.765 1.00 26.57 285 LYS F N 1
ATOM 11573 C CA . LYS F 1 187 ? 52.419 48.625 26.132 1.00 26.98 285 LYS F CA 1
ATOM 11574 C C . LYS F 1 187 ? 52.101 47.313 25.413 1.00 25.68 285 LYS F C 1
ATOM 11575 O O . LYS F 1 187 ? 52.982 46.672 24.817 1.00 24.50 285 LYS F O 1
ATOM 11581 N N . GLY F 1 188 ? 50.827 46.929 25.459 1.00 25.40 286 GLY F N 1
ATOM 11582 C CA . GLY F 1 188 ? 50.387 45.653 24.898 1.00 24.85 286 GLY F CA 1
ATOM 11583 C C . GLY F 1 188 ? 50.331 45.665 23.389 1.00 24.97 286 GLY F C 1
ATOM 11584 O O . GLY F 1 188 ? 50.467 46.716 22.759 1.00 24.08 286 GLY F O 1
ATOM 11585 N N . ALA F 1 189 ? 50.085 44.495 22.818 1.00 25.00 287 ALA F N 1
ATOM 11586 C CA . ALA F 1 189 ? 50.100 44.308 21.377 1.00 26.08 287 ALA F CA 1
ATOM 11587 C C . ALA F 1 189 ? 48.737 44.676 20.782 1.00 27.84 287 ALA F C 1
ATOM 11588 O O . ALA F 1 189 ? 48.455 44.345 19.654 1.00 29.37 287 ALA F O 1
ATOM 11590 N N . GLY F 1 190 ? 47.892 45.334 21.560 1.00 28.96 288 GLY F N 1
ATOM 11591 C CA . GLY F 1 190 ? 46.608 45.835 21.063 1.00 31.55 288 GLY F CA 1
ATOM 11592 C C . GLY F 1 190 ? 45.453 44.849 21.044 1.00 32.37 288 GLY F C 1
ATOM 11593 O O . GLY F 1 190 ? 44.498 45.036 20.283 1.00 33.49 288 GLY F O 1
ATOM 11594 N N . GLN F 1 191 ? 45.534 43.817 21.882 1.00 32.28 289 GLN F N 1
ATOM 11595 C CA . GLN F 1 191 ? 44.497 42.769 22.007 1.00 32.93 289 GLN F CA 1
ATOM 11596 C C . GLN F 1 191 ? 44.228 42.103 20.672 1.00 32.03 289 GLN F C 1
ATOM 11597 O O . GLN F 1 191 ? 43.085 41.954 20.252 1.00 33.95 289 GLN F O 1
ATOM 11603 N N . LYS F 1 192 ? 45.309 41.673 20.039 1.00 30.02 290 LYS F N 1
ATOM 11604 C CA . LYS F 1 192 ? 45.287 41.327 18.664 1.00 28.44 290 LYS F CA 1
ATOM 11605 C C . LYS F 1 192 ? 45.534 39.833 18.398 1.00 26.40 290 LYS F C 1
ATOM 11606 O O . LYS F 1 192 ? 45.374 39.399 17.257 1.00 25.26 290 LYS F O 1
ATOM 11612 N N . PHE F 1 193 ? 45.963 39.071 19.407 1.00 24.81 291 PHE F N 1
ATOM 11613 C CA . PHE F 1 193 ? 46.409 37.664 19.187 1.00 23.28 291 PHE F CA 1
ATOM 11614 C C . PHE F 1 193 ? 45.895 36.733 20.265 1.00 24.08 291 PHE F C 1
ATOM 11615 O O . PHE F 1 193 ? 45.592 37.183 21.354 1.00 24.90 291 PHE F O 1
ATOM 11623 N N . SER F 1 194 ? 45.782 35.447 19.949 1.00 23.85 292 SER F N 1
ATOM 11624 C CA . SER F 1 194 ? 45.453 34.437 20.966 1.00 24.81 292 SER F CA 1
ATOM 11625 C C . SER F 1 194 ? 46.747 33.824 21.498 1.00 23.54 292 SER F C 1
ATOM 11626 O O . SER F 1 194 ? 47.485 33.187 20.748 1.00 23.95 292 SER F O 1
ATOM 11629 N N . PHE F 1 195 ? 47.042 34.043 22.775 1.00 23.74 293 PHE F N 1
ATOM 11630 C CA . PHE F 1 195 ? 48.244 33.467 23.366 1.00 23.63 293 PHE F CA 1
ATOM 11631 C C . PHE F 1 195 ? 48.070 31.952 23.464 1.00 24.33 293 PHE F C 1
ATOM 11632 O O . PHE F 1 195 ? 47.061 31.484 23.971 1.00 25.04 293 PHE F O 1
ATOM 11640 N N . ASN F 1 196 ? 49.026 31.195 22.918 1.00 24.56 294 ASN F N 1
ATOM 11641 C CA . ASN F 1 196 ? 48.971 29.742 22.992 1.00 25.44 294 ASN F CA 1
ATOM 11642 C C . ASN F 1 196 ? 49.727 29.274 24.213 1.00 26.08 294 ASN F C 1
ATOM 11643 O O . ASN F 1 196 ? 49.120 28.936 25.248 1.00 26.37 294 ASN F O 1
ATOM 11648 N N . LYS F 1 197 ? 51.048 29.300 24.141 1.00 25.08 295 LYS F N 1
ATOM 11649 C CA . LYS F 1 197 ? 51.810 28.903 25.298 1.00 25.56 295 LYS F CA 1
ATOM 11650 C C . LYS F 1 197 ? 53.255 29.295 25.195 1.00 24.56 295 LYS F C 1
ATOM 11651 O O . LYS F 1 197 ? 53.763 29.575 24.107 1.00 23.23 295 LYS F O 1
ATOM 11657 N N . ILE F 1 198 ? 53.917 29.266 26.349 1.00 24.25 296 ILE F N 1
ATOM 11658 C CA . ILE F 1 198 ? 55.365 29.290 26.398 1.00 23.87 296 ILE F CA 1
ATOM 11659 C C . ILE F 1 198 ? 55.885 27.940 25.897 1.00 23.98 296 ILE F C 1
ATOM 11660 O O . ILE F 1 198 ? 55.479 26.876 26.391 1.00 23.55 296 ILE F O 1
ATOM 11665 N N . ASP F 1 199 ? 56.801 27.986 24.935 1.00 23.75 297 ASP F N 1
ATOM 11666 C CA . ASP F 1 199 ? 57.401 26.755 24.385 1.00 23.63 297 ASP F CA 1
ATOM 11667 C C . ASP F 1 199 ? 58.717 26.391 25.068 1.00 24.27 297 ASP F C 1
ATOM 11668 O O . ASP F 1 199 ? 59.099 25.198 25.164 1.00 23.77 297 ASP F O 1
ATOM 11673 N N . ARG F 1 200 ? 59.439 27.416 25.512 1.00 23.73 298 ARG F N 1
ATOM 11674 C CA . ARG F 1 200 ? 60.711 27.229 26.213 1.00 24.03 298 ARG F CA 1
ATOM 11675 C C . ARG F 1 200 ? 60.916 28.440 27.105 1.00 24.20 298 ARG F C 1
ATOM 11676 O O . ARG F 1 200 ? 60.707 29.573 26.680 1.00 23.24 298 ARG F O 1
ATOM 11680 N N . ILE F 1 201 ? 61.271 28.186 28.359 1.00 24.41 299 ILE F N 1
ATOM 11681 C CA . ILE F 1 201 ? 61.658 29.258 29.268 1.00 23.79 299 ILE F CA 1
ATOM 11682 C C . ILE F 1 201 ? 62.899 28.862 30.066 1.00 24.51 299 ILE F C 1
ATOM 11683 O O . ILE F 1 201 ? 62.953 27.784 30.657 1.00 24.10 299 ILE F O 1
ATOM 11688 N N . ASN F 1 202 ? 63.907 29.723 30.029 1.00 24.10 300 ASN F N 1
ATOM 11689 C CA . ASN F 1 202 ? 65.054 29.590 30.912 1.00 25.55 300 ASN F CA 1
ATOM 11690 C C . ASN F 1 202 ? 65.199 30.818 31.786 1.00 25.84 300 ASN F C 1
ATOM 11691 O O . ASN F 1 202 ? 65.151 31.942 31.302 1.00 25.35 300 ASN F O 1
ATOM 11696 N N . ILE F 1 203 ? 65.405 30.593 33.080 1.00 26.34 301 ILE F N 1
ATOM 11697 C CA . ILE F 1 203 ? 65.475 31.675 34.031 1.00 27.45 301 ILE F CA 1
ATOM 11698 C C . ILE F 1 203 ? 66.874 31.753 34.642 1.00 28.57 301 ILE F C 1
ATOM 11699 O O . ILE F 1 203 ? 67.467 30.730 35.015 1.00 28.71 301 ILE F O 1
ATOM 11704 N N . TYR F 1 204 ? 67.388 32.974 34.726 1.00 28.78 302 TYR F N 1
ATOM 11705 C CA . TYR F 1 204 ? 68.706 33.243 35.287 1.00 29.74 302 TYR F CA 1
ATOM 11706 C C . TYR F 1 204 ? 68.588 34.186 36.463 1.00 30.76 302 TYR F C 1
ATOM 11707 O O . TYR F 1 204 ? 67.739 35.077 36.475 1.00 29.58 302 TYR F O 1
ATOM 11716 N N . LYS F 1 205 ? 69.427 33.982 37.473 1.00 32.36 303 LYS F N 1
ATOM 11717 C CA . LYS F 1 205 ? 69.440 34.916 38.587 1.00 33.87 303 LYS F CA 1
ATOM 11718 C C . LYS F 1 205 ? 70.430 36.047 38.308 1.00 34.80 303 LYS F C 1
ATOM 11719 O O . LYS F 1 205 ? 71.611 35.792 38.045 1.00 35.22 303 LYS F O 1
ATOM 11725 N N . LEU F 1 206 ? 69.947 37.289 38.372 1.00 34.89 304 LEU F N 1
ATOM 11726 C CA . LEU F 1 206 ? 70.797 38.463 38.126 1.00 36.10 304 LEU F CA 1
ATOM 11727 C C . LEU F 1 206 ? 71.327 39.067 39.427 1.00 38.23 304 LEU F C 1
ATOM 11728 O O . LEU F 1 206 ? 72.450 39.583 39.481 1.00 39.41 304 LEU F O 1
ATOM 11733 N N . SER F 1 207 ? 70.486 39.017 40.457 1.00 39.52 305 SER F N 1
ATOM 11734 C CA . SER F 1 207 ? 70.834 39.390 41.823 1.00 41.09 305 SER F CA 1
ATOM 11735 C C . SER F 1 207 ? 69.762 38.783 42.728 1.00 41.56 305 SER F C 1
ATOM 11736 O O . SER F 1 207 ? 68.883 38.052 42.249 1.00 40.55 305 SER F O 1
ATOM 11739 N N . ASP F 1 208 ? 69.827 39.062 44.026 1.00 42.85 306 ASP F N 1
ATOM 11740 C CA . ASP F 1 208 ? 68.927 38.411 44.980 1.00 43.41 306 ASP F CA 1
ATOM 11741 C C . ASP F 1 208 ? 67.452 38.473 44.603 1.00 42.45 306 ASP F C 1
ATOM 11742 O O . ASP F 1 208 ? 66.732 37.482 44.773 1.00 42.58 306 ASP F O 1
ATOM 11747 N N . LYS F 1 209 ? 67.020 39.619 44.082 1.00 41.85 307 LYS F N 1
ATOM 11748 C CA . LYS F 1 209 ? 65.606 39.864 43.804 1.00 40.71 307 LYS F CA 1
ATOM 11749 C C . LYS F 1 209 ? 65.274 39.986 42.323 1.00 39.01 307 LYS F C 1
ATOM 11750 O O . LYS F 1 209 ? 64.114 40.236 41.979 1.00 38.16 307 LYS F O 1
ATOM 11752 N N . GLU F 1 210 ? 66.273 39.831 41.450 1.00 37.74 308 GLU F N 1
ATOM 11753 C CA . GLU F 1 210 ? 66.052 40.071 40.011 1.00 36.18 308 GLU F CA 1
ATOM 11754 C C . GLU F 1 210 ? 66.475 38.900 39.142 1.00 33.75 308 GLU F C 1
ATOM 11755 O O . GLU F 1 210 ? 67.506 38.273 39.388 1.00 33.95 308 GLU F O 1
ATOM 11761 N N . PHE F 1 211 ? 65.675 38.630 38.108 1.00 31.71 309 PHE F N 1
ATOM 11762 C CA . PHE F 1 211 ? 65.875 37.476 37.251 1.00 29.02 309 PHE F CA 1
ATOM 11763 C C . PHE F 1 211 ? 65.676 37.863 35.787 1.00 27.77 309 PHE F C 1
ATOM 11764 O O . PHE F 1 211 ? 64.940 38.802 35.483 1.00 26.93 309 PHE F O 1
ATOM 11772 N N . LEU F 1 212 ? 66.364 37.151 34.907 1.00 26.84 310 LEU F N 1
ATOM 11773 C CA . LEU F 1 212 ? 66.113 37.250 33.472 1.00 25.89 310 LEU F CA 1
ATOM 11774 C C . LEU F 1 212 ? 65.357 36.006 33.041 1.00 25.49 310 LEU F C 1
ATOM 11775 O O . LEU F 1 212 ? 65.800 34.880 33.299 1.00 26.12 310 LEU F O 1
ATOM 11780 N N . ALA F 1 213 ? 64.221 36.194 32.376 1.00 23.84 311 ALA F N 1
ATOM 11781 C CA . ALA F 1 213 ? 63.508 35.060 31.799 1.00 23.42 311 ALA F CA 1
ATOM 11782 C C . ALA F 1 213 ? 63.713 35.131 30.304 1.00 23.10 311 ALA F C 1
ATOM 11783 O O . ALA F 1 213 ? 63.336 36.121 29.684 1.00 21.97 311 ALA F O 1
ATOM 11785 N N . ILE F 1 214 ? 64.322 34.096 29.730 1.00 22.42 312 ILE F N 1
ATOM 11786 C CA . ILE F 1 214 ? 64.465 34.040 28.284 1.00 22.31 312 ILE F CA 1
ATOM 11787 C C . ILE F 1 214 ? 63.387 33.111 27.739 1.00 21.77 312 ILE F C 1
ATOM 11788 O O . ILE F 1 214 ? 63.323 31.937 28.120 1.00 20.96 312 ILE F O 1
ATOM 11793 N N . VAL F 1 215 ? 62.537 33.636 26.848 1.00 20.91 313 VAL F N 1
ATOM 11794 C CA . VAL F 1 215 ? 61.272 32.965 26.517 1.00 21.33 313 VAL F CA 1
ATOM 11795 C C . VAL F 1 215 ? 61.048 32.770 25.006 1.00 20.81 313 VAL F C 1
ATOM 11796 O O . VAL F 1 215 ? 61.147 33.717 24.228 1.00 20.90 313 VAL F O 1
ATOM 11800 N N . ASP F 1 216 ? 60.733 31.539 24.608 1.00 20.62 314 ASP F N 1
ATOM 11801 C CA . ASP F 1 216 ? 60.106 31.298 23.300 1.00 20.67 314 ASP F CA 1
ATOM 11802 C C . ASP F 1 216 ? 58.664 30.892 23.514 1.00 20.00 314 ASP F C 1
ATOM 11803 O O . ASP F 1 216 ? 58.358 30.109 24.412 1.00 20.14 314 ASP F O 1
ATOM 11808 N N . LEU F 1 217 ? 57.777 31.463 22.699 1.00 19.35 315 LEU F N 1
ATOM 11809 C CA . LEU F 1 217 ? 56.349 31.226 22.815 1.00 19.15 315 LEU F CA 1
ATOM 11810 C C . LEU F 1 217 ? 55.706 31.308 21.431 1.00 19.29 315 LEU F C 1
ATOM 11811 O O . LEU F 1 217 ? 56.363 31.666 20.444 1.00 18.64 315 LEU F O 1
ATOM 11816 N N . ASN F 1 218 ? 54.441 30.918 21.330 1.00 19.55 316 ASN F N 1
ATOM 11817 C CA . ASN F 1 218 ? 53.753 31.114 20.065 1.00 19.62 316 ASN F CA 1
ATOM 11818 C C . ASN F 1 218 ? 52.356 31.648 20.332 1.00 20.08 316 ASN F C 1
ATOM 11819 O O . ASN F 1 218 ? 51.813 31.452 21.432 1.00 19.61 316 ASN F O 1
ATOM 11824 N N . VAL F 1 219 ? 51.808 32.352 19.344 1.00 19.29 317 VAL F N 1
ATOM 11825 C CA . VAL F 1 219 ? 50.470 32.925 19.428 1.00 20.29 317 VAL F CA 1
ATOM 11826 C C . VAL F 1 219 ? 49.763 32.649 18.114 1.00 20.96 317 VAL F C 1
ATOM 11827 O O . VAL F 1 219 ? 50.418 32.373 17.101 1.00 20.63 317 VAL F O 1
ATOM 11831 N N . ASP F 1 220 ? 48.439 32.705 18.125 1.00 21.34 318 ASP F N 1
ATOM 11832 C CA . ASP F 1 220 ? 47.657 32.532 16.891 1.00 22.96 318 ASP F CA 1
ATOM 11833 C C . ASP F 1 220 ? 47.224 33.894 16.313 1.00 21.38 318 ASP F C 1
ATOM 11834 O O . ASP F 1 220 ? 46.815 34.801 17.048 1.00 21.36 318 ASP F O 1
ATOM 11839 N N . SER F 1 221 ? 47.366 34.050 15.003 1.00 20.70 319 SER F N 1
ATOM 11840 C CA . SER F 1 221 ? 46.788 35.181 14.284 1.00 20.09 319 SER F CA 1
ATOM 11841 C C . SER F 1 221 ? 45.992 34.558 13.160 1.00 21.23 319 SER F C 1
ATOM 11842 O O . SER F 1 221 ? 46.541 33.836 12.312 1.00 20.51 319 SER F O 1
ATOM 11845 N N . PHE F 1 222 ? 44.688 34.824 13.154 1.00 22.28 320 PHE F N 1
ATOM 11846 C CA . PHE F 1 222 ? 43.819 34.314 12.081 1.00 23.74 320 PHE F CA 1
ATOM 11847 C C . PHE F 1 222 ? 44.031 32.811 11.823 1.00 23.94 320 PHE F C 1
ATOM 11848 O O . PHE F 1 222 ? 44.090 32.372 10.676 1.00 24.80 320 PHE F O 1
ATOM 11856 N N . GLY F 1 223 ? 44.192 32.046 12.901 1.00 24.00 321 GLY F N 1
ATOM 11857 C CA . GLY F 1 223 ? 44.184 30.587 12.824 1.00 23.72 321 GLY F CA 1
ATOM 11858 C C . GLY F 1 223 ? 45.522 29.933 12.554 1.00 24.36 321 GLY F C 1
ATOM 11859 O O . GLY F 1 223 ? 45.597 28.726 12.410 1.00 24.30 321 GLY F O 1
ATOM 11860 N N . ASN F 1 224 ? 46.579 30.726 12.450 1.00 22.64 322 ASN F N 1
ATOM 11861 C CA . ASN F 1 224 ? 47.915 30.170 12.287 1.00 22.93 322 ASN F CA 1
ATOM 11862 C C . ASN F 1 224 ? 48.849 30.623 13.386 1.00 22.41 322 ASN F C 1
ATOM 11863 O O . ASN F 1 224 ? 48.791 31.764 13.820 1.00 22.13 322 ASN F O 1
ATOM 11868 N N . ALA F 1 225 ? 49.721 29.722 13.818 1.00 22.70 323 ALA F N 1
ATOM 11869 C CA . ALA F 1 225 ? 50.659 30.034 14.883 1.00 22.46 323 ALA F CA 1
ATOM 11870 C C . ALA F 1 225 ? 51.867 30.803 14.380 1.00 22.23 323 ALA F C 1
ATOM 11871 O O . ALA F 1 225 ? 52.403 30.537 13.292 1.00 22.09 323 ALA F O 1
ATOM 11873 N N . ILE F 1 226 ? 52.287 31.765 15.187 1.00 22.15 324 ILE F N 1
ATOM 11874 C CA . ILE F 1 226 ? 53.462 32.587 14.904 1.00 22.71 324 ILE F CA 1
ATOM 11875 C C . ILE F 1 226 ? 54.393 32.464 16.102 1.00 21.38 324 ILE F C 1
ATOM 11876 O O . ILE F 1 226 ? 53.962 32.637 17.260 1.00 21.08 324 ILE F O 1
ATOM 11881 N N . LYS F 1 227 ? 55.666 32.163 15.839 1.00 20.47 325 LYS F N 1
ATOM 11882 C CA . LYS F 1 227 ? 56.644 32.042 16.912 1.00 20.90 325 LYS F CA 1
ATOM 11883 C C . LYS F 1 227 ? 57.169 33.425 17.328 1.00 19.79 325 LYS F C 1
ATOM 11884 O O . LYS F 1 227 ? 57.298 34.319 16.496 1.00 19.81 325 LYS F O 1
ATOM 11890 N N . GLN F 1 228 ? 57.431 33.596 18.621 1.00 18.95 326 GLN F N 1
ATOM 11891 C CA . GLN F 1 228 ? 57.916 34.851 19.175 1.00 17.70 326 GLN F CA 1
ATOM 11892 C C . GLN F 1 228 ? 59.034 34.526 20.156 1.00 18.07 326 GLN F C 1
ATOM 11893 O O . GLN F 1 228 ? 59.014 33.473 20.789 1.00 18.73 326 GLN F O 1
ATOM 11899 N N . GLY F 1 229 ? 59.979 35.446 20.326 1.00 17.49 327 GLY F N 1
ATOM 11900 C CA . GLY F 1 229 ? 61.072 35.239 21.292 1.00 18.69 327 GLY F CA 1
ATOM 11901 C C . GLY F 1 229 ? 61.340 36.518 22.050 1.00 18.86 327 GLY F C 1
ATOM 11902 O O . GLY F 1 229 ? 61.414 37.590 21.450 1.00 18.37 327 GLY F O 1
ATOM 11903 N N . PHE F 1 230 ? 61.451 36.420 23.376 1.00 18.76 328 PHE F N 1
ATOM 11904 C CA . PHE F 1 230 ? 61.677 37.608 24.209 1.00 19.13 328 PHE F CA 1
ATOM 11905 C C . PHE F 1 230 ? 62.668 37.320 25.344 1.00 19.68 328 PHE F C 1
ATOM 11906 O O . PHE F 1 230 ? 62.913 36.161 25.717 1.00 20.22 328 PHE F O 1
ATOM 11914 N N . ASN F 1 231 ? 63.227 38.381 25.900 1.00 20.08 329 ASN F N 1
ATOM 11915 C CA . ASN F 1 231 ? 63.835 38.306 27.233 1.00 20.86 329 ASN F CA 1
ATOM 11916 C C . ASN F 1 231 ? 63.173 39.346 28.122 1.00 21.71 329 ASN F C 1
ATOM 11917 O O . ASN F 1 231 ? 62.875 40.461 27.674 1.00 20.91 329 ASN F O 1
ATOM 11922 N N . LEU F 1 232 ? 62.916 38.970 29.374 1.00 23.07 330 LEU F N 1
ATOM 11923 C CA . LEU F 1 232 ? 62.236 39.864 30.316 1.00 23.95 330 LEU F CA 1
ATOM 11924 C C . LEU F 1 232 ? 63.004 39.886 31.614 1.00 25.09 330 LEU F C 1
ATOM 11925 O O . LEU F 1 232 ? 63.414 38.824 32.101 1.00 25.44 330 LEU F O 1
ATOM 11930 N N . THR F 1 233 ? 63.227 41.085 32.149 1.00 25.38 331 THR F N 1
ATOM 11931 C CA . THR F 1 233 ? 63.723 41.206 33.529 1.00 27.40 331 THR F CA 1
ATOM 11932 C C . THR F 1 233 ? 62.503 41.148 34.429 1.00 28.01 331 THR F C 1
ATOM 11933 O O . THR F 1 233 ? 61.486 41.796 34.160 1.00 28.05 331 THR F O 1
ATOM 11937 N N . VAL F 1 234 ? 62.612 40.340 35.481 1.00 29.26 332 VAL F N 1
ATOM 11938 C CA . VAL F 1 234 ? 61.529 40.076 36.413 1.00 30.14 332 VAL F CA 1
ATOM 11939 C C . VAL F 1 234 ? 62.081 40.423 37.795 1.00 32.00 332 VAL F C 1
ATOM 11940 O O . VAL F 1 234 ? 63.245 40.126 38.102 1.00 32.57 332 VAL F O 1
ATOM 11944 N N . VAL F 1 235 ? 61.253 41.061 38.612 1.00 32.73 333 VAL F N 1
ATOM 11945 C CA . VAL F 1 235 ? 61.667 41.534 39.928 1.00 35.06 333 VAL F CA 1
ATOM 11946 C C . VAL F 1 235 ? 60.731 40.914 40.955 1.00 36.26 333 VAL F C 1
ATOM 11947 O O . VAL F 1 235 ? 59.510 40.934 40.787 1.00 35.52 333 VAL F O 1
ATOM 11951 N N . GLN F 1 236 ? 61.319 40.336 41.998 1.00 38.42 334 GLN F N 1
ATOM 11952 C CA . GLN F 1 236 ? 60.559 39.851 43.134 1.00 40.52 334 GLN F CA 1
ATOM 11953 C C . GLN F 1 236 ? 60.258 41.025 44.064 1.00 42.35 334 GLN F C 1
ATOM 11954 O O . GLN F 1 236 ? 61.175 41.679 44.579 1.00 42.86 334 GLN F O 1
ATOM 11960 N N . GLU F 1 237 ? 58.969 41.305 44.243 1.00 43.71 335 GLU F N 1
ATOM 11961 C CA . GLU F 1 237 ? 58.509 42.226 45.290 1.00 46.46 335 GLU F CA 1
ATOM 11962 C C . GLU F 1 237 ? 57.488 41.475 46.137 1.00 47.42 335 GLU F C 1
ATOM 11963 O O . GLU F 1 237 ? 56.402 41.128 45.662 1.00 46.81 335 GLU F O 1
ATOM 11969 N N . GLY F 1 238 ? 57.867 41.186 47.378 1.00 49.06 336 GLY F N 1
ATOM 11970 C CA . GLY F 1 238 ? 57.046 40.363 48.256 1.00 50.71 336 GLY F CA 1
ATOM 11971 C C . GLY F 1 238 ? 56.943 38.943 47.731 1.00 49.91 336 GLY F C 1
ATOM 11972 O O . GLY F 1 238 ? 57.953 38.250 47.595 1.00 49.78 336 GLY F O 1
ATOM 11973 N N . ASP F 1 239 ? 55.717 38.521 47.428 1.00 49.76 337 ASP F N 1
ATOM 11974 C CA . ASP F 1 239 ? 55.451 37.181 46.901 1.00 49.10 337 ASP F CA 1
ATOM 11975 C C . ASP F 1 239 ? 55.045 37.249 45.429 1.00 47.62 337 ASP F C 1
ATOM 11976 O O . ASP F 1 239 ? 54.694 36.230 44.814 1.00 48.02 337 ASP F O 1
ATOM 11978 N N . LYS F 1 240 ? 55.112 38.456 44.868 1.00 46.15 338 LYS F N 1
ATOM 11979 C CA . LYS F 1 240 ? 54.870 38.674 43.449 1.00 43.67 338 LYS F CA 1
ATOM 11980 C C . LYS F 1 240 ? 56.184 38.697 42.675 1.00 41.77 338 LYS F C 1
ATOM 11981 O O . LYS F 1 240 ? 57.239 39.066 43.207 1.00 41.61 338 LYS F O 1
ATOM 11983 N N . PHE F 1 241 ? 56.110 38.284 41.417 1.00 39.51 339 PHE F N 1
ATOM 11984 C CA . PHE F 1 241 ? 57.211 38.470 40.485 1.00 37.88 339 PHE F CA 1
ATOM 11985 C C . PHE F 1 241 ? 56.701 39.337 39.346 1.00 36.31 339 PHE F C 1
ATOM 11986 O O . PHE F 1 241 ? 55.845 38.912 38.572 1.00 36.31 339 PHE F O 1
ATOM 11994 N N . LEU F 1 242 ? 57.216 40.563 39.271 1.00 34.65 340 LEU F N 1
ATOM 11995 C CA . LEU F 1 242 ? 56.692 41.584 38.366 1.00 32.93 340 LEU F CA 1
ATOM 11996 C C . LEU F 1 242 ? 57.614 41.825 37.162 1.00 30.92 340 LEU F C 1
ATOM 11997 O O . LEU F 1 242 ? 58.841 41.757 37.279 1.00 30.31 340 LEU F O 1
ATOM 12002 N N . VAL F 1 243 ? 57.015 42.105 36.011 1.00 29.33 341 VAL F N 1
ATOM 12003 C CA . VAL F 1 243 ? 57.796 42.314 34.795 1.00 27.37 341 VAL F CA 1
ATOM 12004 C C . VAL F 1 243 ? 58.373 43.724 34.763 1.00 27.92 341 VAL F C 1
ATOM 12005 O O . VAL F 1 243 ? 57.637 44.697 34.929 1.00 28.34 341 VAL F O 1
ATOM 12009 N N . LYS F 1 244 ? 59.679 43.831 34.529 1.00 27.84 342 LYS F N 1
ATOM 12010 C CA . LYS F 1 244 ? 60.368 45.133 34.480 1.00 28.40 342 LYS F CA 1
ATOM 12011 C C . LYS F 1 244 ? 60.710 45.598 33.063 1.00 27.58 342 LYS F C 1
ATOM 12012 O O . LYS F 1 244 ? 60.578 46.784 32.747 1.00 27.31 342 LYS F O 1
ATOM 12018 N N . THR F 1 245 ? 61.184 44.671 32.236 1.00 26.18 343 THR F N 1
ATOM 12019 C CA . THR F 1 245 ? 61.488 44.945 30.829 1.00 25.94 343 THR F CA 1
ATOM 12020 C C . THR F 1 245 ? 60.879 43.866 29.921 1.00 24.63 343 THR F C 1
ATOM 12021 O O . THR F 1 245 ? 60.613 42.734 30.363 1.00 24.73 343 THR F O 1
ATOM 12025 N N . LEU F 1 246 ? 60.646 44.239 28.662 1.00 23.50 344 LEU F N 1
ATOM 12026 C CA . LEU F 1 246 ? 60.287 43.297 27.595 1.00 22.19 344 LEU F CA 1
ATOM 12027 C C . LEU F 1 246 ? 61.052 43.649 26.326 1.00 21.81 344 LEU F C 1
ATOM 12028 O O . LEU F 1 246 ? 60.840 44.717 25.737 1.00 22.10 344 LEU F O 1
ATOM 12033 N N . GLU F 1 247 ? 61.937 42.748 25.907 1.00 20.05 345 GLU F N 1
ATOM 12034 C CA . GLU F 1 247 ? 62.774 42.976 24.727 1.00 20.41 345 GLU F CA 1
ATOM 12035 C C . GLU F 1 247 ? 62.752 41.745 23.830 1.00 19.08 345 GLU F C 1
ATOM 12036 O O . GLU F 1 247 ? 62.612 40.613 24.328 1.00 19.36 345 GLU F O 1
ATOM 12042 N N . PRO F 1 248 ? 62.913 41.942 22.503 1.00 18.68 346 PRO F N 1
ATOM 12043 C CA . PRO F 1 248 ? 63.139 40.781 21.646 1.00 17.97 346 PRO F CA 1
ATOM 12044 C C . PRO F 1 248 ? 64.557 40.235 21.876 1.00 18.15 346 PRO F C 1
ATOM 12045 O O . PRO F 1 248 ? 65.321 40.833 22.650 1.00 18.21 346 PRO F O 1
ATOM 12049 N N . ARG F 1 249 ? 64.878 39.140 21.193 1.00 17.66 347 ARG F N 1
ATOM 12050 C CA . ARG F 1 249 ? 66.141 38.391 21.310 1.00 18.85 347 ARG F CA 1
ATOM 12051 C C . ARG F 1 249 ? 66.148 37.400 22.472 1.00 20.05 347 ARG F C 1
ATOM 12052 O O . ARG F 1 249 ? 65.753 37.723 23.616 1.00 20.87 347 ARG F O 1
ATOM 12060 N N . THR F 1 250 ? 66.647 36.206 22.173 1.00 20.32 348 THR F N 1
ATOM 12061 C CA . THR F 1 250 ? 66.825 35.167 23.179 1.00 21.11 348 THR F CA 1
ATOM 12062 C C . THR F 1 250 ? 68.308 34.771 23.275 1.00 22.54 348 THR F C 1
ATOM 12063 O O . THR F 1 250 ? 68.677 33.839 24.005 1.00 24.03 348 THR F O 1
ATOM 12067 N N . SER F 1 251 ? 69.145 35.491 22.527 1.00 22.94 349 SER F N 1
ATOM 12068 C CA . SER F 1 251 ? 70.603 35.379 22.591 1.00 23.06 349 SER F CA 1
ATOM 12069 C C . SER F 1 251 ? 71.150 36.713 22.081 1.00 23.25 349 SER F C 1
ATOM 12070 O O . SER F 1 251 ? 70.368 37.571 21.656 1.00 21.35 349 SER F O 1
ATOM 12073 N N . ASN F 1 252 ? 72.463 36.914 22.172 1.00 23.38 350 ASN F N 1
ATOM 12074 C CA . ASN F 1 252 ? 73.084 38.199 21.807 1.00 24.76 350 ASN F CA 1
ATOM 12075 C C . ASN F 1 252 ? 72.464 39.342 22.604 1.00 25.01 350 ASN F C 1
ATOM 12076 O O . ASN F 1 252 ? 72.194 40.439 22.088 1.00 23.97 350 ASN F O 1
ATOM 12081 N N . ILE F 1 253 ? 72.265 39.054 23.885 1.00 25.63 351 ILE F N 1
ATOM 12082 C CA . ILE F 1 253 ? 71.542 39.932 24.784 1.00 26.81 351 ILE F CA 1
ATOM 12083 C C . ILE F 1 253 ? 72.526 40.907 25.419 1.00 28.48 351 ILE F C 1
ATOM 12084 O O . ILE F 1 253 ? 73.691 40.568 25.636 1.00 28.51 351 ILE F O 1
ATOM 12089 N N . ASP F 1 254 ? 72.063 42.125 25.662 1.00 29.13 352 ASP F N 1
ATOM 12090 C CA . ASP F 1 254 ? 72.864 43.141 26.322 1.00 31.78 352 ASP F CA 1
ATOM 12091 C C . ASP F 1 254 ? 71.928 43.838 27.296 1.00 32.65 352 ASP F C 1
ATOM 12092 O O . ASP F 1 254 ? 70.918 44.428 26.888 1.00 31.79 352 ASP F O 1
ATOM 12097 N N . LEU F 1 255 ? 72.258 43.740 28.581 1.00 34.39 353 LEU F N 1
ATOM 12098 C CA . LEU F 1 255 ? 71.402 44.266 29.637 1.00 35.99 353 LEU F CA 1
ATOM 12099 C C . LEU F 1 255 ? 71.712 45.714 30.079 1.00 37.88 353 LEU F C 1
ATOM 12100 O O . LEU F 1 255 ? 71.017 46.254 30.937 1.00 38.70 353 LEU F O 1
ATOM 12105 N N . ASN F 1 256 ? 72.712 46.351 29.471 1.00 39.61 354 ASN F N 1
ATOM 12106 C CA . ASN F 1 256 ? 73.103 47.729 29.846 1.00 42.26 354 ASN F CA 1
ATOM 12107 C C . ASN F 1 256 ? 72.106 48.813 29.448 1.00 42.23 354 ASN F C 1
ATOM 12108 O O . ASN F 1 256 ? 71.560 48.797 28.335 1.00 42.19 354 ASN F O 1
#

GO terms:
  GO:0016020 membrane (C, IDA)
  GO:0042802 identical protein binding (F, IPI)
  GO:0005515 protein binding (F, IPI)

CATH classification: 3.10.450.540 (+1 more: 3.10.450.540)

Foldseek 3Di:
DVVVVVFVLVFLLVQLVFAADQVCQVVSLVSNCVAAPSVQSVCTDRWHKHFDGKGWDDWADDDPFKIKIKIKTWMWTWDFDPPPCPVPTDTDTDTDIDIKIFIDGDDPVGHRYHDIDDDDDDDDDDDWAADDAAFDDDPVVVVQVQVLVFVLVQCLQAHAPVVNCVQADPPQPDHGPPRQWHWDTWPDWTKGDPDDFKIKIWTWGWIDHPHDIDIFTWIWIWGDDPSHIHTRDIGGDNTPDDPD/DVVVVVVFVLVFLLVQLVFAADQVCQVVSLVSNCVFAPSVQSVCTDNWHKHFDGKGWDDWADDDPFKIKTKIKTWMWTWDFDPPCPPPDSVPTDTDTDTDIDIKIFMDGHDPVGHGYHDIDDDDDDDDDDDFAADDAAFDDDPVVVVQQQVLVFCLLQCLQAHAPVSNVVQADPPQPRGGPPRQKGWDGWPDWTKGDPDVQKIKIWTWGWIDHPRDIDIFTWIFIWGDDPPHIHTRDIGGDNTPDDPD/DVVVVVFVVVFLLVQLVFAADQVCQVVSLVSNCVFAPSVVSVCTDNWHKHFDGKGWDDWADDDPFKIKIKIKTWMWTWDFDPPCPPPDPVVTDTDIDTDIDIKIFMHGHDPVGHGYHDIDDDDDDDDDDDWAADDAAFDDDPLVVVQVQVLVFCLLQCLQAHAPVSNVVQADPPQPDHGPPRQKGWDGWPDWTKGDPDVQKIKIWTWGWIDHPHDIDIFTWIWIWGDDPSHIHTRDIGGDRTPDDPD/DCLVVVFVLVFLLVQLVFAADQVCRVVSLVSNCVAAPSVQSVCTDRWHKHFDGKGWDDWADDDPFKIKIKIKTWMWTWDFDPPCPPPPPVPTDTDTDTDIDIKIFMDGDDPVGHGYHHIDDDDDDDDDDDWAADPAAWDDDPVVVVQVQVLVFCLLQCLQAHAVVSNVVQADPPQDDHGPPRQWHWDHWPDWTKHDPDPFKIKIWTWGWIDHPHDIDIFTWIFIWGHDPSHTHTRDIGGDRTPDDPPPD/DVCVVVVFVLVFLLVQLVFAADQVCQVVSLVSNCVAAPSVQSVCTDNWHKHFDGKGWDDWADDDPFKIKIKIKTWMWTWDFDPPCPPPDPVPTDTDIDTDIDIWIFMDGDDPVGHRYHDIDDDDDDDDDDDFDADDAAWDDDPLLVVLAQVLVFCLLQCQQAHAVVSNVVQADPPQPRGGPPRQKGWDHWPDWTWHDPDVQKIKIWTWGWIDHPPDIDIFTWIFIWGDDDSHTHTRDIGGDRGPDDPD/DCVVVVFVLVFLLVQLVFAADQVCRVVSLVSNCVAAPSVQSVCTDNWHKHFDGKGWDDWADDDPFKIKIKIKTWMWTWDFDPPCPPPDPVPTDTDIDTDIDIKIFMDGHDPVGHRYHDIDDDDDDDDDDDWAADDAAFDDDPVVVVQVQVLVFLLVQCQQAHAPVSNCVQADPPLPDHGPPRQWAWDGWPDWTWGDPDDFKIKIWTWGWIDGPRDIDIFTWIWIWGDDPNHIHTRDIGGDNTPDDDD